Protein 4ISB (pdb70)

Structure (mmCIF, N/CA/C/O backbone):
data_4ISB
#
_entry.id   4ISB
#
_cell.length_a   57.318
_cell.length_b   107.913
_cell.length_c   85.689
_cell.angle_alpha   90.000
_cell.angle_beta   106.920
_cell.angle_gamma   90.000
#
_symmetry.space_group_name_H-M   'P 1 21 1'
#
loop_
_entity.id
_entity.type
_entity.pdbx_description
1 polymer 'Long chain fatty acid CoA ligase FadD10'
2 non-polymer 'SULFATE ION'
3 water water
#
loop_
_atom_site.group_PDB
_atom_site.id
_atom_site.type_symbol
_atom_site.label_atom_id
_atom_site.label_alt_id
_atom_site.label_comp_id
_atom_site.label_asym_id
_atom_site.label_entity_id
_atom_site.label_seq_id
_atom_site.pdbx_PDB_ins_code
_atom_site.Cartn_x
_atom_site.Cartn_y
_atom_site.Cartn_z
_atom_site.occupancy
_atom_site.B_iso_or_equiv
_atom_site.auth_seq_id
_atom_site.auth_comp_id
_atom_site.auth_asym_id
_atom_site.auth_atom_id
_atom_site.pdbx_PDB_model_num
ATOM 9 N N . PRO A 1 11 ? 62.269 -28.354 7.839 1.00 45.82 10 PRO A N 1
ATOM 10 C CA . PRO A 1 11 ? 62.210 -29.823 7.995 1.00 45.37 10 PRO A CA 1
ATOM 11 C C . PRO A 1 11 ? 61.057 -30.344 8.880 1.00 41.80 10 PRO A C 1
ATOM 12 O O . PRO A 1 11 ? 60.561 -31.460 8.694 1.00 41.92 10 PRO A O 1
ATOM 16 N N . GLN A 1 12 ? 60.630 -29.534 9.832 1.00 37.76 11 GLN A N 1
ATOM 17 C CA . GLN A 1 12 ? 59.471 -29.858 10.653 1.00 40.25 11 GLN A CA 1
ATOM 18 C C . GLN A 1 12 ? 58.158 -29.960 9.864 1.00 40.84 11 GLN A C 1
ATOM 19 O O . GLN A 1 12 ? 57.189 -30.564 10.337 1.00 38.85 11 GLN A O 1
ATOM 25 N N . LEU A 1 13 ? 58.119 -29.364 8.673 1.00 40.77 12 LEU A N 1
ATOM 26 C CA . LEU A 1 13 ? 56.864 -29.214 7.936 1.00 34.45 12 LEU A CA 1
ATOM 27 C C . LEU A 1 13 ? 56.827 -30.211 6.786 1.00 31.18 12 LEU A C 1
ATOM 28 O O . LEU A 1 13 ? 57.883 -30.615 6.297 1.00 27.21 12 LEU A O 1
ATOM 33 N N . PRO A 1 14 ? 55.607 -30.619 6.368 1.00 29.68 13 PRO A N 1
ATOM 34 C CA . PRO A 1 14 ? 55.421 -31.523 5.228 1.00 25.68 13 PRO A CA 1
ATOM 35 C C . PRO A 1 14 ? 56.107 -30.968 3.981 1.00 26.15 13 PRO A C 1
ATOM 36 O O . PRO A 1 14 ? 56.353 -29.755 3.896 1.00 23.87 13 PRO A O 1
ATOM 40 N N . SER A 1 15 ? 56.400 -31.838 3.020 1.00 20.93 14 SER A N 1
ATOM 41 C CA . SER A 1 15 ? 57.180 -31.426 1.872 1.00 21.12 14 SER A CA 1
ATOM 42 C C . SER A 1 15 ? 56.389 -31.479 0.582 1.00 22.58 14 SER A C 1
ATOM 43 O O . SER A 1 15 ? 56.974 -31.534 -0.505 1.00 21.98 14 SER A O 1
ATOM 46 N N . THR A 1 16 ? 55.063 -31.478 0.693 1.00 21.70 15 THR A N 1
ATOM 47 C CA . THR A 1 16 ? 54.240 -31.275 -0.490 1.00 20.44 15 THR A CA 1
ATOM 48 C C . THR A 1 16 ? 53.229 -30.195 -0.176 1.00 19.88 15 THR A C 1
ATOM 49 O O . THR A 1 16 ? 52.900 -29.964 0.994 1.00 21.82 15 THR A O 1
ATOM 53 N N . VAL A 1 17 ? 52.757 -29.535 -1.225 1.00 15.23 16 VAL A N 1
ATOM 54 C CA . VAL A 1 17 ? 51.731 -28.521 -1.103 1.00 20.37 16 VAL A CA 1
ATOM 55 C C . VAL A 1 17 ? 50.464 -29.110 -0.481 1.00 19.90 16 VAL A C 1
ATOM 56 O O . VAL A 1 17 ? 49.959 -28.582 0.545 1.00 17.22 16 VAL A O 1
ATOM 60 N N . LEU A 1 18 ? 49.975 -30.209 -1.073 1.00 22.55 17 LEU A N 1
ATOM 61 C CA . LEU A 1 18 ? 48.764 -30.900 -0.599 1.00 19.31 17 LEU A CA 1
ATOM 62 C C . LEU A 1 18 ? 48.823 -31.140 0.900 1.00 19.22 17 LEU A C 1
ATOM 63 O O . LEU A 1 18 ? 47.879 -30.824 1.629 1.00 18.32 17 LEU A O 1
ATOM 68 N N . ASP A 1 19 ? 49.953 -31.657 1.369 1.00 19.04 18 ASP A N 1
ATOM 69 C CA . ASP A 1 19 ? 50.063 -32.016 2.779 1.00 20.78 18 ASP A CA 1
ATOM 70 C C . ASP A 1 19 ? 50.057 -30.774 3.684 1.00 19.59 18 ASP A C 1
ATOM 71 O O . ASP A 1 19 ? 49.485 -30.807 4.767 1.00 17.04 18 ASP A O 1
ATOM 76 N N . ARG A 1 20 ? 50.634 -29.664 3.224 1.00 18.77 19 ARG A N 1
ATOM 77 C CA . ARG A 1 20 ? 50.531 -28.424 4.001 1.00 17.90 19 ARG A CA 1
ATOM 78 C C . ARG A 1 20 ? 49.097 -27.909 4.029 1.00 18.08 19 ARG A C 1
ATOM 79 O O . ARG A 1 20 ? 48.642 -27.414 5.059 1.00 17.49 19 ARG A O 1
ATOM 87 N N . VAL A 1 21 ? 48.374 -28.031 2.913 1.00 19.70 20 VAL A N 1
ATOM 88 C CA . VAL A 1 21 ? 46.959 -27.651 2.896 1.00 19.02 20 VAL A CA 1
ATOM 89 C C . VAL A 1 21 ? 46.189 -28.488 3.931 1.00 20.38 20 VAL A C 1
ATOM 90 O O . VAL A 1 21 ? 45.430 -27.954 4.756 1.00 19.51 20 VAL A O 1
ATOM 94 N N . PHE A 1 22 ? 46.414 -29.801 3.905 1.00 20.42 21 PHE A N 1
ATOM 95 C CA . PHE A 1 22 ? 45.717 -30.709 4.823 1.00 22.20 21 PHE A CA 1
ATOM 96 C C . PHE A 1 22 ? 46.048 -30.412 6.278 1.00 21.02 21 PHE A C 1
ATOM 97 O O . PHE A 1 22 ? 45.200 -30.604 7.156 1.00 23.07 21 PHE A O 1
ATOM 105 N N . GLU A 1 23 ? 47.269 -29.962 6.545 1.00 16.27 22 GLU A N 1
ATOM 106 C CA . GLU A 1 23 ? 47.627 -29.597 7.916 1.00 24.84 22 GLU A CA 1
ATOM 107 C C . GLU A 1 23 ? 46.764 -28.447 8.425 1.00 24.10 22 GLU A C 1
ATOM 108 O O . GLU A 1 23 ? 46.255 -28.499 9.558 1.00 21.84 22 GLU A O 1
ATOM 114 N N . GLN A 1 24 ? 46.577 -27.439 7.570 1.00 21.10 23 GLN A N 1
ATOM 115 C CA . GLN A 1 24 ? 45.795 -26.266 7.916 1.00 21.11 23 GLN A CA 1
ATOM 116 C C . GLN A 1 24 ? 44.385 -26.672 8.181 1.00 23.87 23 GLN A C 1
ATOM 117 O O . GLN A 1 24 ? 43.800 -26.273 9.186 1.00 24.27 23 GLN A O 1
ATOM 123 N N . ALA A 1 25 ? 43.853 -27.492 7.282 1.00 20.35 24 ALA A N 1
ATOM 124 C CA . ALA A 1 25 ? 42.499 -27.997 7.425 1.00 21.25 24 ALA A CA 1
ATOM 125 C C . ALA A 1 25 ? 42.268 -28.698 8.767 1.00 25.09 24 ALA A C 1
ATOM 126 O O . ALA A 1 25 ? 41.186 -28.606 9.343 1.00 25.62 24 ALA A O 1
ATOM 128 N N . ARG A 1 26 ? 43.275 -29.410 9.259 1.00 25.61 25 ARG A N 1
ATOM 129 C CA . ARG A 1 26 ? 43.131 -30.074 10.545 1.00 28.57 25 ARG A CA 1
ATOM 130 C C . ARG A 1 26 ? 43.116 -29.028 11.655 1.00 30.07 25 ARG A C 1
ATOM 131 O O . ARG A 1 26 ? 42.385 -29.177 12.647 1.00 28.82 25 ARG A O 1
ATOM 139 N N . GLN A 1 27 ? 43.886 -27.955 11.482 1.00 24.44 26 GLN A N 1
ATOM 140 C CA . GLN A 1 27 ? 43.936 -26.926 12.516 1.00 25.48 26 GLN A CA 1
ATOM 141 C C . GLN A 1 27 ? 42.684 -26.054 12.540 1.00 28.20 26 GLN A C 1
ATOM 142 O O . GLN A 1 27 ? 42.238 -25.641 13.603 1.00 29.35 26 GLN A O 1
ATOM 148 N N . GLN A 1 28 ? 42.102 -25.807 11.371 1.00 26.93 27 GLN A N 1
ATOM 149 C CA . GLN A 1 28 ? 40.908 -24.975 11.277 1.00 26.54 27 GLN A CA 1
ATOM 150 C C . GLN A 1 28 ? 39.957 -25.485 10.199 1.00 25.73 27 GLN A C 1
ATOM 151 O O . GLN A 1 28 ? 39.873 -24.902 9.119 1.00 24.82 27 GLN A O 1
ATOM 157 N N . PRO A 1 29 ? 39.223 -26.569 10.508 1.00 26.75 28 PRO A N 1
ATOM 158 C CA . PRO A 1 29 ? 38.349 -27.222 9.530 1.00 25.29 28 PRO A CA 1
ATOM 159 C C . PRO A 1 29 ? 37.107 -26.415 9.234 1.00 25.22 28 PRO A C 1
ATOM 160 O O . PRO A 1 29 ? 36.458 -26.668 8.212 1.00 26.04 28 PRO A O 1
ATOM 164 N N . GLU A 1 30 ? 36.774 -25.467 10.106 1.00 25.10 29 GLU A N 1
ATOM 165 C CA . GLU A 1 30 ? 35.534 -24.685 9.948 1.00 27.91 29 GLU A CA 1
ATOM 166 C C . GLU A 1 30 ? 35.709 -23.371 9.165 1.00 24.32 29 GLU A C 1
ATOM 167 O O . GLU A 1 30 ? 34.736 -22.758 8.720 1.00 25.87 29 GLU A O 1
ATOM 173 N N . ALA A 1 31 ? 36.955 -22.945 9.002 1.00 24.00 30 ALA A N 1
ATOM 174 C CA . ALA A 1 31 ? 37.248 -21.716 8.282 1.00 21.12 30 ALA A CA 1
ATOM 175 C C . ALA A 1 31 ? 37.073 -21.940 6.782 1.00 20.40 30 ALA A C 1
ATOM 176 O O . ALA A 1 31 ? 37.350 -23.042 6.264 1.00 18.83 30 ALA A O 1
ATOM 178 N N . ILE A 1 32 ? 36.596 -20.916 6.078 1.00 18.20 31 ILE A N 1
ATOM 179 C CA . ILE A 1 32 ? 36.450 -21.025 4.633 1.00 19.66 31 ILE A CA 1
ATOM 180 C C . ILE A 1 32 ? 37.829 -20.995 3.962 1.00 20.16 31 ILE A C 1
ATOM 181 O O . ILE A 1 32 ? 38.651 -20.117 4.247 1.00 19.51 31 ILE A O 1
ATOM 186 N N . ALA A 1 33 ? 38.070 -21.964 3.084 1.00 16.78 32 ALA A N 1
ATOM 187 C CA . ALA A 1 33 ? 39.318 -22.071 2.345 1.00 17.31 32 ALA A CA 1
ATOM 188 C C . ALA A 1 33 ? 39.227 -21.289 1.057 1.00 18.89 32 ALA A C 1
ATOM 189 O O . ALA A 1 33 ? 40.170 -20.589 0.678 1.00 17.35 32 ALA A O 1
ATOM 191 N N . LEU A 1 34 ? 38.087 -21.418 0.380 1.00 16.69 33 LEU A N 1
ATOM 192 C CA . LEU A 1 34 ? 37.926 -20.860 -0.961 1.00 19.23 33 LEU A CA 1
ATOM 193 C C . LEU A 1 34 ? 36.487 -20.460 -1.175 1.00 19.33 33 LEU A C 1
ATOM 194 O O . LEU A 1 34 ? 35.565 -21.111 -0.666 1.00 20.31 33 LEU A O 1
ATOM 199 N N . ARG A 1 35 ? 36.306 -19.402 -1.953 1.00 16.14 34 ARG A N 1
ATOM 200 C CA . ARG A 1 35 ? 34.994 -19.001 -2.449 1.00 21.63 34 ARG A CA 1
ATOM 201 C C . ARG A 1 35 ? 35.191 -17.983 -3.568 1.00 22.36 34 ARG A C 1
ATOM 202 O O . ARG A 1 35 ? 36.263 -17.382 -3.678 1.00 23.48 34 ARG A O 1
ATOM 210 N N . ARG A 1 36 ? 34.173 -17.791 -4.402 1.00 26.94 35 ARG A N 1
ATOM 211 C CA . ARG A 1 36 ? 34.224 -16.745 -5.432 1.00 28.22 35 ARG A CA 1
ATOM 212 C C . ARG A 1 36 ? 33.930 -15.373 -4.817 1.00 26.85 35 ARG A C 1
ATOM 213 O O . ARG A 1 36 ? 33.477 -15.285 -3.661 1.00 27.27 35 ARG A O 1
ATOM 221 N N . CYS A 1 37 ? 34.173 -14.315 -5.586 1.00 27.27 36 CYS A N 1
ATOM 222 C CA . CYS A 1 37 ? 33.964 -12.940 -5.108 1.00 29.69 36 CYS A CA 1
ATOM 223 C C . CYS A 1 37 ? 32.554 -12.694 -4.582 1.00 31.55 36 CYS A C 1
ATOM 224 O O . CYS A 1 37 ? 32.367 -12.161 -3.486 1.00 33.77 36 CYS A O 1
ATOM 227 N N . ASP A 1 38 ? 31.562 -13.120 -5.351 1.00 34.05 37 ASP A N 1
ATOM 228 C CA . ASP A 1 38 ? 30.171 -12.965 -4.950 1.00 34.53 37 ASP A CA 1
ATOM 229 C C . ASP A 1 38 ? 29.756 -13.974 -3.879 1.00 34.22 37 ASP A C 1
ATOM 230 O O . ASP A 1 38 ? 28.592 -14.020 -3.489 1.00 33.67 37 ASP A O 1
ATOM 235 N N . GLY A 1 39 ? 30.701 -14.780 -3.401 1.00 34.69 38 GLY A N 1
ATOM 236 C CA . GLY A 1 39 ? 30.422 -15.680 -2.291 1.00 30.36 38 GLY A CA 1
ATOM 237 C C . GLY A 1 39 ? 29.940 -17.080 -2.644 1.00 31.69 38 GLY A C 1
ATOM 238 O O . GLY A 1 39 ? 29.651 -17.870 -1.736 1.00 31.95 38 GLY A O 1
ATOM 239 N N . THR A 1 40 ? 29.854 -17.400 -3.938 1.00 30.08 39 THR A N 1
ATOM 240 C CA . THR A 1 40 ? 29.466 -18.751 -4.347 1.00 26.71 39 THR A CA 1
ATOM 241 C C . THR A 1 40 ? 30.645 -19.732 -4.394 1.00 29.92 39 THR A C 1
ATOM 242 O O . THR A 1 40 ? 31.814 -19.349 -4.206 1.00 23.90 39 THR A O 1
ATOM 246 N N . SER A 1 41 ? 30.304 -20.999 -4.644 1.00 27.61 40 SER A N 1
ATOM 247 C CA . SER A 1 41 ? 31.255 -22.104 -4.677 1.00 28.54 40 SER A CA 1
ATOM 248 C C . SER A 1 41 ? 32.124 -22.202 -3.436 1.00 25.28 40 SER A C 1
ATOM 249 O O . SER A 1 41 ? 33.279 -22.590 -3.544 1.00 27.45 40 SER A O 1
ATOM 252 N N . ALA A 1 42 ? 31.570 -21.874 -2.270 1.00 21.23 41 ALA A N 1
ATOM 253 C CA . ALA A 1 42 ? 32.355 -21.764 -1.038 1.00 25.03 41 ALA A CA 1
ATOM 254 C C . ALA A 1 42 ? 32.735 -23.115 -0.424 1.00 24.39 41 ALA A C 1
ATOM 255 O O . ALA A 1 42 ? 31.874 -23.968 -0.191 1.00 27.53 41 ALA A O 1
ATOM 257 N N . LEU A 1 43 ? 34.017 -23.298 -0.123 1.00 22.40 42 LEU A N 1
ATOM 258 C CA . LEU A 1 43 ? 34.456 -24.518 0.568 1.00 24.27 42 LEU A CA 1
ATOM 259 C C . LEU A 1 43 ? 35.128 -24.189 1.893 1.00 19.81 42 LEU A C 1
ATOM 260 O O . LEU A 1 43 ? 36.005 -23.321 1.935 1.00 17.53 42 LEU A O 1
ATOM 265 N N . ARG A 1 44 ? 34.717 -24.853 2.976 1.00 19.91 43 ARG A N 1
ATOM 266 C CA . ARG A 1 44 ? 35.488 -24.797 4.220 1.00 21.42 43 ARG A CA 1
ATOM 267 C C . ARG A 1 44 ? 36.695 -25.725 4.114 1.00 22.53 43 ARG A C 1
ATOM 268 O O . ARG A 1 44 ? 36.712 -26.605 3.262 1.00 21.63 43 ARG A O 1
ATOM 276 N N . TYR A 1 45 ? 37.687 -25.561 4.989 1.00 22.05 44 TYR A N 1
ATOM 277 C CA . TYR A 1 45 ? 38.871 -26.416 4.932 1.00 20.35 44 TYR A CA 1
ATOM 278 C C . TYR A 1 45 ? 38.497 -27.899 5.002 1.00 25.48 44 TYR A C 1
ATOM 279 O O . TYR A 1 45 ? 38.979 -28.694 4.189 1.00 22.00 44 TYR A O 1
ATOM 288 N N . ARG A 1 46 ? 37.597 -28.252 5.925 1.00 24.14 45 ARG A N 1
ATOM 289 C CA . ARG A 1 46 ? 37.058 -29.619 6.010 1.00 27.62 45 ARG A CA 1
ATOM 290 C C . ARG A 1 46 ? 36.343 -30.079 4.731 1.00 25.90 45 ARG A C 1
ATOM 291 O O . ARG A 1 46 ? 36.477 -31.243 4.317 1.00 23.65 45 ARG A O 1
ATOM 299 N N . GLU A 1 47 ? 35.573 -29.182 4.118 1.00 25.02 46 GLU A N 1
ATOM 300 C CA . GLU A 1 47 ? 34.848 -29.517 2.889 1.00 25.00 46 GLU A CA 1
ATOM 301 C C . GLU A 1 47 ? 35.818 -29.664 1.722 1.00 24.03 46 GLU A C 1
ATOM 302 O O . GLU A 1 47 ? 35.626 -30.513 0.857 1.00 22.98 46 GLU A O 1
ATOM 308 N N . LEU A 1 48 ? 36.867 -28.843 1.713 1.00 23.83 47 LEU A N 1
ATOM 309 C CA . LEU A 1 48 ? 37.906 -28.919 0.686 1.00 22.74 47 LEU A CA 1
ATOM 310 C C . LEU A 1 48 ? 38.580 -30.288 0.728 1.00 24.77 47 LEU A C 1
ATOM 311 O O . LEU A 1 48 ? 38.765 -30.949 -0.303 1.00 21.66 47 LEU A O 1
ATOM 316 N N . VAL A 1 49 ? 38.944 -30.697 1.936 1.00 22.54 48 VAL A N 1
ATOM 317 C CA . VAL A 1 49 ? 39.611 -31.970 2.151 1.00 25.69 48 VAL A CA 1
ATOM 318 C C . VAL A 1 49 ? 38.783 -33.123 1.594 1.00 26.78 48 VAL A C 1
ATOM 319 O O . VAL A 1 49 ? 39.273 -33.943 0.818 1.00 27.16 48 VAL A O 1
ATOM 323 N N . ALA A 1 50 ? 37.517 -33.174 1.977 1.00 25.79 49 ALA A N 1
ATOM 324 C CA . ALA A 1 50 ? 36.646 -34.216 1.483 1.00 23.25 49 ALA A CA 1
ATOM 325 C C . ALA A 1 50 ? 36.412 -34.069 -0.033 1.00 25.10 49 ALA A C 1
ATOM 326 O O . ALA A 1 50 ? 36.306 -35.069 -0.748 1.00 22.95 49 ALA A O 1
ATOM 328 N N . GLU A 1 51 ? 36.347 -32.839 -0.543 1.00 24.48 50 GLU A N 1
ATOM 329 C CA . GLU A 1 51 ? 36.097 -32.700 -1.972 1.00 23.53 50 GLU A CA 1
ATOM 330 C C . GLU A 1 51 ? 37.322 -33.213 -2.707 1.00 25.30 50 GLU A C 1
ATOM 331 O O . GLU A 1 51 ? 37.184 -33.992 -3.660 1.00 23.78 50 GLU A O 1
ATOM 337 N N . VAL A 1 52 ? 38.513 -32.809 -2.254 1.00 20.22 51 VAL A N 1
ATOM 338 C CA . VAL A 1 52 ? 39.745 -33.307 -2.859 1.00 22.70 51 VAL A CA 1
ATOM 339 C C . VAL A 1 52 ? 39.791 -34.847 -2.863 1.00 23.61 51 VAL A C 1
ATOM 340 O O . VAL A 1 52 ? 40.163 -35.467 -3.868 1.00 22.08 51 VAL A O 1
ATOM 344 N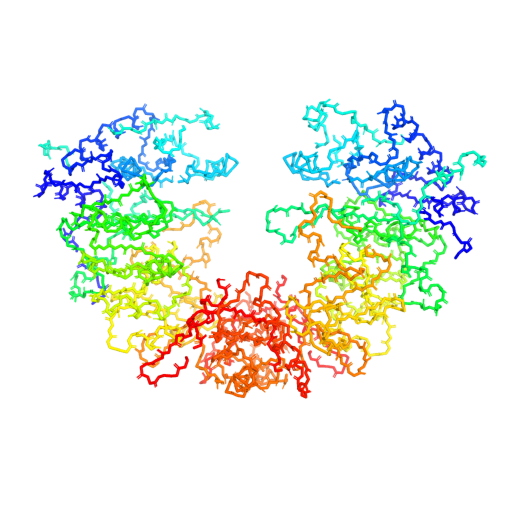 N . GLY A 1 53 ? 39.400 -35.454 -1.743 1.00 25.03 52 GLY A N 1
ATOM 345 C CA . GLY A 1 53 ? 39.267 -36.898 -1.664 1.00 23.30 52 GLY A CA 1
ATOM 346 C C . GLY A 1 53 ? 38.328 -37.413 -2.750 1.00 24.38 52 GLY A C 1
ATOM 347 O O . GLY A 1 53 ? 38.629 -38.394 -3.432 1.00 25.49 52 GLY A O 1
ATOM 348 N N . GLY A 1 54 ? 37.195 -36.749 -2.932 1.00 24.85 53 GLY A N 1
ATOM 349 C CA . GLY A 1 54 ? 36.214 -37.210 -3.898 1.00 25.18 53 GLY A CA 1
ATOM 350 C C . GLY A 1 54 ? 36.726 -37.178 -5.322 1.00 25.76 53 GLY A C 1
ATOM 351 O O . GLY A 1 54 ? 36.613 -38.159 -6.066 1.00 26.31 53 GLY A O 1
ATOM 352 N N . LEU A 1 55 ? 37.299 -36.042 -5.699 1.00 23.99 54 LEU A N 1
ATOM 353 C CA . LEU A 1 55 ? 37.720 -35.806 -7.075 1.00 22.98 54 LEU A CA 1
ATOM 354 C C . LEU A 1 55 ? 38.915 -36.680 -7.494 1.00 24.29 54 LEU A C 1
ATOM 355 O O . LEU A 1 55 ? 39.002 -37.110 -8.644 1.00 23.95 54 LEU A O 1
ATOM 360 N N . ALA A 1 56 ? 39.826 -36.953 -6.562 1.00 21.42 55 ALA A N 1
ATOM 361 C CA . ALA A 1 56 ? 40.978 -37.804 -6.865 1.00 22.49 55 ALA A CA 1
ATOM 362 C C . ALA A 1 56 ? 40.563 -39.253 -7.024 1.00 24.57 55 ALA A C 1
ATOM 363 O O . ALA A 1 56 ? 41.197 -39.986 -7.779 1.00 27.12 55 ALA A O 1
ATOM 365 N N . ALA A 1 57 ? 39.526 -39.670 -6.290 1.00 25.75 56 ALA A N 1
ATOM 366 C CA . ALA A 1 57 ? 38.989 -41.030 -6.425 1.00 26.28 56 ALA A CA 1
ATOM 367 C C . ALA A 1 57 ? 38.314 -41.208 -7.785 1.00 26.82 56 ALA A C 1
ATOM 368 O O . ALA A 1 57 ? 38.341 -42.300 -8.328 1.00 27.60 56 ALA A O 1
ATOM 370 N N . ASP A 1 58 ? 37.719 -40.137 -8.328 1.00 29.44 57 ASP A N 1
ATOM 371 C CA . ASP A 1 58 ? 37.242 -40.126 -9.721 1.00 28.77 57 ASP A CA 1
ATOM 372 C C . ASP A 1 58 ? 38.413 -40.265 -10.693 1.00 28.59 57 ASP A C 1
ATOM 373 O O . ASP A 1 58 ? 38.318 -40.980 -11.708 1.00 25.16 57 ASP A O 1
ATOM 378 N N . LEU A 1 59 ? 39.499 -39.550 -10.404 1.00 25.37 58 LEU A N 1
ATOM 379 C CA . LEU A 1 59 ? 40.669 -39.574 -11.282 1.00 26.30 58 LEU A CA 1
ATOM 380 C C . LEU A 1 59 ? 41.439 -40.897 -11.227 1.00 27.74 58 LEU A C 1
ATOM 381 O O . LEU A 1 59 ? 41.950 -41.362 -12.255 1.00 26.42 58 LEU A O 1
ATOM 386 N N . ARG A 1 60 ? 41.562 -41.479 -10.032 1.00 24.02 59 ARG A N 1
ATOM 387 C CA . ARG A 1 60 ? 42.209 -42.782 -9.900 1.00 26.78 59 ARG A CA 1
ATOM 388 C C . ARG A 1 60 ? 41.376 -43.789 -10.691 1.00 30.51 59 ARG A C 1
ATOM 389 O O . ARG A 1 60 ? 41.923 -44.552 -11.487 1.00 32.58 59 ARG A O 1
ATOM 397 N N . ALA A 1 61 ? 40.051 -43.742 -10.493 1.00 27.10 60 ALA A N 1
ATOM 398 C CA . ALA A 1 61 ? 39.082 -44.582 -11.203 1.00 29.54 60 ALA A CA 1
ATOM 399 C C . ALA A 1 61 ? 39.251 -44.481 -12.711 1.00 28.12 60 ALA A C 1
ATOM 400 O O . ALA A 1 61 ? 39.218 -45.495 -13.415 1.00 25.70 60 ALA A O 1
ATOM 402 N N . GLN A 1 62 ? 39.454 -43.261 -13.190 1.00 25.75 61 GLN A N 1
ATOM 403 C CA . GLN A 1 62 ? 39.746 -43.015 -14.595 1.00 25.89 61 GLN A CA 1
ATOM 404 C C . GLN A 1 62 ? 41.225 -43.249 -14.975 1.00 29.96 61 GLN A C 1
ATOM 405 O O . GLN A 1 62 ? 41.697 -42.679 -15.962 1.00 31.50 61 GLN A O 1
ATOM 411 N N . SER A 1 63 ? 41.949 -44.052 -14.187 1.00 29.54 62 SER A N 1
ATOM 412 C CA . SER A 1 63 ? 43.343 -44.472 -14.503 1.00 33.39 62 SER A CA 1
ATOM 413 C C . SER A 1 63 ? 44.472 -43.433 -14.335 1.00 31.36 62 SER A C 1
ATOM 414 O O . SER A 1 63 ? 45.599 -43.659 -14.806 1.00 31.40 62 SER A O 1
ATOM 417 N N . VAL A 1 64 ? 44.188 -42.312 -13.676 1.00 27.09 63 VAL A N 1
ATOM 418 C CA . VAL A 1 64 ? 45.217 -41.294 -13.455 1.00 25.75 63 VAL A CA 1
ATOM 419 C C . VAL A 1 64 ? 46.149 -41.746 -12.333 1.00 24.85 63 VAL A C 1
ATOM 420 O O . VAL A 1 64 ? 45.702 -42.072 -11.227 1.00 24.60 63 VAL A O 1
ATOM 424 N N . SER A 1 65 ? 47.444 -41.776 -12.629 1.00 27.78 64 SER A N 1
ATOM 425 C CA . SER A 1 65 ? 48.433 -42.268 -11.678 1.00 26.47 64 SER A CA 1
ATOM 426 C C . SER A 1 65 ? 49.542 -41.250 -11.471 1.00 25.55 64 SER A C 1
ATOM 427 O O . SER A 1 65 ? 49.492 -40.142 -12.009 1.00 28.68 64 SER A O 1
ATOM 430 N N . ARG A 1 66 ? 50.542 -41.619 -10.683 1.00 25.62 65 ARG A N 1
ATOM 431 C CA . ARG A 1 66 ? 51.651 -40.726 -10.416 1.00 25.20 65 ARG A CA 1
ATOM 432 C C . ARG A 1 66 ? 52.381 -40.490 -11.714 1.00 27.40 65 ARG A C 1
ATOM 433 O O . ARG A 1 66 ? 52.697 -41.442 -12.430 1.00 26.64 65 ARG A O 1
ATOM 441 N N . GLY A 1 67 ? 52.639 -39.225 -12.021 1.00 22.72 66 GLY A N 1
ATOM 442 C CA . GLY A 1 67 ? 53.322 -38.879 -13.251 1.00 23.68 66 GLY A CA 1
ATOM 443 C C . GLY A 1 67 ? 52.357 -38.597 -14.382 1.00 22.15 66 GLY A C 1
ATOM 444 O O . GLY A 1 67 ? 52.752 -38.052 -15.404 1.00 23.71 66 GLY A O 1
ATOM 445 N N . SER A 1 68 ? 51.093 -38.976 -14.217 1.00 22.66 67 SER A N 1
ATOM 446 C CA . SER A 1 68 ? 50.095 -38.665 -15.236 1.00 24.29 67 SER A CA 1
ATOM 447 C C . SER A 1 68 ? 49.865 -37.133 -15.345 1.00 23.64 67 SER A C 1
ATOM 448 O O . SER A 1 68 ? 50.004 -36.404 -14.358 1.00 23.65 67 SER A O 1
ATOM 451 N N . ARG A 1 69 ? 49.532 -36.649 -16.541 1.00 22.82 68 ARG A N 1
ATOM 452 C CA . ARG A 1 69 ? 49.192 -35.236 -16.746 1.00 25.58 68 ARG A CA 1
ATOM 453 C C . ARG A 1 69 ? 47.671 -35.092 -16.774 1.00 23.08 68 ARG A C 1
ATOM 454 O O . ARG A 1 69 ? 46.993 -35.890 -17.407 1.00 23.91 68 ARG A O 1
ATOM 462 N N . VAL A 1 70 ? 47.130 -34.106 -16.067 1.00 21.21 69 VAL A N 1
ATOM 463 C CA . VAL A 1 70 ? 45.704 -33.835 -16.140 1.00 20.55 69 VAL A CA 1
ATOM 464 C C . VAL A 1 70 ? 45.544 -32.385 -16.563 1.00 24.83 69 VAL A C 1
ATOM 465 O O . VAL A 1 70 ? 46.095 -31.474 -15.917 1.00 21.97 69 VAL A O 1
ATOM 469 N N . LEU A 1 71 ? 44.821 -32.172 -17.665 1.00 22.93 70 LEU A N 1
ATOM 470 C CA . LEU A 1 71 ? 44.547 -30.817 -18.152 1.00 25.48 70 LEU A CA 1
ATOM 471 C C . LEU A 1 71 ? 43.450 -30.164 -17.313 1.00 25.65 70 LEU A C 1
ATOM 472 O O . LEU A 1 71 ? 42.309 -30.654 -17.264 1.00 23.24 70 LEU A O 1
ATOM 477 N N . VAL A 1 72 ? 43.795 -29.075 -16.635 1.00 21.40 71 VAL A N 1
ATOM 478 C CA . VAL A 1 72 ? 42.824 -28.365 -15.804 1.00 21.33 71 VAL A CA 1
ATOM 479 C C . VAL A 1 72 ? 42.267 -27.132 -16.521 1.00 26.74 71 VAL A C 1
ATOM 480 O O . VAL A 1 72 ? 42.940 -26.085 -16.603 1.00 27.03 71 VAL A O 1
ATOM 484 N N . ILE A 1 73 ? 41.053 -27.224 -17.056 1.00 23.68 72 ILE A N 1
ATOM 485 C CA . ILE A 1 73 ? 40.541 -26.053 -17.751 1.00 24.73 72 ILE A CA 1
ATOM 486 C C . ILE A 1 73 ? 39.953 -25.069 -16.739 1.00 26.24 72 ILE A C 1
ATOM 487 O O . ILE A 1 73 ? 38.862 -25.275 -16.180 1.00 23.56 72 ILE A O 1
ATOM 492 N N . SER A 1 74 ? 40.710 -23.991 -16.534 1.00 24.76 73 SER A N 1
ATOM 493 C CA . SER A 1 74 ? 40.558 -23.080 -15.401 1.00 24.10 73 SER A CA 1
ATOM 494 C C . SER A 1 74 ? 39.553 -21.937 -15.586 1.00 26.72 73 SER A C 1
ATOM 495 O O . SER A 1 74 ? 39.601 -21.217 -16.595 1.00 27.37 73 SER A O 1
ATOM 498 N N . ASP A 1 75 ? 38.666 -21.770 -14.599 1.00 23.59 74 ASP A N 1
ATOM 499 C CA . ASP A 1 75 ? 37.848 -20.562 -14.469 1.00 29.21 74 ASP A CA 1
ATOM 500 C C . ASP A 1 75 ? 38.364 -19.638 -13.357 1.00 27.77 74 ASP A C 1
ATOM 501 O O . ASP A 1 75 ? 37.666 -18.703 -12.965 1.00 27.82 74 ASP A O 1
ATOM 506 N N . ASN A 1 76 ? 39.554 -19.949 -12.825 1.00 28.11 75 ASN A N 1
ATOM 507 C CA . ASN A 1 76 ? 40.163 -19.241 -11.685 1.00 27.99 75 ASN A CA 1
ATOM 508 C C . ASN A 1 76 ? 39.453 -19.414 -10.348 1.00 30.23 75 ASN A C 1
ATOM 509 O O . ASN A 1 76 ? 39.888 -18.860 -9.326 1.00 29.99 75 ASN A O 1
ATOM 514 N N . GLY A 1 77 ? 38.369 -20.187 -10.341 1.00 28.24 76 GLY A N 1
ATOM 515 C CA . GLY A 1 77 ? 37.570 -20.325 -9.136 1.00 26.34 76 GLY A CA 1
ATOM 516 C C . GLY A 1 77 ? 37.956 -21.473 -8.217 1.00 23.39 76 GLY A C 1
ATOM 517 O O . GLY A 1 77 ? 38.917 -22.199 -8.488 1.00 22.75 76 GLY A O 1
ATOM 518 N N . PRO A 1 78 ? 37.205 -21.626 -7.112 1.00 23.98 77 PRO A N 1
ATOM 519 C CA . PRO A 1 78 ? 37.407 -22.683 -6.129 1.00 22.32 77 PRO A CA 1
ATOM 520 C C . PRO A 1 78 ? 37.592 -24.036 -6.795 1.00 22.03 77 PRO A C 1
ATOM 521 O O . PRO A 1 78 ? 38.504 -24.775 -6.402 1.00 23.48 77 PRO A O 1
ATOM 525 N N . GLU A 1 79 ? 36.760 -24.353 -7.786 1.00 20.02 78 GLU A N 1
ATOM 526 C CA . GLU A 1 79 ? 36.854 -25.649 -8.440 1.00 21.44 78 GLU A CA 1
ATOM 527 C C . GLU A 1 79 ? 38.195 -25.815 -9.150 1.00 22.06 78 GLU A C 1
ATOM 528 O O . GLU A 1 79 ? 38.732 -26.926 -9.217 1.00 18.01 78 GLU A O 1
ATOM 534 N N . THR A 1 80 ? 38.739 -24.719 -9.673 1.00 17.51 79 THR A N 1
ATOM 535 C CA . THR A 1 80 ? 40.054 -24.776 -10.291 1.00 19.81 79 THR A CA 1
ATOM 536 C C . THR A 1 80 ? 41.109 -25.242 -9.281 1.00 21.15 79 THR A C 1
ATOM 537 O O . THR A 1 80 ? 41.965 -26.061 -9.612 1.00 22.86 79 THR A O 1
ATOM 541 N N . TYR A 1 81 ? 41.034 -24.750 -8.044 1.00 18.05 80 TYR A N 1
ATOM 542 C CA . TYR A 1 81 ? 42.035 -25.101 -7.035 1.00 20.53 80 TYR A CA 1
ATOM 543 C C . TYR A 1 81 ? 41.804 -26.479 -6.394 1.00 20.20 80 TYR A C 1
ATOM 544 O O . TYR A 1 81 ? 42.759 -27.221 -6.132 1.00 18.31 80 TYR A O 1
ATOM 553 N N . LEU A 1 82 ? 40.545 -26.848 -6.196 1.00 18.07 81 LEU A N 1
ATOM 554 C CA . LEU A 1 82 ? 40.232 -28.222 -5.839 1.00 18.40 81 LEU A CA 1
ATOM 555 C C . LEU A 1 82 ? 40.837 -29.191 -6.869 1.00 18.83 81 LEU A C 1
ATOM 556 O O . LEU A 1 82 ? 41.392 -30.219 -6.499 1.00 19.60 81 LEU A O 1
ATOM 561 N N . SER A 1 83 ? 40.755 -28.842 -8.149 1.00 18.55 82 SER A N 1
ATOM 562 C CA . SER A 1 83 ? 41.294 -29.660 -9.240 1.00 20.45 82 SER A CA 1
ATOM 563 C C . SER A 1 83 ? 42.814 -29.857 -9.170 1.00 20.77 82 SER A C 1
ATOM 564 O O . SER A 1 83 ? 43.328 -30.951 -9.433 1.00 21.54 82 SER A O 1
ATOM 567 N N . VAL A 1 84 ? 43.528 -28.789 -8.857 1.00 15.11 83 VAL A N 1
ATOM 568 C CA . VAL A 1 84 ? 44.956 -28.874 -8.670 1.00 15.97 83 VAL A CA 1
ATOM 569 C C . VAL A 1 84 ? 45.268 -29.802 -7.507 1.00 18.80 83 VAL A C 1
ATOM 570 O O . VAL A 1 84 ? 46.137 -30.677 -7.616 1.00 19.28 83 VAL A O 1
ATOM 574 N N . LEU A 1 85 ? 44.545 -29.622 -6.404 1.00 19.78 84 LEU A N 1
ATOM 575 C CA . LEU A 1 85 ? 44.786 -30.398 -5.188 1.00 20.53 84 LEU A CA 1
ATOM 576 C C . LEU A 1 85 ? 44.391 -31.855 -5.357 1.00 18.38 84 LEU A C 1
ATOM 577 O O . LEU A 1 85 ? 45.004 -32.730 -4.757 1.00 16.62 84 LEU A O 1
ATOM 582 N N . ALA A 1 86 ? 43.386 -32.128 -6.185 1.00 18.38 85 ALA A N 1
ATOM 583 C CA . ALA A 1 86 ? 43.022 -33.524 -6.442 1.00 21.04 85 ALA A CA 1
ATOM 584 C C . ALA A 1 86 ? 44.125 -34.192 -7.274 1.00 20.44 85 ALA A C 1
ATOM 585 O O . ALA A 1 86 ? 44.493 -35.334 -7.020 1.00 20.57 85 ALA A O 1
ATOM 587 N N . CYS A 1 87 ? 44.685 -33.469 -8.241 1.00 20.24 86 CYS A N 1
ATOM 588 C CA . CYS A 1 87 ? 45.860 -33.977 -8.955 1.00 22.20 86 CYS A CA 1
ATOM 589 C C . CYS A 1 87 ? 47.006 -34.293 -7.986 1.00 19.51 86 CYS A C 1
ATOM 590 O O . CYS A 1 87 ? 47.569 -35.375 -8.033 1.00 22.09 86 CYS A O 1
ATOM 593 N N . ALA A 1 88 ? 47.341 -33.338 -7.128 1.00 16.41 87 ALA A N 1
ATOM 594 C CA . ALA A 1 88 ? 48.396 -33.496 -6.128 1.00 17.75 87 ALA A CA 1
ATOM 595 C C . ALA A 1 88 ? 48.216 -34.755 -5.271 1.00 18.28 87 ALA A C 1
ATOM 596 O O . ALA A 1 88 ? 49.198 -35.440 -4.937 1.00 17.50 87 ALA A O 1
ATOM 598 N N . LYS A 1 89 ? 46.964 -35.052 -4.919 1.00 16.43 88 LYS A N 1
ATOM 599 C CA . LYS A 1 89 ? 46.617 -36.263 -4.173 1.00 21.08 88 LYS A CA 1
ATOM 600 C C . LYS A 1 89 ? 47.130 -37.550 -4.843 1.00 24.14 88 LYS A C 1
ATOM 601 O O . LYS A 1 89 ? 47.516 -38.492 -4.153 1.00 20.32 88 LYS A O 1
ATOM 607 N N . LEU A 1 90 ? 47.152 -37.579 -6.180 1.00 18.41 89 LEU A N 1
ATOM 608 C CA . LEU A 1 90 ? 47.555 -38.799 -6.890 1.00 23.47 89 LEU A CA 1
ATOM 609 C C . LEU A 1 90 ? 49.010 -38.786 -7.401 1.00 24.89 89 LEU A C 1
ATOM 610 O O . LEU A 1 90 ? 49.478 -39.765 -8.003 1.00 23.31 89 LEU A O 1
ATOM 615 N N . GLY A 1 91 ? 49.713 -37.674 -7.192 1.00 22.81 90 GLY A N 1
ATOM 616 C CA . GLY A 1 91 ? 51.031 -37.502 -7.785 1.00 21.45 90 GLY A CA 1
ATOM 617 C C . GLY A 1 91 ? 50.920 -37.182 -9.257 1.00 20.67 90 GLY A C 1
ATOM 618 O O . GLY A 1 91 ? 51.889 -37.286 -10.010 1.00 20.54 90 GLY A O 1
ATOM 619 N N . ALA A 1 92 ? 49.719 -36.800 -9.667 1.00 20.65 91 ALA A N 1
ATOM 620 C CA . ALA A 1 92 ? 49.504 -36.346 -11.026 1.00 20.80 91 ALA A CA 1
ATOM 621 C C . ALA A 1 92 ? 49.930 -34.880 -11.193 1.00 20.29 91 ALA A C 1
ATOM 622 O O . ALA A 1 92 ? 49.945 -34.097 -10.228 1.00 18.34 91 ALA A O 1
ATOM 624 N N . ILE A 1 93 ? 50.270 -34.512 -12.425 1.00 20.66 92 ILE A N 1
ATOM 625 C CA . ILE A 1 93 ? 50.691 -33.145 -12.750 1.00 18.11 92 ILE A CA 1
ATOM 626 C C . ILE A 1 93 ? 49.500 -32.347 -13.325 1.00 22.24 92 ILE A C 1
ATOM 627 O O . ILE A 1 93 ? 48.891 -32.754 -14.329 1.00 20.97 92 ILE A O 1
ATOM 632 N N . ALA A 1 94 ? 49.165 -31.222 -12.681 1.00 19.23 93 ALA A N 1
ATOM 633 C CA . ALA A 1 94 ? 48.039 -30.392 -13.102 1.00 19.81 93 ALA A CA 1
ATOM 634 C C . ALA A 1 94 ? 48.461 -29.374 -14.169 1.00 19.88 93 ALA A C 1
ATOM 635 O O . ALA A 1 94 ? 49.143 -28.387 -13.868 1.00 19.75 93 ALA A O 1
ATOM 637 N N . VAL A 1 95 ? 48.095 -29.627 -15.419 1.00 20.08 94 VAL A N 1
ATOM 638 C CA . VAL A 1 95 ? 48.420 -28.685 -16.478 1.00 20.55 94 VAL A CA 1
ATOM 639 C C . VAL A 1 95 ? 47.368 -27.588 -16.462 1.00 20.94 94 VAL A C 1
ATOM 640 O O . VAL A 1 95 ? 46.172 -27.871 -16.480 1.00 22.06 94 VAL A O 1
ATOM 652 N N . ALA A 1 97 ? 45.332 -24.752 -18.075 1.00 22.17 96 ALA A N 1
ATOM 653 C CA . ALA A 1 97 ? 44.897 -24.222 -19.357 1.00 24.79 96 ALA A CA 1
ATOM 654 C C . ALA A 1 97 ? 43.789 -23.199 -19.149 1.00 28.25 96 ALA A C 1
ATOM 655 O O . ALA A 1 97 ? 42.834 -23.443 -18.412 1.00 29.00 96 ALA A O 1
ATOM 657 N N . ASP A 1 98 ? 43.928 -22.053 -19.801 1.00 31.07 97 ASP A N 1
ATOM 658 C CA . ASP A 1 98 ? 42.949 -20.960 -19.681 1.00 32.33 97 ASP A CA 1
ATOM 659 C C . ASP A 1 98 ? 41.650 -21.278 -20.454 1.00 35.65 97 ASP A C 1
ATOM 660 O O . ASP A 1 98 ? 41.688 -21.581 -21.647 1.00 32.69 97 ASP A O 1
ATOM 665 N N . GLY A 1 99 ? 40.516 -21.159 -19.771 1.00 37.32 98 GLY A N 1
ATOM 666 C CA . GLY A 1 99 ? 39.221 -21.506 -20.330 1.00 39.20 98 GLY A CA 1
ATOM 667 C C . GLY A 1 99 ? 38.867 -20.672 -21.544 1.00 43.30 98 GLY A C 1
ATOM 668 O O . GLY A 1 99 ? 38.259 -21.162 -22.494 1.00 48.69 98 GLY A O 1
ATOM 669 N N . ASN A 1 100 ? 39.261 -19.407 -21.517 1.00 42.48 99 ASN A N 1
ATOM 670 C CA . ASN A 1 100 ? 38.931 -18.486 -22.594 1.00 46.00 99 ASN A CA 1
ATOM 671 C C . ASN A 1 100 ? 39.530 -18.910 -23.929 1.00 42.63 99 ASN A C 1
ATOM 672 O O . ASN A 1 100 ? 38.902 -18.763 -24.975 1.00 44.57 99 ASN A O 1
ATOM 677 N N . LEU A 1 101 ? 40.753 -19.423 -23.889 1.00 43.20 100 LEU A N 1
ATOM 678 C CA . LEU A 1 101 ? 41.495 -19.719 -25.110 1.00 41.77 100 LEU A CA 1
ATOM 679 C C . LEU A 1 101 ? 40.759 -20.669 -26.055 1.00 42.20 100 LEU A C 1
ATOM 680 O O . LEU A 1 101 ? 40.094 -21.611 -25.628 1.00 45.40 100 LEU A O 1
ATOM 685 N N . PRO A 1 102 ? 40.891 -20.387 -27.348 1.00 43.80 101 PRO A N 1
ATOM 686 C CA . PRO A 1 102 ? 40.264 -21.160 -28.432 1.00 46.90 101 PRO A CA 1
ATOM 687 C C . PRO A 1 102 ? 40.759 -22.620 -28.484 1.00 46.07 101 PRO A C 1
ATOM 688 O O . PRO A 1 102 ? 41.953 -22.872 -28.267 1.00 43.41 101 PRO A O 1
ATOM 692 N N . ILE A 1 103 ? 39.860 -23.559 -28.781 1.00 43.51 102 ILE A N 1
ATOM 693 C CA . ILE A 1 103 ? 40.169 -24.987 -28.652 1.00 44.79 102 ILE A CA 1
ATOM 694 C C . ILE A 1 103 ? 41.465 -25.399 -29.373 1.00 44.37 102 ILE A C 1
ATOM 695 O O . ILE A 1 103 ? 42.125 -26.354 -28.971 1.00 46.81 102 ILE A O 1
ATOM 700 N N . ALA A 1 104 ? 41.862 -24.648 -30.394 1.00 41.45 103 ALA A N 1
ATOM 701 C CA . ALA A 1 104 ? 43.118 -24.927 -31.077 1.00 40.18 103 ALA A CA 1
ATOM 702 C C . ALA A 1 104 ? 44.322 -24.714 -30.171 1.00 38.30 103 ALA A C 1
ATOM 703 O O . ALA A 1 104 ? 45.349 -25.374 -30.340 1.00 40.33 103 ALA A O 1
ATOM 705 N N . ALA A 1 105 ? 44.213 -23.783 -29.226 1.00 41.01 104 ALA A N 1
ATOM 706 C CA . ALA A 1 105 ? 45.288 -23.565 -28.256 1.00 39.40 104 ALA A CA 1
ATOM 707 C C . ALA A 1 105 ? 45.312 -24.723 -27.257 1.00 38.79 104 ALA A C 1
ATOM 708 O O . ALA A 1 105 ? 46.376 -25.229 -26.892 1.00 36.34 104 ALA A O 1
ATOM 710 N N . ILE A 1 106 ? 44.122 -25.136 -26.833 1.00 38.56 105 ILE A N 1
ATOM 711 C CA . ILE A 1 106 ? 43.951 -26.264 -25.934 1.00 39.46 105 ILE A CA 1
ATOM 712 C C . ILE A 1 106 ? 44.565 -27.535 -26.517 1.00 44.70 105 ILE A C 1
ATOM 713 O O . ILE A 1 106 ? 45.366 -28.211 -25.855 1.00 42.89 105 ILE A O 1
ATOM 718 N N . GLU A 1 107 ? 44.184 -27.857 -27.752 1.00 43.07 106 GLU A N 1
ATOM 719 C CA . GLU A 1 107 ? 44.648 -29.066 -28.422 1.00 42.46 106 GLU A CA 1
ATOM 720 C C . GLU A 1 107 ? 46.169 -29.107 -28.502 1.00 40.83 106 GLU A C 1
ATOM 721 O O . GLU A 1 107 ? 46.773 -30.176 -28.404 1.00 43.37 106 GLU A O 1
ATOM 727 N N . ARG A 1 108 ? 46.774 -27.934 -28.667 1.00 38.95 107 ARG A N 1
ATOM 728 C CA . ARG A 1 108 ? 48.226 -27.793 -28.739 1.00 41.67 107 ARG A CA 1
ATOM 729 C C . ARG A 1 108 ? 48.872 -28.115 -27.382 1.00 43.07 107 ARG A C 1
ATOM 730 O O . ARG A 1 108 ? 49.905 -28.794 -27.318 1.00 39.75 107 ARG A O 1
ATOM 738 N N . PHE A 1 109 ? 48.257 -27.623 -26.303 1.00 38.84 108 PHE A N 1
ATOM 739 C CA . PHE A 1 109 ? 48.694 -27.945 -24.942 1.00 39.81 108 PHE A CA 1
ATOM 740 C C . PHE A 1 109 ? 48.669 -29.464 -24.779 1.00 39.92 108 PHE A C 1
ATOM 741 O O . PHE A 1 109 ? 49.572 -30.059 -24.185 1.00 35.94 108 PHE A O 1
ATOM 749 N N . CYS A 1 110 ? 47.621 -30.076 -25.330 1.00 40.88 109 CYS A N 1
ATOM 750 C CA . CYS A 1 110 ? 47.428 -31.522 -25.294 1.00 38.75 109 CYS A CA 1
ATOM 751 C C . CYS A 1 110 ? 48.449 -32.293 -26.119 1.00 40.47 109 CYS A C 1
ATOM 752 O O . CYS A 1 110 ? 48.733 -33.456 -25.821 1.00 40.61 109 CYS A O 1
ATOM 755 N N . GLN A 1 111 ? 48.995 -31.660 -27.157 1.00 41.24 110 GLN A N 1
ATOM 756 C CA . GLN A 1 111 ? 50.030 -32.304 -27.961 1.00 42.39 110 GLN A CA 1
ATOM 757 C C . GLN A 1 111 ? 51.312 -32.386 -27.153 1.00 43.21 110 GLN A C 1
ATOM 758 O O . GLN A 1 111 ? 51.986 -33.422 -27.134 1.00 43.40 110 GLN A O 1
ATOM 764 N N . ILE A 1 112 ? 51.639 -31.268 -26.501 1.00 42.69 111 ILE A N 1
ATOM 765 C CA . ILE A 1 112 ? 52.854 -31.117 -25.713 1.00 35.30 111 ILE A CA 1
ATOM 766 C C . ILE A 1 112 ? 52.842 -32.006 -24.479 1.00 37.26 111 ILE A C 1
ATOM 767 O O . ILE A 1 112 ? 53.815 -32.717 -24.207 1.00 40.76 111 ILE A O 1
ATOM 772 N N . THR A 1 113 ? 51.728 -31.975 -23.749 1.00 37.05 112 THR A N 1
ATOM 773 C CA . THR A 1 113 ? 51.635 -32.557 -22.403 1.00 35.99 112 THR A CA 1
ATOM 774 C C . THR A 1 113 ? 51.113 -34.008 -22.338 1.00 32.32 112 THR A C 1
ATOM 775 O O . THR A 1 113 ? 51.374 -34.719 -21.364 1.00 33.75 112 THR A O 1
ATOM 779 N N . ASP A 1 114 ? 50.369 -34.420 -23.361 1.00 33.81 113 ASP A N 1
ATOM 780 C CA . ASP A 1 114 ? 49.691 -35.723 -23.408 1.00 32.61 113 ASP A CA 1
ATOM 781 C C . ASP A 1 114 ? 48.882 -36.076 -22.151 1.00 32.69 113 ASP A C 1
ATOM 782 O O . ASP A 1 114 ? 49.214 -37.030 -21.447 1.00 33.32 113 ASP A O 1
ATOM 787 N N . PRO A 1 115 ? 47.809 -35.321 -21.873 1.00 30.91 114 PRO A N 1
ATOM 788 C CA . PRO A 1 115 ? 47.004 -35.608 -20.678 1.00 28.76 114 PRO A CA 1
ATOM 789 C C . PRO A 1 115 ? 46.310 -36.983 -20.674 1.00 30.18 114 PRO A C 1
ATOM 790 O O . PRO A 1 115 ? 46.020 -37.536 -21.729 1.00 28.47 114 PRO A O 1
ATOM 794 N N . ALA A 1 116 ? 46.055 -37.515 -19.477 1.00 28.88 115 ALA A N 1
ATOM 795 C CA . ALA A 1 116 ? 45.299 -38.749 -19.303 1.00 28.21 115 ALA A CA 1
ATOM 796 C C . ALA A 1 116 ? 43.843 -38.413 -18.966 1.00 32.07 115 ALA A C 1
ATOM 797 O O . ALA A 1 116 ? 42.934 -39.236 -19.153 1.00 31.52 115 ALA A O 1
ATOM 799 N N . ALA A 1 117 ? 43.622 -37.200 -18.464 1.00 29.23 116 ALA A N 1
ATOM 800 C CA . ALA A 1 117 ? 42.266 -36.712 -18.238 1.00 26.19 116 ALA A CA 1
ATOM 801 C C . ALA A 1 117 ? 42.215 -35.188 -18.327 1.00 28.96 116 ALA A C 1
ATOM 802 O O . ALA A 1 117 ? 43.260 -34.515 -18.420 1.00 28.78 116 ALA A O 1
ATOM 804 N N . ALA A 1 118 ? 41.002 -34.646 -18.283 1.00 26.65 117 ALA A N 1
ATOM 805 C CA . ALA A 1 118 ? 40.819 -33.200 -18.275 1.00 26.95 117 ALA A CA 1
ATOM 806 C C . ALA A 1 118 ? 39.745 -32.823 -17.266 1.00 24.40 117 ALA A C 1
ATOM 807 O O . ALA A 1 118 ? 38.712 -33.480 -17.165 1.00 26.05 117 ALA A O 1
ATOM 809 N N . LEU A 1 119 ? 39.994 -31.769 -16.507 1.00 22.24 118 LEU A N 1
ATOM 810 C CA . LEU A 1 119 ? 39.054 -31.350 -15.481 1.00 24.70 118 LEU A CA 1
ATOM 811 C C . LEU A 1 119 ? 38.596 -29.945 -15.827 1.00 26.98 118 LEU A C 1
ATOM 812 O O . LEU A 1 119 ? 39.418 -29.061 -16.134 1.00 24.05 118 LEU A O 1
ATOM 817 N N . VAL A 1 120 ? 37.287 -29.739 -15.774 1.00 24.54 119 VAL A N 1
ATOM 818 C CA . VAL A 1 120 ? 36.693 -28.549 -16.347 1.00 25.87 119 VAL A CA 1
ATOM 819 C C . VAL A 1 120 ? 35.953 -27.781 -15.279 1.00 26.06 119 VAL A C 1
ATOM 820 O O . VAL A 1 120 ? 34.945 -28.280 -14.764 1.00 22.88 119 VAL A O 1
ATOM 824 N N . ALA A 1 121 ? 36.445 -26.580 -14.940 1.00 20.89 120 ALA A N 1
ATOM 825 C CA . ALA A 1 121 ? 35.750 -25.708 -13.982 1.00 26.38 120 ALA A CA 1
ATOM 826 C C . ALA A 1 121 ? 34.459 -25.117 -14.598 1.00 28.88 120 ALA A C 1
ATOM 827 O O . ALA A 1 121 ? 34.388 -24.952 -15.819 1.00 26.50 120 ALA A O 1
ATOM 829 N N . PRO A 1 122 ? 33.439 -24.801 -13.760 1.00 30.15 121 PRO A N 1
ATOM 830 C CA . PRO A 1 122 ? 32.129 -24.295 -14.239 1.00 31.64 121 PRO A CA 1
ATOM 831 C C . PRO A 1 122 ? 32.170 -23.068 -15.175 1.00 36.36 121 PRO A C 1
ATOM 832 O O . PRO A 1 122 ? 31.301 -22.940 -16.046 1.00 36.56 121 PRO A O 1
ATOM 836 N N . GLY A 1 123 ? 33.153 -22.185 -14.996 1.00 34.16 122 GLY A N 1
ATOM 837 C CA . GLY A 1 123 ? 33.209 -20.944 -15.747 1.00 31.07 122 GLY A CA 1
ATOM 838 C C . GLY A 1 123 ? 33.906 -21.057 -17.088 1.00 37.30 122 GLY A C 1
ATOM 839 O O . GLY A 1 123 ? 34.048 -20.063 -17.803 1.00 40.06 122 GLY A O 1
ATOM 840 N N . SER A 1 124 ? 34.352 -22.263 -17.431 1.00 37.83 123 SER A N 1
ATOM 841 C CA . SER A 1 124 ? 34.926 -22.522 -18.748 1.00 42.57 123 SER A CA 1
ATOM 842 C C . SER A 1 124 ? 34.131 -23.617 -19.462 1.00 48.54 123 SER A C 1
ATOM 843 O O . SER A 1 124 ? 34.413 -23.939 -20.629 1.00 49.24 123 SER A O 1
ATOM 846 N N . LYS A 1 125 ? 33.055 -24.033 -18.800 1.00 43.23 124 LYS A N 1
ATOM 847 C CA . LYS A 1 125 ? 32.295 -25.231 -19.116 1.00 45.18 124 LYS A CA 1
ATOM 848 C C . LYS A 1 125 ? 31.665 -25.280 -20.503 1.00 51.96 124 LYS A C 1
ATOM 849 O O . LYS A 1 125 ? 31.588 -26.354 -21.072 1.00 50.17 124 LYS A O 1
ATOM 863 N N . ALA A 1 127 ? 32.869 -23.544 -23.135 1.00 55.23 126 ALA A N 1
ATOM 864 C CA . ALA A 1 127 ? 34.056 -23.550 -23.978 1.00 54.42 126 ALA A CA 1
ATOM 865 C C . ALA A 1 127 ? 34.681 -24.914 -23.815 1.00 54.78 126 ALA A C 1
ATOM 866 O O . ALA A 1 127 ? 35.196 -25.505 -24.762 1.00 51.38 126 ALA A O 1
ATOM 868 N N . SER A 1 128 ? 34.607 -25.407 -22.587 1.00 53.63 127 SER A N 1
ATOM 869 C CA . SER A 1 128 ? 35.028 -26.752 -22.257 1.00 54.24 127 SER A CA 1
ATOM 870 C C . SER A 1 128 ? 34.170 -27.711 -23.068 1.00 57.01 127 SER A C 1
ATOM 871 O O . SER A 1 128 ? 34.651 -28.742 -23.518 1.00 53.01 127 SER A O 1
ATOM 874 N N . SER A 1 129 ? 32.906 -27.345 -23.267 1.00 56.51 128 SER A N 1
ATOM 875 C CA . SER A 1 129 ? 31.898 -28.214 -23.876 1.00 58.55 128 SER A CA 1
ATOM 876 C C . SER A 1 129 ? 32.291 -28.656 -25.282 1.00 55.98 128 SER A C 1
ATOM 877 O O . SER A 1 129 ? 31.995 -29.776 -25.694 1.00 56.89 128 SER A O 1
ATOM 880 N N . ALA A 1 130 ? 32.926 -27.764 -26.028 1.00 56.04 129 ALA A N 1
ATOM 881 C CA . ALA A 1 130 ? 33.499 -28.121 -27.317 1.00 58.49 129 ALA A CA 1
ATOM 882 C C . ALA A 1 130 ? 34.581 -29.180 -27.106 1.00 54.34 129 ALA A C 1
ATOM 883 O O . ALA A 1 130 ? 34.749 -30.093 -27.915 1.00 50.20 129 ALA A O 1
ATOM 885 N N . VAL A 1 131 ? 35.304 -29.054 -25.998 1.00 53.63 130 VAL A N 1
ATOM 886 C CA . VAL A 1 131 ? 36.496 -29.855 -25.745 1.00 51.41 130 VAL A CA 1
ATOM 887 C C . VAL A 1 131 ? 36.242 -31.359 -25.659 1.00 51.16 130 VAL A C 1
ATOM 888 O O . VAL A 1 131 ? 37.039 -32.153 -26.157 1.00 52.32 130 VAL A O 1
ATOM 892 N N . PRO A 1 132 ? 35.146 -31.753 -25.022 1.00 47.98 131 PRO A N 1
ATOM 893 C CA . PRO A 1 132 ? 34.873 -33.179 -24.822 1.00 46.10 131 PRO A CA 1
ATOM 894 C C . PRO A 1 132 ? 34.793 -33.891 -26.162 1.00 49.17 131 PRO A C 1
ATOM 895 O O . PRO A 1 132 ? 35.308 -34.998 -26.313 1.00 49.86 131 PRO A O 1
ATOM 899 N N . GLU A 1 133 ? 34.156 -33.243 -27.129 1.00 51.49 132 GLU A N 1
ATOM 900 C CA . GLU A 1 133 ? 34.064 -33.768 -28.480 1.00 50.08 132 GLU A CA 1
ATOM 901 C C . GLU A 1 133 ? 35.423 -33.712 -29.162 1.00 48.11 132 GLU A C 1
ATOM 902 O O . GLU A 1 133 ? 35.846 -34.679 -29.794 1.00 51.34 132 GLU A O 1
ATOM 908 N N . ALA A 1 134 ? 36.117 -32.587 -29.022 1.00 46.41 133 ALA A N 1
ATOM 909 C CA . ALA A 1 134 ? 37.455 -32.473 -29.583 1.00 47.84 133 ALA A CA 1
ATOM 910 C C . ALA A 1 134 ? 38.406 -33.438 -28.892 1.00 50.78 133 ALA A C 1
ATOM 911 O O . ALA A 1 134 ? 39.184 -34.135 -29.541 1.00 51.19 133 ALA A O 1
ATOM 913 N N . LEU A 1 135 ? 38.326 -33.476 -27.566 1.00 49.17 134 LEU A N 1
ATOM 914 C CA . LEU A 1 135 ? 39.100 -34.421 -26.774 1.00 46.64 134 LEU A CA 1
ATOM 915 C C . LEU A 1 135 ? 38.328 -35.714 -26.544 1.00 45.84 134 LEU A C 1
ATOM 916 O O . LEU A 1 135 ? 37.963 -36.032 -25.412 1.00 44.46 134 LEU A O 1
ATOM 921 N N . HIS A 1 136 ? 38.095 -36.466 -27.612 1.00 43.13 135 HIS A N 1
ATOM 922 C CA . HIS A 1 136 ? 37.395 -37.741 -27.503 1.00 43.49 135 HIS A CA 1
ATOM 923 C C . HIS A 1 136 ? 38.189 -38.786 -26.713 1.00 37.91 135 HIS A C 1
ATOM 924 O O . HIS A 1 136 ? 37.622 -39.566 -25.951 1.00 39.52 135 HIS A O 1
ATOM 931 N N . SER A 1 137 ? 39.502 -38.799 -26.916 1.00 43.13 136 SER A N 1
ATOM 932 C CA . SER A 1 137 ? 40.370 -39.851 -26.395 1.00 43.28 136 SER A CA 1
ATOM 933 C C . SER A 1 137 ? 40.347 -40.025 -24.874 1.00 42.47 136 SER A C 1
ATOM 934 O O . SER A 1 137 ? 40.418 -41.148 -24.380 1.00 38.27 136 SER A O 1
ATOM 937 N N . ILE A 1 138 ? 40.243 -38.926 -24.138 1.00 37.26 137 ILE A N 1
ATOM 938 C CA . ILE A 1 138 ? 40.396 -38.978 -22.687 1.00 35.01 137 ILE A CA 1
ATOM 939 C C . ILE A 1 138 ? 39.179 -38.501 -21.903 1.00 33.76 137 ILE A C 1
ATOM 940 O O . ILE A 1 138 ? 38.488 -37.567 -22.309 1.00 32.12 137 ILE A O 1
ATOM 945 N N . PRO A 1 139 ? 38.923 -39.162 -20.778 1.00 32.33 138 PRO A N 1
ATOM 946 C CA . PRO A 1 139 ? 37.895 -38.713 -19.831 1.00 32.29 138 PRO A CA 1
ATOM 947 C C . PRO A 1 139 ? 38.023 -37.224 -19.502 1.00 34.12 138 PRO A C 1
ATOM 948 O O . PRO A 1 139 ? 39.057 -36.806 -18.959 1.00 30.09 138 PRO A O 1
ATOM 952 N N . VAL A 1 140 ? 36.998 -36.433 -19.809 1.00 30.52 139 VAL A N 1
ATOM 953 C CA . VAL A 1 140 ? 37.008 -35.046 -19.359 1.00 28.74 139 VAL A CA 1
ATOM 954 C C . VAL A 1 140 ? 35.820 -34.765 -18.453 1.00 28.33 139 VAL A C 1
ATOM 955 O O . VAL A 1 140 ? 34.668 -35.020 -18.805 1.00 30.80 139 VAL A O 1
ATOM 959 N N . ILE A 1 141 ? 36.133 -34.283 -17.259 1.00 25.65 140 ILE A N 1
ATOM 960 C CA . ILE A 1 141 ? 35.197 -34.287 -16.142 1.00 27.65 140 ILE A CA 1
ATOM 961 C C . ILE A 1 141 ? 34.725 -32.876 -15.801 1.00 25.75 140 ILE A C 1
ATOM 962 O O . ILE A 1 141 ? 35.520 -31.939 -15.786 1.00 28.84 140 ILE A O 1
ATOM 967 N N . ALA A 1 142 ? 33.437 -32.722 -15.522 1.00 21.51 141 ALA A N 1
ATOM 968 C CA . ALA A 1 142 ? 32.945 -31.471 -14.964 1.00 23.64 141 ALA A CA 1
ATOM 969 C C . ALA A 1 142 ? 33.211 -31.476 -13.469 1.00 26.73 141 ALA A C 1
ATOM 970 O O . ALA A 1 142 ? 32.845 -32.424 -12.763 1.00 22.37 141 ALA A O 1
ATOM 972 N N . VAL A 1 143 ? 33.872 -30.429 -12.990 1.00 23.88 142 VAL A N 1
ATOM 973 C CA . VAL A 1 143 ? 34.049 -30.239 -11.553 1.00 28.75 142 VAL A CA 1
ATOM 974 C C . VAL A 1 143 ? 33.031 -29.208 -11.043 1.00 32.85 142 VAL A C 1
ATOM 975 O O . VAL A 1 143 ? 33.060 -28.038 -11.438 1.00 28.93 142 VAL A O 1
ATOM 979 N N . ASP A 1 144 ? 32.115 -29.652 -10.185 1.00 33.99 143 ASP A N 1
ATOM 980 C CA . ASP A 1 144 ? 31.179 -28.748 -9.522 1.00 39.43 143 ASP A CA 1
ATOM 981 C C . ASP A 1 144 ? 31.136 -29.126 -8.042 1.00 43.69 143 ASP A C 1
ATOM 982 O O . ASP A 1 144 ? 31.844 -30.050 -7.605 1.00 42.38 143 ASP A O 1
ATOM 987 N N . ILE A 1 145 ? 30.329 -28.407 -7.265 1.00 45.78 144 ILE A N 1
ATOM 988 C CA . ILE A 1 145 ? 30.103 -28.766 -5.866 1.00 47.67 144 ILE A CA 1
ATOM 989 C C . ILE A 1 145 ? 28.610 -28.908 -5.545 1.00 48.58 144 ILE A C 1
ATOM 990 O O . ILE A 1 145 ? 27.835 -29.433 -6.355 1.00 46.34 144 ILE A O 1
ATOM 995 N N . LEU A 1 156 ? 36.160 -35.345 9.858 1.00 47.26 155 LEU A N 1
ATOM 996 C CA . LEU A 1 156 ? 37.384 -35.457 9.076 1.00 45.95 155 LEU A CA 1
ATOM 997 C C . LEU A 1 156 ? 38.371 -36.416 9.729 1.00 49.26 155 LEU A C 1
ATOM 998 O O . LEU A 1 156 ? 39.193 -36.016 10.553 1.00 51.96 155 LEU A O 1
ATOM 1003 N N . ASP A 1 157 ? 38.278 -37.686 9.350 1.00 50.08 156 ASP A N 1
ATOM 1004 C CA . ASP A 1 157 ? 39.174 -38.724 9.850 1.00 48.64 156 ASP A CA 1
ATOM 1005 C C . ASP A 1 157 ? 40.563 -38.612 9.229 1.00 48.62 156 ASP A C 1
ATOM 1006 O O . ASP A 1 157 ? 40.742 -37.965 8.197 1.00 47.63 156 ASP A O 1
ATOM 1011 N N . ALA A 1 158 ? 41.535 -39.271 9.851 1.00 48.12 157 ALA A N 1
ATOM 1012 C CA . ALA A 1 158 ? 42.927 -39.186 9.425 1.00 49.61 157 ALA A CA 1
ATOM 1013 C C . ALA A 1 158 ? 43.073 -39.705 8.005 1.00 47.04 157 ALA A C 1
ATOM 1014 O O . ALA A 1 158 ? 43.848 -39.171 7.214 1.00 43.24 157 ALA A O 1
ATOM 1016 N N . ALA A 1 159 ? 42.333 -40.762 7.692 1.00 47.43 158 ALA A N 1
ATOM 1017 C CA . ALA A 1 159 ? 42.301 -41.300 6.338 1.00 48.73 158 ALA A CA 1
ATOM 1018 C C . ALA A 1 159 ? 42.023 -40.204 5.307 1.00 46.33 158 ALA A C 1
ATOM 1019 O O . ALA A 1 159 ? 42.601 -40.205 4.221 1.00 46.68 158 ALA A O 1
ATOM 1021 N N . SER A 1 160 ? 41.136 -39.274 5.651 1.00 44.49 159 SER A N 1
ATOM 1022 C CA . SER A 1 160 ? 40.788 -38.172 4.751 1.00 43.84 159 SER A CA 1
ATOM 1023 C C . SER A 1 160 ? 41.928 -37.157 4.625 1.00 40.05 159 SER A C 1
ATOM 1024 O O . SER A 1 160 ? 42.061 -36.477 3.607 1.00 38.62 159 SER A O 1
ATOM 1027 N N . LEU A 1 161 ? 42.754 -37.077 5.665 1.00 39.33 160 LEU A N 1
ATOM 1028 C CA . LEU A 1 161 ? 43.834 -36.100 5.736 1.00 38.88 160 LEU A CA 1
ATOM 1029 C C . LEU A 1 161 ? 45.179 -36.737 5.380 1.00 38.94 160 LEU A C 1
ATOM 1030 O O . LEU A 1 161 ? 46.224 -36.085 5.434 1.00 36.96 160 LEU A O 1
ATOM 1035 N N . ALA A 1 162 ? 45.162 -38.017 5.036 1.00 38.70 161 ALA A N 1
ATOM 1036 C CA . ALA A 1 162 ? 46.372 -38.631 4.520 1.00 40.47 161 ALA A CA 1
ATOM 1037 C C . ALA A 1 162 ? 46.611 -37.957 3.180 1.00 41.12 161 ALA A C 1
ATOM 1038 O O . ALA A 1 162 ? 45.661 -37.522 2.515 1.00 42.08 161 ALA A O 1
ATOM 1040 N N . GLY A 1 163 ? 47.869 -37.843 2.783 1.00 39.42 162 GLY A N 1
ATOM 1041 C CA . GLY A 1 163 ? 48.177 -37.267 1.484 1.00 34.34 162 GLY A CA 1
ATOM 1042 C C . GLY A 1 163 ? 48.595 -38.386 0.568 1.00 31.91 162 GLY A C 1
ATOM 1043 O O . GLY A 1 163 ? 48.013 -39.471 0.603 1.00 39.38 162 GLY A O 1
ATOM 1044 N N . ASN A 1 164 ? 49.601 -38.128 -0.254 1.00 30.98 163 ASN A N 1
ATOM 1045 C CA . ASN A 1 164 ? 50.245 -39.183 -1.021 1.00 26.22 163 ASN A CA 1
ATOM 1046 C C . ASN A 1 164 ? 51.659 -39.298 -0.487 1.00 24.88 163 ASN A C 1
ATOM 1047 O O . ASN A 1 164 ? 52.535 -38.519 -0.876 1.00 24.52 163 ASN A O 1
ATOM 1052 N N . ALA A 1 165 ? 51.878 -40.264 0.404 1.00 23.38 164 ALA A N 1
ATOM 1053 C CA . ALA A 1 165 ? 53.133 -40.365 1.149 1.00 26.46 164 ALA A CA 1
ATOM 1054 C C . ALA A 1 165 ? 54.377 -40.438 0.270 1.00 25.00 164 ALA A C 1
ATOM 1055 O O . ALA A 1 165 ? 55.473 -40.121 0.725 1.00 26.90 164 ALA A O 1
ATOM 1057 N N . ASP A 1 166 ? 54.199 -40.852 -0.982 1.00 25.82 165 ASP A N 1
ATOM 1058 C CA . ASP A 1 166 ? 55.312 -41.086 -1.904 1.00 28.93 165 ASP A CA 1
ATOM 1059 C C . ASP A 1 166 ? 55.709 -39.848 -2.704 1.00 28.90 165 ASP A C 1
ATOM 1060 O O . ASP A 1 166 ? 56.754 -39.824 -3.369 1.00 27.80 165 ASP A O 1
ATOM 1065 N N . GLN A 1 167 ? 54.872 -38.824 -2.665 1.00 24.69 166 GLN A N 1
ATOM 1066 C CA . GLN A 1 167 ? 55.208 -37.600 -3.374 1.00 26.26 166 GLN A CA 1
ATOM 1067 C C . GLN A 1 167 ? 56.207 -36.800 -2.545 1.00 23.55 166 GLN A C 1
ATOM 1068 O O . GLN A 1 167 ? 56.142 -36.819 -1.318 1.00 23.14 166 GLN A O 1
ATOM 1074 N N . GLY A 1 168 ? 57.136 -36.119 -3.207 1.00 23.00 167 GLY A N 1
ATOM 1075 C CA . GLY A 1 168 ? 58.125 -35.313 -2.502 1.00 25.18 167 GLY A CA 1
ATOM 1076 C C . GLY A 1 168 ? 58.239 -33.846 -2.920 1.00 23.26 167 GLY A C 1
ATOM 1077 O O . GLY A 1 168 ? 57.618 -33.408 -3.899 1.00 21.35 167 GLY A O 1
ATOM 1078 N N . SER A 1 169 ? 59.044 -33.092 -2.168 1.00 20.48 168 SER A N 1
ATOM 1079 C CA . SER A 1 169 ? 59.350 -31.690 -2.468 1.00 23.95 168 SER A CA 1
ATOM 1080 C C . SER A 1 169 ? 59.835 -31.466 -3.908 1.00 21.42 168 SER A C 1
ATOM 1081 O O . SER A 1 169 ? 59.580 -30.416 -4.510 1.00 22.25 168 SER A O 1
ATOM 1084 N N . GLU A 1 170 ? 60.525 -32.463 -4.448 1.00 19.96 169 GLU A N 1
ATOM 1085 C CA . GLU A 1 170 ? 61.079 -32.422 -5.799 1.00 23.75 169 GLU A CA 1
ATOM 1086 C C . GLU A 1 170 ? 60.058 -32.842 -6.865 1.00 25.57 169 GLU A C 1
ATOM 1087 O O . GLU A 1 170 ? 60.243 -32.583 -8.063 1.00 24.10 169 GLU A O 1
ATOM 1093 N N . ASP A 1 171 ? 58.981 -33.505 -6.453 1.00 26.60 170 ASP A N 1
ATOM 1094 C CA . ASP A 1 171 ? 58.044 -34.037 -7.449 1.00 23.46 170 ASP A CA 1
ATOM 1095 C C . ASP A 1 171 ? 57.141 -32.979 -8.104 1.00 21.00 170 ASP A C 1
ATOM 1096 O O . ASP A 1 171 ? 56.717 -32.023 -7.442 1.00 20.23 170 ASP A O 1
ATOM 1101 N N . PRO A 1 172 ? 56.905 -33.125 -9.427 1.00 21.32 171 PRO A N 1
ATOM 1102 C CA . PRO A 1 172 ? 56.108 -32.180 -10.213 1.00 21.72 171 PRO A CA 1
ATOM 1103 C C . PRO A 1 172 ? 54.695 -32.071 -9.692 1.00 19.51 171 PRO A C 1
ATOM 1104 O O . PRO A 1 172 ? 54.029 -33.104 -9.476 1.00 19.71 171 PRO A O 1
ATOM 1108 N N . LEU A 1 173 ? 54.246 -30.831 -9.512 1.00 17.05 172 LEU A N 1
ATOM 1109 C CA . LEU A 1 173 ? 52.873 -30.546 -9.119 1.00 16.53 172 LEU A CA 1
ATOM 1110 C C . LEU A 1 173 ? 52.088 -29.925 -10.281 1.00 17.31 172 LEU A C 1
ATOM 1111 O O . LEU A 1 173 ? 50.943 -30.297 -10.542 1.00 17.03 172 LEU A O 1
ATOM 1116 N N . ALA A 1 174 ? 52.698 -28.963 -10.963 1.00 16.89 173 ALA A N 1
ATOM 1117 C CA . ALA A 1 174 ? 51.984 -28.206 -11.988 1.00 19.98 173 ALA A CA 1
ATOM 1118 C C . ALA A 1 174 ? 52.825 -27.835 -13.209 1.00 21.11 173 ALA A C 1
ATOM 1119 O O . ALA A 1 174 ? 54.063 -27.857 -13.175 1.00 21.84 173 ALA A O 1
ATOM 1129 N N . ILE A 1 176 ? 52.867 -24.640 -16.143 1.00 21.36 175 ILE A N 1
ATOM 1130 C CA . ILE A 1 176 ? 52.360 -23.344 -16.606 1.00 23.92 175 ILE A CA 1
ATOM 1131 C C . ILE A 1 176 ? 52.922 -23.013 -17.992 1.00 27.12 175 ILE A C 1
ATOM 1132 O O . ILE A 1 176 ? 54.128 -23.120 -18.204 1.00 27.62 175 ILE A O 1
ATOM 1137 N N . PHE A 1 177 ? 52.051 -22.627 -18.915 1.00 25.10 176 PHE A N 1
ATOM 1138 C CA . PHE A 1 177 ? 52.483 -22.261 -20.256 1.00 31.41 176 PHE A CA 1
ATOM 1139 C C . PHE A 1 177 ? 53.006 -20.831 -20.317 1.00 32.92 176 PHE A C 1
ATOM 1140 O O . PHE A 1 177 ? 52.383 -19.906 -19.798 1.00 32.43 176 PHE A O 1
ATOM 1148 N N . THR A 1 178 ? 54.157 -20.663 -20.958 1.00 37.12 177 THR A N 1
ATOM 1149 C CA . THR A 1 178 ? 54.764 -19.352 -21.147 1.00 40.58 177 THR A CA 1
ATOM 1150 C C . THR A 1 178 ? 55.143 -19.197 -22.610 1.00 44.61 177 THR A C 1
ATOM 1151 O O . THR A 1 178 ? 55.407 -20.186 -23.294 1.00 41.18 177 THR A O 1
ATOM 1155 N N . SER A 1 179 ? 55.188 -17.959 -23.090 1.00 51.64 178 SER A N 1
ATOM 1156 C CA . SER A 1 179 ? 55.492 -17.723 -24.495 1.00 56.24 178 SER A CA 1
ATOM 1157 C C . SER A 1 179 ? 56.594 -16.690 -24.708 1.00 62.16 178 SER A C 1
ATOM 1158 O O . SER A 1 179 ? 56.331 -15.572 -25.150 1.00 60.80 178 SER A O 1
ATOM 1160 N N . GLY A 1 180 ? 57.829 -17.075 -24.402 1.00 63.61 179 GLY A N 1
ATOM 1161 C CA . GLY A 1 180 ? 58.978 -16.257 -24.742 1.00 65.06 179 GLY A CA 1
ATOM 1162 C C . GLY A 1 180 ? 59.059 -16.160 -26.252 1.00 66.57 179 GLY A C 1
ATOM 1163 O O . GLY A 1 180 ? 59.330 -15.099 -26.813 1.00 61.21 179 GLY A O 1
ATOM 1164 N N . THR A 1 181 ? 58.808 -17.289 -26.907 1.00 66.39 180 THR A N 1
ATOM 1165 C CA . THR A 1 181 ? 58.695 -17.342 -28.356 1.00 66.42 180 THR A CA 1
ATOM 1166 C C . THR A 1 181 ? 57.429 -16.602 -28.754 1.00 66.45 180 THR A C 1
ATOM 1167 O O . THR A 1 181 ? 56.447 -16.609 -28.013 1.00 68.63 180 THR A O 1
ATOM 1171 N N . THR A 1 182 ? 57.446 -15.956 -29.914 1.00 65.32 181 THR A N 1
ATOM 1172 C CA . THR A 1 182 ? 56.298 -15.162 -30.326 1.00 67.76 181 THR A CA 1
ATOM 1173 C C . THR A 1 182 ? 55.048 -16.023 -30.490 1.00 69.45 181 THR A C 1
ATOM 1174 O O . THR A 1 182 ? 53.960 -15.634 -30.064 1.00 71.85 181 THR A O 1
ATOM 1176 N N . GLY A 1 183 ? 55.201 -17.176 -31.142 1.00 68.72 182 GLY A N 1
ATOM 1177 C CA . GLY A 1 183 ? 54.103 -18.115 -31.326 1.00 65.35 182 GLY A CA 1
ATOM 1178 C C . GLY A 1 183 ? 54.031 -19.318 -30.394 1.00 60.03 182 GLY A C 1
ATOM 1179 O O . GLY A 1 183 ? 52.946 -19.716 -29.971 1.00 58.47 182 GLY A O 1
ATOM 1180 N N . GLU A 1 184 ? 55.181 -19.930 -30.128 1.00 56.39 183 GLU A N 1
ATOM 1181 C CA . GLU A 1 184 ? 55.251 -21.134 -29.300 1.00 56.45 183 GLU A CA 1
ATOM 1182 C C . GLU A 1 184 ? 55.068 -20.895 -27.799 1.00 53.76 183 GLU A C 1
ATOM 1183 O O . GLU A 1 184 ? 55.612 -19.937 -27.244 1.00 55.16 183 GLU A O 1
ATOM 1185 N N . PRO A 1 185 ? 54.356 -21.788 -27.124 1.00 49.48 184 PRO A N 1
ATOM 1186 C CA . PRO A 1 185 ? 54.245 -21.702 -25.666 1.00 45.94 184 PRO A CA 1
ATOM 1187 C C . PRO A 1 185 ? 55.002 -22.855 -25.017 1.00 47.04 184 PRO A C 1
ATOM 1188 O O . PRO A 1 185 ? 54.763 -24.004 -25.383 1.00 47.98 184 PRO A O 1
ATOM 1192 N N . LYS A 1 186 ? 55.901 -22.568 -24.079 1.00 45.92 185 LYS A N 1
ATOM 1193 C CA . LYS A 1 186 ? 56.663 -23.643 -23.463 1.00 39.00 185 LYS A CA 1
ATOM 1194 C C . LYS A 1 186 ? 55.924 -24.077 -22.204 1.00 34.34 185 LYS A C 1
ATOM 1195 O O . LYS A 1 186 ? 55.362 -23.248 -21.493 1.00 33.33 185 LYS A O 1
ATOM 1197 N N . ALA A 1 187 ? 55.911 -25.374 -21.929 1.00 31.89 186 ALA A N 1
ATOM 1198 C CA . ALA A 1 187 ? 55.289 -25.861 -20.701 1.00 30.09 186 ALA A CA 1
ATOM 1199 C C . ALA A 1 187 ? 56.274 -25.851 -19.527 1.00 28.88 186 ALA A C 1
ATOM 1200 O O . ALA A 1 187 ? 57.176 -26.686 -19.449 1.00 27.02 186 ALA A O 1
ATOM 1202 N N . VAL A 1 188 ? 56.076 -24.902 -18.613 1.00 27.69 187 VAL A N 1
ATOM 1203 C CA . VAL A 1 188 ? 56.955 -24.713 -17.468 1.00 26.14 187 VAL A CA 1
ATOM 1204 C C . VAL A 1 188 ? 56.644 -25.713 -16.329 1.00 26.92 187 VAL A C 1
ATOM 1205 O O . VAL A 1 188 ? 55.575 -25.645 -15.705 1.00 27.97 187 VAL A O 1
ATOM 1209 N N . LEU A 1 189 ? 57.572 -26.646 -16.077 1.00 25.04 188 LEU A N 1
ATOM 1210 C CA . LEU A 1 189 ? 57.369 -27.745 -15.110 1.00 22.25 188 LEU A CA 1
ATOM 1211 C C . LEU A 1 189 ? 57.738 -27.359 -13.669 1.00 21.82 188 LEU A C 1
ATOM 1212 O O . LEU A 1 189 ? 58.877 -26.993 -13.380 1.00 19.76 188 LEU A O 1
ATOM 1217 N N . LEU A 1 190 ? 56.769 -27.442 -12.766 1.00 17.39 189 LEU A N 1
ATOM 1218 C CA . LEU A 1 190 ? 56.957 -26.895 -11.422 1.00 19.28 189 LEU A CA 1
ATOM 1219 C C . LEU A 1 190 ? 56.794 -27.923 -10.297 1.00 16.95 189 LEU A C 1
ATOM 1220 O O . LEU A 1 190 ? 55.727 -28.524 -10.131 1.00 16.95 189 LEU A O 1
ATOM 1225 N N . ALA A 1 191 ? 57.871 -28.099 -9.542 1.00 15.76 190 ALA A N 1
ATOM 1226 C CA . ALA A 1 191 ? 57.919 -28.963 -8.355 1.00 21.58 190 ALA A CA 1
ATOM 1227 C C . ALA A 1 191 ? 57.092 -28.407 -7.183 1.00 19.48 190 ALA A C 1
ATOM 1228 O O . ALA A 1 191 ? 56.790 -27.203 -7.148 1.00 18.35 190 ALA A O 1
ATOM 1230 N N . ASN A 1 192 ? 56.765 -29.277 -6.216 1.00 19.21 191 ASN A N 1
ATOM 1231 C CA . ASN A 1 192 ? 56.115 -28.850 -4.974 1.00 18.72 191 ASN A CA 1
ATOM 1232 C C . ASN A 1 192 ? 56.842 -27.702 -4.272 1.00 18.29 191 ASN A C 1
ATOM 1233 O O . ASN A 1 192 ? 56.194 -26.788 -3.745 1.00 16.66 191 ASN A O 1
ATOM 1238 N N . ARG A 1 193 ? 58.181 -27.773 -4.256 1.00 16.06 192 ARG A N 1
ATOM 1239 C CA . ARG A 1 193 ? 59.021 -26.793 -3.558 1.00 18.88 192 ARG A CA 1
ATOM 1240 C C . ARG A 1 193 ? 58.889 -25.386 -4.115 1.00 17.65 192 ARG A C 1
ATOM 1241 O O . ARG A 1 193 ? 59.092 -24.414 -3.391 1.00 20.15 192 ARG A O 1
ATOM 1249 N N . THR A 1 194 ? 58.540 -25.274 -5.391 1.00 15.82 193 THR A N 1
ATOM 1250 C CA . THR A 1 194 ? 58.304 -23.974 -5.989 1.00 18.54 193 THR A CA 1
ATOM 1251 C C . THR A 1 194 ? 57.385 -23.138 -5.101 1.00 17.73 193 THR A C 1
ATOM 1252 O O . THR A 1 194 ? 57.632 -21.962 -4.887 1.00 18.28 193 THR A O 1
ATOM 1256 N N . PHE A 1 195 ? 56.286 -23.730 -4.668 1.00 17.52 194 PHE A N 1
ATOM 1257 C CA . PHE A 1 195 ? 55.313 -23.022 -3.849 1.00 19.16 194 PHE A CA 1
ATOM 1258 C C . PHE A 1 195 ? 55.750 -22.608 -2.436 1.00 20.44 194 PHE A C 1
ATOM 1259 O O . PHE A 1 195 ? 55.409 -21.519 -1.982 1.00 20.55 194 PHE A O 1
ATOM 1267 N N . PHE A 1 196 ? 56.472 -23.484 -1.739 1.00 18.34 195 PHE A N 1
ATOM 1268 C CA . PHE A 1 196 ? 56.888 -23.200 -0.360 1.00 20.94 195 PHE A CA 1
ATOM 1269 C C . PHE A 1 196 ? 58.359 -22.830 -0.088 1.00 18.66 195 PHE A C 1
ATOM 1270 O O . PHE A 1 196 ? 58.721 -22.588 1.062 1.00 20.24 195 PHE A O 1
ATOM 1278 N N . ALA A 1 197 ? 59.202 -22.779 -1.116 1.00 21.65 196 ALA A N 1
ATOM 1279 C CA . ALA A 1 197 ? 60.631 -22.515 -0.902 1.00 22.12 196 ALA A CA 1
ATOM 1280 C C . ALA A 1 197 ? 60.947 -21.110 -0.374 1.00 22.38 196 ALA A C 1
ATOM 1281 O O . ALA A 1 197 ? 61.758 -20.949 0.535 1.00 21.99 196 ALA A O 1
ATOM 1283 N N . VAL A 1 198 ? 60.288 -20.103 -0.936 1.00 20.21 197 VAL A N 1
ATOM 1284 C CA . VAL A 1 198 ? 60.437 -18.721 -0.488 1.00 20.67 197 VAL A CA 1
ATOM 1285 C C . VAL A 1 198 ? 59.694 -18.421 0.821 1.00 22.05 197 VAL A C 1
ATOM 1286 O O . VAL A 1 198 ? 60.277 -17.831 1.742 1.00 22.90 197 VAL A O 1
ATOM 1290 N N . PRO A 1 199 ? 58.409 -18.822 0.923 1.00 22.26 198 PRO A N 1
ATOM 1291 C CA . PRO A 1 199 ? 57.751 -18.638 2.225 1.00 19.55 198 PRO A CA 1
ATOM 1292 C C . PRO A 1 199 ? 58.515 -19.277 3.408 1.00 22.78 198 PRO A C 1
ATOM 1293 O O . PRO A 1 199 ? 58.465 -18.730 4.519 1.00 21.11 198 PRO A O 1
ATOM 1297 N N . ASP A 1 200 ? 59.184 -20.414 3.187 1.00 21.70 199 ASP A N 1
ATOM 1298 C CA . ASP A 1 200 ? 59.987 -21.025 4.244 1.00 21.97 199 ASP A CA 1
ATOM 1299 C C . ASP A 1 200 ? 61.188 -20.159 4.577 1.00 23.35 199 ASP A C 1
ATOM 1300 O O . ASP A 1 200 ? 61.550 -20.000 5.744 1.00 21.88 199 ASP A O 1
ATOM 1305 N N . ILE A 1 201 ? 61.792 -19.583 3.545 1.00 21.10 200 ILE A N 1
ATOM 1306 C CA . ILE A 1 201 ? 62.950 -18.723 3.732 1.00 22.19 200 ILE A CA 1
ATOM 1307 C C . ILE A 1 201 ? 62.573 -17.521 4.602 1.00 25.99 200 ILE A C 1
ATOM 1308 O O . ILE A 1 201 ? 63.238 -17.234 5.607 1.00 25.31 200 ILE A O 1
ATOM 1313 N N . LEU A 1 202 ? 61.470 -16.862 4.245 1.00 22.59 201 LEU A N 1
ATOM 1314 C CA . LEU A 1 202 ? 60.970 -15.710 4.990 1.00 24.75 201 LEU A CA 1
ATOM 1315 C C . LEU A 1 202 ? 60.749 -16.011 6.480 1.00 27.53 201 LEU A C 1
ATOM 1316 O O . LEU A 1 202 ? 61.272 -15.309 7.357 1.00 25.79 201 LEU A O 1
ATOM 1321 N N . GLN A 1 203 ? 59.962 -17.047 6.749 1.00 22.68 202 GLN A N 1
ATOM 1322 C CA . GLN A 1 203 ? 59.628 -17.444 8.107 1.00 26.19 202 GLN A CA 1
ATOM 1323 C C . GLN A 1 203 ? 60.888 -17.757 8.914 1.00 29.05 202 GLN A C 1
ATOM 1324 O O . GLN A 1 203 ? 61.024 -17.312 10.068 1.00 28.75 202 GLN A O 1
ATOM 1330 N N . LYS A 1 204 ? 61.814 -18.489 8.288 1.00 25.24 203 LYS A N 1
ATOM 1331 C CA . LYS A 1 204 ? 63.053 -18.927 8.948 1.00 31.77 203 LYS A CA 1
ATOM 1332 C C . LYS A 1 204 ? 64.028 -17.778 9.230 1.00 34.13 203 LYS A C 1
ATOM 1333 O O . LYS A 1 204 ? 64.634 -17.726 10.293 1.00 33.47 203 LYS A O 1
ATOM 1339 N N . GLU A 1 205 ? 64.181 -16.857 8.281 1.00 33.08 204 GLU A N 1
ATOM 1340 C CA . GLU A 1 205 ? 65.015 -15.686 8.523 1.00 31.37 204 GLU A CA 1
ATOM 1341 C C . GLU A 1 205 ? 64.228 -14.565 9.196 1.00 33.53 204 GLU A C 1
ATOM 1342 O O . GLU A 1 205 ? 64.771 -13.489 9.484 1.00 31.39 204 GLU A O 1
ATOM 1348 N N . GLY A 1 206 ? 62.952 -14.828 9.465 1.00 30.36 205 GLY A N 1
ATOM 1349 C CA . GLY A 1 206 ? 62.124 -13.889 10.200 1.00 29.46 205 GLY A CA 1
ATOM 1350 C C . GLY A 1 206 ? 61.883 -12.559 9.502 1.00 33.11 205 GLY A C 1
ATOM 1351 O O . GLY A 1 206 ? 61.766 -11.519 10.157 1.00 34.95 205 GLY A O 1
ATOM 1352 N N . LEU A 1 207 ? 61.799 -12.570 8.175 1.00 32.10 206 LEU A N 1
ATOM 1353 C CA . LEU A 1 207 ? 61.589 -11.323 7.440 1.00 28.40 206 LEU A CA 1
ATOM 1354 C C . LEU A 1 207 ? 60.093 -11.091 7.240 1.00 29.17 206 LEU A C 1
ATOM 1355 O O . LEU A 1 207 ? 59.344 -12.039 6.958 1.00 27.89 206 LEU A O 1
ATOM 1360 N N . ASN A 1 208 ? 59.644 -9.846 7.405 1.00 29.78 207 ASN A N 1
ATOM 1361 C CA . ASN A 1 208 ? 58.229 -9.524 7.177 1.00 27.00 207 ASN A CA 1
ATOM 1362 C C . ASN A 1 208 ? 57.952 -8.938 5.784 1.00 24.76 207 ASN A C 1
ATOM 1363 O O . ASN A 1 208 ? 56.924 -8.301 5.566 1.00 26.60 207 ASN A O 1
ATOM 1368 N N . TRP A 1 209 ? 58.855 -9.178 4.834 1.00 24.96 208 TRP A N 1
ATOM 1369 C CA . TRP A 1 209 ? 58.703 -8.619 3.482 1.00 24.75 208 TRP A CA 1
ATOM 1370 C C . TRP A 1 209 ? 57.379 -9.076 2.887 1.00 25.63 208 TRP A C 1
ATOM 1371 O O . TRP A 1 209 ? 56.624 -8.278 2.319 1.00 26.04 208 TRP A O 1
ATOM 1382 N N . VAL A 1 210 ? 57.113 -10.372 2.997 1.00 21.08 209 VAL A N 1
ATOM 1383 C CA . VAL A 1 210 ? 55.800 -10.891 2.656 1.00 24.18 209 VAL A CA 1
ATOM 1384 C C . VAL A 1 210 ? 55.337 -11.761 3.809 1.00 24.81 209 VAL A C 1
ATOM 1385 O O . VAL A 1 210 ? 56.067 -12.648 4.258 1.00 23.94 209 VAL A O 1
ATOM 1389 N N . THR A 1 211 ? 54.132 -11.487 4.296 1.00 20.45 210 THR A N 1
ATOM 1390 C CA . THR A 1 211 ? 53.617 -12.186 5.455 1.00 25.69 210 THR A CA 1
ATOM 1391 C C . THR A 1 211 ? 52.243 -12.807 5.199 1.00 25.26 210 THR A C 1
ATOM 1392 O O . THR A 1 211 ? 51.434 -12.243 4.453 1.00 23.30 210 THR A O 1
ATOM 1396 N N . TRP A 1 212 ? 51.992 -13.975 5.800 1.00 20.75 211 TRP A N 1
ATOM 1397 C CA . TRP A 1 212 ? 50.663 -14.596 5.754 1.00 24.07 211 TRP A CA 1
ATOM 1398 C C . TRP A 1 212 ? 50.067 -14.706 7.159 1.00 23.88 211 TRP A C 1
ATOM 1399 O O . TRP A 1 212 ? 50.661 -15.318 8.064 1.00 25.35 211 TRP A O 1
ATOM 1410 N N . VAL A 1 213 ? 48.894 -14.117 7.348 1.00 21.41 212 VAL A N 1
ATOM 1411 C CA . VAL A 1 213 ? 48.236 -14.191 8.645 1.00 21.20 212 VAL A CA 1
ATOM 1412 C C . VAL A 1 213 ? 47.172 -15.308 8.585 1.00 21.09 212 VAL A C 1
ATOM 1413 O O . VAL A 1 213 ? 46.383 -15.356 7.637 1.00 19.52 212 VAL A O 1
ATOM 1417 N N . VAL A 1 214 ? 47.191 -16.227 9.556 1.00 20.43 213 VAL A N 1
ATOM 1418 C CA . VAL A 1 214 ? 46.175 -17.281 9.666 1.00 21.18 213 VAL A CA 1
ATOM 1419 C C . VAL A 1 214 ? 44.742 -16.727 9.493 1.00 17.42 213 VAL A C 1
ATOM 1420 O O . VAL A 1 214 ? 44.328 -15.804 10.186 1.00 18.62 213 VAL A O 1
ATOM 1424 N N . GLY A 1 215 ? 43.989 -17.261 8.547 1.00 18.85 214 GLY A N 1
ATOM 1425 C CA . GLY A 1 215 ? 42.607 -16.833 8.416 1.00 18.68 214 GLY A CA 1
ATOM 1426 C C . GLY A 1 215 ? 42.312 -15.542 7.670 1.00 18.90 214 GLY A C 1
ATOM 1427 O O . GLY A 1 215 ? 41.159 -15.315 7.295 1.00 21.22 214 GLY A O 1
ATOM 1428 N N . GLU A 1 216 ? 43.308 -14.686 7.448 1.00 17.80 215 GLU A N 1
ATOM 1429 C CA . GLU A 1 216 ? 43.042 -13.411 6.757 1.00 19.38 215 GLU A CA 1
ATOM 1430 C C . GLU A 1 216 ? 42.500 -13.644 5.355 1.00 17.57 215 GLU A C 1
ATOM 1431 O O . GLU A 1 216 ? 42.878 -14.610 4.685 1.00 19.88 215 GLU A O 1
ATOM 1437 N N . THR A 1 217 ? 41.594 -12.772 4.917 1.00 17.09 216 THR A N 1
ATOM 1438 C CA . THR A 1 217 ? 40.991 -12.885 3.585 1.00 16.52 216 THR A CA 1
ATOM 1439 C C . THR A 1 217 ? 41.908 -12.362 2.505 1.00 17.19 216 THR A C 1
ATOM 1440 O O . THR A 1 217 ? 42.454 -11.257 2.624 1.00 18.85 216 THR A O 1
ATOM 1444 N N . THR A 1 218 ? 42.095 -13.152 1.452 1.00 16.62 217 THR A N 1
ATOM 1445 C CA . THR A 1 218 ? 42.886 -12.684 0.326 1.00 17.26 217 THR A CA 1
ATOM 1446 C C . THR A 1 218 ? 42.140 -12.788 -0.996 1.00 19.62 217 THR A C 1
ATOM 1447 O O . THR A 1 218 ? 41.159 -13.538 -1.122 1.00 16.89 217 THR A O 1
ATOM 1451 N N . TYR A 1 219 ? 42.632 -12.045 -1.984 1.00 19.50 218 TYR A N 1
ATOM 1452 C CA . TYR A 1 219 ? 42.010 -12.022 -3.295 1.00 19.85 218 TYR A CA 1
ATOM 1453 C C . TYR A 1 219 ? 43.060 -12.051 -4.408 1.00 19.84 218 TYR A C 1
ATOM 1454 O O . TYR A 1 219 ? 43.994 -11.249 -4.408 1.00 22.33 218 TYR A O 1
ATOM 1463 N N . SER A 1 220 ? 42.932 -12.982 -5.348 1.00 18.20 219 SER A N 1
ATOM 1464 C CA . SER A 1 220 ? 43.761 -12.915 -6.546 1.00 23.30 219 SER A CA 1
ATOM 1465 C C . SER A 1 220 ? 42.932 -12.543 -7.798 1.00 22.11 219 SER A C 1
ATOM 1466 O O . SER A 1 220 ? 42.071 -13.317 -8.248 1.00 22.31 219 SER A O 1
ATOM 1469 N N . PRO A 1 221 ? 43.178 -11.348 -8.353 1.00 20.37 220 PRO A N 1
ATOM 1470 C CA . PRO A 1 221 ? 42.579 -11.035 -9.654 1.00 20.94 220 PRO A CA 1
ATOM 1471 C C . PRO A 1 221 ? 43.451 -11.582 -10.783 1.00 23.27 220 PRO A C 1
ATOM 1472 O O . PRO A 1 221 ? 43.219 -11.233 -11.937 1.00 27.49 220 PRO A O 1
ATOM 1476 N N . LEU A 1 222 ? 44.459 -12.384 -10.441 1.00 24.21 221 LEU A N 1
ATOM 1477 C CA . LEU A 1 222 ? 45.366 -13.008 -11.415 1.00 22.62 221 LEU A CA 1
ATOM 1478 C C . LEU A 1 222 ? 44.924 -14.440 -11.667 1.00 20.06 221 LEU A C 1
ATOM 1479 O O . LEU A 1 222 ? 44.600 -15.165 -10.727 1.00 21.80 221 LEU A O 1
ATOM 1484 N N . PRO A 1 223 ? 44.881 -14.850 -12.940 1.00 25.46 222 PRO A N 1
ATOM 1485 C CA . PRO A 1 223 ? 44.424 -16.209 -13.253 1.00 23.56 222 PRO A CA 1
ATOM 1486 C C . PRO A 1 223 ? 45.282 -17.313 -12.642 1.00 21.97 222 PRO A C 1
ATOM 1487 O O . PRO A 1 223 ? 46.513 -17.176 -12.499 1.00 21.77 222 PRO A O 1
ATOM 1491 N N . ALA A 1 224 ? 44.622 -18.415 -12.297 1.00 21.95 223 ALA A N 1
ATOM 1492 C CA . ALA A 1 224 ? 45.294 -19.611 -11.814 1.00 21.73 223 ALA A CA 1
ATOM 1493 C C . ALA A 1 224 ? 46.270 -20.172 -12.865 1.00 21.16 223 ALA A C 1
ATOM 1494 O O . ALA A 1 224 ? 47.169 -20.934 -12.541 1.00 20.85 223 ALA A O 1
ATOM 1496 N N . THR A 1 225 ? 46.102 -19.768 -14.119 1.00 23.18 224 THR A N 1
ATOM 1497 C CA . THR A 1 225 ? 46.984 -20.214 -15.191 1.00 22.03 224 THR A CA 1
ATOM 1498 C C . THR A 1 225 ? 48.207 -19.313 -15.359 1.00 20.99 224 THR A C 1
ATOM 1499 O O . THR A 1 225 ? 49.056 -19.570 -16.201 1.00 23.15 224 THR A O 1
ATOM 1503 N N . HIS A 1 226 ? 48.286 -18.258 -14.556 1.00 21.53 225 HIS A N 1
ATOM 1504 C CA . HIS A 1 226 ? 49.466 -17.397 -14.518 1.00 24.23 225 HIS A CA 1
ATOM 1505 C C . HIS A 1 226 ? 50.234 -17.701 -13.234 1.00 24.13 225 HIS A C 1
ATOM 1506 O O . HIS A 1 226 ? 49.611 -17.857 -12.181 1.00 22.68 225 HIS A O 1
ATOM 1513 N N . ILE A 1 227 ? 51.566 -17.799 -13.300 1.00 21.83 226 ILE A N 1
ATOM 1514 C CA . ILE A 1 227 ? 52.327 -18.196 -12.108 1.00 22.14 226 ILE A CA 1
ATOM 1515 C C . ILE A 1 227 ? 51.991 -17.347 -10.868 1.00 22.26 226 ILE A C 1
ATOM 1516 O O . ILE A 1 227 ? 51.834 -17.883 -9.763 1.00 19.20 226 ILE A O 1
ATOM 1521 N N . GLY A 1 228 ? 51.825 -16.042 -11.054 1.00 20.42 227 GLY A N 1
ATOM 1522 C CA . GLY A 1 228 ? 51.540 -15.173 -9.928 1.00 22.87 227 GLY A CA 1
ATOM 1523 C C . GLY A 1 228 ? 50.235 -15.558 -9.252 1.00 21.33 227 GLY A C 1
ATOM 1524 O O . GLY A 1 228 ? 50.147 -15.555 -8.025 1.00 17.48 227 GLY A O 1
ATOM 1525 N N . GLY A 1 229 ? 49.232 -15.920 -10.056 1.00 21.02 228 GLY A N 1
ATOM 1526 C CA . GLY A 1 229 ? 47.920 -16.259 -9.530 1.00 20.90 228 GLY A CA 1
ATOM 1527 C C . GLY A 1 229 ? 47.980 -17.574 -8.791 1.00 19.31 228 GLY A C 1
ATOM 1528 O O . GLY A 1 229 ? 47.572 -17.672 -7.622 1.00 20.13 228 GLY A O 1
ATOM 1529 N N . LEU A 1 230 ? 48.504 -18.590 -9.466 1.00 16.97 229 LEU A N 1
ATOM 1530 C CA . LEU A 1 230 ? 48.615 -19.917 -8.861 1.00 20.49 229 LEU A CA 1
ATOM 1531 C C . LEU A 1 230 ? 49.417 -19.888 -7.539 1.00 19.53 229 LEU A C 1
ATOM 1532 O O . LEU A 1 230 ? 48.988 -20.432 -6.503 1.00 18.72 229 LEU A O 1
ATOM 1537 N N . TRP A 1 231 ? 50.580 -19.244 -7.592 1.00 18.58 230 TRP A N 1
ATOM 1538 C CA . TRP A 1 231 ? 51.513 -19.201 -6.475 1.00 17.23 230 TRP A CA 1
ATOM 1539 C C . TRP A 1 231 ? 50.868 -18.560 -5.254 1.00 18.61 230 TRP A C 1
ATOM 1540 O O . TRP A 1 231 ? 50.899 -19.123 -4.155 1.00 16.49 230 TRP A O 1
ATOM 1551 N N . TRP A 1 232 ? 50.278 -17.386 -5.437 1.00 17.44 231 TRP A N 1
ATOM 1552 C CA . TRP A 1 232 ? 49.672 -16.690 -4.310 1.00 19.50 231 TRP A CA 1
ATOM 1553 C C . TRP A 1 232 ? 48.536 -17.464 -3.671 1.00 16.97 231 TRP A C 1
ATOM 1554 O O . TRP A 1 232 ? 48.463 -17.539 -2.460 1.00 18.05 231 TRP A O 1
ATOM 1565 N N . ILE A 1 233 ? 47.625 -18.010 -4.464 1.00 18.59 232 ILE A N 1
ATOM 1566 C CA . ILE A 1 233 ? 46.503 -18.720 -3.856 1.00 18.47 232 ILE A CA 1
ATOM 1567 C C . ILE A 1 233 ? 46.994 -20.006 -3.189 1.00 17.47 232 ILE A C 1
ATOM 1568 O O . ILE A 1 233 ? 46.526 -20.378 -2.116 1.00 16.00 232 ILE A O 1
ATOM 1573 N N . LEU A 1 234 ? 47.967 -20.674 -3.796 1.00 17.50 233 LEU A N 1
ATOM 1574 C CA . LEU A 1 234 ? 48.548 -21.845 -3.132 1.00 18.29 233 LEU A CA 1
ATOM 1575 C C . LEU A 1 234 ? 49.215 -21.515 -1.793 1.00 17.28 233 LEU A C 1
ATOM 1576 O O . LEU A 1 234 ? 48.943 -22.185 -0.793 1.00 16.88 233 LEU A O 1
ATOM 1581 N N . THR A 1 235 ? 50.085 -20.506 -1.748 1.00 17.41 234 THR A N 1
ATOM 1582 C CA . THR A 1 235 ? 50.737 -20.181 -0.473 1.00 17.99 234 THR A CA 1
ATOM 1583 C C . THR A 1 235 ? 49.698 -19.721 0.546 1.00 17.50 234 THR A C 1
ATOM 1584 O O . THR A 1 235 ? 49.847 -19.968 1.748 1.00 17.15 234 THR A O 1
ATOM 1588 N N . CYS A 1 236 ? 48.637 -19.059 0.086 1.00 16.81 235 CYS A N 1
ATOM 1589 C CA . CYS A 1 236 ? 47.585 -18.698 1.036 1.00 19.16 235 CYS A CA 1
ATOM 1590 C C . CYS A 1 236 ? 46.858 -19.895 1.604 1.00 19.62 235 CYS A C 1
ATOM 1591 O O . CYS A 1 236 ? 46.592 -19.922 2.794 1.00 19.79 235 CYS A O 1
ATOM 1594 N N . LEU A 1 237 ? 46.564 -20.890 0.770 1.00 18.07 236 LEU A N 1
ATOM 1595 C CA . LEU A 1 237 ? 45.917 -22.121 1.242 1.00 19.61 236 LEU A CA 1
ATOM 1596 C C . LEU A 1 237 ? 46.780 -22.814 2.306 1.00 17.58 236 LEU A C 1
ATOM 1597 O O . LEU A 1 237 ? 46.270 -23.293 3.319 1.00 16.82 236 LEU A O 1
ATOM 1610 N N . HIS A 1 239 ? 48.727 -21.524 4.253 1.00 18.20 238 HIS A N 1
ATOM 1611 C CA . HIS A 1 239 ? 48.770 -20.664 5.441 1.00 19.63 238 HIS A CA 1
ATOM 1612 C C . HIS A 1 239 ? 47.413 -20.433 6.102 1.00 19.86 238 HIS A C 1
ATOM 1613 O O . HIS A 1 239 ? 47.295 -19.615 7.005 1.00 20.64 238 HIS A O 1
ATOM 1620 N N . GLY A 1 240 ? 46.394 -21.155 5.660 1.00 20.29 239 GLY A N 1
ATOM 1621 C CA . GLY A 1 240 ? 45.099 -21.078 6.315 1.00 19.40 239 GLY A CA 1
ATOM 1622 C C . GLY A 1 240 ? 44.311 -19.814 6.020 1.00 20.40 239 GLY A C 1
ATOM 1623 O O . GLY A 1 240 ? 43.418 -19.436 6.791 1.00 19.81 239 GLY A O 1
ATOM 1624 N N . GLY A 1 241 ? 44.623 -19.159 4.906 1.00 20.10 240 GLY A N 1
ATOM 1625 C CA . GLY A 1 241 ? 43.871 -17.978 4.514 1.00 19.17 240 GLY A CA 1
ATOM 1626 C C . GLY A 1 241 ? 42.489 -18.295 3.950 1.00 23.32 240 GLY A C 1
ATOM 1627 O O . GLY A 1 241 ? 42.157 -19.465 3.665 1.00 19.34 240 GLY A O 1
ATOM 1628 N N . LEU A 1 242 ? 41.673 -17.254 3.792 1.00 17.98 241 LEU A N 1
ATOM 1629 C CA . LEU A 1 242 ? 40.398 -17.394 3.125 1.00 15.68 241 LEU A CA 1
ATOM 1630 C C . LEU A 1 242 ? 40.579 -16.784 1.737 1.00 18.98 241 LEU A C 1
ATOM 1631 O O . LEU A 1 242 ? 40.620 -15.552 1.577 1.00 19.33 241 LEU A O 1
ATOM 1636 N N . CYS A 1 243 ? 40.691 -17.644 0.730 1.00 19.28 242 CYS A N 1
ATOM 1637 C CA . CYS A 1 243 ? 41.058 -17.202 -0.616 1.00 18.55 242 CYS A CA 1
ATOM 1638 C C . CYS A 1 243 ? 39.849 -16.957 -1.482 1.00 19.59 242 CYS A C 1
ATOM 1639 O O . CYS A 1 243 ? 39.104 -17.889 -1.812 1.00 17.78 242 CYS A O 1
ATOM 1642 N N . VAL A 1 244 ? 39.669 -15.695 -1.854 1.00 19.48 243 VAL A N 1
ATOM 1643 C CA . VAL A 1 244 ? 38.619 -15.302 -2.770 1.00 19.90 243 VAL A CA 1
ATOM 1644 C C . VAL A 1 244 ? 39.148 -15.144 -4.198 1.00 21.95 243 VAL A C 1
ATOM 1645 O O . VAL A 1 244 ? 40.080 -14.375 -4.455 1.00 23.41 243 VAL A O 1
ATOM 1649 N N . THR A 1 245 ? 38.534 -15.856 -5.138 1.00 25.77 244 THR A N 1
ATOM 1650 C CA . THR A 1 245 ? 39.009 -15.860 -6.523 1.00 27.76 244 THR A CA 1
ATOM 1651 C C . THR A 1 245 ? 37.929 -16.467 -7.425 1.00 28.05 244 THR A C 1
ATOM 1652 O O . THR A 1 245 ? 37.261 -17.429 -7.023 1.00 28.63 244 THR A O 1
ATOM 1656 N N . GLY A 1 246 ? 37.713 -15.891 -8.613 1.00 33.35 245 GLY A N 1
ATOM 1657 C CA . GLY A 1 246 ? 36.877 -16.560 -9.607 1.00 34.27 245 GLY A CA 1
ATOM 1658 C C . GLY A 1 246 ? 35.651 -15.906 -10.246 1.00 34.79 245 GLY A C 1
ATOM 1659 O O . GLY A 1 246 ? 35.593 -15.734 -11.473 1.00 36.59 245 GLY A O 1
ATOM 1660 N N . GLY A 1 247 ? 34.645 -15.584 -9.442 1.00 38.88 246 GLY A N 1
ATOM 1661 C CA . GLY A 1 247 ? 33.378 -15.142 -10.002 1.00 35.34 246 GLY A CA 1
ATOM 1662 C C . GLY A 1 247 ? 33.215 -13.639 -9.956 1.00 34.54 246 GLY A C 1
ATOM 1663 O O . GLY A 1 247 ? 32.252 -13.134 -9.387 1.00 36.58 246 GLY A O 1
ATOM 1664 N N . GLU A 1 248 ? 34.158 -12.915 -10.547 1.00 36.25 247 GLU A N 1
ATOM 1665 C CA . GLU A 1 248 ? 34.056 -11.457 -10.582 1.00 37.29 247 GLU A CA 1
ATOM 1666 C C . GLU A 1 248 ? 32.858 -11.005 -11.437 1.00 35.86 247 GLU A C 1
ATOM 1667 O O . GLU A 1 248 ? 32.689 -11.433 -12.585 1.00 36.84 247 GLU A O 1
ATOM 1673 N N . ASN A 1 249 ? 32.019 -10.153 -10.860 1.00 35.08 248 ASN A N 1
ATOM 1674 C CA . ASN A 1 249 ? 30.890 -9.565 -11.584 1.00 38.32 248 ASN A CA 1
ATOM 1675 C C . ASN A 1 249 ? 31.022 -8.045 -11.754 1.00 35.45 248 ASN A C 1
ATOM 1676 O O . ASN A 1 249 ? 30.026 -7.355 -11.993 1.00 37.19 248 ASN A O 1
ATOM 1681 N N . THR A 1 250 ? 32.249 -7.538 -11.611 1.00 30.19 249 THR A N 1
ATOM 1682 C CA . THR A 1 250 ? 32.553 -6.126 -11.821 1.00 26.58 249 THR A CA 1
ATOM 1683 C C . THR A 1 250 ? 34.018 -5.965 -12.210 1.00 28.07 249 THR A C 1
ATOM 1684 O O . THR A 1 250 ? 34.808 -6.907 -12.085 1.00 31.55 249 THR A O 1
ATOM 1688 N N . THR A 1 251 ? 34.376 -4.775 -12.684 1.00 25.21 250 THR A N 1
ATOM 1689 C CA . THR A 1 251 ? 35.759 -4.469 -13.033 1.00 26.83 250 THR A CA 1
ATOM 1690 C C . THR A 1 251 ? 36.392 -3.620 -11.939 1.00 27.27 250 THR A C 1
ATOM 1691 O O . THR A 1 251 ? 37.605 -3.362 -11.954 1.00 26.83 250 THR A O 1
ATOM 1695 N N . SER A 1 252 ? 35.566 -3.164 -11.003 1.00 22.81 251 SER A N 1
ATOM 1696 C CA . SER A 1 252 ? 36.045 -2.314 -9.924 1.00 25.41 251 SER A CA 1
ATOM 1697 C C . SER A 1 252 ? 36.706 -3.139 -8.829 1.00 25.93 251 SER A C 1
ATOM 1698 O O . SER A 1 252 ? 36.030 -3.926 -8.130 1.00 23.03 251 SER A O 1
ATOM 1701 N N . LEU A 1 253 ? 38.018 -2.949 -8.686 1.00 23.77 252 LEU A N 1
ATOM 1702 C CA . LEU A 1 253 ? 38.798 -3.601 -7.642 1.00 24.32 252 LEU A CA 1
ATOM 1703 C C . LEU A 1 253 ? 38.349 -3.151 -6.276 1.00 22.96 252 LEU A C 1
ATOM 1704 O O . LEU A 1 253 ? 38.227 -3.970 -5.363 1.00 24.46 252 LEU A O 1
ATOM 1709 N N . LEU A 1 254 ? 38.119 -1.842 -6.146 1.00 25.80 253 LEU A N 1
ATOM 1710 C CA . LEU A 1 254 ? 37.707 -1.206 -4.888 1.00 24.82 253 LEU A CA 1
ATOM 1711 C C . LEU A 1 254 ? 36.378 -1.745 -4.406 1.00 25.05 253 LEU A C 1
ATOM 1712 O O . LEU A 1 254 ? 36.157 -1.888 -3.204 1.00 26.99 253 LEU A O 1
ATOM 1717 N N . GLU A 1 255 ? 35.484 -2.044 -5.340 1.00 23.55 254 GLU A N 1
ATOM 1718 C CA . GLU A 1 255 ? 34.240 -2.683 -4.962 1.00 24.14 254 GLU A CA 1
ATOM 1719 C C . GLU A 1 255 ? 34.561 -4.103 -4.533 1.00 23.51 254 GLU A C 1
ATOM 1720 O O . GLU A 1 255 ? 34.079 -4.561 -3.510 1.00 23.78 254 GLU A O 1
ATOM 1726 N N . ILE A 1 256 ? 35.400 -4.797 -5.298 1.00 21.95 255 ILE A N 1
ATOM 1727 C CA . ILE A 1 256 ? 35.714 -6.173 -4.951 1.00 21.78 255 ILE A CA 1
ATOM 1728 C C . ILE A 1 256 ? 36.396 -6.232 -3.586 1.00 21.12 255 ILE A C 1
ATOM 1729 O O . ILE A 1 256 ? 35.997 -6.994 -2.708 1.00 17.99 255 ILE A O 1
ATOM 1734 N N . LEU A 1 257 ? 37.410 -5.403 -3.403 1.00 21.13 256 LEU A N 1
ATOM 1735 C CA . LEU A 1 257 ? 38.165 -5.408 -2.162 1.00 20.29 256 LEU A CA 1
ATOM 1736 C C . LEU A 1 257 ? 37.304 -5.054 -0.966 1.00 21.66 256 LEU A C 1
ATOM 1737 O O . LEU A 1 257 ? 37.362 -5.725 0.068 1.00 20.06 256 LEU A O 1
ATOM 1742 N N . THR A 1 258 ? 36.487 -4.021 -1.108 1.00 22.41 257 THR A N 1
ATOM 1743 C CA . THR A 1 258 ? 35.734 -3.488 0.028 1.00 22.18 257 THR A CA 1
ATOM 1744 C C . THR A 1 258 ? 34.665 -4.461 0.498 1.00 23.20 257 THR A C 1
ATOM 1745 O O . THR A 1 258 ? 34.630 -4.820 1.677 1.00 24.66 257 THR A O 1
ATOM 1749 N N . THR A 1 259 ? 33.822 -4.878 -0.445 1.00 20.60 258 THR A N 1
ATOM 1750 C CA . THR A 1 259 ? 32.717 -5.830 -0.270 1.00 24.06 258 THR A CA 1
ATOM 1751 C C . THR A 1 259 ? 33.110 -7.146 0.403 1.00 24.51 258 THR A C 1
ATOM 1752 O O . THR A 1 259 ? 32.301 -7.776 1.118 1.00 23.88 258 THR A O 1
ATOM 1756 N N . ASN A 1 260 ? 34.352 -7.562 0.171 1.00 22.16 259 ASN A N 1
ATOM 1757 C CA . ASN A 1 260 ? 34.825 -8.842 0.691 1.00 23.52 259 ASN A CA 1
ATOM 1758 C C . ASN A 1 260 ? 35.767 -8.667 1.871 1.00 22.65 259 ASN A C 1
ATOM 1759 O O . ASN A 1 260 ? 36.268 -9.651 2.406 1.00 21.82 259 ASN A O 1
ATOM 1764 N N . ALA A 1 261 ? 35.965 -7.416 2.286 1.00 22.11 260 ALA A N 1
ATOM 1765 C CA . ALA A 1 261 ? 36.899 -7.079 3.368 1.00 21.41 260 ALA A CA 1
ATOM 1766 C C . ALA A 1 261 ? 38.271 -7.765 3.171 1.00 21.46 260 ALA A C 1
ATOM 1767 O O . ALA A 1 261 ? 38.877 -8.298 4.113 1.00 19.35 260 ALA A O 1
ATOM 1769 N N . VAL A 1 262 ? 38.740 -7.745 1.928 1.00 18.18 261 VAL A N 1
ATOM 1770 C CA . VAL A 1 262 ? 40.034 -8.296 1.572 1.00 21.19 261 VAL A CA 1
ATOM 1771 C C . VAL A 1 262 ? 41.171 -7.690 2.408 1.00 18.22 261 VAL A C 1
ATOM 1772 O O . VAL A 1 262 ? 41.266 -6.462 2.540 1.00 18.14 261 VAL A O 1
ATOM 1776 N N . ALA A 1 263 ? 42.021 -8.547 2.976 1.00 16.50 262 ALA A N 1
ATOM 1777 C CA . ALA A 1 263 ? 43.200 -8.061 3.702 1.00 17.97 262 ALA A CA 1
ATOM 1778 C C . ALA A 1 263 ? 44.508 -8.035 2.867 1.00 19.48 262 ALA A C 1
ATOM 1779 O O . ALA A 1 263 ? 45.328 -7.136 3.053 1.00 19.01 262 ALA A O 1
ATOM 1781 N N . THR A 1 264 ? 44.697 -9.005 1.965 1.00 16.29 263 THR A N 1
ATOM 1782 C CA . THR A 1 264 ? 45.896 -9.080 1.135 1.00 16.49 263 THR A CA 1
ATOM 1783 C C . THR A 1 264 ? 45.513 -9.453 -0.299 1.00 20.40 263 THR A C 1
ATOM 1784 O O . THR A 1 264 ? 44.593 -10.253 -0.511 1.00 19.30 263 THR A O 1
ATOM 1788 N N . THR A 1 265 ? 46.192 -8.873 -1.288 1.00 19.38 264 THR A N 1
ATOM 1789 C CA . THR A 1 265 ? 45.906 -9.223 -2.681 1.00 19.27 264 THR A CA 1
ATOM 1790 C C . THR A 1 265 ? 47.169 -9.160 -3.513 1.00 22.11 264 THR A C 1
ATOM 1791 O O . THR A 1 265 ? 48.127 -8.489 -3.134 1.00 20.72 264 THR A O 1
ATOM 1795 N N . CYS A 1 266 ? 47.188 -9.886 -4.624 1.00 23.05 265 CYS A N 1
ATOM 1796 C CA . CYS A 1 266 ? 48.340 -9.880 -5.515 1.00 25.09 265 CYS A CA 1
ATOM 1797 C C . CYS A 1 266 ? 47.983 -9.133 -6.813 1.00 26.28 265 CYS A C 1
ATOM 1798 O O . CYS A 1 266 ? 46.974 -9.446 -7.464 1.00 24.07 265 CYS A O 1
ATOM 1801 N N . LEU A 1 267 ? 48.801 -8.143 -7.169 1.00 20.24 266 LEU A N 1
ATOM 1802 C CA . LEU A 1 267 ? 48.513 -7.286 -8.309 1.00 24.73 266 LEU A CA 1
ATOM 1803 C C . LEU A 1 267 ? 49.596 -7.354 -9.390 1.00 22.49 266 LEU A C 1
ATOM 1804 O O . LEU A 1 267 ? 50.702 -7.852 -9.142 1.00 22.16 266 LEU A O 1
ATOM 1809 N N . VAL A 1 268 ? 49.257 -6.903 -10.599 1.00 22.56 267 VAL A N 1
ATOM 1810 C CA . VAL A 1 268 ? 50.262 -6.434 -11.567 1.00 24.80 267 VAL A CA 1
ATOM 1811 C C . VAL A 1 268 ? 50.108 -4.906 -11.621 1.00 23.20 267 VAL A C 1
ATOM 1812 O O . VAL A 1 268 ? 49.020 -4.401 -11.342 1.00 20.61 267 VAL A O 1
ATOM 1816 N N . PRO A 1 269 ? 51.187 -4.165 -11.955 1.00 25.91 268 PRO A N 1
ATOM 1817 C CA . PRO A 1 269 ? 51.141 -2.691 -11.935 1.00 23.13 268 PRO A CA 1
ATOM 1818 C C . PRO A 1 269 ? 49.875 -2.039 -12.515 1.00 23.52 268 PRO A C 1
ATOM 1819 O O . PRO A 1 269 ? 49.285 -1.163 -11.850 1.00 23.06 268 PRO A O 1
ATOM 1823 N N . THR A 1 270 ? 49.449 -2.469 -13.700 1.00 21.23 269 THR A N 1
ATOM 1824 C CA . THR A 1 270 ? 48.286 -1.862 -14.348 1.00 24.24 269 THR A CA 1
ATOM 1825 C C . THR A 1 270 ? 47.013 -2.041 -13.523 1.00 26.44 269 THR A C 1
ATOM 1826 O O . THR A 1 270 ? 46.106 -1.198 -13.578 1.00 26.68 269 THR A O 1
ATOM 1830 N N . LEU A 1 271 ? 46.945 -3.138 -12.765 1.00 25.22 270 LEU A N 1
ATOM 1831 C CA . LEU A 1 271 ? 45.881 -3.328 -11.781 1.00 23.13 270 LEU A CA 1
ATOM 1832 C C . LEU A 1 271 ? 46.078 -2.421 -10.566 1.00 24.23 270 LEU A C 1
ATOM 1833 O O . LEU A 1 271 ? 45.103 -1.917 -9.995 1.00 22.82 270 LEU A O 1
ATOM 1838 N N . LEU A 1 272 ? 47.325 -2.207 -10.156 1.00 19.42 271 LEU A N 1
ATOM 1839 C CA . LEU A 1 272 ? 47.552 -1.353 -8.999 1.00 22.10 271 LEU A CA 1
ATOM 1840 C C . LEU A 1 272 ? 47.162 0.082 -9.350 1.00 25.05 271 LEU A C 1
ATOM 1841 O O . LEU A 1 272 ? 46.496 0.774 -8.564 1.00 23.05 271 LEU A O 1
ATOM 1846 N N . SER A 1 273 ? 47.569 0.509 -10.548 1.00 23.89 272 SER A N 1
ATOM 1847 C CA . SER A 1 273 ? 47.200 1.816 -11.080 1.00 25.24 272 SER A CA 1
ATOM 1848 C C . SER A 1 273 ? 45.689 2.031 -11.199 1.00 26.74 272 SER A C 1
ATOM 1849 O O . SER A 1 273 ? 45.186 3.107 -10.860 1.00 27.60 272 SER A O 1
ATOM 1852 N N . LYS A 1 274 ? 44.963 1.030 -11.694 1.00 25.38 273 LYS A N 1
ATOM 1853 C CA . LYS A 1 274 ? 43.516 1.151 -11.799 1.00 26.42 273 LYS A CA 1
ATOM 1854 C C . LYS A 1 274 ? 42.890 1.284 -10.408 1.00 28.75 273 LYS A C 1
ATOM 1855 O O . LYS A 1 274 ? 41.929 2.044 -10.220 1.00 31.15 273 LYS A O 1
ATOM 1861 N N . LEU A 1 275 ? 43.444 0.561 -9.433 1.00 29.51 274 LEU A N 1
ATOM 1862 C CA . LEU A 1 275 ? 42.987 0.678 -8.048 1.00 26.26 274 LEU A CA 1
ATOM 1863 C C . LEU A 1 275 ? 43.193 2.096 -7.515 1.00 25.91 274 LEU A C 1
ATOM 1864 O O . LEU A 1 275 ? 42.273 2.693 -6.960 1.00 23.85 274 LEU A O 1
ATOM 1869 N N . VAL A 1 276 ? 44.401 2.627 -7.684 1.00 25.78 275 VAL A N 1
ATOM 1870 C CA . VAL A 1 276 ? 44.713 3.957 -7.180 1.00 25.62 275 VAL A CA 1
ATOM 1871 C C . VAL A 1 276 ? 43.784 5.008 -7.787 1.00 27.61 275 VAL A C 1
ATOM 1872 O O . VAL A 1 276 ? 43.282 5.888 -7.080 1.00 24.50 275 VAL A O 1
ATOM 1876 N N . SER A 1 277 ? 43.521 4.887 -9.089 1.00 26.88 276 SER A N 1
ATOM 1877 C CA . SER A 1 277 ? 42.588 5.788 -9.754 1.00 28.56 276 SER A CA 1
ATOM 1878 C C . SER A 1 277 ? 41.155 5.635 -9.247 1.00 30.56 276 SER A C 1
ATOM 1879 O O . SER A 1 277 ? 40.414 6.613 -9.184 1.00 32.36 276 SER A O 1
ATOM 1882 N N . GLU A 1 278 ? 40.765 4.416 -8.879 1.00 30.34 277 GLU A N 1
ATOM 1883 C CA . GLU A 1 278 ? 39.420 4.182 -8.346 1.00 30.93 277 GLU A CA 1
ATOM 1884 C C . GLU A 1 278 ? 39.256 4.784 -6.961 1.00 31.02 277 GLU A C 1
ATOM 1885 O O . GLU A 1 278 ? 38.169 5.232 -6.597 1.00 35.40 277 GLU A O 1
ATOM 1891 N N . LEU A 1 279 ? 40.341 4.778 -6.192 1.00 29.21 278 LEU A N 1
ATOM 1892 C CA . LEU A 1 279 ? 40.382 5.388 -4.867 1.00 29.92 278 LEU A CA 1
ATOM 1893 C C . LEU A 1 279 ? 40.482 6.929 -4.922 1.00 31.03 278 LEU A C 1
ATOM 1894 O O . LEU A 1 279 ? 39.924 7.625 -4.065 1.00 31.63 278 LEU A O 1
ATOM 1899 N N . LYS A 1 280 ? 41.212 7.463 -5.903 1.00 29.38 279 LYS A N 1
ATOM 1900 C CA . LYS A 1 280 ? 41.245 8.913 -6.122 1.00 29.02 279 LYS A CA 1
ATOM 1901 C C . LYS A 1 280 ? 39.852 9.400 -6.450 1.00 33.19 279 LYS A C 1
ATOM 1902 O O . LYS A 1 280 ? 39.339 10.331 -5.826 1.00 33.65 279 LYS A O 1
ATOM 1908 N N . SER A 1 281 ? 39.245 8.745 -7.436 1.00 33.00 280 SER A N 1
ATOM 1909 C CA . SER A 1 281 ? 37.933 9.123 -7.961 1.00 35.78 280 SER A CA 1
ATOM 1910 C C . SER A 1 281 ? 36.804 9.051 -6.929 1.00 37.82 280 SER A C 1
ATOM 1911 O O . SER A 1 281 ? 35.730 9.612 -7.147 1.00 38.96 280 SER A O 1
ATOM 1914 N N . ALA A 1 282 ? 37.045 8.378 -5.803 1.00 36.65 281 ALA A N 1
ATOM 1915 C CA . ALA A 1 282 ? 36.019 8.254 -4.768 1.00 37.85 281 ALA A CA 1
ATOM 1916 C C . ALA A 1 282 ? 36.449 8.823 -3.413 1.00 38.13 281 ALA A C 1
ATOM 1917 O O . ALA A 1 282 ? 35.670 8.807 -2.451 1.00 39.14 281 ALA A O 1
ATOM 1919 N N . ASN A 1 283 ? 37.678 9.331 -3.340 1.00 36.91 282 ASN A N 1
ATOM 1920 C CA . ASN A 1 283 ? 38.259 9.746 -2.061 1.00 38.83 282 ASN A CA 1
ATOM 1921 C C . ASN A 1 283 ? 38.038 8.703 -0.948 1.00 41.39 282 ASN A C 1
ATOM 1922 O O . ASN A 1 283 ? 37.690 9.038 0.186 1.00 35.62 282 ASN A O 1
ATOM 1927 N N . ALA A 1 284 ? 38.255 7.435 -1.309 1.00 40.20 283 ALA A N 1
ATOM 1928 C CA . ALA A 1 284 ? 38.051 6.297 -0.419 1.00 35.78 283 ALA A CA 1
ATOM 1929 C C . ALA A 1 284 ? 39.379 5.607 -0.145 1.00 32.78 283 ALA A C 1
ATOM 1930 O O . ALA A 1 284 ? 40.405 5.959 -0.711 1.00 31.31 283 ALA A O 1
ATOM 1932 N N . THR A 1 285 ? 39.353 4.635 0.754 1.00 33.94 284 THR A N 1
ATOM 1933 C CA . THR A 1 285 ? 40.485 3.755 0.968 1.00 31.39 284 THR A CA 1
ATOM 1934 C C . THR A 1 285 ? 39.880 2.370 1.099 1.00 29.33 284 THR A C 1
ATOM 1935 O O . THR A 1 285 ? 38.653 2.235 1.153 1.00 27.31 284 THR A O 1
ATOM 1939 N N . VAL A 1 286 ? 40.729 1.347 1.132 1.00 24.58 285 VAL A N 1
ATOM 1940 C CA . VAL A 1 286 ? 40.296 -0.002 1.484 1.00 23.23 285 VAL A CA 1
ATOM 1941 C C . VAL A 1 286 ? 40.826 -0.300 2.897 1.00 22.00 285 VAL A C 1
ATOM 1942 O O . VAL A 1 286 ? 41.973 -0.711 3.049 1.00 22.92 285 VAL A O 1
ATOM 1946 N N . PRO A 1 287 ? 40.005 -0.053 3.942 1.00 24.49 286 PRO A N 1
ATOM 1947 C CA . PRO A 1 287 ? 40.534 -0.019 5.318 1.00 22.43 286 PRO A CA 1
ATOM 1948 C C . PRO A 1 287 ? 40.882 -1.390 5.839 1.00 19.22 286 PRO A C 1
ATOM 1949 O O . PRO A 1 287 ? 41.704 -1.507 6.738 1.00 21.91 286 PRO A O 1
ATOM 1953 N N . SER A 1 288 ? 40.233 -2.412 5.302 1.00 20.22 287 SER A N 1
ATOM 1954 C CA . SER A 1 288 ? 40.525 -3.788 5.695 1.00 20.98 287 SER A CA 1
ATOM 1955 C C . SER A 1 288 ? 41.908 -4.204 5.175 1.00 18.68 287 SER A C 1
ATOM 1956 O O . SER A 1 288 ? 42.515 -5.162 5.663 1.00 19.97 287 SER A O 1
ATOM 1959 N N . LEU A 1 289 ? 42.413 -3.466 4.191 1.00 18.81 288 LEU A N 1
ATOM 1960 C CA . LEU A 1 289 ? 43.576 -3.916 3.423 1.00 18.76 288 LEU A CA 1
ATOM 1961 C C . LEU A 1 289 ? 44.866 -3.696 4.220 1.00 20.55 288 LEU A C 1
ATOM 1962 O O . LEU A 1 289 ? 45.068 -2.639 4.837 1.00 20.48 288 LEU A O 1
ATOM 1967 N N . ARG A 1 290 ? 45.716 -4.720 4.223 1.00 20.03 289 ARG A N 1
ATOM 1968 C CA . ARG A 1 290 ? 46.931 -4.735 5.025 1.00 19.09 289 ARG A CA 1
ATOM 1969 C C . ARG A 1 290 ? 48.146 -4.725 4.119 1.00 22.97 289 ARG A C 1
ATOM 1970 O O . ARG A 1 290 ? 49.033 -3.868 4.277 1.00 20.45 289 ARG A O 1
ATOM 1978 N N . LEU A 1 291 ? 48.161 -5.671 3.162 1.00 18.32 290 LEU A N 1
ATOM 1979 C CA . LEU A 1 291 ? 49.343 -5.988 2.352 1.00 17.51 290 LEU A CA 1
ATOM 1980 C C . LEU A 1 291 ? 48.999 -6.172 0.871 1.00 20.91 290 LEU A C 1
ATOM 1981 O O . LEU A 1 291 ? 48.036 -6.850 0.533 1.00 17.92 290 LEU A O 1
ATOM 1986 N N . VAL A 1 292 ? 49.806 -5.571 0.001 1.00 20.31 291 VAL A N 1
ATOM 1987 C CA . VAL A 1 292 ? 49.650 -5.687 -1.443 1.00 16.36 291 VAL A CA 1
ATOM 1988 C C . VAL A 1 292 ? 50.966 -6.067 -2.129 1.00 19.62 291 VAL A C 1
ATOM 1989 O O . VAL A 1 292 ? 51.934 -5.293 -2.122 1.00 21.93 291 VAL A O 1
ATOM 1993 N N . GLY A 1 293 ? 51.003 -7.239 -2.748 1.00 19.51 292 GLY A N 1
ATOM 1994 C CA . GLY A 1 293 ? 52.144 -7.605 -3.559 1.00 18.75 292 GLY A CA 1
ATOM 1995 C C . GLY A 1 293 ? 51.858 -7.198 -4.992 1.00 21.13 292 GLY A C 1
ATOM 1996 O O . GLY A 1 293 ? 50.712 -7.181 -5.437 1.00 21.07 292 GLY A O 1
ATOM 1997 N N . TYR A 1 294 ? 52.899 -6.877 -5.737 1.00 17.73 293 TYR A N 1
ATOM 1998 C CA . TYR A 1 294 ? 52.687 -6.510 -7.118 1.00 20.27 293 TYR A CA 1
ATOM 1999 C C . TYR A 1 294 ? 53.929 -6.887 -7.892 1.00 20.35 293 TYR A C 1
ATOM 2000 O O . TYR A 1 294 ? 55.040 -6.908 -7.346 1.00 19.21 293 TYR A O 1
ATOM 2009 N N . GLY A 1 295 ? 53.751 -7.199 -9.163 1.00 21.01 294 GLY A N 1
ATOM 2010 C CA . GLY A 1 295 ? 54.903 -7.502 -9.981 1.00 21.61 294 GLY A CA 1
ATOM 2011 C C . GLY A 1 295 ? 54.523 -7.829 -11.398 1.00 23.81 294 GLY A C 1
ATOM 2012 O O . GLY A 1 295 ? 53.365 -7.659 -11.793 1.00 21.35 294 GLY A O 1
ATOM 2013 N N . GLY A 1 296 ? 55.514 -8.291 -12.158 1.00 25.91 295 GLY A N 1
ATOM 2014 C CA . GLY A 1 296 ? 55.313 -8.741 -13.516 1.00 27.65 295 GLY A CA 1
ATOM 2015 C C . GLY A 1 296 ? 55.901 -7.750 -14.487 1.00 35.01 295 GLY A C 1
ATOM 2016 O O . GLY A 1 296 ? 56.783 -8.085 -15.288 1.00 43.39 295 GLY A O 1
ATOM 2017 N N . SER A 1 297 ? 55.412 -6.520 -14.399 1.00 31.33 296 SER A N 1
ATOM 2018 C CA . SER A 1 297 ? 55.816 -5.441 -15.287 1.00 30.36 296 SER A CA 1
ATOM 2019 C C . SER A 1 297 ? 56.475 -4.321 -14.474 1.00 31.75 296 SER A C 1
ATOM 2020 O O . SER A 1 297 ? 56.742 -4.494 -13.272 1.00 24.63 296 SER A O 1
ATOM 2023 N N . ARG A 1 298 ? 56.725 -3.185 -15.133 1.00 28.92 297 ARG A N 1
ATOM 2024 C CA . ARG A 1 298 ? 57.422 -2.046 -14.521 1.00 31.86 297 ARG A CA 1
ATOM 2025 C C . ARG A 1 298 ? 56.615 -1.457 -13.392 1.00 24.98 297 ARG A C 1
ATOM 2026 O O . ARG A 1 298 ? 55.470 -1.066 -13.597 1.00 26.59 297 ARG A O 1
ATOM 2034 N N . ALA A 1 299 ? 57.215 -1.388 -12.204 1.00 29.30 298 ALA A N 1
ATOM 2035 C CA . ALA A 1 299 ? 56.599 -0.688 -11.068 1.00 25.55 298 ALA A CA 1
ATOM 2036 C C . ALA A 1 299 ? 56.514 0.834 -11.274 1.00 28.04 298 ALA A C 1
ATOM 2037 O O . ALA A 1 299 ? 57.393 1.466 -11.891 1.00 23.10 298 ALA A O 1
ATOM 2039 N N . ILE A 1 300 ? 55.444 1.405 -10.731 1.00 25.90 299 ILE A N 1
ATOM 2040 C CA . ILE A 1 300 ? 55.156 2.827 -10.816 1.00 25.32 299 ILE A CA 1
ATOM 2041 C C . ILE A 1 300 ? 55.101 3.398 -9.389 1.00 22.96 299 ILE A C 1
ATOM 2042 O O . ILE A 1 300 ? 54.051 3.365 -8.727 1.00 21.88 299 ILE A O 1
ATOM 2047 N N . ALA A 1 301 ? 56.241 3.902 -8.924 1.00 21.62 300 ALA A N 1
ATOM 2048 C CA . ALA A 1 301 ? 56.413 4.378 -7.556 1.00 21.95 300 ALA A CA 1
ATOM 2049 C C . ALA A 1 301 ? 55.214 5.191 -7.047 1.00 24.18 300 ALA A C 1
ATOM 2050 O O . ALA A 1 301 ? 54.814 5.057 -5.887 1.00 22.11 300 ALA A O 1
ATOM 2052 N N . ALA A 1 302 ? 54.624 5.979 -7.946 1.00 21.52 301 ALA A N 1
ATOM 2053 C CA . ALA A 1 302 ? 53.501 6.845 -7.638 1.00 23.27 301 ALA A CA 1
ATOM 2054 C C . ALA A 1 302 ? 52.312 6.074 -7.084 1.00 25.74 301 ALA A C 1
ATOM 2055 O O . ALA A 1 302 ? 51.709 6.503 -6.095 1.00 21.59 301 ALA A O 1
ATOM 2057 N N . ASP A 1 303 ? 51.959 4.957 -7.731 1.00 23.90 302 ASP A N 1
ATOM 2058 C CA . ASP A 1 303 ? 50.806 4.160 -7.291 1.00 24.07 302 ASP A CA 1
ATOM 2059 C C . ASP A 1 303 ? 51.144 3.470 -5.957 1.00 23.52 302 ASP A C 1
ATOM 2060 O O . ASP A 1 303 ? 50.324 3.441 -5.033 1.00 24.48 302 ASP A O 1
ATOM 2065 N N . VAL A 1 304 ? 52.358 2.920 -5.878 1.00 20.41 303 VAL A N 1
ATOM 2066 C CA . VAL A 1 304 ? 52.859 2.293 -4.672 1.00 19.89 303 VAL A CA 1
ATOM 2067 C C . VAL A 1 304 ? 52.819 3.269 -3.518 1.00 23.91 303 VAL A C 1
ATOM 2068 O O . VAL A 1 304 ? 52.378 2.921 -2.421 1.00 21.78 303 VAL A O 1
ATOM 2072 N N . ARG A 1 305 ? 53.267 4.500 -3.762 1.00 23.78 304 ARG A N 1
ATOM 2073 C CA . ARG A 1 305 ? 53.298 5.491 -2.696 1.00 25.67 304 ARG A CA 1
ATOM 2074 C C . ARG A 1 305 ? 51.884 5.889 -2.265 1.00 22.82 304 ARG A C 1
ATOM 2075 O O . ARG A 1 305 ? 51.600 5.996 -1.073 1.00 19.74 304 ARG A O 1
ATOM 2083 N N . PHE A 1 306 ? 51.001 6.098 -3.230 1.00 20.24 305 PHE A N 1
ATOM 2084 C CA . PHE A 1 306 ? 49.625 6.448 -2.891 1.00 22.32 305 PHE A CA 1
ATOM 2085 C C . PHE A 1 306 ? 49.028 5.344 -2.017 1.00 24.36 305 PHE A C 1
ATOM 2086 O O . PHE A 1 306 ? 48.300 5.607 -1.054 1.00 23.43 305 PHE A O 1
ATOM 2094 N N . ILE A 1 307 ? 49.355 4.103 -2.355 1.00 22.06 306 ILE A N 1
ATOM 2095 C CA . ILE A 1 307 ? 48.879 2.949 -1.600 1.00 25.02 306 ILE A CA 1
ATOM 2096 C C . ILE A 1 307 ? 49.472 2.872 -0.175 1.00 24.48 306 ILE A C 1
ATOM 2097 O O . ILE A 1 307 ? 48.774 2.571 0.801 1.00 21.14 306 ILE A O 1
ATOM 2102 N N . GLU A 1 308 ? 50.757 3.143 -0.034 1.00 21.95 307 GLU A N 1
ATOM 2103 C CA . GLU A 1 308 ? 51.332 3.071 1.302 1.00 26.05 307 GLU A CA 1
ATOM 2104 C C . GLU A 1 308 ? 50.811 4.201 2.215 1.00 27.54 307 GLU A C 1
ATOM 2105 O O . GLU A 1 308 ? 50.658 3.995 3.422 1.00 23.15 307 GLU A O 1
ATOM 2111 N N . ALA A 1 309 ? 50.519 5.367 1.625 1.00 27.63 308 ALA A N 1
ATOM 2112 C CA . ALA A 1 309 ? 50.043 6.537 2.370 1.00 24.05 308 ALA A CA 1
ATOM 2113 C C . ALA A 1 309 ? 48.730 6.213 3.055 1.00 26.53 308 ALA A C 1
ATOM 2114 O O . ALA A 1 309 ? 48.477 6.655 4.172 1.00 23.91 308 ALA A O 1
ATOM 2116 N N . THR A 1 310 ? 47.934 5.383 2.379 1.00 26.69 309 THR A N 1
ATOM 2117 C CA . THR A 1 310 ? 46.546 5.065 2.734 1.00 25.36 309 THR A CA 1
ATOM 2118 C C . THR A 1 310 ? 46.453 3.992 3.841 1.00 25.29 309 THR A C 1
ATOM 2119 O O . THR A 1 310 ? 45.342 3.530 4.225 1.00 12.21 309 THR A O 1
ATOM 2123 N N . GLY A 1 311 ? 47.647 3.612 4.323 1.00 24.89 310 GLY A N 1
ATOM 2124 C CA . GLY A 1 311 ? 47.853 2.689 5.435 1.00 25.74 310 GLY A CA 1
ATOM 2125 C C . GLY A 1 311 ? 48.492 1.334 5.119 1.00 28.18 310 GLY A C 1
ATOM 2126 O O . GLY A 1 311 ? 48.759 0.542 6.035 1.00 25.82 310 GLY A O 1
ATOM 2127 N N . VAL A 1 312 ? 48.757 1.061 3.841 1.00 23.79 311 VAL A N 1
ATOM 2128 C CA . VAL A 1 312 ? 49.042 -0.313 3.398 1.00 23.37 311 VAL A CA 1
ATOM 2129 C C . VAL A 1 312 ? 50.536 -0.667 3.191 1.00 23.66 311 VAL A C 1
ATOM 2130 O O . VAL A 1 312 ? 51.313 0.119 2.636 1.00 25.76 311 VAL A O 1
ATOM 2134 N N . ARG A 1 313 ? 50.947 -1.843 3.657 1.00 21.16 312 ARG A N 1
ATOM 2135 C CA . ARG A 1 313 ? 52.312 -2.312 3.419 1.00 22.63 312 ARG A CA 1
ATOM 2136 C C . ARG A 1 313 ? 52.359 -2.946 2.023 1.00 23.35 312 ARG A C 1
ATOM 2137 O O . ARG A 1 313 ? 51.367 -3.557 1.597 1.00 19.21 312 ARG A O 1
ATOM 2145 N N . THR A 1 314 ? 53.483 -2.771 1.313 1.00 22.49 313 THR A N 1
ATOM 2146 C CA . THR A 1 314 ? 53.679 -3.350 -0.027 1.00 21.49 313 THR A CA 1
ATOM 2147 C C . THR A 1 314 ? 54.963 -4.169 -0.210 1.00 19.53 313 THR A C 1
ATOM 2148 O O . THR A 1 314 ? 55.920 -4.101 0.575 1.00 19.18 313 THR A O 1
ATOM 2152 N N . ALA A 1 315 ? 54.969 -4.922 -1.299 1.00 18.18 314 ALA A N 1
ATOM 2153 C CA . ALA A 1 315 ? 56.098 -5.748 -1.665 1.00 19.75 314 ALA A CA 1
ATOM 2154 C C . ALA A 1 315 ? 56.066 -5.846 -3.176 1.00 19.76 314 ALA A C 1
ATOM 2155 O O . ALA A 1 315 ? 55.073 -6.314 -3.751 1.00 15.71 314 ALA A O 1
ATOM 2157 N N . GLN A 1 316 ? 57.124 -5.369 -3.828 1.00 18.22 315 GLN A N 1
ATOM 2158 C CA . GLN A 1 316 ? 57.263 -5.634 -5.245 1.00 19.57 315 GLN A CA 1
ATOM 2159 C C . GLN A 1 316 ? 57.883 -7.009 -5.283 1.00 20.47 315 GLN A C 1
ATOM 2160 O O . GLN A 1 316 ? 58.870 -7.272 -4.575 1.00 18.51 315 GLN A O 1
ATOM 2166 N N . VAL A 1 317 ? 57.288 -7.905 -6.065 1.00 17.85 316 VAL A N 1
ATOM 2167 C CA . VAL A 1 317 ? 57.820 -9.261 -6.145 1.00 20.45 316 VAL A CA 1
ATOM 2168 C C . VAL A 1 317 ? 58.316 -9.467 -7.558 1.00 25.57 316 VAL A C 1
ATOM 2169 O O . VAL A 1 317 ? 57.540 -9.458 -8.512 1.00 29.46 316 VAL A O 1
ATOM 2173 N N . TYR A 1 318 ? 59.626 -9.582 -7.705 1.00 22.48 317 TYR A N 1
ATOM 2174 C CA . TYR A 1 318 ? 60.193 -9.775 -9.016 1.00 20.66 317 TYR A CA 1
ATOM 2175 C C . TYR A 1 318 ? 60.343 -11.268 -9.204 1.00 24.12 317 TYR A C 1
ATOM 2176 O O . TYR A 1 318 ? 60.794 -11.963 -8.295 1.00 26.60 317 TYR A O 1
ATOM 2185 N N . GLY A 1 319 ? 59.982 -11.773 -10.373 1.00 21.54 318 GLY A N 1
ATOM 2186 C CA . GLY A 1 319 ? 60.144 -13.190 -10.627 1.00 24.69 318 GLY A CA 1
ATOM 2187 C C . GLY A 1 319 ? 59.549 -13.641 -11.941 1.00 24.65 318 GLY A C 1
ATOM 2188 O O . GLY A 1 319 ? 58.840 -12.893 -12.605 1.00 28.00 318 GLY A O 1
ATOM 2189 N N . LEU A 1 320 ? 59.843 -14.880 -12.310 1.00 25.41 319 LEU A N 1
ATOM 2190 C CA . LEU A 1 320 ? 59.419 -15.444 -13.578 1.00 25.75 319 LEU A CA 1
ATOM 2191 C C . LEU A 1 320 ? 58.790 -16.795 -13.321 1.00 22.15 319 LEU A C 1
ATOM 2192 O O . LEU A 1 320 ? 59.006 -17.376 -12.259 1.00 21.84 319 LEU A O 1
ATOM 2197 N N . SER A 1 321 ? 58.047 -17.311 -14.298 1.00 21.00 320 SER A N 1
ATOM 2198 C CA . SER A 1 321 ? 57.488 -18.658 -14.196 1.00 24.77 320 SER A CA 1
ATOM 2199 C C . SER A 1 321 ? 58.615 -19.671 -14.002 1.00 23.33 320 SER A C 1
ATOM 2200 O O . SER A 1 321 ? 58.493 -20.633 -13.216 1.00 20.29 320 SER A O 1
ATOM 2203 N N . GLU A 1 322 ? 59.712 -19.441 -14.724 1.00 23.83 321 GLU A N 1
ATOM 2204 C CA . GLU A 1 322 ? 60.869 -20.330 -14.682 1.00 23.63 321 GLU A CA 1
ATOM 2205 C C . GLU A 1 322 ? 61.591 -20.258 -13.342 1.00 19.70 321 GLU A C 1
ATOM 2206 O O . GLU A 1 322 ? 62.390 -21.135 -13.039 1.00 19.25 321 GLU A O 1
ATOM 2212 N N . THR A 1 323 ? 61.321 -19.219 -12.541 1.00 18.19 322 THR A N 1
ATOM 2213 C CA . THR A 1 323 ? 61.972 -19.114 -11.232 1.00 18.14 322 THR A CA 1
ATOM 2214 C C . THR A 1 323 ? 61.024 -19.505 -10.108 1.00 19.75 322 THR A C 1
ATOM 2215 O O . THR A 1 323 ? 61.349 -19.345 -8.935 1.00 19.45 322 THR A O 1
ATOM 2219 N N . GLY A 1 324 ? 59.862 -20.039 -10.476 1.00 21.34 323 GLY A N 1
ATOM 2220 C CA . GLY A 1 324 ? 58.838 -20.402 -9.510 1.00 19.01 323 GLY A CA 1
ATOM 2221 C C . GLY A 1 324 ? 58.319 -19.170 -8.799 1.00 20.73 323 GLY A C 1
ATOM 2222 O O . GLY A 1 324 ? 58.185 -19.170 -7.564 1.00 19.48 323 GLY A O 1
ATOM 2223 N N . CYS A 1 325 ? 58.042 -18.128 -9.582 1.00 19.48 324 CYS A N 1
ATOM 2224 C CA . CYS A 1 325 ? 57.536 -16.840 -9.091 1.00 22.84 324 CYS A CA 1
ATOM 2225 C C . CYS A 1 325 ? 58.663 -16.017 -8.431 1.00 22.21 324 CYS A C 1
ATOM 2226 O O . CYS A 1 325 ? 59.771 -15.995 -8.947 1.00 25.14 324 CYS A O 1
ATOM 2229 N N . THR A 1 326 ? 58.385 -15.332 -7.325 1.00 21.49 325 THR A N 1
ATOM 2230 C CA . THR A 1 326 ? 59.321 -14.333 -6.805 1.00 19.47 325 THR A CA 1
ATOM 2231 C C . THR A 1 326 ? 60.729 -14.876 -6.538 1.00 24.13 325 THR A C 1
ATOM 2232 O O . THR A 1 326 ? 60.903 -15.967 -5.969 1.00 22.66 325 THR A O 1
ATOM 2236 N N . ALA A 1 327 ? 61.731 -14.132 -7.007 1.00 23.51 326 ALA A N 1
ATOM 2237 C CA . ALA A 1 327 ? 63.133 -14.437 -6.723 1.00 22.44 326 ALA A CA 1
ATOM 2238 C C . ALA A 1 327 ? 63.822 -13.246 -6.031 1.00 22.07 326 ALA A C 1
ATOM 2239 O O . ALA A 1 327 ? 64.786 -13.425 -5.285 1.00 24.62 326 ALA A O 1
ATOM 2241 N N . LEU A 1 328 ? 63.323 -12.039 -6.270 1.00 18.84 327 LEU A N 1
ATOM 2242 C CA . LEU A 1 328 ? 63.776 -10.871 -5.514 1.00 19.97 327 LEU A CA 1
ATOM 2243 C C . LEU A 1 328 ? 62.544 -10.136 -5.002 1.00 20.67 327 LEU A C 1
ATOM 2244 O O . LEU A 1 328 ? 61.434 -10.373 -5.478 1.00 20.00 327 LEU A O 1
ATOM 2249 N N . CYS A 1 329 ? 62.748 -9.253 -4.030 1.00 21.22 328 CYS A N 1
ATOM 2250 C CA . CYS A 1 329 ? 61.652 -8.569 -3.345 1.00 22.22 328 CYS A CA 1
ATOM 2251 C C . CYS A 1 329 ? 62.082 -7.143 -3.016 1.00 18.66 328 CYS A C 1
ATOM 2252 O O . CYS A 1 329 ? 63.253 -6.901 -2.710 1.00 20.43 328 CYS A O 1
ATOM 2255 N N . LEU A 1 330 ? 61.146 -6.202 -3.083 1.00 18.01 329 LEU A N 1
ATOM 2256 C CA . LEU A 1 330 ? 61.398 -4.858 -2.593 1.00 18.50 329 LEU A CA 1
ATOM 2257 C C . LEU A 1 330 ? 60.286 -4.537 -1.615 1.00 19.62 329 LEU A C 1
ATOM 2258 O O . LEU A 1 330 ? 59.194 -4.111 -2.019 1.00 21.23 329 LEU A O 1
ATOM 2263 N N . PRO A 1 331 ? 60.542 -4.766 -0.316 1.00 23.25 330 PRO A N 1
ATOM 2264 C CA . PRO A 1 331 ? 59.515 -4.532 0.716 1.00 24.34 330 PRO A CA 1
ATOM 2265 C C . PRO A 1 331 ? 59.375 -3.049 1.094 1.00 23.20 330 PRO A C 1
ATOM 2266 O O . PRO A 1 331 ? 60.344 -2.297 0.957 1.00 19.14 330 PRO A O 1
ATOM 2270 N N . THR A 1 332 ? 58.191 -2.632 1.545 1.00 24.40 331 THR A N 1
ATOM 2271 C CA . THR A 1 332 ? 58.026 -1.292 2.136 1.00 28.08 331 THR A CA 1
ATOM 2272 C C . THR A 1 332 ? 59.088 -1.016 3.225 1.00 30.93 331 THR A C 1
ATOM 2273 O O . THR A 1 332 ? 59.173 -1.759 4.218 1.00 25.55 331 THR A O 1
ATOM 2277 N N . ASP A 1 333 ? 59.905 0.022 3.018 1.00 29.26 332 ASP A N 1
ATOM 2278 C CA . ASP A 1 333 ? 60.817 0.543 4.049 1.00 33.82 332 ASP A CA 1
ATOM 2279 C C . ASP A 1 333 ? 61.239 1.946 3.660 1.00 35.51 332 ASP A C 1
ATOM 2280 O O . ASP A 1 333 ? 60.913 2.408 2.561 1.00 28.58 332 ASP A O 1
ATOM 2285 N N . ASP A 1 334 ? 61.933 2.624 4.572 1.00 34.56 333 ASP A N 1
ATOM 2286 C CA . ASP A 1 334 ? 62.428 3.974 4.310 1.00 39.27 333 ASP A CA 1
ATOM 2287 C C . ASP A 1 334 ? 63.216 4.002 3.001 1.00 34.29 333 ASP A C 1
ATOM 2288 O O . ASP A 1 334 ? 64.130 3.193 2.807 1.00 36.02 333 ASP A O 1
ATOM 2293 N N . GLY A 1 335 ? 62.831 4.905 2.099 1.00 26.63 334 GLY A N 1
ATOM 2294 C CA . GLY A 1 335 ? 63.528 5.088 0.838 1.00 31.04 334 GLY A CA 1
ATOM 2295 C C . GLY A 1 335 ? 63.101 4.135 -0.272 1.00 29.46 334 GLY A C 1
ATOM 2296 O O . GLY A 1 335 ? 63.612 4.208 -1.394 1.00 28.22 334 GLY A O 1
ATOM 2297 N N . SER A 1 336 ? 62.164 3.240 0.023 1.00 26.44 335 SER A N 1
ATOM 2298 C CA . SER A 1 336 ? 61.788 2.224 -0.959 1.00 25.33 335 SER A CA 1
ATOM 2299 C C . SER A 1 336 ? 61.111 2.864 -2.176 1.00 23.80 335 SER A C 1
ATOM 2300 O O . SER A 1 336 ? 61.276 2.397 -3.302 1.00 23.80 335 SER A O 1
ATOM 2303 N N . ILE A 1 337 ? 60.377 3.953 -1.941 1.00 23.24 336 ILE A N 1
ATOM 2304 C CA . ILE A 1 337 ? 59.650 4.657 -2.996 1.00 23.85 336 ILE A CA 1
ATOM 2305 C C . ILE A 1 337 ? 60.611 5.364 -3.971 1.00 24.13 336 ILE A C 1
ATOM 2306 O O . ILE A 1 337 ? 60.414 5.332 -5.195 1.00 19.53 336 ILE A O 1
ATOM 2311 N N . VAL A 1 338 ? 61.632 6.011 -3.409 1.00 23.05 337 VAL A N 1
ATOM 2312 C CA . VAL A 1 338 ? 62.720 6.605 -4.186 1.00 23.13 337 VAL A CA 1
ATOM 2313 C C . VAL A 1 338 ? 63.438 5.524 -4.998 1.00 22.84 337 VAL A C 1
ATOM 2314 O O . VAL A 1 338 ? 63.774 5.723 -6.175 1.00 19.84 337 VAL A O 1
ATOM 2318 N N . LYS A 1 339 ? 63.656 4.368 -4.377 1.00 25.60 338 LYS A N 1
ATOM 2319 C CA . LYS A 1 339 ? 64.264 3.257 -5.095 1.00 23.38 338 LYS A CA 1
ATOM 2320 C C . LYS A 1 339 ? 63.401 2.730 -6.251 1.00 22.49 338 LYS A C 1
ATOM 2321 O O . LYS A 1 339 ? 63.909 2.580 -7.369 1.00 21.28 338 LYS A O 1
ATOM 2327 N N . ILE A 1 340 ? 62.113 2.474 -5.999 1.00 21.21 339 ILE A N 1
ATOM 2328 C CA . ILE A 1 340 ? 61.219 1.977 -7.050 1.00 17.76 339 ILE A CA 1
ATOM 2329 C C . ILE A 1 340 ? 61.197 2.946 -8.232 1.00 20.60 339 ILE A C 1
ATOM 2330 O O . ILE A 1 340 ? 61.337 2.547 -9.389 1.00 21.61 339 ILE A O 1
ATOM 2335 N N . GLU A 1 341 ? 61.048 4.230 -7.932 1.00 20.10 340 GLU A N 1
ATOM 2336 C CA . GLU A 1 341 ? 61.088 5.279 -8.950 1.00 20.14 340 GLU A CA 1
ATOM 2337 C C . GLU A 1 341 ? 62.377 5.290 -9.767 1.00 21.01 340 GLU A C 1
ATOM 2338 O O . GLU A 1 341 ? 62.340 5.524 -10.971 1.00 22.85 340 GLU A O 1
ATOM 2344 N N . ALA A 1 342 ? 63.511 5.024 -9.124 1.00 20.96 341 ALA A N 1
ATOM 2345 C CA . ALA A 1 342 ? 64.798 4.936 -9.839 1.00 22.16 341 ALA A CA 1
ATOM 2346 C C . ALA A 1 342 ? 64.969 3.626 -10.616 1.00 21.42 341 ALA A C 1
ATOM 2347 O O . ALA A 1 342 ? 65.937 3.461 -11.350 1.00 22.78 341 ALA A O 1
ATOM 2349 N N . GLY A 1 343 ? 64.031 2.695 -10.453 1.00 21.40 342 GLY A N 1
ATOM 2350 C CA . GLY A 1 343 ? 64.020 1.503 -11.283 1.00 22.99 342 GLY A CA 1
ATOM 2351 C C . GLY A 1 343 ? 64.430 0.233 -10.572 1.00 18.48 342 GLY A C 1
ATOM 2352 O O . GLY A 1 343 ? 64.727 -0.784 -11.219 1.00 18.66 342 GLY A O 1
ATOM 2353 N N . ALA A 1 344 ? 64.433 0.275 -9.242 1.00 19.89 343 ALA A N 1
ATOM 2354 C CA . ALA A 1 344 ? 64.787 -0.909 -8.457 1.00 20.20 343 ALA A CA 1
ATOM 2355 C C . ALA A 1 344 ? 63.718 -2.002 -8.551 1.00 17.88 343 ALA A C 1
ATOM 2356 O O . ALA A 1 344 ? 62.518 -1.719 -8.459 1.00 17.87 343 ALA A O 1
ATOM 2358 N N . VAL A 1 345 ? 64.166 -3.249 -8.722 1.00 18.02 344 VAL A N 1
ATOM 2359 C CA . VAL A 1 345 ? 63.275 -4.414 -8.771 1.00 18.43 344 VAL A CA 1
ATOM 2360 C C . VAL A 1 345 ? 63.223 -5.125 -7.422 1.00 22.11 344 VAL A C 1
ATOM 2361 O O . VAL A 1 345 ? 62.223 -5.766 -7.085 1.00 23.01 344 VAL A O 1
ATOM 2365 N N . GLY A 1 346 ? 64.300 -5.012 -6.654 1.00 19.89 345 GLY A N 1
ATOM 2366 C CA . GLY A 1 346 ? 64.287 -5.439 -5.270 1.00 16.69 345 GLY A CA 1
ATOM 2367 C C . GLY A 1 346 ? 65.600 -6.081 -4.914 1.00 22.59 345 GLY A C 1
ATOM 2368 O O . GLY A 1 346 ? 66.544 -6.035 -5.715 1.00 20.19 345 GLY A O 1
ATOM 2369 N N . ARG A 1 347 ? 65.650 -6.678 -3.719 1.00 23.11 346 ARG A N 1
ATOM 2370 C CA . ARG A 1 347 ? 66.820 -7.405 -3.213 1.00 23.47 346 ARG A CA 1
ATOM 2371 C C . ARG A 1 347 ? 66.526 -8.903 -3.074 1.00 25.07 346 ARG A C 1
ATOM 2372 O O . ARG A 1 347 ? 65.358 -9.318 -2.928 1.00 19.07 346 ARG A O 1
ATOM 2380 N N . PRO A 1 348 ? 67.590 -9.722 -3.100 1.00 23.38 347 PRO A N 1
ATOM 2381 C CA . PRO A 1 348 ? 67.443 -11.184 -3.049 1.00 25.89 347 PRO A CA 1
ATOM 2382 C C . PRO A 1 348 ? 67.062 -11.727 -1.683 1.00 25.96 347 PRO A C 1
ATOM 2383 O O . PRO A 1 348 ? 67.624 -11.295 -0.668 1.00 27.97 347 PRO A O 1
ATOM 2387 N N . TYR A 1 349 ? 66.103 -12.653 -1.662 1.00 24.42 348 TYR A N 1
ATOM 2388 C CA . TYR A 1 349 ? 65.818 -13.419 -0.467 1.00 25.16 348 TYR A CA 1
ATOM 2389 C C . TYR A 1 349 ? 67.088 -14.234 -0.122 1.00 26.63 348 TYR A C 1
ATOM 2390 O O . TYR A 1 349 ? 67.848 -14.631 -1.025 1.00 21.67 348 TYR A O 1
ATOM 2399 N N . PRO A 1 350 ? 67.338 -14.460 1.187 1.00 27.33 349 PRO A N 1
ATOM 2400 C CA . PRO A 1 350 ? 68.392 -15.376 1.643 1.00 30.06 349 PRO A CA 1
ATOM 2401 C C . PRO A 1 350 ? 68.266 -16.735 0.948 1.00 30.56 349 PRO A C 1
ATOM 2402 O O . PRO A 1 350 ? 67.141 -17.189 0.716 1.00 33.37 349 PRO A O 1
ATOM 2406 N N . GLY A 1 351 ? 69.378 -17.368 0.592 1.00 24.58 350 GLY A N 1
ATOM 2407 C CA . GLY A 1 351 ? 69.306 -18.674 -0.040 1.00 25.64 350 GLY A CA 1
ATOM 2408 C C . GLY A 1 351 ? 68.921 -18.608 -1.502 1.00 28.31 350 GLY A C 1
ATOM 2409 O O . GLY A 1 351 ? 68.855 -19.642 -2.174 1.00 30.21 350 GLY A O 1
ATOM 2410 N N . VAL A 1 352 ? 68.649 -17.401 -1.999 1.00 28.87 351 VAL A N 1
ATOM 2411 C CA . VAL A 1 352 ? 68.419 -17.201 -3.425 1.00 25.56 351 VAL A CA 1
ATOM 2412 C C . VAL A 1 352 ? 69.620 -16.460 -3.972 1.00 27.79 351 VAL A C 1
ATOM 2413 O O . VAL A 1 352 ? 69.798 -15.261 -3.726 1.00 29.02 351 VAL A O 1
ATOM 2417 N N . ASP A 1 353 ? 70.457 -17.186 -4.695 1.00 24.43 352 ASP A N 1
ATOM 2418 C CA . ASP A 1 353 ? 71.681 -16.619 -5.227 1.00 26.34 352 ASP A CA 1
ATOM 2419 C C . ASP A 1 353 ? 71.392 -15.894 -6.529 1.00 26.58 352 ASP A C 1
ATOM 2420 O O . ASP A 1 353 ? 70.615 -16.381 -7.369 1.00 21.37 352 ASP A O 1
ATOM 2425 N N . VAL A 1 354 ? 72.046 -14.743 -6.678 1.00 23.80 353 VAL A N 1
ATOM 2426 C CA . VAL A 1 354 ? 71.898 -13.866 -7.822 1.00 24.72 353 VAL A CA 1
ATOM 2427 C C . VAL A 1 354 ? 73.253 -13.700 -8.531 1.00 26.14 353 VAL A C 1
ATOM 2428 O O . VAL A 1 354 ? 74.297 -13.498 -7.893 1.00 26.02 353 VAL A O 1
ATOM 2432 N N . TYR A 1 355 ? 73.237 -13.812 -9.852 1.00 21.84 354 TYR A N 1
ATOM 2433 C CA . TYR A 1 355 ? 74.451 -13.666 -10.635 1.00 23.61 354 TYR A CA 1
ATOM 2434 C C . TYR A 1 355 ? 74.150 -12.808 -11.859 1.00 22.25 354 TYR A C 1
ATOM 2435 O O . TYR A 1 355 ? 73.233 -13.109 -12.637 1.00 20.60 354 TYR A O 1
ATOM 2444 N N . LEU A 1 356 ? 74.915 -11.731 -12.016 1.00 21.33 355 LEU A N 1
ATOM 2445 C CA . LEU A 1 356 ? 74.842 -10.923 -13.219 1.00 20.07 355 LEU A CA 1
ATOM 2446 C C . LEU A 1 356 ? 75.956 -11.345 -14.188 1.00 24.10 355 LEU A C 1
ATOM 2447 O O . LEU A 1 356 ? 77.149 -11.185 -13.904 1.00 24.71 355 LEU A O 1
ATOM 2452 N N . ALA A 1 357 ? 75.571 -11.882 -15.342 1.00 22.38 356 ALA A N 1
ATOM 2453 C CA . ALA A 1 357 ? 76.554 -12.271 -16.339 1.00 22.53 356 ALA A CA 1
ATOM 2454 C C . ALA A 1 357 ? 76.775 -11.122 -17.354 1.00 26.74 356 ALA A C 1
ATOM 2455 O O . ALA A 1 357 ? 75.845 -10.714 -18.052 1.00 26.06 356 ALA A O 1
ATOM 2457 N N . ALA A 1 358 ? 78.006 -10.611 -17.431 1.00 22.01 357 ALA A N 1
ATOM 2458 C CA . ALA A 1 358 ? 78.311 -9.449 -18.260 1.00 27.57 357 ALA A CA 1
ATOM 2459 C C . ALA A 1 358 ? 78.188 -9.750 -19.744 1.00 27.91 357 ALA A C 1
ATOM 2460 O O . ALA A 1 358 ? 77.771 -8.892 -20.520 1.00 27.25 357 ALA A O 1
ATOM 2462 N N . THR A 1 359 ? 78.565 -10.965 -20.132 1.00 25.70 358 THR A N 1
ATOM 2463 C CA . THR A 1 359 ? 78.523 -11.361 -21.535 1.00 29.66 358 THR A CA 1
ATOM 2464 C C . THR A 1 359 ? 77.546 -12.531 -21.744 1.00 30.66 358 THR A C 1
ATOM 2465 O O . THR A 1 359 ? 77.556 -13.495 -20.973 1.00 30.07 358 THR A O 1
ATOM 2469 N N . ASP A 1 360 ? 76.695 -12.443 -22.772 1.00 32.26 359 ASP A N 1
ATOM 2470 C CA . ASP A 1 360 ? 75.736 -13.516 -23.065 1.00 33.10 359 ASP A CA 1
ATOM 2471 C C . ASP A 1 360 ? 76.485 -14.773 -23.514 1.00 39.24 359 ASP A C 1
ATOM 2472 O O . ASP A 1 360 ? 77.558 -14.679 -24.127 1.00 32.94 359 ASP A O 1
ATOM 2477 N N . GLY A 1 361 ? 75.920 -15.945 -23.222 1.00 41.87 360 GLY A N 1
ATOM 2478 C CA . GLY A 1 361 ? 76.536 -17.203 -23.619 1.00 41.10 360 GLY A CA 1
ATOM 2479 C C . GLY A 1 361 ? 77.549 -17.753 -22.625 1.00 41.14 360 GLY A C 1
ATOM 2480 O O . GLY A 1 361 ? 78.068 -18.862 -22.809 1.00 41.67 360 GLY A O 1
ATOM 2481 N N . ILE A 1 362 ? 77.827 -16.973 -21.578 1.00 42.02 361 ILE A N 1
ATOM 2482 C CA . ILE A 1 362 ? 78.754 -17.355 -20.508 1.00 38.91 361 ILE A CA 1
ATOM 2483 C C . ILE A 1 362 ? 78.023 -17.421 -19.162 1.00 36.46 361 ILE A C 1
ATOM 2484 O O . ILE A 1 362 ? 77.912 -16.407 -18.457 1.00 37.98 361 ILE A O 1
ATOM 2489 N N . GLY A 1 363 ? 77.532 -18.602 -18.796 1.00 33.52 362 GLY A N 1
ATOM 2490 C CA . GLY A 1 363 ? 76.730 -18.750 -17.586 1.00 29.53 362 GLY A CA 1
ATOM 2491 C C . GLY A 1 363 ? 77.454 -18.523 -16.273 1.00 31.11 362 GLY A C 1
ATOM 2492 O O . GLY A 1 363 ? 78.659 -18.272 -16.276 1.00 32.14 362 GLY A O 1
ATOM 2493 N N . PRO A 1 364 ? 76.720 -18.615 -15.137 1.00 31.96 363 PRO A N 1
ATOM 2494 C CA . PRO A 1 364 ? 77.296 -18.435 -13.793 1.00 28.89 363 PRO A CA 1
ATOM 2495 C C . PRO A 1 364 ? 78.293 -19.521 -13.422 1.00 30.19 363 PRO A C 1
ATOM 2496 O O . PRO A 1 364 ? 79.151 -19.277 -12.572 1.00 35.96 363 PRO A O 1
ATOM 2500 N N . THR A 1 365 ? 78.164 -20.708 -14.014 1.00 27.24 364 THR A N 1
ATOM 2501 C CA . THR A 1 365 ? 79.055 -21.820 -13.679 1.00 35.13 364 THR A CA 1
ATOM 2502 C C . THR A 1 365 ? 80.085 -22.115 -14.762 1.00 38.56 364 THR A C 1
ATOM 2503 O O . THR A 1 365 ? 80.655 -23.209 -14.785 1.00 41.11 364 THR A O 1
ATOM 2507 N N . ALA A 1 366 ? 80.301 -21.162 -15.669 1.00 39.79 365 ALA A N 1
ATOM 2508 C CA . ALA A 1 366 ? 81.340 -21.308 -16.691 1.00 42.28 365 ALA A CA 1
ATOM 2509 C C . ALA A 1 366 ? 82.722 -21.276 -16.030 1.00 40.91 365 ALA A C 1
ATOM 2510 O O . ALA A 1 366 ? 83.014 -20.371 -15.245 1.00 40.54 365 ALA A O 1
ATOM 2512 N N . PRO A 1 367 ? 83.573 -22.275 -16.334 1.00 41.89 366 PRO A N 1
ATOM 2513 C CA . PRO A 1 367 ? 84.935 -22.290 -15.793 1.00 40.08 366 PRO A CA 1
ATOM 2514 C C . PRO A 1 367 ? 85.705 -21.031 -16.196 1.00 38.68 366 PRO A C 1
ATOM 2515 O O . PRO A 1 367 ? 85.861 -20.768 -17.397 1.00 39.79 366 PRO A O 1
ATOM 2519 N N . GLY A 1 368 ? 86.164 -20.267 -15.204 1.00 42.49 367 GLY A N 1
ATOM 2520 C CA . GLY A 1 368 ? 86.907 -19.041 -15.452 1.00 40.95 367 GLY A CA 1
ATOM 2521 C C . GLY A 1 368 ? 86.038 -17.807 -15.641 1.00 44.03 367 GLY A C 1
ATOM 2522 O O . GLY A 1 368 ? 86.541 -16.712 -15.930 1.00 41.85 367 GLY A O 1
ATOM 2523 N N . ALA A 1 369 ? 84.727 -17.980 -15.484 1.00 43.95 368 ALA A N 1
ATOM 2524 C CA . ALA A 1 369 ? 83.791 -16.869 -15.634 1.00 43.49 368 ALA A CA 1
ATOM 2525 C C . ALA A 1 369 ? 84.035 -15.793 -14.582 1.00 43.13 368 ALA A C 1
ATOM 2526 O O . ALA A 1 369 ? 84.047 -14.595 -14.890 1.00 44.60 368 ALA A O 1
ATOM 2528 N N . GLY A 1 370 ? 84.237 -16.228 -13.342 1.00 43.65 369 GLY A N 1
ATOM 2529 C CA . GLY A 1 370 ? 84.484 -15.317 -12.239 1.00 38.16 369 GLY A CA 1
ATOM 2530 C C . GLY A 1 370 ? 83.206 -15.054 -11.471 1.00 40.00 369 GLY A C 1
ATOM 2531 O O . GLY A 1 370 ? 82.166 -15.647 -11.781 1.00 38.22 369 GLY A O 1
ATOM 2532 N N . PRO A 1 371 ? 83.267 -14.150 -10.474 1.00 36.91 370 PRO A N 1
ATOM 2533 C CA . PRO A 1 371 ? 82.114 -13.833 -9.617 1.00 34.09 370 PRO A CA 1
ATOM 2534 C C . PRO A 1 371 ? 81.115 -12.907 -10.316 1.00 30.89 370 PRO A C 1
ATOM 2535 O O . PRO A 1 371 ? 81.485 -12.268 -11.304 1.00 27.57 370 PRO A O 1
ATOM 2539 N N . SER A 1 372 ? 79.881 -12.834 -9.811 1.00 31.71 371 SER A N 1
ATOM 2540 C CA . SER A 1 372 ? 78.849 -11.986 -10.416 1.00 26.94 371 SER A CA 1
ATOM 2541 C C . SER A 1 372 ? 79.376 -10.590 -10.707 1.00 25.20 371 SER A C 1
ATOM 2542 O O . SER A 1 372 ? 80.054 -9.992 -9.876 1.00 21.39 371 SER A O 1
ATOM 2545 N N . ALA A 1 373 ? 79.086 -10.079 -11.900 1.00 22.69 372 ALA A N 1
ATOM 2546 C CA . ALA A 1 373 ? 79.406 -8.702 -12.186 1.00 21.13 372 ALA A CA 1
ATOM 2547 C C . ALA A 1 373 ? 78.370 -7.837 -11.474 1.00 22.44 372 ALA A C 1
ATOM 2548 O O . ALA A 1 373 ? 77.405 -8.343 -10.895 1.00 20.16 372 ALA A O 1
ATOM 2550 N N . SER A 1 374 ? 78.574 -6.529 -11.488 1.00 21.88 373 SER A N 1
ATOM 2551 C CA . SER A 1 374 ? 77.585 -5.629 -10.940 1.00 22.18 373 SER A CA 1
ATOM 2552 C C . SER A 1 374 ? 76.678 -5.106 -12.071 1.00 21.40 373 SER A C 1
ATOM 2553 O O . SER A 1 374 ? 75.804 -4.266 -11.833 1.00 22.86 373 SER A O 1
ATOM 2556 N N . PHE A 1 375 ? 76.897 -5.599 -13.293 1.00 20.25 374 PHE A N 1
ATOM 2557 C CA . PHE A 1 375 ? 76.064 -5.248 -14.454 1.00 22.94 374 PHE A CA 1
ATOM 2558 C C . PHE A 1 375 ? 76.008 -6.401 -15.446 1.00 21.91 374 PHE A C 1
ATOM 2559 O O . PHE A 1 375 ? 77.054 -6.857 -15.923 1.00 22.47 374 PHE A O 1
ATOM 2567 N N . GLY A 1 376 ? 74.806 -6.874 -15.769 1.00 18.39 375 GLY A N 1
ATOM 2568 C CA . GLY A 1 376 ? 74.668 -7.932 -16.762 1.00 18.50 375 GLY A CA 1
ATOM 2569 C C . GLY A 1 376 ? 73.331 -8.653 -16.686 1.00 24.23 375 GLY A C 1
ATOM 2570 O O . GLY A 1 376 ? 72.423 -8.214 -15.956 1.00 20.64 375 GLY A O 1
ATOM 2571 N N . THR A 1 377 ? 73.201 -9.741 -17.452 1.00 20.35 376 THR A N 1
ATOM 2572 C CA . THR A 1 377 ? 72.005 -10.586 -17.428 1.00 20.02 376 THR A CA 1
ATOM 2573 C C . THR A 1 377 ? 71.850 -11.303 -16.088 1.00 21.56 376 THR A C 1
ATOM 2574 O O . THR A 1 377 ? 72.773 -12.005 -15.621 1.00 18.41 376 THR A O 1
ATOM 2578 N N . LEU A 1 378 ? 70.682 -11.146 -15.473 1.00 19.08 377 LEU A N 1
ATOM 2579 C CA . LEU A 1 378 ? 70.432 -11.801 -14.204 1.00 20.24 377 LEU A CA 1
ATOM 2580 C C . LEU A 1 378 ? 70.204 -13.309 -14.363 1.00 22.36 377 LEU A C 1
ATOM 2581 O O . LEU A 1 378 ? 69.382 -13.749 -15.166 1.00 21.07 377 LEU A O 1
ATOM 2586 N N . TRP A 1 379 ? 70.965 -14.088 -13.601 1.00 21.81 378 TRP A N 1
ATOM 2587 C CA . TRP A 1 379 ? 70.759 -15.526 -13.485 1.00 19.90 378 TRP A CA 1
ATOM 2588 C C . TRP A 1 379 ? 70.415 -15.786 -12.040 1.00 21.43 378 TRP A C 1
ATOM 2589 O O . TRP A 1 379 ? 70.964 -15.143 -11.146 1.00 21.59 378 TRP A O 1
ATOM 2600 N N . ILE A 1 380 ? 69.510 -16.726 -11.802 1.00 20.53 379 ILE A N 1
ATOM 2601 C CA . ILE A 1 380 ? 68.972 -16.898 -10.471 1.00 22.55 379 ILE A CA 1
ATOM 2602 C C . ILE A 1 380 ? 69.071 -18.346 -10.034 1.00 23.14 379 ILE A C 1
ATOM 2603 O O . ILE A 1 380 ? 68.620 -19.258 -10.741 1.00 22.88 379 ILE A O 1
ATOM 2608 N N . LYS A 1 381 ? 69.662 -18.576 -8.871 1.00 22.44 380 LYS A N 1
ATOM 2609 C CA . LYS A 1 381 ? 69.649 -19.930 -8.344 1.00 24.68 380 LYS A CA 1
ATOM 2610 C C . LYS A 1 381 ? 68.758 -19.942 -7.124 1.00 21.16 380 LYS A C 1
ATOM 2611 O O . LYS A 1 381 ? 69.179 -19.557 -6.035 1.00 23.06 380 LYS A O 1
ATOM 2617 N N . SER A 1 382 ? 67.515 -20.358 -7.321 1.00 20.57 381 SER A N 1
ATOM 2618 C CA . SER A 1 382 ? 66.553 -20.431 -6.223 1.00 21.54 381 SER A CA 1
ATOM 2619 C C . SER A 1 382 ? 65.971 -21.840 -6.083 1.00 19.07 381 SER A C 1
ATOM 2620 O O . SER A 1 382 ? 65.850 -22.560 -7.078 1.00 21.35 381 SER A O 1
ATOM 2623 N N . PRO A 1 383 ? 65.587 -22.237 -4.857 1.00 18.85 382 PRO A N 1
ATOM 2624 C CA . PRO A 1 383 ? 64.931 -23.553 -4.748 1.00 22.13 382 PRO A CA 1
ATOM 2625 C C . PRO A 1 383 ? 63.470 -23.548 -5.206 1.00 20.35 382 PRO A C 1
ATOM 2626 O O . PRO A 1 383 ? 62.800 -24.591 -5.124 1.00 21.00 382 PRO A O 1
ATOM 2630 N N . ALA A 1 384 ? 62.992 -22.407 -5.694 1.00 15.89 383 ALA A N 1
ATOM 2631 C CA . ALA A 1 384 ? 61.675 -22.346 -6.329 1.00 17.73 383 ALA A CA 1
ATOM 2632 C C . ALA A 1 384 ? 61.781 -22.504 -7.856 1.00 19.36 383 ALA A C 1
ATOM 2633 O O . ALA A 1 384 ? 60.757 -22.576 -8.561 1.00 20.05 383 ALA A O 1
ATOM 2635 N N . ASN A 1 385 ? 63.015 -22.553 -8.358 1.00 18.93 384 ASN A N 1
ATOM 2636 C CA . ASN A 1 385 ? 63.291 -22.692 -9.799 1.00 19.64 384 ASN A CA 1
ATOM 2637 C C . ASN A 1 385 ? 62.575 -23.879 -10.446 1.00 17.25 384 ASN A C 1
ATOM 2638 O O . ASN A 1 385 ? 62.523 -24.960 -9.866 1.00 16.46 384 ASN A O 1
ATOM 2651 N N . LEU A 1 387 ? 61.559 -27.092 -12.948 1.00 26.06 386 LEU A N 1
ATOM 2652 C CA . LEU A 1 387 ? 62.307 -28.334 -13.173 1.00 27.16 386 LEU A CA 1
ATOM 2653 C C . LEU A 1 387 ? 62.826 -28.401 -14.609 1.00 29.12 386 LEU A C 1
ATOM 2654 O O . LEU A 1 387 ? 63.786 -29.143 -14.911 1.00 24.57 386 LEU A O 1
ATOM 2659 N N . GLY A 1 388 ? 62.175 -27.628 -15.483 1.00 26.96 387 GLY A N 1
ATOM 2660 C CA . GLY A 1 388 ? 62.516 -27.563 -16.898 1.00 26.66 387 GLY A CA 1
ATOM 2661 C C . GLY A 1 388 ? 61.276 -27.340 -17.750 1.00 29.86 387 GLY A C 1
ATOM 2662 O O . GLY A 1 388 ? 60.152 -27.329 -17.231 1.00 26.35 387 GLY A O 1
ATOM 2663 N N . TYR A 1 389 ? 61.467 -27.138 -19.050 1.00 29.10 388 TYR A N 1
ATOM 2664 C CA . TYR A 1 389 ? 60.342 -27.068 -19.969 1.00 28.55 388 TYR A CA 1
ATOM 2665 C C . TYR A 1 389 ? 59.933 -28.485 -20.357 1.00 33.88 388 TYR A C 1
ATOM 2666 O O . TYR A 1 389 ? 60.788 -29.292 -20.763 1.00 32.55 388 TYR A O 1
ATOM 2675 N N . TRP A 1 390 ? 58.640 -28.793 -20.240 1.00 32.99 389 TRP A N 1
ATOM 2676 C CA . TRP A 1 390 ? 58.152 -30.126 -20.587 1.00 31.70 389 TRP A CA 1
ATOM 2677 C C . TRP A 1 390 ? 58.474 -30.481 -22.025 1.00 37.51 389 TRP A C 1
ATOM 2678 O O . TRP A 1 390 ? 58.120 -29.743 -22.954 1.00 37.79 389 TRP A O 1
ATOM 2689 N N . ASN A 1 391 ? 59.162 -31.609 -22.194 1.00 41.63 390 ASN A N 1
ATOM 2690 C CA . ASN A 1 391 ? 59.438 -32.170 -23.515 1.00 42.79 390 ASN A CA 1
ATOM 2691 C C . ASN A 1 391 ? 60.365 -31.317 -24.391 1.00 43.82 390 ASN A C 1
ATOM 2692 O O . ASN A 1 391 ? 60.346 -31.444 -25.625 1.00 49.25 390 ASN A O 1
ATOM 2697 N N . ASN A 1 392 ? 61.182 -30.470 -23.763 1.00 41.90 391 ASN A N 1
ATOM 2698 C CA . ASN A 1 392 ? 62.055 -29.561 -24.508 1.00 41.99 391 ASN A CA 1
ATOM 2699 C C . ASN A 1 392 ? 63.452 -29.529 -23.908 1.00 39.36 391 ASN A C 1
ATOM 2700 O O . ASN A 1 392 ? 63.816 -28.569 -23.245 1.00 40.94 391 ASN A O 1
ATOM 2705 N N . PRO A 1 393 ? 64.244 -30.583 -24.147 1.00 42.95 392 PRO A N 1
ATOM 2706 C CA . PRO A 1 393 ? 65.580 -30.675 -23.553 1.00 40.23 392 PRO A CA 1
ATOM 2707 C C . PRO A 1 393 ? 66.494 -29.561 -24.051 1.00 41.99 392 PRO A C 1
ATOM 2708 O O . PRO A 1 393 ? 67.291 -29.053 -23.262 1.00 39.73 392 PRO A O 1
ATOM 2712 N N . GLU A 1 394 ? 66.344 -29.184 -25.325 1.00 44.83 393 GLU A N 1
ATOM 2713 C CA . GLU A 1 394 ? 67.197 -28.200 -26.019 1.00 42.03 393 GLU A CA 1
ATOM 2714 C C . GLU A 1 394 ? 67.079 -26.739 -25.535 1.00 41.95 393 GLU A C 1
ATOM 2715 O O . GLU A 1 394 ? 68.088 -26.036 -25.422 1.00 42.57 393 GLU A O 1
ATOM 2721 N N . ARG A 1 395 ? 65.854 -26.288 -25.263 1.00 41.33 394 ARG A N 1
ATOM 2722 C CA . ARG A 1 395 ? 65.612 -24.964 -24.698 1.00 39.73 394 ARG A CA 1
ATOM 2723 C C . ARG A 1 395 ? 65.844 -24.939 -23.176 1.00 37.28 394 ARG A C 1
ATOM 2724 O O . ARG A 1 395 ? 66.223 -23.905 -22.615 1.00 37.65 394 ARG A O 1
ATOM 2732 N N . THR A 1 396 ? 65.624 -26.081 -22.520 1.00 35.87 395 THR A N 1
ATOM 2733 C CA . THR A 1 396 ? 65.892 -26.234 -21.087 1.00 34.43 395 THR A CA 1
ATOM 2734 C C . THR A 1 396 ? 67.383 -26.207 -20.765 1.00 33.36 395 THR A C 1
ATOM 2735 O O . THR A 1 396 ? 67.800 -25.569 -19.803 1.00 31.39 395 THR A O 1
ATOM 2739 N N . ALA A 1 397 ? 68.188 -26.910 -21.557 1.00 33.29 396 ALA A N 1
ATOM 2740 C CA . ALA A 1 397 ? 69.625 -26.986 -21.289 1.00 36.11 396 ALA A CA 1
ATOM 2741 C C . ALA A 1 397 ? 70.295 -25.602 -21.289 1.00 34.95 396 ALA A C 1
ATOM 2742 O O . ALA A 1 397 ? 71.284 -25.394 -20.587 1.00 35.56 396 ALA A O 1
ATOM 2744 N N . GLU A 1 398 ? 69.745 -24.663 -22.058 1.00 35.57 397 GLU A N 1
ATOM 2745 C CA . GLU A 1 398 ? 70.263 -23.288 -22.114 1.00 36.09 397 GLU A CA 1
ATOM 2746 C C . GLU A 1 398 ? 69.759 -22.361 -20.986 1.00 33.31 397 GLU A C 1
ATOM 2747 O O . GLU A 1 398 ? 70.548 -21.668 -20.361 1.00 37.73 397 GLU A O 1
ATOM 2753 N N . VAL A 1 399 ? 68.454 -22.343 -20.730 1.00 31.98 398 VAL A N 1
ATOM 2754 C CA . VAL A 1 399 ? 67.893 -21.503 -19.672 1.00 29.74 398 VAL A CA 1
ATOM 2755 C C . VAL A 1 399 ? 68.217 -22.058 -18.277 1.00 30.91 398 VAL A C 1
ATOM 2756 O O . VAL A 1 399 ? 68.497 -21.306 -17.340 1.00 29.55 398 VAL A O 1
ATOM 2760 N N . LEU A 1 400 ? 68.208 -23.380 -18.152 1.00 31.33 399 LEU A N 1
ATOM 2761 C CA . LEU A 1 400 ? 68.437 -24.038 -16.875 1.00 30.55 399 LEU A CA 1
ATOM 2762 C C . LEU A 1 400 ? 69.746 -24.848 -16.877 1.00 31.32 399 LEU A C 1
ATOM 2763 O O . LEU A 1 400 ? 69.906 -25.790 -17.663 1.00 28.46 399 LEU A O 1
ATOM 2768 N N . ILE A 1 401 ? 70.670 -24.462 -15.993 1.00 29.32 400 ILE A N 1
ATOM 2769 C CA . ILE A 1 401 ? 72.014 -25.041 -15.929 1.00 34.91 400 ILE A CA 1
ATOM 2770 C C . ILE A 1 401 ? 72.569 -25.084 -14.499 1.00 31.38 400 ILE A C 1
ATOM 2771 O O . ILE A 1 401 ? 72.866 -24.029 -13.920 1.00 31.49 400 ILE A O 1
ATOM 2776 N N . ASP A 1 402 ? 72.735 -26.287 -13.946 1.00 32.48 401 ASP A N 1
ATOM 2777 C CA . ASP A 1 402 ? 73.278 -26.469 -12.587 1.00 32.65 401 ASP A CA 1
ATOM 2778 C C . ASP A 1 402 ? 72.544 -25.658 -11.499 1.00 34.95 401 ASP A C 1
ATOM 2779 O O . ASP A 1 402 ? 73.164 -25.180 -10.536 1.00 32.03 401 ASP A O 1
ATOM 2784 N N . GLY A 1 403 ? 71.223 -25.515 -11.653 1.00 33.83 402 GLY A N 1
ATOM 2785 C CA . GLY A 1 403 ? 70.395 -24.838 -10.660 1.00 30.03 402 GLY A CA 1
ATOM 2786 C C . GLY A 1 403 ? 70.085 -23.369 -10.942 1.00 26.46 402 GLY A C 1
ATOM 2787 O O . GLY A 1 403 ? 69.232 -22.776 -10.278 1.00 25.35 402 GLY A O 1
ATOM 2788 N N . TRP A 1 404 ? 70.776 -22.789 -11.919 1.00 25.12 403 TRP A N 1
ATOM 2789 C CA . TRP A 1 404 ? 70.627 -21.384 -12.275 1.00 24.03 403 TRP A CA 1
ATOM 2790 C C . TRP A 1 404 ? 69.688 -21.221 -13.456 1.00 25.70 403 TRP A C 1
ATOM 2791 O O . TRP A 1 404 ? 69.896 -21.854 -14.506 1.00 24.00 403 TRP A O 1
ATOM 2802 N N . VAL A 1 405 ? 68.689 -20.346 -13.301 1.00 20.98 404 VAL A N 1
ATOM 2803 C CA . VAL A 1 405 ? 67.786 -19.987 -14.406 1.00 21.95 404 VAL A CA 1
ATOM 2804 C C . VAL A 1 405 ? 68.231 -18.636 -15.020 1.00 19.85 404 VAL A C 1
ATOM 2805 O O . VAL A 1 405 ? 68.509 -17.682 -14.295 1.00 20.35 404 VAL A O 1
ATOM 2809 N N . ASN A 1 406 ? 68.341 -18.567 -16.343 1.00 20.84 405 ASN A N 1
ATOM 2810 C CA . ASN A 1 406 ? 68.663 -17.313 -17.026 1.00 21.84 405 ASN A CA 1
ATOM 2811 C C . ASN A 1 406 ? 67.364 -16.551 -17.098 1.00 20.86 405 ASN A C 1
ATOM 2812 O O . ASN A 1 406 ? 66.424 -17.026 -17.721 1.00 19.25 405 ASN A O 1
ATOM 2817 N N . THR A 1 407 ? 67.280 -15.386 -16.458 1.00 21.32 406 THR A N 1
ATOM 2818 C CA . THR A 1 407 ? 65.994 -14.677 -16.465 1.00 23.14 406 THR A CA 1
ATOM 2819 C C . THR A 1 407 ? 65.797 -13.853 -17.728 1.00 25.54 406 THR A C 1
ATOM 2820 O O . THR A 1 407 ? 64.670 -13.492 -18.061 1.00 25.24 406 THR A O 1
ATOM 2824 N N . GLY A 1 408 ? 66.893 -13.582 -18.438 1.00 24.74 407 GLY A N 1
ATOM 2825 C CA . GLY A 1 408 ? 66.848 -12.804 -19.663 1.00 22.39 407 GLY A CA 1
ATOM 2826 C C . GLY A 1 408 ? 66.963 -11.309 -19.408 1.00 26.06 407 GLY A C 1
ATOM 2827 O O . GLY A 1 408 ? 67.251 -10.524 -20.313 1.00 26.89 407 GLY A O 1
ATOM 2828 N N . ASP A 1 409 ? 66.738 -10.896 -18.172 1.00 25.25 408 ASP A N 1
ATOM 2829 C CA . ASP A 1 409 ? 66.712 -9.472 -17.887 1.00 26.11 408 ASP A CA 1
ATOM 2830 C C . ASP A 1 409 ? 68.081 -8.848 -17.559 1.00 26.32 408 ASP A C 1
ATOM 2831 O O . ASP A 1 409 ? 68.927 -9.445 -16.867 1.00 25.30 408 ASP A O 1
ATOM 2836 N N . LEU A 1 410 ? 68.281 -7.630 -18.053 1.00 23.46 409 LEU A N 1
ATOM 2837 C CA . LEU A 1 410 ? 69.504 -6.890 -17.802 1.00 21.50 409 LEU A CA 1
ATOM 2838 C C . LEU A 1 410 ? 69.288 -6.043 -16.560 1.00 20.96 409 LEU A C 1
ATOM 2839 O O . LEU A 1 410 ? 68.326 -5.285 -16.492 1.00 23.18 409 LEU A O 1
ATOM 2844 N N . LEU A 1 411 ? 70.153 -6.209 -15.561 1.00 21.42 410 LEU A N 1
ATOM 2845 C CA . LEU A 1 411 ? 70.063 -5.470 -14.298 1.00 20.09 410 LEU A CA 1
ATOM 2846 C C . LEU A 1 411 ? 71.437 -5.013 -13.843 1.00 21.37 410 LEU A C 1
ATOM 2847 O O . LEU A 1 411 ? 72.455 -5.620 -14.192 1.00 19.83 410 LEU A O 1
ATOM 2852 N N . GLU A 1 412 ? 71.456 -3.936 -13.068 1.00 20.77 411 GLU A N 1
ATOM 2853 C CA . GLU A 1 412 ? 72.671 -3.495 -12.388 1.00 24.53 411 GLU A CA 1
ATOM 2854 C C . GLU A 1 412 ? 72.474 -3.657 -10.876 1.00 23.25 411 GLU A C 1
ATOM 2855 O O . GLU A 1 412 ? 71.356 -3.507 -10.368 1.00 23.26 411 GLU A O 1
ATOM 2861 N N . ARG A 1 413 ? 73.544 -3.987 -10.164 1.00 25.54 412 ARG A N 1
ATOM 2862 C CA . ARG A 1 413 ? 73.518 -3.982 -8.698 1.00 23.39 412 ARG A CA 1
ATOM 2863 C C . ARG A 1 413 ? 74.215 -2.719 -8.252 1.00 25.65 412 ARG A C 1
ATOM 2864 O O . ARG A 1 413 ? 75.358 -2.481 -8.646 1.00 21.97 412 ARG A O 1
ATOM 2872 N N . ARG A 1 414 ? 73.535 -1.892 -7.469 1.00 21.37 413 ARG A N 1
ATOM 2873 C CA . ARG A 1 414 ? 74.189 -0.738 -6.893 1.00 26.63 413 ARG A CA 1
ATOM 2874 C C . ARG A 1 414 ? 74.819 -1.079 -5.552 1.00 27.60 413 ARG A C 1
ATOM 2875 O O . ARG A 1 414 ? 74.712 -2.201 -5.064 1.00 26.05 413 ARG A O 1
ATOM 2883 N N . GLU A 1 415 ? 75.452 -0.085 -4.955 1.00 27.20 414 GLU A N 1
ATOM 2884 C CA . GLU A 1 415 ? 76.190 -0.272 -3.721 1.00 31.54 414 GLU A CA 1
ATOM 2885 C C . GLU A 1 415 ? 75.224 -0.560 -2.585 1.00 32.96 414 GLU A C 1
ATOM 2886 O O . GLU A 1 415 ? 75.610 -1.186 -1.594 1.00 31.58 414 GLU A O 1
ATOM 2892 N N . ASP A 1 416 ? 73.963 -0.137 -2.768 1.00 31.69 415 ASP A N 1
ATOM 2893 C CA . ASP A 1 416 ? 72.868 -0.368 -1.809 1.00 26.89 415 ASP A CA 1
ATOM 2894 C C . ASP A 1 416 ? 72.345 -1.808 -1.758 1.00 24.76 415 ASP A C 1
ATOM 2895 O O . ASP A 1 416 ? 71.450 -2.111 -0.970 1.00 24.29 415 ASP A O 1
ATOM 2900 N N . GLY A 1 417 ? 72.896 -2.679 -2.600 1.00 25.54 416 GLY A N 1
ATOM 2901 C CA . GLY A 1 417 ? 72.512 -4.081 -2.623 1.00 25.21 416 GLY A CA 1
ATOM 2902 C C . GLY A 1 417 ? 71.236 -4.391 -3.390 1.00 24.55 416 GLY A C 1
ATOM 2903 O O . GLY A 1 417 ? 70.802 -5.564 -3.479 1.00 22.53 416 GLY A O 1
ATOM 2904 N N . PHE A 1 418 ? 70.617 -3.350 -3.943 1.00 24.11 417 PHE A N 1
ATOM 2905 C CA . PHE A 1 418 ? 69.399 -3.530 -4.746 1.00 25.14 417 PHE A CA 1
ATOM 2906 C C . PHE A 1 418 ? 69.731 -3.606 -6.238 1.00 23.32 417 PHE A C 1
ATOM 2907 O O . PHE A 1 418 ? 70.743 -3.036 -6.677 1.00 21.23 417 PHE A O 1
ATOM 2915 N N . PHE A 1 419 ? 68.866 -4.291 -7.002 1.00 20.62 418 PHE A N 1
ATOM 2916 C CA . PHE A 1 419 ? 69.016 -4.425 -8.456 1.00 21.28 418 PHE A CA 1
ATOM 2917 C C . PHE A 1 419 ? 68.110 -3.471 -9.222 1.00 20.47 418 PHE A C 1
ATOM 2918 O O . PHE A 1 419 ? 66.961 -3.239 -8.849 1.00 20.54 418 PHE A O 1
ATOM 2926 N N . TYR A 1 420 ? 68.636 -2.906 -10.294 1.00 18.35 419 TYR A N 1
ATOM 2927 C CA . TYR A 1 420 ? 67.948 -1.819 -10.967 1.00 20.16 419 TYR A CA 1
ATOM 2928 C C . TYR A 1 420 ? 67.845 -2.226 -12.417 1.00 23.07 419 TYR A C 1
ATOM 2929 O O . TYR A 1 420 ? 68.779 -2.825 -12.959 1.00 20.43 419 TYR A O 1
ATOM 2938 N N . ILE A 1 421 ? 66.703 -1.932 -13.029 1.00 24.41 420 ILE A N 1
ATOM 2939 C CA . ILE A 1 421 ? 66.416 -2.369 -14.388 1.00 24.45 420 ILE A CA 1
ATOM 2940 C C . ILE A 1 421 ? 66.859 -1.296 -15.378 1.00 27.43 420 ILE A C 1
ATOM 2941 O O . ILE A 1 421 ? 66.671 -1.426 -16.590 1.00 31.01 420 ILE A O 1
ATOM 2946 N N . LYS A 1 422 ? 67.493 -0.253 -14.844 1.00 27.67 421 LYS A N 1
ATOM 2947 C CA . LYS A 1 422 ? 68.038 0.848 -15.649 1.00 31.01 421 LYS A CA 1
ATOM 2948 C C . LYS A 1 422 ? 69.271 1.494 -14.992 1.00 29.53 421 LYS A C 1
ATOM 2949 O O . LYS A 1 422 ? 69.592 1.226 -13.822 1.00 30.55 421 LYS A O 1
ATOM 2955 N N . GLY A 1 423 ? 69.980 2.326 -15.751 1.00 32.15 422 GLY A N 1
ATOM 2956 C CA . GLY A 1 423 ? 71.155 2.988 -15.214 1.00 32.47 422 GLY A CA 1
ATOM 2957 C C . GLY A 1 423 ? 70.755 4.331 -14.646 1.00 35.95 422 GLY A C 1
ATOM 2958 O O . GLY A 1 423 ? 69.622 4.777 -14.864 1.00 36.37 422 GLY A O 1
ATOM 2959 N N . ARG A 1 424 ? 71.660 4.969 -13.909 1.00 38.99 423 ARG A N 1
ATOM 2960 C CA . ARG A 1 424 ? 71.457 6.361 -13.525 1.00 43.81 423 ARG A CA 1
ATOM 2961 C C . ARG A 1 424 ? 72.009 7.296 -14.606 1.00 42.57 423 ARG A C 1
ATOM 2962 O O . ARG A 1 424 ? 71.373 8.290 -14.966 1.00 44.28 423 ARG A O 1
ATOM 2970 N N . SER A 1 426 ? 71.077 10.844 -16.054 1.00 48.38 425 SER A N 1
ATOM 2971 C CA . SER A 1 426 ? 72.028 11.943 -15.868 1.00 54.56 425 SER A CA 1
ATOM 2972 C C . SER A 1 426 ? 71.368 13.306 -15.635 1.00 57.79 425 SER A C 1
ATOM 2973 O O . SER A 1 426 ? 72.042 14.342 -15.714 1.00 56.28 425 SER A O 1
ATOM 2976 N N . GLU A 1 427 ? 70.060 13.295 -15.361 1.00 55.40 426 GLU A N 1
ATOM 2977 C CA . GLU A 1 427 ? 69.276 14.513 -15.096 1.00 56.38 426 GLU A CA 1
ATOM 2978 C C . GLU A 1 427 ? 69.098 15.386 -16.352 1.00 55.70 426 GLU A C 1
ATOM 2979 O O . GLU A 1 427 ? 68.463 16.438 -16.290 1.00 55.36 426 GLU A O 1
ATOM 2993 N N . ILE A 1 429 ? 68.226 14.649 -20.655 1.00 49.98 428 ILE A N 1
ATOM 2994 C CA . ILE A 1 429 ? 67.864 13.672 -21.693 1.00 45.27 428 ILE A CA 1
ATOM 2995 C C . ILE A 1 429 ? 68.744 13.780 -22.949 1.00 46.24 428 ILE A C 1
ATOM 2996 O O . ILE A 1 429 ? 69.131 14.881 -23.344 1.00 45.81 428 ILE A O 1
ATOM 3001 N N . ILE A 1 430 ? 69.059 12.647 -23.577 1.00 41.91 429 ILE A N 1
ATOM 3002 C CA . ILE A 1 430 ? 69.914 12.654 -24.769 1.00 41.60 429 ILE A CA 1
ATOM 3003 C C . ILE A 1 430 ? 69.214 12.169 -26.041 1.00 40.52 429 ILE A C 1
ATOM 3004 O O . ILE A 1 430 ? 68.983 10.967 -26.202 1.00 43.71 429 ILE A O 1
ATOM 3009 N N . CYS A 1 431 ? 68.912 13.102 -26.944 1.00 38.06 430 CYS A N 1
ATOM 3010 C CA . CYS A 1 431 ? 68.221 12.805 -28.205 1.00 42.96 430 CYS A CA 1
ATOM 3011 C C . CYS A 1 431 ? 69.039 13.168 -29.457 1.00 42.35 430 CYS A C 1
ATOM 3012 O O . CYS A 1 431 ? 69.076 14.332 -29.858 1.00 42.40 430 CYS A O 1
ATOM 3015 N N . GLY A 1 432 ? 69.661 12.169 -30.085 1.00 42.13 431 GLY A N 1
ATOM 3016 C CA . GLY A 1 432 ? 70.480 12.390 -31.269 1.00 40.36 431 GLY A CA 1
ATOM 3017 C C . GLY A 1 432 ? 71.721 13.241 -31.024 1.00 44.36 431 GLY A C 1
ATOM 3018 O O . GLY A 1 432 ? 71.986 14.195 -31.767 1.00 46.73 431 GLY A O 1
ATOM 3019 N N . GLY A 1 433 ? 72.479 12.901 -29.980 1.00 43.56 432 GLY A N 1
ATOM 3020 C CA . GLY A 1 433 ? 73.678 13.640 -29.609 1.00 42.00 432 GLY A CA 1
ATOM 3021 C C . GLY A 1 433 ? 73.396 14.902 -28.806 1.00 44.68 432 GLY A C 1
ATOM 3022 O O . GLY A 1 433 ? 74.325 15.582 -28.355 1.00 45.68 432 GLY A O 1
ATOM 3023 N N . VAL A 1 434 ? 72.109 15.196 -28.612 1.00 40.97 433 VAL A N 1
ATOM 3024 C CA . VAL A 1 434 ? 71.660 16.486 -28.092 1.00 41.52 433 VAL A CA 1
ATOM 3025 C C . VAL A 1 434 ? 71.096 16.395 -26.653 1.00 44.93 433 VAL A C 1
ATOM 3026 O O . VAL A 1 434 ? 70.084 15.728 -26.402 1.00 40.63 433 VAL A O 1
ATOM 3030 N N . ASN A 1 435 ? 71.758 17.075 -25.715 1.00 46.66 434 ASN A N 1
ATOM 3031 C CA . ASN A 1 435 ? 71.352 17.060 -24.304 1.00 45.50 434 ASN A CA 1
ATOM 3032 C C . ASN A 1 435 ? 70.159 17.964 -23.994 1.00 46.02 434 ASN A C 1
ATOM 3033 O O . ASN A 1 435 ? 70.240 19.191 -24.112 1.00 44.92 434 ASN A O 1
ATOM 3038 N N . ILE A 1 436 ? 69.054 17.355 -23.579 1.00 45.62 435 ILE A N 1
ATOM 3039 C CA . ILE A 1 436 ? 67.880 18.121 -23.188 1.00 44.30 435 ILE A CA 1
ATOM 3040 C C . ILE A 1 436 ? 67.800 18.184 -21.664 1.00 43.24 435 ILE A C 1
ATOM 3041 O O . ILE A 1 436 ? 67.908 17.157 -20.997 1.00 42.67 435 ILE A O 1
ATOM 3046 N N . ALA A 1 437 ? 67.623 19.388 -21.118 1.00 43.90 436 ALA A N 1
ATOM 3047 C CA . ALA A 1 437 ? 67.409 19.566 -19.676 1.00 42.37 436 ALA A CA 1
ATOM 3048 C C . ALA A 1 437 ? 65.917 19.566 -19.367 1.00 36.64 436 ALA A C 1
ATOM 3049 O O . ALA A 1 437 ? 65.208 20.519 -19.690 1.00 36.02 436 ALA A O 1
ATOM 3051 N N . PRO A 1 438 ? 65.438 18.497 -18.723 1.00 36.83 437 PRO A N 1
ATOM 3052 C CA . PRO A 1 438 ? 64.009 18.283 -18.453 1.00 34.01 437 PRO A CA 1
ATOM 3053 C C . PRO A 1 438 ? 63.334 19.492 -17.812 1.00 31.35 437 PRO A C 1
ATOM 3054 O O . PRO A 1 438 ? 62.247 19.903 -18.244 1.00 28.40 437 PRO A O 1
ATOM 3058 N N . ASP A 1 439 ? 63.967 20.041 -16.780 1.00 31.82 438 ASP A N 1
ATOM 3059 C CA . ASP A 1 439 ? 63.424 21.202 -16.076 1.00 32.57 438 ASP A CA 1
ATOM 3060 C C . ASP A 1 439 ? 63.182 22.377 -17.016 1.00 31.67 438 ASP A C 1
ATOM 3061 O O . ASP A 1 439 ? 62.135 23.031 -16.949 1.00 34.40 438 ASP A O 1
ATOM 3066 N N . GLU A 1 440 ? 64.139 22.618 -17.910 1.00 34.70 439 GLU A N 1
ATOM 3067 C CA . GLU A 1 440 ? 64.055 23.694 -18.911 1.00 34.65 439 GLU A CA 1
ATOM 3068 C C . GLU A 1 440 ? 62.848 23.537 -19.866 1.00 32.85 439 GLU A C 1
ATOM 3069 O O . GLU A 1 440 ? 62.116 24.509 -20.163 1.00 31.95 439 GLU A O 1
ATOM 3075 N N . VAL A 1 441 ? 62.639 22.309 -20.332 1.00 31.13 440 VAL A N 1
ATOM 3076 C CA . VAL A 1 441 ? 61.469 21.975 -21.134 1.00 28.36 440 VAL A CA 1
ATOM 3077 C C . VAL A 1 441 ? 60.188 22.253 -20.352 1.00 28.98 440 VAL A C 1
ATOM 3078 O O . VAL A 1 441 ? 59.234 22.814 -20.895 1.00 28.08 440 VAL A O 1
ATOM 3082 N N . ASP A 1 442 ? 60.166 21.876 -19.076 1.00 29.75 441 ASP A N 1
ATOM 3083 C CA . ASP A 1 442 ? 58.977 22.099 -18.254 1.00 30.41 441 ASP A CA 1
ATOM 3084 C C . ASP A 1 442 ? 58.705 23.596 -18.123 1.00 32.13 441 ASP A C 1
ATOM 3085 O O . ASP A 1 442 ? 57.552 24.037 -18.232 1.00 31.02 441 ASP A O 1
ATOM 3090 N N . ARG A 1 443 ? 59.776 24.356 -17.884 1.00 28.46 442 ARG A N 1
ATOM 3091 C CA . ARG A 1 443 ? 59.709 25.814 -17.776 1.00 32.47 442 ARG A CA 1
ATOM 3092 C C . ARG A 1 443 ? 59.091 26.422 -19.017 1.00 31.43 442 ARG A C 1
ATOM 3093 O O . ARG A 1 443 ? 58.175 27.235 -18.925 1.00 30.50 442 ARG A O 1
ATOM 3101 N N . ILE A 1 444 ? 59.593 26.008 -20.178 1.00 31.29 443 ILE A N 1
ATOM 3102 C CA . ILE A 1 444 ? 59.036 26.431 -21.458 1.00 31.42 443 ILE A CA 1
ATOM 3103 C C . ILE A 1 444 ? 57.537 26.107 -21.557 1.00 32.37 443 ILE A C 1
ATOM 3104 O O . ILE A 1 444 ? 56.740 26.962 -21.940 1.00 32.20 443 ILE A O 1
ATOM 3109 N N . ALA A 1 445 ? 57.145 24.893 -21.172 1.00 31.31 444 ALA A N 1
ATOM 3110 C CA . ALA A 1 445 ? 55.749 24.477 -21.292 1.00 30.22 444 ALA A CA 1
ATOM 3111 C C . ALA A 1 445 ? 54.846 25.194 -20.289 1.00 31.89 444 ALA A C 1
ATOM 3112 O O . ALA A 1 445 ? 53.638 25.305 -20.511 1.00 34.86 444 ALA A O 1
ATOM 3114 N N . GLU A 1 446 ? 55.435 25.691 -19.199 1.00 32.18 445 GLU A N 1
ATOM 3115 C CA . GLU A 1 446 ? 54.678 26.373 -18.139 1.00 33.21 445 GLU A CA 1
ATOM 3116 C C . GLU A 1 446 ? 54.538 27.892 -18.329 1.00 33.27 445 GLU A C 1
ATOM 3117 O O . GLU A 1 446 ? 53.777 28.551 -17.613 1.00 34.37 445 GLU A O 1
ATOM 3123 N N . GLY A 1 447 ? 55.245 28.445 -19.308 1.00 35.38 446 GLY A N 1
ATOM 3124 C CA . GLY A 1 447 ? 55.039 29.836 -19.681 1.00 35.57 446 GLY A CA 1
ATOM 3125 C C . GLY A 1 447 ? 53.814 30.053 -20.569 1.00 36.25 446 GLY A C 1
ATOM 3126 O O . GLY A 1 447 ? 53.464 31.190 -20.891 1.00 42.82 446 GLY A O 1
ATOM 3127 N N . VAL A 1 448 ? 53.158 28.962 -20.952 1.00 35.50 447 VAL A N 1
ATOM 3128 C CA . VAL A 1 448 ? 52.030 29.003 -21.877 1.00 33.81 447 VAL A CA 1
ATOM 3129 C C . VAL A 1 448 ? 50.732 29.150 -21.126 1.00 35.97 447 VAL A C 1
ATOM 3130 O O . VAL A 1 448 ? 50.437 28.339 -20.246 1.00 37.03 447 VAL A O 1
ATOM 3134 N N . SER A 1 449 ? 49.947 30.169 -21.477 1.00 39.21 448 SER A N 1
ATOM 3135 C CA . SER A 1 449 ? 48.658 30.395 -20.818 1.00 40.38 448 SER A CA 1
ATOM 3136 C C . SER A 1 449 ? 47.727 29.213 -21.049 1.00 36.04 448 SER A C 1
ATOM 3137 O O . SER A 1 449 ? 47.666 28.682 -22.159 1.00 38.05 448 SER A O 1
ATOM 3140 N N . GLY A 1 450 ? 47.009 28.813 -20.001 1.00 37.85 449 GLY A N 1
ATOM 3141 C CA . GLY A 1 450 ? 46.244 27.570 -19.999 1.00 40.90 449 GLY A CA 1
ATOM 3142 C C . GLY A 1 450 ? 46.927 26.434 -19.222 1.00 38.51 449 GLY A C 1
ATOM 3143 O O . GLY A 1 450 ? 46.276 25.516 -18.708 1.00 35.79 449 GLY A O 1
ATOM 3144 N N . VAL A 1 451 ? 48.252 26.495 -19.132 1.00 38.10 450 VAL A N 1
ATOM 3145 C CA . VAL A 1 451 ? 49.005 25.463 -18.438 1.00 36.34 450 VAL A CA 1
ATOM 3146 C C . VAL A 1 451 ? 49.062 25.718 -16.932 1.00 32.62 450 VAL A C 1
ATOM 3147 O O . VAL A 1 451 ? 49.620 26.725 -16.499 1.00 35.69 450 VAL A O 1
ATOM 3151 N N . ARG A 1 452 ? 48.500 24.802 -16.141 1.00 34.57 451 ARG A N 1
ATOM 3152 C CA . ARG A 1 452 ? 48.585 24.873 -14.675 1.00 30.99 451 ARG A CA 1
ATOM 3153 C C . ARG A 1 452 ? 49.895 24.280 -14.139 1.00 34.00 4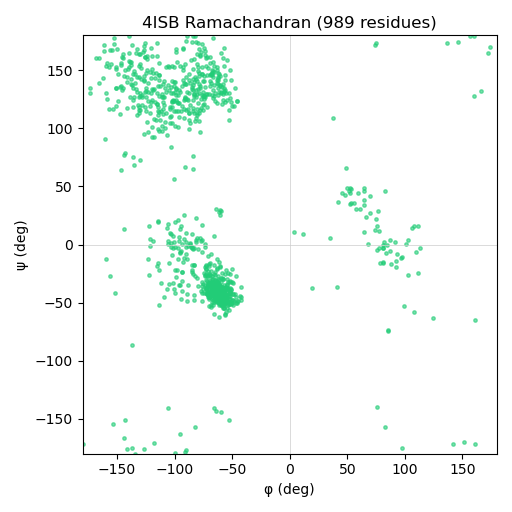51 ARG A C 1
ATOM 3154 O O . ARG A 1 452 ? 50.518 24.827 -13.224 1.00 32.39 451 ARG A O 1
ATOM 3162 N N . GLU A 1 453 ? 50.292 23.135 -14.684 1.00 31.74 452 GLU A N 1
ATOM 3163 C CA . GLU A 1 453 ? 51.643 22.619 -14.462 1.00 32.32 452 GLU A CA 1
ATOM 3164 C C . GLU A 1 453 ? 51.986 21.637 -15.568 1.00 29.58 452 GLU A C 1
ATOM 3165 O O . GLU A 1 453 ? 51.111 21.087 -16.219 1.00 27.79 452 GLU A O 1
ATOM 3171 N N . ALA A 1 454 ? 53.270 21.448 -15.803 1.00 30.05 453 ALA A N 1
ATOM 3172 C CA . ALA A 1 454 ? 53.685 20.588 -16.885 1.00 29.27 453 ALA A CA 1
ATOM 3173 C C . ALA A 1 454 ? 54.939 19.866 -16.467 1.00 26.95 453 ALA A C 1
ATOM 3174 O O . ALA A 1 454 ? 55.643 20.289 -15.536 1.00 27.84 453 ALA A O 1
ATOM 3176 N N . ALA A 1 455 ? 55.219 18.767 -17.152 1.00 22.86 454 ALA A N 1
ATOM 3177 C CA . ALA A 1 455 ? 56.351 17.941 -16.785 1.00 27.18 454 ALA A CA 1
ATOM 3178 C C . ALA A 1 455 ? 56.775 17.056 -17.936 1.00 23.55 454 ALA A C 1
ATOM 3179 O O . ALA A 1 455 ? 55.958 16.381 -18.557 1.00 22.63 454 ALA A O 1
ATOM 3181 N N . CYS A 1 456 ? 58.062 17.056 -18.231 1.00 22.44 455 CYS A N 1
ATOM 3182 C CA . CYS A 1 456 ? 58.506 16.242 -19.330 1.00 24.96 455 CYS A CA 1
ATOM 3183 C C . CYS A 1 456 ? 59.065 14.904 -18.820 1.00 23.06 455 CYS A C 1
ATOM 3184 O O . CYS A 1 456 ? 59.446 14.768 -17.649 1.00 23.79 455 CYS A O 1
ATOM 3187 N N . TYR A 1 457 ? 59.067 13.906 -19.694 1.00 22.21 456 TYR A N 1
ATOM 3188 C CA . TYR A 1 457 ? 59.555 12.568 -19.349 1.00 24.17 456 TYR A CA 1
ATOM 3189 C C . TYR A 1 457 ? 60.233 12.011 -20.582 1.00 23.34 456 TYR A C 1
ATOM 3190 O O . TYR A 1 457 ? 60.025 12.519 -21.664 1.00 22.11 456 TYR A O 1
ATOM 3199 N N . GLU A 1 458 ? 61.029 10.966 -20.427 1.00 22.12 457 GLU A N 1
ATOM 3200 C CA . GLU A 1 458 ? 61.755 10.403 -21.559 1.00 26.86 457 GLU A CA 1
ATOM 3201 C C . GLU A 1 458 ? 60.943 9.299 -22.225 1.00 27.91 457 GLU A C 1
ATOM 3202 O O . GLU A 1 458 ? 60.288 8.508 -21.554 1.00 28.12 457 GLU A O 1
ATOM 3208 N N . ILE A 1 459 ? 60.948 9.280 -23.551 1.00 27.94 458 ILE A N 1
ATOM 3209 C CA . ILE A 1 459 ? 60.374 8.175 -24.308 1.00 30.99 458 ILE A CA 1
ATOM 3210 C C . ILE A 1 459 ? 61.514 7.401 -24.981 1.00 36.61 458 ILE A C 1
ATOM 3211 O O . ILE A 1 459 ? 62.290 7.984 -25.756 1.00 36.87 458 ILE A O 1
ATOM 3216 N N . PRO A 1 460 ? 61.618 6.088 -24.697 1.00 36.22 459 PRO A N 1
ATOM 3217 C CA . PRO A 1 460 ? 62.667 5.248 -25.298 1.00 38.32 459 PRO A CA 1
ATOM 3218 C C . PRO A 1 460 ? 62.635 5.264 -26.834 1.00 35.77 459 PRO A C 1
ATOM 3219 O O . PRO A 1 460 ? 61.548 5.096 -27.397 1.00 34.34 459 PRO A O 1
ATOM 3223 N N . ASP A 1 461 ? 63.785 5.485 -27.486 1.00 34.06 460 ASP A N 1
ATOM 3224 C CA . ASP A 1 461 ? 63.890 5.313 -28.947 1.00 34.31 460 ASP A CA 1
ATOM 3225 C C . ASP A 1 461 ? 65.126 4.568 -29.437 1.00 32.89 460 ASP A C 1
ATOM 3226 O O . ASP A 1 461 ? 66.254 4.956 -29.137 1.00 30.30 460 ASP A O 1
ATOM 3231 N N . GLU A 1 462 ? 64.891 3.527 -30.238 1.00 35.55 461 GLU A N 1
ATOM 3232 C CA . GLU A 1 462 ? 65.950 2.645 -30.752 1.00 41.30 461 GLU A CA 1
ATOM 3233 C C . GLU A 1 462 ? 67.094 3.406 -31.426 1.00 39.35 461 GLU A C 1
ATOM 3234 O O . GLU A 1 462 ? 68.273 3.187 -31.105 1.00 38.67 461 GLU A O 1
ATOM 3240 N N . GLU A 1 463 ? 66.728 4.310 -32.338 1.00 35.00 462 GLU A N 1
ATOM 3241 C CA . GLU A 1 463 ? 67.682 5.035 -33.177 1.00 33.36 462 GLU A CA 1
ATOM 3242 C C . GLU A 1 463 ? 68.088 6.409 -32.637 1.00 35.70 462 GLU A C 1
ATOM 3243 O O . GLU A 1 463 ? 69.239 6.856 -32.802 1.00 30.64 462 GLU A O 1
ATOM 3249 N N . PHE A 1 464 ? 67.150 7.102 -32.000 1.00 35.52 463 PHE A N 1
ATOM 3250 C CA . PHE A 1 464 ? 67.482 8.424 -31.503 1.00 33.23 463 PHE A CA 1
ATOM 3251 C C . PHE A 1 464 ? 67.873 8.392 -30.019 1.00 34.00 463 PHE A C 1
ATOM 3252 O O . PHE A 1 464 ? 68.262 9.415 -29.450 1.00 35.80 463 PHE A O 1
ATOM 3260 N N . GLY A 1 465 ? 67.789 7.214 -29.405 1.00 34.75 464 GLY A N 1
ATOM 3261 C CA . GLY A 1 465 ? 68.117 7.070 -27.992 1.00 34.65 464 GLY A CA 1
ATOM 3262 C C . GLY A 1 465 ? 66.921 7.403 -27.118 1.00 32.63 464 GLY A C 1
ATOM 3263 O O . GLY A 1 465 ? 66.285 6.518 -26.545 1.00 31.66 464 GLY A O 1
ATOM 3264 N N . ALA A 1 466 ? 66.606 8.687 -27.023 1.00 32.14 465 ALA A N 1
ATOM 3265 C CA . ALA A 1 466 ? 65.469 9.134 -26.229 1.00 34.37 465 ALA A CA 1
ATOM 3266 C C . ALA A 1 466 ? 64.727 10.238 -26.949 1.00 33.47 465 ALA A C 1
ATOM 3267 O O . ALA A 1 466 ? 65.308 10.975 -27.736 1.00 36.97 465 ALA A O 1
ATOM 3269 N N . LEU A 1 467 ? 63.439 10.358 -26.674 1.00 33.33 466 LEU A N 1
ATOM 3270 C CA . LEU A 1 467 ? 62.683 11.515 -27.127 1.00 32.20 466 LEU A CA 1
ATOM 3271 C C . LEU A 1 467 ? 62.026 12.191 -25.923 1.00 29.93 466 LEU A C 1
ATOM 3272 O O . LEU A 1 467 ? 61.889 11.593 -24.857 1.00 28.47 466 LEU A O 1
ATOM 3277 N N . VAL A 1 468 ? 61.620 13.441 -26.107 1.00 28.76 467 VAL A N 1
ATOM 3278 C CA . VAL A 1 468 ? 60.929 14.178 -25.077 1.00 26.31 467 VAL A CA 1
ATOM 3279 C C . VAL A 1 468 ? 59.420 13.949 -25.169 1.00 28.38 467 VAL A C 1
ATOM 3280 O O . VAL A 1 468 ? 58.792 14.178 -26.212 1.00 30.26 467 VAL A O 1
ATOM 3284 N N . GLY A 1 469 ? 58.836 13.492 -24.073 1.00 24.51 468 GLY A N 1
ATOM 3285 C CA . GLY A 1 469 ? 57.396 13.525 -23.927 1.00 25.80 468 GLY A CA 1
ATOM 3286 C C . GLY A 1 469 ? 57.040 14.624 -22.947 1.00 24.26 468 GLY A C 1
ATOM 3287 O O . GLY A 1 469 ? 57.835 14.968 -22.069 1.00 22.65 468 GLY A O 1
ATOM 3288 N N . LEU A 1 470 ? 55.840 15.171 -23.081 1.00 24.67 469 LEU A N 1
ATOM 3289 C CA . LEU A 1 470 ? 55.392 16.259 -22.219 1.00 24.79 469 LEU A CA 1
ATOM 3290 C C . LEU A 1 470 ? 53.995 15.979 -21.669 1.00 23.51 469 LEU A C 1
ATOM 3291 O O . LEU A 1 470 ? 53.049 15.810 -22.431 1.00 23.51 469 LEU A O 1
ATOM 3296 N N . ALA A 1 471 ? 53.851 15.909 -20.352 1.00 21.94 470 ALA A N 1
ATOM 3297 C CA . ALA A 1 471 ? 52.504 15.800 -19.787 1.00 23.31 470 ALA A CA 1
ATOM 3298 C C . ALA A 1 471 ? 52.016 17.159 -19.283 1.00 25.44 470 ALA A C 1
ATOM 3299 O O . ALA A 1 471 ? 52.781 17.923 -18.686 1.00 23.06 470 ALA A O 1
ATOM 3301 N N . VAL A 1 472 ? 50.742 17.456 -19.525 1.00 26.28 471 VAL A N 1
ATOM 3302 C CA . VAL A 1 472 ? 50.215 18.793 -19.262 1.00 28.28 471 VAL A CA 1
ATOM 3303 C C . VAL A 1 472 ? 48.920 18.753 -18.455 1.00 29.02 471 VAL A C 1
ATOM 3304 O O . VAL A 1 472 ? 47.969 18.059 -18.826 1.00 31.58 471 VAL A O 1
ATOM 3308 N N . VAL A 1 473 ? 48.887 19.495 -17.350 1.00 32.51 472 VAL A N 1
ATOM 3309 C CA . VAL A 1 473 ? 47.636 19.723 -16.621 1.00 34.99 472 VAL A CA 1
ATOM 3310 C C . VAL A 1 473 ? 47.097 21.111 -16.981 1.00 34.30 472 VAL A C 1
ATOM 3311 O O . VAL A 1 473 ? 47.802 22.118 -16.829 1.00 33.31 472 VAL A O 1
ATOM 3315 N N . ALA A 1 474 ? 45.867 21.175 -17.486 1.00 37.02 473 ALA A N 1
ATOM 3316 C CA . ALA A 1 474 ? 45.276 22.478 -17.826 1.00 39.57 473 ALA A CA 1
ATOM 3317 C C . ALA A 1 474 ? 44.644 23.150 -16.601 1.00 37.37 473 ALA A C 1
ATOM 3318 O O . ALA A 1 474 ? 44.211 22.468 -15.676 1.00 36.92 473 ALA A O 1
ATOM 3320 N N . SER A 1 475 ? 44.612 24.482 -16.585 1.00 39.67 474 SER A N 1
ATOM 3321 C CA . SER A 1 475 ? 43.818 25.209 -15.591 1.00 41.71 474 SER A CA 1
ATOM 3322 C C . SER A 1 475 ? 42.353 25.060 -15.992 1.00 41.87 474 SER A C 1
ATOM 3323 O O . SER A 1 475 ? 42.072 24.642 -17.114 1.00 40.04 474 SER A O 1
ATOM 3326 N N . ALA A 1 476 ? 41.419 25.394 -15.101 1.00 47.51 475 ALA A N 1
ATOM 3327 C CA . ALA A 1 476 ? 39.985 25.268 -15.435 1.00 47.53 475 ALA A CA 1
ATOM 3328 C C . ALA A 1 476 ? 39.465 26.372 -16.373 1.00 50.03 475 ALA A C 1
ATOM 3329 O O . ALA A 1 476 ? 39.445 27.560 -16.020 1.00 49.93 475 ALA A O 1
ATOM 3331 N N . GLU A 1 477 ? 39.054 25.968 -17.575 1.00 53.49 476 GLU A N 1
ATOM 3332 C CA . GLU A 1 477 ? 38.429 26.876 -18.538 1.00 48.31 476 GLU A CA 1
ATOM 3333 C C . GLU A 1 477 ? 37.226 26.210 -19.210 1.00 51.06 476 GLU A C 1
ATOM 3334 O O . GLU A 1 477 ? 36.478 25.455 -18.576 1.00 49.54 476 GLU A O 1
ATOM 3340 N N . ALA A 1 482 ? 38.843 21.005 -26.749 1.00 48.44 481 ALA A N 1
ATOM 3341 C CA . ALA A 1 482 ? 38.702 21.880 -25.583 1.00 53.46 481 ALA A CA 1
ATOM 3342 C C . ALA A 1 482 ? 40.057 22.439 -25.138 1.00 57.92 481 ALA A C 1
ATOM 3343 O O . ALA A 1 482 ? 40.295 23.656 -25.177 1.00 58.10 481 ALA A O 1
ATOM 3345 N N . ALA A 1 483 ? 40.933 21.541 -24.694 1.00 53.51 482 ALA A N 1
ATOM 3346 C CA . ALA A 1 483 ? 42.314 21.882 -24.389 1.00 48.86 482 ALA A CA 1
ATOM 3347 C C . ALA A 1 483 ? 43.184 21.058 -25.322 1.00 49.39 482 ALA A C 1
ATOM 3348 O O . ALA A 1 483 ? 44.416 21.094 -25.235 1.00 51.18 482 ALA A O 1
ATOM 3350 N N . ARG A 1 484 ? 42.529 20.298 -26.202 1.00 48.21 483 ARG A N 1
ATOM 3351 C CA . ARG A 1 484 ? 43.203 19.676 -27.339 1.00 52.39 483 ARG A CA 1
ATOM 3352 C C . ARG A 1 484 ? 43.903 20.800 -28.109 1.00 48.27 483 ARG A C 1
ATOM 3353 O O . ARG A 1 484 ? 45.029 20.651 -28.593 1.00 45.05 483 ARG A O 1
ATOM 3361 N N . ALA A 1 485 ? 43.225 21.940 -28.186 1.00 46.95 484 ALA A N 1
ATOM 3362 C CA . ALA A 1 485 ? 43.797 23.145 -28.768 1.00 46.91 484 ALA A CA 1
ATOM 3363 C C . ALA A 1 485 ? 45.057 23.603 -28.025 1.00 43.84 484 ALA A C 1
ATOM 3364 O O . ALA A 1 485 ? 45.964 24.175 -28.633 1.00 44.25 484 ALA A O 1
ATOM 3366 N N . LEU A 1 486 ? 45.122 23.363 -26.717 1.00 42.54 485 LEU A N 1
ATOM 3367 C CA . LEU A 1 486 ? 46.302 23.775 -25.962 1.00 39.05 485 LEU A CA 1
ATOM 3368 C C . LEU A 1 486 ? 47.514 23.009 -26.459 1.00 36.60 485 LEU A C 1
ATOM 3369 O O . LEU A 1 486 ? 48.592 23.584 -26.612 1.00 38.06 485 LEU A O 1
ATOM 3374 N N . LYS A 1 487 ? 47.325 21.719 -26.732 1.00 36.34 486 LYS A N 1
ATOM 3375 C CA . LYS A 1 487 ? 48.404 20.886 -27.239 1.00 39.45 486 LYS A CA 1
ATOM 3376 C C . LYS A 1 487 ? 49.024 21.570 -28.438 1.00 36.53 486 LYS A C 1
ATOM 3377 O O . LYS A 1 487 ? 50.243 21.664 -28.536 1.00 36.91 486 LYS A O 1
ATOM 3383 N N . HIS A 1 488 ? 48.162 22.045 -29.339 1.00 41.16 487 HIS A N 1
ATOM 3384 C CA . HIS A 1 488 ? 48.568 22.795 -30.531 1.00 38.34 487 HIS A CA 1
ATOM 3385 C C . HIS A 1 488 ? 49.292 24.080 -30.169 1.00 37.87 487 HIS A C 1
ATOM 3386 O O . HIS A 1 488 ? 50.296 24.437 -30.786 1.00 38.68 487 HIS A O 1
ATOM 3393 N N . THR A 1 489 ? 48.755 24.788 -29.180 1.00 41.62 488 THR A N 1
ATOM 3394 C CA . THR A 1 489 ? 49.383 26.002 -28.668 1.00 40.55 488 THR A CA 1
ATOM 3395 C C . THR A 1 489 ? 50.793 25.693 -28.138 1.00 39.59 488 THR A C 1
ATOM 3396 O O . THR A 1 489 ? 51.778 26.345 -28.524 1.00 36.65 488 THR A O 1
ATOM 3400 N N . ILE A 1 490 ? 50.882 24.685 -27.267 1.00 36.22 489 ILE A N 1
ATOM 3401 C CA . ILE A 1 490 ? 52.166 24.293 -26.682 1.00 38.88 489 ILE A CA 1
ATOM 3402 C C . ILE A 1 490 ? 53.130 23.829 -27.778 1.00 34.37 489 ILE A C 1
ATOM 3403 O O . ILE A 1 490 ? 54.294 24.251 -27.805 1.00 31.86 489 ILE A O 1
ATOM 3408 N N . ALA A 1 491 ? 52.646 22.972 -28.679 1.00 33.43 490 ALA A N 1
ATOM 3409 C CA . ALA A 1 491 ? 53.463 22.503 -29.801 1.00 36.45 490 ALA A CA 1
ATOM 3410 C C . ALA A 1 491 ? 54.096 23.670 -30.572 1.00 37.53 490 ALA A C 1
ATOM 3411 O O . ALA A 1 491 ? 55.276 23.617 -30.945 1.00 36.28 490 ALA A O 1
ATOM 3413 N N . ALA A 1 492 ? 53.312 24.729 -30.783 1.00 37.28 491 ALA A N 1
ATOM 3414 C CA . ALA A 1 492 ? 53.771 25.896 -31.540 1.00 37.03 491 ALA A CA 1
ATO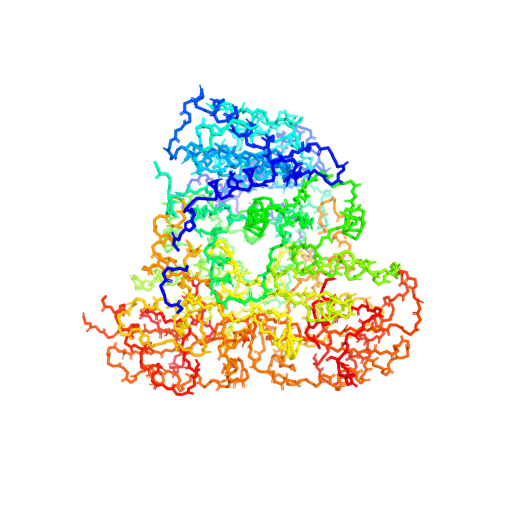M 3415 C C . ALA A 1 492 ? 54.774 26.744 -30.754 1.00 38.23 491 ALA A C 1
ATOM 3416 O O . ALA A 1 492 ? 55.650 27.389 -31.335 1.00 35.42 491 ALA A O 1
ATOM 3418 N N . ARG A 1 493 ? 54.637 26.752 -29.430 1.00 36.75 492 ARG A N 1
ATOM 3419 C CA . ARG A 1 493 ? 55.606 27.437 -28.586 1.00 36.97 492 ARG A CA 1
ATOM 3420 C C . ARG A 1 493 ? 56.984 26.771 -28.691 1.00 37.25 492 ARG A C 1
ATOM 3421 O O . ARG A 1 493 ? 58.002 27.443 -28.869 1.00 38.26 492 ARG A O 1
ATOM 3429 N N . PHE A 1 494 ? 57.002 25.451 -28.569 1.00 36.52 493 PHE A N 1
ATOM 3430 C CA . PHE A 1 494 ? 58.233 24.684 -28.689 1.00 38.76 493 PHE A CA 1
ATOM 3431 C C . PHE A 1 494 ? 58.795 24.837 -30.095 1.00 37.06 493 PHE A C 1
ATOM 3432 O O . PHE A 1 494 ? 60.007 24.806 -30.301 1.00 37.78 493 PHE A O 1
ATOM 3440 N N . ARG A 1 495 ? 57.894 25.005 -31.056 1.00 40.75 494 ARG A N 1
ATOM 3441 C CA . ARG A 1 495 ? 58.269 25.173 -32.452 1.00 44.90 494 ARG A CA 1
ATOM 3442 C C . ARG A 1 495 ? 59.149 26.411 -32.615 1.00 43.16 494 ARG A C 1
ATOM 3443 O O . ARG A 1 495 ? 60.112 26.391 -33.380 1.00 42.37 494 ARG A O 1
ATOM 3451 N N . ARG A 1 496 ? 58.824 27.467 -31.873 1.00 46.07 495 ARG A N 1
ATOM 3452 C CA . ARG A 1 496 ? 59.639 28.669 -31.881 1.00 43.03 495 ARG A CA 1
ATOM 3453 C C . ARG A 1 496 ? 60.792 28.510 -30.902 1.00 48.10 495 ARG A C 1
ATOM 3454 O O . ARG A 1 496 ? 60.894 29.233 -29.913 1.00 49.21 495 ARG A O 1
ATOM 3462 N N . GLU A 1 497 ? 61.669 27.562 -31.205 1.00 48.99 496 GLU A N 1
ATOM 3463 C CA . GLU A 1 497 ? 62.934 27.409 -30.501 1.00 47.65 496 GLU A CA 1
ATOM 3464 C C . GLU A 1 497 ? 63.911 26.812 -31.502 1.00 51.21 496 GLU A C 1
ATOM 3465 O O . GLU A 1 497 ? 63.493 26.124 -32.432 1.00 47.80 496 GLU A O 1
ATOM 3471 N N . SER A 1 498 ? 65.204 27.066 -31.335 1.00 52.83 497 SER A N 1
ATOM 3472 C CA . SER A 1 498 ? 66.152 26.614 -32.358 1.00 53.16 497 SER A CA 1
ATOM 3473 C C . SER A 1 498 ? 66.810 25.242 -32.093 1.00 54.59 497 SER A C 1
ATOM 3474 O O . SER A 1 498 ? 67.820 24.901 -32.733 1.00 50.84 497 SER A O 1
ATOM 3477 N N . GLU A 1 499 ? 66.238 24.455 -31.175 1.00 51.58 498 GLU A N 1
ATOM 3478 C CA . GLU A 1 499 ? 66.665 23.058 -31.024 1.00 50.02 498 GLU A CA 1
ATOM 3479 C C . GLU A 1 499 ? 65.539 22.046 -31.303 1.00 47.57 498 GLU A C 1
ATOM 3480 O O . GLU A 1 499 ? 64.607 21.889 -30.509 1.00 44.22 498 GLU A O 1
ATOM 3486 N N . PRO A 1 500 ? 65.642 21.353 -32.432 1.00 49.14 499 PRO A N 1
ATOM 3487 C CA . PRO A 1 500 ? 64.581 20.443 -32.888 1.00 44.28 499 PRO A CA 1
ATOM 3488 C C . PRO A 1 500 ? 64.317 19.292 -31.919 1.00 41.11 499 PRO A C 1
ATOM 3489 O O . PRO A 1 500 ? 63.164 18.917 -31.710 1.00 38.24 499 PRO A O 1
ATOM 3501 N N . ALA A 1 502 ? 64.797 19.441 -28.783 1.00 44.45 501 ALA A N 1
ATOM 3502 C CA . ALA A 1 502 ? 64.332 20.041 -27.528 1.00 47.10 501 ALA A CA 1
ATOM 3503 C C . ALA A 1 502 ? 62.819 20.211 -27.532 1.00 40.77 501 ALA A C 1
ATOM 3504 O O . ALA A 1 502 ? 62.237 20.788 -26.607 1.00 44.15 501 ALA A O 1
ATOM 3506 N N . ARG A 1 503 ? 62.189 19.692 -28.575 1.00 37.55 502 ARG A N 1
ATOM 3507 C CA . ARG A 1 503 ? 60.744 19.805 -28.740 1.00 40.07 502 ARG A CA 1
ATOM 3508 C C . ARG A 1 503 ? 60.055 18.492 -28.356 1.00 35.69 502 ARG A C 1
ATOM 3509 O O . ARG A 1 503 ? 60.571 17.409 -28.671 1.00 31.91 502 ARG A O 1
ATOM 3517 N N . PRO A 1 504 ? 58.884 18.586 -27.686 1.00 35.47 503 PRO A N 1
ATOM 3518 C CA . PRO A 1 504 ? 58.222 17.357 -27.233 1.00 31.05 503 PRO A CA 1
ATOM 3519 C C . PRO A 1 504 ? 57.771 16.554 -28.445 1.00 33.42 503 PRO A C 1
ATOM 3520 O O . PRO A 1 504 ? 57.274 17.147 -29.411 1.00 34.24 503 PRO A O 1
ATOM 3524 N N . SER A 1 505 ? 57.977 15.238 -28.411 1.00 30.87 504 SER A N 1
ATOM 3525 C CA . SER A 1 505 ? 57.515 14.359 -29.483 1.00 34.63 504 SER A CA 1
ATOM 3526 C C . SER A 1 505 ? 56.070 13.990 -29.241 1.00 34.63 504 SER A C 1
ATOM 3527 O O . SER A 1 505 ? 55.331 13.680 -30.172 1.00 35.56 504 SER A O 1
ATOM 3530 N N . THR A 1 506 ? 55.675 14.036 -27.974 1.00 31.17 505 THR A N 1
ATOM 3531 C CA . THR A 1 506 ? 54.305 13.758 -27.589 1.00 31.22 505 THR A CA 1
ATOM 3532 C C . THR A 1 506 ? 53.894 14.704 -26.488 1.00 29.20 505 THR A C 1
ATOM 3533 O O . THR A 1 506 ? 54.696 15.052 -25.620 1.00 28.12 505 THR A O 1
ATOM 3537 N N . ILE A 1 507 ? 52.637 15.118 -26.519 1.00 30.87 506 ILE A N 1
ATOM 3538 C CA . ILE A 1 507 ? 52.116 16.039 -25.527 1.00 26.46 506 ILE A CA 1
ATOM 3539 C C . ILE A 1 507 ? 50.791 15.491 -25.050 1.00 30.27 506 ILE A C 1
ATOM 3540 O O . ILE A 1 507 ? 49.824 15.444 -25.829 1.00 31.77 506 ILE A O 1
ATOM 3545 N N . VAL A 1 508 ? 50.751 15.048 -23.785 1.00 30.37 507 VAL A N 1
ATOM 3546 C CA . VAL A 1 508 ? 49.535 14.479 -23.197 1.00 26.89 507 VAL A CA 1
ATOM 3547 C C . VAL A 1 508 ? 48.929 15.419 -22.182 1.00 28.08 507 VAL A C 1
ATOM 3548 O O . VAL A 1 508 ? 49.631 16.004 -21.347 1.00 28.19 507 VAL A O 1
ATOM 3552 N N . ILE A 1 509 ? 47.613 15.578 -22.283 1.00 32.42 508 ILE A N 1
ATOM 3553 C CA . ILE A 1 509 ? 46.847 16.392 -21.361 1.00 30.55 508 ILE A CA 1
ATOM 3554 C C . ILE A 1 509 ? 46.456 15.449 -20.267 1.00 30.96 508 ILE A C 1
ATOM 3555 O O . ILE A 1 509 ? 45.880 14.389 -20.536 1.00 35.36 508 ILE A O 1
ATOM 3560 N N . VAL A 1 510 ? 46.791 15.808 -19.034 1.00 31.30 509 VAL A N 1
ATOM 3561 C CA . VAL A 1 510 ? 46.547 14.923 -17.902 1.00 31.72 509 VAL A CA 1
ATOM 3562 C C . VAL A 1 510 ? 45.764 15.621 -16.794 1.00 31.72 509 VAL A C 1
ATOM 3563 O O . VAL A 1 510 ? 45.588 16.845 -16.814 1.00 32.83 509 VAL A O 1
ATOM 3567 N N . THR A 1 511 ? 45.278 14.830 -15.840 1.00 35.02 510 THR A N 1
ATOM 3568 C CA . THR A 1 511 ? 44.605 15.376 -14.662 1.00 39.69 510 THR A CA 1
ATOM 3569 C C . THR A 1 511 ? 45.620 15.684 -13.556 1.00 39.31 510 THR A C 1
ATOM 3570 O O . THR A 1 511 ? 45.466 16.663 -12.821 1.00 43.94 510 THR A O 1
ATOM 3574 N N . ASP A 1 512 ? 46.662 14.862 -13.450 1.00 34.93 511 ASP A N 1
ATOM 3575 C CA . ASP A 1 512 ? 47.685 15.058 -12.421 1.00 35.64 511 ASP A CA 1
ATOM 3576 C C . ASP A 1 512 ? 49.086 14.631 -12.886 1.00 34.58 511 ASP A C 1
ATOM 3577 O O . ASP A 1 512 ? 49.250 13.778 -13.771 1.00 33.98 511 ASP A O 1
ATOM 3582 N N . ILE A 1 513 ? 50.100 15.232 -12.280 1.00 30.77 512 ILE A N 1
ATOM 3583 C CA . ILE A 1 513 ? 51.473 14.830 -12.516 1.00 29.49 512 ILE A CA 1
ATOM 3584 C C . ILE A 1 513 ? 52.024 14.288 -11.197 1.00 29.46 512 ILE A C 1
ATOM 3585 O O . ILE A 1 513 ? 52.028 15.003 -10.199 1.00 24.95 512 ILE A O 1
ATOM 3590 N N . PRO A 1 514 ? 52.474 13.016 -11.186 1.00 27.76 513 PRO A N 1
ATOM 3591 C CA . PRO A 1 514 ? 53.042 12.460 -9.952 1.00 26.91 513 PRO A CA 1
ATOM 3592 C C . PRO A 1 514 ? 54.236 13.279 -9.450 1.00 24.22 513 PRO A C 1
ATOM 3593 O O . PRO A 1 514 ? 55.155 13.588 -10.220 1.00 22.80 513 PRO A O 1
ATOM 3597 N N . ARG A 1 515 ? 54.210 13.638 -8.171 1.00 24.49 514 ARG A N 1
ATOM 3598 C CA . ARG A 1 515 ? 55.306 14.387 -7.550 1.00 24.73 514 ARG A CA 1
ATOM 3599 C C . ARG A 1 515 ? 55.691 13.789 -6.191 1.00 25.07 514 ARG A C 1
ATOM 3600 O O . ARG A 1 515 ? 54.824 13.285 -5.470 1.00 25.68 514 ARG A O 1
ATOM 3608 N N . THR A 1 516 ? 56.973 13.853 -5.826 1.00 21.23 515 THR A N 1
ATOM 3609 C CA . THR A 1 516 ? 57.369 13.559 -4.448 1.00 22.46 515 THR A CA 1
ATOM 3610 C C . THR A 1 516 ? 56.615 14.526 -3.526 1.00 21.05 515 THR A C 1
ATOM 3611 O O . THR A 1 516 ? 56.141 15.568 -3.969 1.00 19.86 515 THR A O 1
ATOM 3615 N N . GLN A 1 517 ? 56.503 14.211 -2.246 1.00 22.78 516 GLN A N 1
ATOM 3616 C CA . GLN A 1 517 ? 55.921 15.177 -1.314 1.00 23.44 516 GLN A CA 1
ATOM 3617 C C . GLN A 1 517 ? 56.725 16.493 -1.337 1.00 25.52 516 GLN A C 1
ATOM 3618 O O . GLN A 1 517 ? 56.167 17.576 -1.125 1.00 22.26 516 GLN A O 1
ATOM 3624 N N . SER A 1 518 ? 58.024 16.396 -1.629 1.00 19.61 517 SER A N 1
ATOM 3625 C CA . SER A 1 518 ? 58.888 17.566 -1.687 1.00 21.34 517 SER A CA 1
ATOM 3626 C C . SER A 1 518 ? 58.566 18.397 -2.908 1.00 25.33 517 SER A C 1
ATOM 3627 O O . SER A 1 518 ? 59.065 19.515 -3.050 1.00 23.03 517 SER A O 1
ATOM 3630 N N . GLY A 1 519 ? 57.741 17.846 -3.794 1.00 21.10 518 GLY A N 1
ATOM 3631 C CA . GLY A 1 519 ? 57.253 18.592 -4.940 1.00 22.95 518 GLY A CA 1
ATOM 3632 C C . GLY A 1 519 ? 57.905 18.280 -6.275 1.00 23.17 518 GLY A C 1
ATOM 3633 O O . GLY A 1 519 ? 57.589 18.927 -7.278 1.00 29.97 518 GLY A O 1
ATOM 3634 N N . LYS A 1 520 ? 58.802 17.297 -6.309 1.00 20.89 519 LYS A N 1
ATOM 3635 C CA . LYS A 1 520 ? 59.550 17.021 -7.536 1.00 26.44 519 LYS A CA 1
ATOM 3636 C C . LYS A 1 520 ? 58.843 16.016 -8.429 1.00 27.24 519 LYS A C 1
ATOM 3637 O O . LYS A 1 520 ? 58.302 15.032 -7.927 1.00 25.68 519 LYS A O 1
ATOM 3643 N N . VAL A 1 521 ? 58.826 16.256 -9.734 1.00 22.83 520 VAL A N 1
ATOM 3644 C CA . VAL A 1 521 ? 58.134 15.342 -10.627 1.00 22.98 520 VAL A CA 1
ATOM 3645 C C . VAL A 1 521 ? 58.808 13.977 -10.589 1.00 25.84 520 VAL A C 1
ATOM 3646 O O . VAL A 1 521 ? 60.032 13.881 -10.660 1.00 25.47 520 VAL A O 1
ATOM 3658 N N . ARG A 1 523 ? 59.536 11.455 -12.754 1.00 18.86 522 ARG A N 1
ATOM 3659 C CA . ARG A 1 523 ? 59.549 11.308 -14.208 1.00 19.97 522 ARG A CA 1
ATOM 3660 C C . ARG A 1 523 ? 59.295 9.884 -14.692 1.00 21.61 522 ARG A C 1
ATOM 3661 O O . ARG A 1 523 ? 58.569 9.673 -15.661 1.00 20.10 522 ARG A O 1
ATOM 3669 N N . ALA A 1 524 ? 59.890 8.908 -14.015 1.00 20.19 523 ALA A N 1
ATOM 3670 C CA . ALA A 1 524 ? 59.627 7.506 -14.343 1.00 23.12 523 ALA A CA 1
ATOM 3671 C C . ALA A 1 524 ? 58.160 7.098 -14.062 1.00 23.67 523 ALA A C 1
ATOM 3672 O O . ALA A 1 524 ? 57.509 6.452 -14.896 1.00 20.69 523 ALA A O 1
ATOM 3674 N N . SER A 1 525 ? 57.620 7.482 -12.905 1.00 22.78 524 SER A N 1
ATOM 3675 C CA . SER A 1 525 ? 56.191 7.271 -12.689 1.00 23.13 524 SER A CA 1
ATOM 3676 C C . SER A 1 525 ? 55.359 7.978 -13.775 1.00 22.54 524 SER A C 1
ATOM 3677 O O . SER A 1 525 ? 54.337 7.455 -14.220 1.00 24.71 524 SER A O 1
ATOM 3680 N N . LEU A 1 526 ? 55.800 9.152 -14.221 1.00 23.04 525 LEU A N 1
ATOM 3681 C CA . LEU A 1 526 ? 55.018 9.925 -15.200 1.00 23.35 525 LEU A CA 1
ATOM 3682 C C . LEU A 1 526 ? 54.985 9.296 -16.599 1.00 25.21 525 LEU A C 1
ATOM 3683 O O . LEU A 1 526 ? 53.925 9.247 -17.237 1.00 27.63 525 LEU A O 1
ATOM 3688 N N . ALA A 1 527 ? 56.144 8.826 -17.063 1.00 23.04 526 ALA A N 1
ATOM 3689 C CA . ALA A 1 527 ? 56.274 8.139 -18.350 1.00 26.18 526 ALA A CA 1
ATOM 3690 C C . ALA A 1 527 ? 55.379 6.906 -18.413 1.00 29.42 526 ALA A C 1
ATOM 3691 O O . ALA A 1 527 ? 54.704 6.659 -19.423 1.00 32.27 526 ALA A O 1
ATOM 3693 N N . ALA A 1 528 ? 55.381 6.134 -17.332 1.00 24.79 527 ALA A N 1
ATOM 3694 C CA . ALA A 1 528 ? 54.475 4.994 -17.197 1.00 28.21 527 ALA A CA 1
ATOM 3695 C C . ALA A 1 528 ? 52.998 5.395 -17.367 1.00 29.56 527 ALA A C 1
ATOM 3696 O O . ALA A 1 528 ? 52.246 4.725 -18.063 1.00 30.70 527 ALA A O 1
ATOM 3698 N N . ALA A 1 529 ? 52.588 6.490 -16.736 1.00 28.47 528 ALA A N 1
ATOM 3699 C CA . ALA A 1 529 ? 51.185 6.915 -16.787 1.00 31.24 528 ALA A CA 1
ATOM 3700 C C . ALA A 1 529 ? 50.750 7.461 -18.138 1.00 33.94 528 ALA A C 1
ATOM 3701 O O . ALA A 1 529 ? 49.565 7.398 -18.481 1.00 34.90 528 ALA A O 1
ATOM 3703 N N . ALA A 1 530 ? 51.701 8.011 -18.892 1.00 33.61 529 ALA A N 1
ATOM 3704 C CA . ALA A 1 530 ? 51.400 8.650 -20.182 1.00 36.17 529 ALA A CA 1
ATOM 3705 C C . ALA A 1 530 ? 51.334 7.673 -21.363 1.00 38.91 529 ALA A C 1
ATOM 3706 O O . ALA A 1 530 ? 50.698 7.967 -22.386 1.00 42.75 529 ALA A O 1
ATOM 3708 N N . THR A 1 531 ? 51.996 6.523 -21.225 1.00 37.68 530 THR A N 1
ATOM 3709 C CA . THR A 1 531 ? 52.027 5.525 -22.296 1.00 40.87 530 THR A CA 1
ATOM 3710 C C . THR A 1 531 ? 50.975 4.419 -22.126 1.00 44.14 530 THR A C 1
ATOM 3711 O O . THR A 1 531 ? 50.940 3.452 -22.895 1.00 50.63 530 THR A O 1
ATOM 3715 N N . ALA A 1 532 ? 50.108 4.576 -21.129 1.00 45.47 531 ALA A N 1
ATOM 3716 C CA . ALA A 1 532 ? 48.953 3.691 -20.950 1.00 47.45 531 ALA A CA 1
ATOM 3717 C C . ALA A 1 532 ? 47.731 4.225 -21.703 1.00 44.47 531 ALA A C 1
ATOM 3718 O O . ALA A 1 532 ? 47.307 5.366 -21.487 1.00 42.42 531 ALA A O 1
ATOM 3720 N N . LYS B 1 5 ? 57.472 20.829 -61.267 1.00 49.36 4 LYS B N 1
ATOM 3721 C CA . LYS B 1 5 ? 57.425 19.524 -60.618 1.00 42.90 4 LYS B CA 1
ATOM 3722 C C . LYS B 1 5 ? 56.125 19.351 -59.824 1.00 42.96 4 LYS B C 1
ATOM 3723 O O . LYS B 1 5 ? 55.827 18.271 -59.314 1.00 44.54 4 LYS B O 1
ATOM 3729 N N . LYS B 1 6 ? 55.334 20.412 -59.753 1.00 44.54 5 LYS B N 1
ATOM 3730 C CA . LYS B 1 6 ? 54.086 20.390 -58.984 1.00 45.16 5 LYS B CA 1
ATOM 3731 C C . LYS B 1 6 ? 52.893 19.632 -59.642 1.00 45.72 5 LYS B C 1
ATOM 3732 O O . LYS B 1 6 ? 52.163 18.904 -58.960 1.00 47.62 5 LYS B O 1
ATOM 3738 N N . PHE B 1 7 ? 52.700 19.798 -60.953 1.00 40.06 6 PHE B N 1
ATOM 3739 C CA . PHE B 1 7 ? 51.500 19.304 -61.645 1.00 38.67 6 PHE B CA 1
ATOM 3740 C C . PHE B 1 7 ? 51.512 17.840 -62.083 1.00 36.95 6 PHE B C 1
ATOM 3741 O O . PHE B 1 7 ? 52.494 17.129 -61.897 1.00 35.36 6 PHE B O 1
ATOM 3749 N N . GLN B 1 8 ? 50.407 17.420 -62.700 1.00 36.51 7 GLN B N 1
ATOM 3750 C CA . GLN B 1 8 ? 50.284 16.097 -63.314 1.00 32.50 7 GLN B CA 1
ATOM 3751 C C . GLN B 1 8 ? 51.454 15.789 -64.258 1.00 31.56 7 GLN B C 1
ATOM 3752 O O . GLN B 1 8 ? 51.703 16.519 -65.219 1.00 30.56 7 GLN B O 1
ATOM 3758 N N . ALA B 1 9 ? 52.156 14.694 -63.973 1.00 30.63 8 ALA B N 1
ATOM 3759 C CA . ALA B 1 9 ? 53.409 14.362 -64.649 1.00 33.30 8 ALA B CA 1
ATOM 3760 C C . ALA B 1 9 ? 53.231 13.993 -66.114 1.00 29.21 8 ALA B C 1
ATOM 3761 O O . ALA B 1 9 ? 53.709 14.702 -67.000 1.00 32.31 8 ALA B O 1
ATOM 3771 N N . PRO B 1 11 ? 50.144 13.375 -68.249 1.00 31.24 10 PRO B N 1
ATOM 3772 C CA . PRO B 1 11 ? 48.706 13.148 -68.399 1.00 29.10 10 PRO B CA 1
ATOM 3773 C C . PRO B 1 11 ? 48.337 12.497 -69.737 1.00 27.92 10 PRO B C 1
ATOM 3774 O O . PRO B 1 11 ? 47.198 12.045 -69.878 1.00 31.14 10 PRO B O 1
ATOM 3778 N N . GLN B 1 12 ? 49.262 12.445 -70.694 1.00 26.94 11 GLN B N 1
ATOM 3779 C CA . GLN B 1 12 ? 48.986 11.798 -71.986 1.00 29.18 11 GLN B CA 1
ATOM 3780 C C . GLN B 1 12 ? 48.866 10.281 -71.840 1.00 26.98 11 GLN B C 1
ATOM 3781 O O . GLN B 1 12 ? 48.173 9.619 -72.625 1.00 19.86 11 GLN B O 1
ATOM 3787 N N . LEU B 1 13 ? 49.513 9.742 -70.806 1.00 27.69 12 LEU B N 1
ATOM 3788 C CA . LEU B 1 13 ? 49.531 8.290 -70.575 1.00 25.51 12 LEU B CA 1
ATOM 3789 C C . LEU B 1 13 ? 48.245 7.795 -69.903 1.00 23.35 12 LEU B C 1
ATOM 3790 O O . LEU B 1 13 ? 47.635 8.530 -69.130 1.00 21.74 12 LEU B O 1
ATOM 3795 N N . PRO B 1 14 ? 47.832 6.540 -70.193 1.00 25.30 13 PRO B N 1
ATOM 3796 C CA . PRO B 1 14 ? 46.612 5.954 -69.616 1.00 23.92 13 PRO B CA 1
ATOM 3797 C C . PRO B 1 14 ? 46.605 5.965 -68.081 1.00 23.50 13 PRO B C 1
ATOM 3798 O O . PRO B 1 14 ? 47.661 5.807 -67.458 1.00 25.46 13 PRO B O 1
ATOM 3802 N N . SER B 1 15 ? 45.429 6.137 -67.484 1.00 19.98 14 SER B N 1
ATOM 3803 C CA . SER B 1 15 ? 45.326 6.233 -66.036 1.00 22.57 14 SER B CA 1
ATOM 3804 C C . SER B 1 15 ? 44.988 4.892 -65.374 1.00 25.02 14 SER B C 1
ATOM 3805 O O . SER B 1 15 ? 44.612 4.879 -64.199 1.00 23.45 14 SER B O 1
ATOM 3808 N N . THR B 1 16 ? 45.100 3.776 -66.115 1.00 23.14 15 THR B N 1
ATOM 3809 C CA . THR B 1 16 ? 45.028 2.440 -65.497 1.00 20.62 15 THR B CA 1
ATOM 3810 C C . THR B 1 16 ? 46.221 1.552 -65.849 1.00 22.79 15 THR B C 1
ATOM 3811 O O . THR B 1 16 ? 46.727 1.587 -66.980 1.00 21.43 15 THR B O 1
ATOM 3815 N N . VAL B 1 17 ? 46.669 0.777 -64.856 1.00 20.40 16 VAL B N 1
ATOM 3816 C CA . VAL B 1 17 ? 47.759 -0.182 -65.021 1.00 19.53 16 VAL B CA 1
ATOM 3817 C C . VAL B 1 17 ? 47.456 -1.054 -66.218 1.00 19.64 16 VAL B C 1
ATOM 3818 O O . VAL B 1 17 ? 48.290 -1.185 -67.113 1.00 16.23 16 VAL B O 1
ATOM 3822 N N . LEU B 1 18 ? 46.241 -1.605 -66.240 1.00 20.12 17 LEU B N 1
ATOM 3823 C CA . LEU B 1 18 ? 45.798 -2.522 -67.285 1.00 21.73 17 LEU B CA 1
ATOM 3824 C C . LEU B 1 18 ? 46.001 -1.946 -68.696 1.00 22.61 17 LEU B C 1
ATOM 3825 O O . LEU B 1 18 ? 46.600 -2.600 -69.560 1.00 22.33 17 LEU B O 1
ATOM 3830 N N . ASP B 1 19 ? 45.517 -0.725 -68.923 1.00 23.88 18 ASP B N 1
ATOM 3831 C CA . ASP B 1 19 ? 45.665 -0.077 -70.230 1.00 24.18 18 ASP B CA 1
ATOM 3832 C C . ASP B 1 19 ? 47.113 0.034 -70.657 1.00 24.32 18 ASP B C 1
ATOM 3833 O O . ASP B 1 19 ? 47.419 -0.181 -71.827 1.00 23.85 18 ASP B O 1
ATOM 3838 N N . ARG B 1 20 ? 48.001 0.377 -69.718 1.00 19.58 19 ARG B N 1
ATOM 3839 C CA . ARG B 1 20 ? 49.431 0.495 -70.038 1.00 20.33 19 ARG B CA 1
ATOM 3840 C C . ARG B 1 20 ? 50.039 -0.845 -70.448 1.00 19.29 19 ARG B C 1
ATOM 3841 O O . ARG B 1 20 ? 50.914 -0.906 -71.326 1.00 19.98 19 ARG B O 1
ATOM 3849 N N . VAL B 1 21 ? 49.581 -1.916 -69.808 1.00 19.97 20 VAL B N 1
ATOM 3850 C CA . VAL B 1 21 ? 50.042 -3.251 -70.165 1.00 20.81 20 VAL B CA 1
ATOM 3851 C C . VAL B 1 21 ? 49.517 -3.659 -71.540 1.00 19.41 20 VAL B C 1
ATOM 3852 O O . VAL B 1 21 ? 50.273 -4.184 -72.350 1.00 19.52 20 VAL B O 1
ATOM 3856 N N . PHE B 1 22 ? 48.230 -3.409 -71.791 1.00 19.88 21 PHE B N 1
ATOM 3857 C CA . PHE B 1 22 ? 47.625 -3.634 -73.103 1.00 21.35 21 PHE B CA 1
ATOM 3858 C C . PHE B 1 22 ? 48.383 -2.859 -74.173 1.00 21.81 21 PHE B C 1
ATOM 3859 O O . PHE B 1 22 ? 48.679 -3.396 -75.253 1.00 19.86 21 PHE B O 1
ATOM 3867 N N . GLU B 1 23 ? 48.704 -1.604 -73.866 1.00 20.66 22 GLU B N 1
ATOM 3868 C CA . GLU B 1 23 ? 49.596 -0.794 -74.706 1.00 27.88 22 GLU B CA 1
ATOM 3869 C C . GLU B 1 23 ? 50.917 -1.513 -75.004 1.00 28.31 22 GLU B C 1
ATOM 3870 O O . GLU B 1 23 ? 51.463 -1.390 -76.115 1.00 28.57 22 GLU B O 1
ATOM 3876 N N . GLN B 1 24 ? 51.446 -2.247 -74.024 1.00 22.57 23 GLN B N 1
ATOM 3877 C CA . GLN B 1 24 ? 52.695 -2.988 -74.270 1.00 23.51 23 GLN B CA 1
ATOM 3878 C C . GLN B 1 24 ? 52.487 -4.119 -75.266 1.00 24.61 23 GLN B C 1
ATOM 3879 O O . GLN B 1 24 ? 53.351 -4.364 -76.120 1.00 21.20 23 GLN B O 1
ATOM 3885 N N . ALA B 1 25 ? 51.349 -4.809 -75.126 1.00 24.61 24 ALA B N 1
ATOM 3886 C CA . ALA B 1 25 ? 50.971 -5.926 -75.988 1.00 22.86 24 ALA B CA 1
ATOM 3887 C C . ALA B 1 25 ? 50.864 -5.492 -77.445 1.00 24.21 24 ALA B C 1
ATOM 3888 O O . ALA B 1 25 ? 51.355 -6.166 -78.348 1.00 24.24 24 ALA B O 1
ATOM 3890 N N . ARG B 1 26 ? 50.193 -4.370 -77.657 1.00 24.21 25 ARG B N 1
ATOM 3891 C CA . ARG B 1 26 ? 50.120 -3.729 -78.962 1.00 30.08 25 ARG B CA 1
ATOM 3892 C C . ARG B 1 26 ? 51.504 -3.508 -79.599 1.00 26.66 25 ARG B C 1
ATOM 3893 O O . ARG B 1 26 ? 51.695 -3.772 -80.780 1.00 25.47 25 ARG B O 1
ATOM 3901 N N . GLN B 1 27 ? 52.470 -3.033 -78.824 1.00 23.99 26 GLN B N 1
ATOM 3902 C CA . GLN B 1 27 ? 53.778 -2.729 -79.393 1.00 23.89 26 GLN B CA 1
ATOM 3903 C C . GLN B 1 27 ? 54.708 -3.944 -79.529 1.00 23.40 26 GLN B C 1
ATOM 3904 O O . GLN B 1 27 ? 55.612 -3.949 -80.367 1.00 22.47 26 GLN B O 1
ATOM 3910 N N . GLN B 1 28 ? 54.521 -4.955 -78.683 1.00 24.04 27 GLN B N 1
ATOM 3911 C CA . GLN B 1 28 ? 55.413 -6.133 -78.708 1.00 25.42 27 GLN B CA 1
ATOM 3912 C C . GLN B 1 28 ? 54.676 -7.433 -78.355 1.00 22.65 27 GLN B C 1
ATOM 3913 O O . GLN B 1 28 ? 54.996 -8.073 -77.359 1.00 22.08 27 GLN B O 1
ATOM 3919 N N . PRO B 1 29 ? 53.701 -7.839 -79.192 1.00 22.97 28 PRO B N 1
ATOM 3920 C CA . PRO B 1 29 ? 52.832 -8.960 -78.800 1.00 24.25 28 PRO B CA 1
ATOM 3921 C C . PRO B 1 29 ? 53.565 -10.291 -78.662 1.00 26.25 28 PRO B C 1
ATOM 3922 O O . PRO B 1 29 ? 53.078 -11.169 -77.933 1.00 24.82 28 PRO B O 1
ATOM 3926 N N . GLU B 1 30 ? 54.706 -10.443 -79.332 1.00 23.78 29 GLU B N 1
ATOM 3927 C CA . GLU B 1 30 ? 55.421 -11.719 -79.274 1.00 23.40 29 GLU B CA 1
ATOM 3928 C C . GLU B 1 30 ? 56.468 -11.788 -78.151 1.00 23.54 29 GLU B C 1
ATOM 3929 O O . GLU B 1 30 ? 56.967 -12.875 -77.827 1.00 22.08 29 GLU B O 1
ATOM 3935 N N . ALA B 1 31 ? 56.780 -10.650 -77.531 1.00 20.72 30 ALA B N 1
ATOM 3936 C CA . ALA B 1 31 ? 57.734 -10.653 -76.416 1.00 19.89 30 ALA B CA 1
ATOM 3937 C C . ALA B 1 31 ? 57.147 -11.360 -75.209 1.00 21.76 30 ALA B C 1
ATOM 3938 O O . ALA B 1 31 ? 55.934 -11.289 -74.955 1.00 18.52 30 ALA B O 1
ATOM 3940 N N . ILE B 1 32 ? 58.017 -12.022 -74.454 1.00 21.22 31 ILE B N 1
ATOM 3941 C CA . ILE B 1 32 ? 57.618 -12.730 -73.245 1.00 20.86 31 ILE B CA 1
ATOM 3942 C C . ILE B 1 32 ? 57.332 -11.744 -72.117 1.00 20.37 31 ILE B C 1
ATOM 3943 O O . ILE B 1 32 ? 58.185 -10.905 -71.781 1.00 19.60 31 ILE B O 1
ATOM 3948 N N . ALA B 1 33 ? 56.126 -11.845 -71.547 1.00 19.07 32 ALA B N 1
ATOM 3949 C CA . ALA B 1 33 ? 55.685 -10.975 -70.462 1.00 17.47 32 ALA B CA 1
ATOM 3950 C C . ALA B 1 33 ? 55.929 -11.590 -69.066 1.00 16.94 32 ALA B C 1
ATOM 3951 O O . ALA B 1 33 ? 56.436 -10.932 -68.149 1.00 14.46 32 ALA B O 1
ATOM 3953 N N . LEU B 1 34 ? 55.554 -12.852 -68.897 1.00 18.94 33 LEU B N 1
ATOM 3954 C CA . LEU B 1 34 ? 55.671 -13.481 -67.577 1.00 21.21 33 LEU B CA 1
ATOM 3955 C C . LEU B 1 34 ? 56.151 -14.926 -67.678 1.00 20.12 33 LEU B C 1
ATOM 3956 O O . LEU B 1 34 ? 55.872 -15.609 -68.671 1.00 20.08 33 LEU B O 1
ATOM 3961 N N . ARG B 1 35 ? 56.849 -15.395 -66.642 1.00 17.56 34 ARG B N 1
ATOM 3962 C CA . ARG B 1 35 ? 57.205 -16.812 -66.546 1.00 19.63 34 ARG B CA 1
ATOM 3963 C C . ARG B 1 35 ? 57.732 -17.129 -65.155 1.00 20.15 34 ARG B C 1
ATOM 3964 O O . ARG B 1 35 ? 58.118 -16.224 -64.419 1.00 21.29 34 ARG B O 1
ATOM 3972 N N . ARG B 1 36 ? 57.705 -18.410 -64.801 1.00 17.60 35 ARG B N 1
ATOM 3973 C CA . ARG B 1 36 ? 58.288 -18.910 -63.558 1.00 23.12 35 ARG B CA 1
ATOM 3974 C C . ARG B 1 36 ? 59.751 -19.118 -63.787 1.00 23.33 35 ARG B C 1
ATOM 3975 O O . ARG B 1 36 ? 60.179 -19.278 -64.935 1.00 22.02 35 ARG B O 1
ATOM 3983 N N . CYS B 1 37 ? 60.511 -19.157 -62.701 1.00 22.81 36 CYS B N 1
ATOM 3984 C CA . CYS B 1 37 ? 61.951 -19.383 -62.779 1.00 26.56 36 CYS B CA 1
ATOM 3985 C C . CYS B 1 37 ? 62.359 -20.587 -63.621 1.00 28.42 36 CYS B C 1
ATOM 3986 O O . CYS B 1 37 ? 63.421 -20.563 -64.270 1.00 26.46 36 CYS B O 1
ATOM 3989 N N . ASP B 1 38 ? 61.524 -21.624 -63.626 1.00 27.41 37 ASP B N 1
ATOM 3990 C CA . ASP B 1 38 ? 61.809 -22.816 -64.424 1.00 26.63 37 ASP B CA 1
ATOM 3991 C C . ASP B 1 38 ? 61.354 -22.737 -65.894 1.00 29.86 37 ASP B C 1
ATOM 3992 O O . ASP B 1 38 ? 61.586 -23.678 -66.670 1.00 28.80 37 ASP B O 1
ATOM 3997 N N . GLY B 1 39 ? 60.723 -21.629 -66.290 1.00 28.11 38 GLY B N 1
ATOM 3998 C CA . GLY B 1 39 ? 60.355 -21.443 -67.693 1.00 25.78 38 GLY B CA 1
ATOM 3999 C C . GLY B 1 39 ? 58.948 -21.890 -68.063 1.00 24.36 38 GLY B C 1
ATOM 4000 O O . GLY B 1 39 ? 58.462 -21.650 -69.180 1.00 20.73 38 GLY B O 1
ATOM 4001 N N . THR B 1 40 ? 58.290 -22.545 -67.116 1.00 22.55 39 THR B N 1
ATOM 4002 C CA . THR B 1 40 ? 56.899 -22.954 -67.288 1.00 24.54 39 THR B CA 1
ATOM 4003 C C . THR B 1 40 ? 55.943 -21.783 -66.997 1.00 23.58 39 THR B C 1
ATOM 4004 O O . THR B 1 40 ? 56.390 -20.724 -66.554 1.00 20.98 39 THR B O 1
ATOM 4008 N N . SER B 1 41 ? 54.642 -21.974 -67.235 1.00 22.52 40 SER B N 1
ATOM 4009 C CA . SER B 1 41 ? 53.640 -20.918 -67.035 1.00 23.35 40 SER B CA 1
ATOM 4010 C C . SER B 1 41 ? 53.926 -19.651 -67.851 1.00 24.62 40 SER B C 1
ATOM 4011 O O . SER B 1 41 ? 53.582 -18.538 -67.423 1.00 21.80 40 SER B O 1
ATOM 4014 N N . ALA B 1 42 ? 54.549 -19.820 -69.017 1.00 19.70 41 ALA B N 1
ATOM 4015 C CA . ALA B 1 42 ? 55.000 -18.688 -69.820 1.00 20.32 41 ALA B CA 1
ATOM 4016 C C . ALA B 1 42 ? 53.876 -18.039 -70.636 1.00 23.10 41 ALA B C 1
ATOM 4017 O O . ALA B 1 42 ? 53.070 -18.730 -71.256 1.00 26.12 41 ALA B O 1
ATOM 4019 N N . LEU B 1 43 ? 53.827 -16.705 -70.600 1.00 22.23 42 LEU B N 1
ATOM 4020 C CA . LEU B 1 43 ? 52.909 -15.888 -71.406 1.00 24.00 42 LEU B CA 1
ATOM 4021 C C . LEU B 1 43 ? 53.632 -14.767 -72.192 1.00 20.93 42 LEU B C 1
ATOM 4022 O O . LEU B 1 43 ? 54.388 -13.969 -71.613 1.00 18.19 42 LEU B O 1
ATOM 4027 N N . ARG B 1 44 ? 53.371 -14.686 -73.494 1.00 23.69 43 ARG B N 1
ATOM 4028 C CA . ARG B 1 44 ? 53.748 -13.512 -74.286 1.00 22.62 43 ARG B CA 1
ATOM 4029 C C . ARG B 1 44 ? 52.756 -12.401 -73.998 1.00 21.35 43 ARG B C 1
ATOM 4030 O O . ARG B 1 44 ? 51.684 -12.664 -73.441 1.00 20.85 43 ARG B O 1
ATOM 4038 N N . TYR B 1 45 ? 53.092 -11.169 -74.384 1.00 19.82 44 TYR B N 1
ATOM 4039 C CA . TYR B 1 45 ? 52.188 -10.049 -74.159 1.00 20.24 44 TYR B CA 1
ATOM 4040 C C . TYR B 1 45 ? 50.836 -10.327 -74.820 1.00 22.80 44 TYR B C 1
ATOM 4041 O O . TYR B 1 45 ? 49.785 -10.195 -74.181 1.00 19.58 44 TYR B O 1
ATOM 4050 N N . ARG B 1 46 ? 50.882 -10.773 -76.076 1.00 23.95 45 ARG B N 1
ATOM 4051 C CA . ARG B 1 46 ? 49.693 -11.240 -76.800 1.00 26.57 45 ARG B CA 1
ATOM 4052 C C . ARG B 1 46 ? 48.863 -12.266 -76.018 1.00 22.72 45 ARG B C 1
ATOM 4053 O O . ARG B 1 46 ? 47.637 -12.121 -75.872 1.00 19.89 45 ARG B O 1
ATOM 4061 N N . GLU B 1 47 ? 49.517 -13.301 -75.505 1.00 22.36 46 GLU B N 1
ATOM 4062 C CA . GLU B 1 47 ? 48.770 -14.316 -74.764 1.00 22.98 46 GLU B CA 1
ATOM 4063 C C . GLU B 1 47 ? 48.272 -13.800 -73.414 1.00 24.43 46 GLU B C 1
ATOM 4064 O O . GLU B 1 47 ? 47.183 -14.172 -72.967 1.00 23.56 46 GLU B O 1
ATOM 4070 N N . LEU B 1 48 ? 49.055 -12.924 -72.780 1.00 21.79 47 LEU B N 1
ATOM 4071 C CA . LEU B 1 48 ? 48.621 -12.306 -71.536 1.00 21.92 47 LEU B CA 1
ATOM 4072 C C . LEU B 1 48 ? 47.288 -11.594 -71.754 1.00 22.02 47 LEU B C 1
ATOM 4073 O O . LEU B 1 48 ? 46.342 -11.795 -71.002 1.00 22.40 47 LEU B O 1
ATOM 4078 N N . VAL B 1 49 ? 47.219 -10.787 -72.801 1.00 24.38 48 VAL B N 1
ATOM 4079 C CA . VAL B 1 49 ? 45.984 -10.111 -73.180 1.00 25.01 48 VAL B CA 1
ATOM 4080 C C . VAL B 1 49 ? 44.826 -11.073 -73.331 1.00 25.88 48 VAL B C 1
ATOM 4081 O O . VAL B 1 49 ? 43.714 -10.800 -72.846 1.00 24.42 48 VAL B O 1
ATOM 4085 N N . ALA B 1 50 ? 45.093 -12.196 -73.994 1.00 23.69 49 ALA B N 1
ATOM 4086 C CA . ALA B 1 50 ? 44.046 -13.147 -74.308 1.00 25.95 49 ALA B CA 1
ATOM 4087 C C . ALA B 1 50 ? 43.540 -13.844 -73.040 1.00 24.37 49 ALA B C 1
ATOM 4088 O O . ALA B 1 50 ? 42.343 -13.973 -72.833 1.00 25.80 49 ALA B O 1
ATOM 4090 N N . GLU B 1 51 ? 44.444 -14.272 -72.173 1.00 26.82 50 GLU B N 1
ATOM 4091 C CA . GLU B 1 51 ? 44.027 -14.926 -70.933 1.00 24.27 50 GLU B CA 1
ATOM 4092 C C . GLU B 1 51 ? 43.308 -13.970 -69.957 1.00 24.78 50 GLU B C 1
ATOM 4093 O O . GLU B 1 51 ? 42.385 -14.386 -69.256 1.00 27.60 50 GLU B O 1
ATOM 4099 N N . VAL B 1 52 ? 43.725 -12.706 -69.892 1.00 21.48 51 VAL B N 1
ATOM 4100 C CA . VAL B 1 52 ? 43.026 -11.746 -69.030 1.00 22.11 51 VAL B CA 1
ATOM 4101 C C . VAL B 1 52 ? 41.557 -11.641 -69.461 1.00 24.96 51 VAL B C 1
ATOM 4102 O O . VAL B 1 52 ? 40.651 -11.589 -68.620 1.00 25.50 51 VAL B O 1
ATOM 4106 N N . GLY B 1 53 ? 41.332 -11.659 -70.776 1.00 25.47 52 GLY B N 1
ATOM 4107 C CA . GLY B 1 53 ? 39.992 -11.611 -71.349 1.00 25.85 52 GLY B CA 1
ATOM 4108 C C . GLY B 1 53 ? 39.104 -12.774 -70.945 1.00 23.60 52 GLY B C 1
ATOM 4109 O O . GLY B 1 53 ? 37.980 -12.571 -70.481 1.00 26.52 52 GLY B O 1
ATOM 4110 N N . GLY B 1 54 ? 39.600 -13.994 -71.113 1.00 23.05 53 GLY B N 1
ATOM 4111 C CA . GLY B 1 54 ? 38.818 -15.173 -70.770 1.00 24.31 53 GLY B CA 1
ATOM 4112 C C . GLY B 1 54 ? 38.652 -15.354 -69.271 1.00 26.67 53 GLY B C 1
ATOM 4113 O O . GLY B 1 54 ? 37.606 -15.816 -68.809 1.00 25.08 53 GLY B O 1
ATOM 4114 N N . LEU B 1 55 ? 39.689 -14.999 -68.512 1.00 21.45 54 LEU B N 1
ATOM 4115 C CA . LEU B 1 55 ? 39.618 -15.029 -67.063 1.00 25.83 54 LEU B CA 1
ATOM 4116 C C . LEU B 1 55 ? 38.559 -14.025 -66.560 1.00 25.52 54 LEU B C 1
ATOM 4117 O O . LEU B 1 55 ? 37.819 -14.303 -65.615 1.00 24.87 54 LEU B O 1
ATOM 4122 N N . ALA B 1 56 ? 38.480 -12.867 -67.209 1.00 25.65 55 ALA B N 1
ATOM 4123 C CA . ALA B 1 56 ? 37.505 -11.849 -66.829 1.00 26.61 55 ALA B CA 1
ATOM 4124 C C . ALA B 1 56 ? 36.054 -12.331 -67.076 1.00 29.53 55 ALA B C 1
ATOM 4125 O O . ALA B 1 56 ? 35.151 -12.098 -66.248 1.00 23.78 55 ALA B O 1
ATOM 4127 N N . ALA B 1 57 ? 35.848 -13.000 -68.212 1.00 26.50 56 ALA B N 1
ATOM 4128 C CA . ALA B 1 57 ? 34.576 -13.660 -68.499 1.00 31.33 56 ALA B CA 1
ATOM 4129 C C . ALA B 1 57 ? 34.177 -14.590 -67.343 1.00 29.67 56 ALA B C 1
ATOM 4130 O O . ALA B 1 57 ? 33.094 -14.436 -66.766 1.00 27.88 56 ALA B O 1
ATOM 4132 N N . ASP B 1 58 ? 35.064 -15.536 -67.014 1.00 28.92 57 ASP B N 1
ATOM 4133 C CA . ASP B 1 58 ? 34.891 -16.451 -65.873 1.00 29.73 57 ASP B CA 1
ATOM 4134 C C . ASP B 1 58 ? 34.420 -15.716 -64.622 1.00 30.64 57 ASP B C 1
ATOM 4135 O O . ASP B 1 58 ? 33.457 -16.130 -63.970 1.00 29.20 57 ASP B O 1
ATOM 4140 N N . LEU B 1 59 ? 35.101 -14.614 -64.307 1.00 27.34 58 LEU B N 1
ATOM 4141 C CA . LEU B 1 59 ? 34.774 -13.810 -63.134 1.00 26.57 58 LEU B CA 1
ATOM 4142 C C . LEU B 1 59 ? 33.362 -13.226 -63.194 1.00 26.39 58 LEU B C 1
ATOM 4143 O O . LEU B 1 59 ? 32.607 -13.328 -62.224 1.00 25.34 58 LEU B O 1
ATOM 4148 N N . ARG B 1 60 ? 32.998 -12.630 -64.324 1.00 25.78 59 ARG B N 1
ATOM 4149 C CA . ARG B 1 60 ? 31.671 -12.037 -64.465 1.00 28.93 59 ARG B CA 1
ATOM 4150 C C . ARG B 1 60 ? 30.605 -13.116 -64.326 1.00 26.72 59 ARG B C 1
ATOM 4151 O O . ARG B 1 60 ? 29.557 -12.900 -63.720 1.00 27.92 59 ARG B O 1
ATOM 4159 N N . ALA B 1 61 ? 30.889 -14.279 -64.899 1.00 26.11 60 ALA B N 1
ATOM 4160 C CA . ALA B 1 61 ? 30.035 -15.448 -64.768 1.00 28.34 60 ALA B CA 1
ATOM 4161 C C . ALA B 1 61 ? 29.741 -15.800 -63.319 1.00 29.90 60 ALA B C 1
ATOM 4162 O O . ALA B 1 61 ? 28.746 -16.456 -63.041 1.00 30.47 60 ALA B O 1
ATOM 4164 N N . GLN B 1 62 ? 30.612 -15.396 -62.396 1.00 30.82 61 GLN B N 1
ATOM 4165 C CA . GLN B 1 62 ? 30.357 -15.630 -60.971 1.00 28.04 61 GLN B CA 1
ATOM 4166 C C . GLN B 1 62 ? 29.812 -14.369 -60.316 1.00 32.00 61 GLN B C 1
ATOM 4167 O O . GLN B 1 62 ? 29.859 -14.221 -59.087 1.00 33.00 61 GLN B O 1
ATOM 4173 N N . SER B 1 63 ? 29.291 -13.471 -61.154 1.00 30.46 62 SER B N 1
ATOM 4174 C CA . SER B 1 63 ? 28.659 -12.220 -60.710 1.00 33.27 62 SER B CA 1
ATOM 4175 C C . SER B 1 63 ? 29.666 -11.205 -60.136 1.00 35.38 62 SER B C 1
ATOM 4176 O O . SER B 1 63 ? 29.300 -10.358 -59.308 1.00 34.51 62 SER B O 1
ATOM 4179 N N . VAL B 1 64 ? 30.924 -11.277 -60.580 1.00 33.19 63 VAL B N 1
ATOM 4180 C CA . VAL B 1 64 ? 31.927 -10.295 -60.157 1.00 28.11 63 VAL B CA 1
ATOM 4181 C C . VAL B 1 64 ? 31.703 -8.997 -60.948 1.00 29.77 63 VAL B C 1
ATOM 4182 O O . VAL B 1 64 ? 31.440 -9.022 -62.160 1.00 29.66 63 VAL B O 1
ATOM 4186 N N . SER B 1 65 ? 31.762 -7.864 -60.260 1.00 27.28 64 SER B N 1
ATOM 4187 C CA . SER B 1 65 ? 31.434 -6.596 -60.900 1.00 27.40 64 SER B CA 1
ATOM 4188 C C . SER B 1 65 ? 32.384 -5.506 -60.473 1.00 24.15 64 SER B C 1
ATOM 4189 O O . SER B 1 65 ? 33.276 -5.721 -59.664 1.00 29.86 64 SER B O 1
ATOM 4192 N N . ARG B 1 66 ? 32.184 -4.318 -61.006 1.00 28.24 65 ARG B N 1
ATOM 4193 C CA . ARG B 1 66 ? 32.943 -3.170 -60.549 1.00 29.12 65 ARG B CA 1
ATOM 4194 C C . ARG B 1 66 ? 32.811 -2.989 -59.024 1.00 25.83 65 ARG B C 1
ATOM 4195 O O . ARG B 1 66 ? 31.706 -2.908 -58.497 1.00 25.66 65 ARG B O 1
ATOM 4203 N N . GLY B 1 67 ? 33.946 -2.952 -58.325 1.00 30.24 66 GLY B N 1
ATOM 4204 C CA . GLY B 1 67 ? 33.963 -2.765 -56.880 1.00 24.99 66 GLY B CA 1
ATOM 4205 C C . GLY B 1 67 ? 33.954 -4.072 -56.106 1.00 26.89 66 GLY B C 1
ATOM 4206 O O . GLY B 1 67 ? 34.299 -4.102 -54.918 1.00 25.30 66 GLY B O 1
ATOM 4207 N N . SER B 1 68 ? 33.541 -5.152 -56.768 1.00 21.97 67 SER B N 1
ATOM 4208 C CA . SER B 1 68 ? 33.572 -6.468 -56.144 1.00 27.54 67 SER B CA 1
ATOM 4209 C C . SER B 1 68 ? 35.005 -6.809 -55.737 1.00 27.31 67 SER B C 1
ATOM 4210 O O . SER B 1 68 ? 35.944 -6.590 -56.509 1.00 26.77 67 SER B O 1
ATOM 4213 N N . ARG B 1 69 ? 35.176 -7.334 -54.530 1.00 22.52 68 ARG B N 1
ATOM 4214 C CA . ARG B 1 69 ? 36.481 -7.812 -54.111 1.00 25.88 68 ARG B CA 1
ATOM 4215 C C . ARG B 1 69 ? 36.731 -9.206 -54.662 1.00 26.76 68 ARG B C 1
ATOM 4216 O O . ARG B 1 69 ? 35.814 -10.036 -54.712 1.00 27.14 68 ARG B O 1
ATOM 4224 N N . VAL B 1 70 ? 37.972 -9.470 -55.052 1.00 20.29 69 VAL B N 1
ATOM 4225 C CA . VAL B 1 70 ? 38.338 -10.786 -55.520 1.00 22.52 69 VAL B CA 1
ATOM 4226 C C . VAL B 1 70 ? 39.554 -11.260 -54.770 1.00 22.14 69 VAL B C 1
ATOM 4227 O O . VAL B 1 70 ? 40.606 -10.620 -54.805 1.00 22.06 69 VAL B O 1
ATOM 4231 N N . LEU B 1 71 ? 39.406 -12.381 -54.078 1.00 20.03 70 LEU B N 1
ATOM 4232 C CA . LEU B 1 71 ? 40.502 -12.903 -53.284 1.00 24.06 70 LEU B CA 1
ATOM 4233 C C . LEU B 1 71 ? 41.481 -13.627 -54.193 1.00 24.92 70 LEU B C 1
ATOM 4234 O O . LEU B 1 71 ? 41.103 -14.565 -54.898 1.00 22.67 70 LEU B O 1
ATOM 4239 N N . VAL B 1 72 ? 42.731 -13.178 -54.197 1.00 19.27 71 VAL B N 1
ATOM 4240 C CA . VAL B 1 72 ? 43.713 -13.803 -55.044 1.00 21.91 71 VAL B CA 1
ATOM 4241 C C . VAL B 1 72 ? 44.681 -14.587 -54.196 1.00 24.53 71 VAL B C 1
ATOM 4242 O O . VAL B 1 72 ? 45.598 -14.021 -53.606 1.00 25.95 71 VAL B O 1
ATOM 4246 N N . ILE B 1 73 ? 44.480 -15.895 -54.146 1.00 26.36 72 ILE B N 1
ATOM 4247 C CA . ILE B 1 73 ? 45.390 -16.777 -53.439 1.00 25.92 72 ILE B CA 1
ATOM 4248 C C . ILE B 1 73 ? 46.661 -17.027 -54.292 1.00 26.94 72 ILE B C 1
ATOM 4249 O O . ILE B 1 73 ? 46.701 -17.867 -55.205 1.00 27.32 72 ILE B O 1
ATOM 4254 N N . SER B 1 74 ? 47.685 -16.238 -53.982 1.00 29.36 73 SER B N 1
ATOM 4255 C CA . SER B 1 74 ? 48.916 -16.132 -54.763 1.00 26.36 73 SER B CA 1
ATOM 4256 C C . SER B 1 74 ? 49.925 -17.268 -54.548 1.00 26.95 73 SER B C 1
ATOM 4257 O O . SER B 1 74 ? 50.035 -17.837 -53.465 1.00 27.05 73 SER B O 1
ATOM 4260 N N . ASP B 1 75 ? 50.657 -17.591 -55.604 1.00 26.53 74 ASP B N 1
ATOM 4261 C CA . ASP B 1 75 ? 51.856 -18.400 -55.489 1.00 26.57 74 ASP B CA 1
ATOM 4262 C C . ASP B 1 75 ? 53.012 -17.570 -56.082 1.00 28.68 74 ASP B C 1
ATOM 4263 O O . ASP B 1 75 ? 54.071 -18.112 -56.414 1.00 26.81 74 ASP B O 1
ATOM 4268 N N . ASN B 1 76 ? 52.782 -16.264 -56.238 1.00 21.76 75 ASN B N 1
ATOM 4269 C CA . ASN B 1 76 ? 53.789 -15.347 -56.784 1.00 25.53 75 ASN B CA 1
ATOM 4270 C C . ASN B 1 76 ? 54.180 -15.622 -58.237 1.00 24.50 75 ASN B C 1
ATOM 4271 O O . ASN B 1 76 ? 55.162 -15.068 -58.722 1.00 23.94 75 ASN B O 1
ATOM 4276 N N . GLY B 1 77 ? 53.433 -16.485 -58.923 1.00 22.57 76 GLY B N 1
ATOM 4277 C CA . GLY B 1 77 ? 53.772 -16.876 -60.282 1.00 21.52 76 GLY B CA 1
ATOM 4278 C C . GLY B 1 77 ? 52.959 -16.134 -61.328 1.00 23.81 76 GLY B C 1
ATOM 4279 O O . GLY B 1 77 ? 52.138 -15.271 -60.979 1.00 20.74 76 GLY B O 1
ATOM 4280 N N . PRO B 1 78 ? 53.198 -16.447 -62.618 1.00 20.69 77 PRO B N 1
ATOM 4281 C CA . PRO B 1 78 ? 52.477 -15.790 -63.707 1.00 21.10 77 PRO B CA 1
ATOM 4282 C C . PRO B 1 78 ? 50.963 -15.825 -63.503 1.00 22.80 77 PRO B C 1
ATOM 4283 O O . PRO B 1 78 ? 50.325 -14.821 -63.813 1.00 19.42 77 PRO B O 1
ATOM 4287 N N . GLU B 1 79 ? 50.409 -16.925 -62.984 1.00 20.34 78 GLU B N 1
ATOM 4288 C CA . GLU B 1 79 ? 48.960 -17.013 -62.733 1.00 23.45 78 GLU B CA 1
ATOM 4289 C C . GLU B 1 79 ? 48.450 -15.921 -61.796 1.00 22.66 78 GLU B C 1
ATOM 4290 O O . GLU B 1 79 ? 47.295 -15.493 -61.893 1.00 21.94 78 GLU B O 1
ATOM 4296 N N . THR B 1 80 ? 49.313 -15.467 -60.888 1.00 19.79 79 THR B N 1
ATOM 4297 C CA . THR B 1 80 ? 48.939 -14.412 -59.941 1.00 23.69 79 THR B CA 1
ATOM 4298 C C . THR B 1 80 ? 48.753 -13.002 -60.553 1.00 22.52 79 THR B C 1
ATOM 4299 O O . THR B 1 80 ? 47.748 -12.319 -60.280 1.00 18.00 79 THR B O 1
ATOM 4303 N N . TYR B 1 81 ? 49.698 -12.572 -61.388 1.00 21.52 80 TYR B N 1
ATOM 4304 C CA . TYR B 1 81 ? 49.611 -11.244 -62.024 1.00 19.82 80 TYR B CA 1
ATOM 4305 C C . TYR B 1 81 ? 48.548 -11.239 -63.111 1.00 20.34 80 TYR B C 1
ATOM 4306 O O . TYR B 1 81 ? 47.858 -10.234 -63.330 1.00 19.09 80 TYR B O 1
ATOM 4315 N N . LEU B 1 82 ? 48.418 -12.373 -63.788 1.00 18.38 81 LEU B N 1
ATOM 4316 C CA . LEU B 1 82 ? 47.291 -12.596 -64.667 1.00 22.44 81 LEU B CA 1
ATOM 4317 C C . LEU B 1 82 ? 45.960 -12.382 -63.888 1.00 21.84 81 LEU B C 1
ATOM 4318 O O . LEU B 1 82 ? 45.003 -11.824 -64.427 1.00 16.83 81 LEU B O 1
ATOM 4323 N N . SER B 1 83 ? 45.925 -12.799 -62.617 1.00 20.54 82 SER B N 1
ATOM 4324 C CA . SER B 1 83 ? 44.693 -12.737 -61.833 1.00 20.78 82 SER B CA 1
ATOM 4325 C C . SER B 1 83 ? 44.398 -11.292 -61.530 1.00 19.29 82 SER B C 1
ATOM 4326 O O . SER B 1 83 ? 43.249 -10.840 -61.644 1.00 17.42 82 SER B O 1
ATOM 4329 N N . VAL B 1 84 ? 45.449 -10.572 -61.160 1.00 15.58 83 VAL B N 1
ATOM 4330 C CA . VAL B 1 84 ? 45.313 -9.181 -60.772 1.00 19.41 83 VAL B CA 1
ATOM 4331 C C . VAL B 1 84 ? 44.760 -8.398 -61.942 1.00 16.99 83 VAL B C 1
ATOM 4332 O O . VAL B 1 84 ? 43.817 -7.618 -61.791 1.00 17.34 83 VAL B O 1
ATOM 4336 N N . LEU B 1 85 ? 45.326 -8.651 -63.115 1.00 16.31 84 LEU B N 1
ATOM 4337 C CA . LEU B 1 85 ? 44.916 -7.965 -64.351 1.00 19.66 84 LEU B CA 1
ATOM 4338 C C . LEU B 1 85 ? 43.480 -8.303 -64.773 1.00 19.87 84 LEU B C 1
ATOM 4339 O O . LEU B 1 85 ? 42.774 -7.459 -65.354 1.00 16.08 84 LEU B O 1
ATOM 4344 N N . ALA B 1 86 ? 43.052 -9.535 -64.478 1.00 20.76 85 ALA B N 1
ATOM 4345 C CA . ALA B 1 86 ? 41.683 -9.962 -64.781 1.00 20.99 85 ALA B CA 1
ATOM 4346 C C . ALA B 1 86 ? 40.674 -9.239 -63.887 1.00 20.63 85 ALA B C 1
ATOM 4347 O O . ALA B 1 86 ? 39.585 -8.854 -64.346 1.00 20.32 85 ALA B O 1
ATOM 4349 N N . CYS B 1 87 ? 41.037 -9.038 -62.620 1.00 17.12 86 CYS B N 1
ATOM 4350 C CA . CYS B 1 87 ? 40.255 -8.148 -61.753 1.00 20.03 86 CYS B CA 1
ATOM 4351 C C . CYS B 1 87 ? 40.191 -6.728 -62.302 1.00 21.21 86 CYS B C 1
ATOM 4352 O O . CYS B 1 87 ? 39.112 -6.114 -62.360 1.00 22.01 86 CYS B O 1
ATOM 4355 N N . ALA B 1 88 ? 41.355 -6.219 -62.696 1.00 17.87 87 ALA B N 1
ATOM 4356 C CA . ALA B 1 88 ? 41.481 -4.867 -63.218 1.00 19.19 87 ALA B CA 1
ATOM 4357 C C . ALA B 1 88 ? 40.555 -4.651 -64.393 1.00 22.66 87 ALA B C 1
ATOM 4358 O O . ALA B 1 88 ? 39.989 -3.569 -64.545 1.00 22.80 87 ALA B O 1
ATOM 4360 N N . LYS B 1 89 ? 40.398 -5.673 -65.233 1.00 21.02 88 LYS B N 1
ATOM 4361 C CA . LYS B 1 89 ? 39.555 -5.508 -66.421 1.00 26.03 88 LYS B CA 1
ATOM 4362 C C . LYS B 1 89 ? 38.075 -5.276 -66.077 1.00 25.04 88 LYS B C 1
ATOM 4363 O O . LYS B 1 89 ? 37.367 -4.568 -66.813 1.00 25.95 88 LYS B O 1
ATOM 4369 N N . LEU B 1 90 ? 37.619 -5.837 -64.954 1.00 20.41 89 LEU B N 1
ATOM 4370 C CA . LEU B 1 90 ? 36.233 -5.645 -64.525 1.00 18.46 89 LEU B CA 1
ATOM 4371 C C . LEU B 1 90 ? 36.143 -4.504 -63.529 1.00 20.69 89 LEU B C 1
ATOM 4372 O O . LEU B 1 90 ? 35.059 -4.080 -63.141 1.00 18.35 89 LEU B O 1
ATOM 4377 N N . GLY B 1 91 ? 37.296 -3.987 -63.124 1.00 23.71 90 GLY B N 1
ATOM 4378 C CA . GLY B 1 91 ? 37.313 -2.925 -62.135 1.00 22.44 90 GLY B CA 1
ATOM 4379 C C . GLY B 1 91 ? 37.090 -3.487 -60.751 1.00 22.64 90 GLY B C 1
ATOM 4380 O O . GLY B 1 91 ? 36.849 -2.738 -59.811 1.00 27.88 90 GLY B O 1
ATOM 4381 N N . ALA B 1 92 ? 37.168 -4.812 -60.630 1.00 21.31 91 ALA B N 1
ATOM 4382 C CA . ALA B 1 92 ? 37.172 -5.466 -59.329 1.00 22.51 91 ALA B CA 1
ATOM 4383 C C . ALA B 1 92 ? 38.507 -5.247 -58.582 1.00 27.16 91 ALA B C 1
ATOM 4384 O O . ALA B 1 92 ? 39.549 -4.906 -59.184 1.00 23.96 91 ALA B O 1
ATOM 4386 N N . ILE B 1 93 ? 38.480 -5.461 -57.268 1.00 24.19 92 ILE B N 1
ATOM 4387 C CA . ILE B 1 93 ? 39.646 -5.203 -56.434 1.00 22.42 92 ILE B CA 1
ATOM 4388 C C . ILE B 1 93 ? 40.336 -6.528 -56.123 1.00 25.88 92 ILE B C 1
ATOM 4389 O O . ILE B 1 93 ? 39.703 -7.468 -55.608 1.00 24.20 92 ILE B O 1
ATOM 4394 N N . ALA B 1 94 ? 41.626 -6.619 -56.441 1.00 21.68 93 ALA B N 1
ATOM 4395 C CA . ALA B 1 94 ? 42.377 -7.837 -56.153 1.00 21.94 93 ALA B CA 1
ATOM 4396 C C . ALA B 1 94 ? 42.857 -7.791 -54.706 1.00 24.68 93 ALA B C 1
ATOM 4397 O O . ALA B 1 94 ? 43.657 -6.921 -54.341 1.00 24.84 93 ALA B O 1
ATOM 4399 N N . VAL B 1 95 ? 42.361 -8.704 -53.874 1.00 23.14 94 VAL B N 1
ATOM 4400 C CA . VAL B 1 95 ? 42.806 -8.767 -52.492 1.00 21.56 94 VAL B CA 1
ATOM 4401 C C . VAL B 1 95 ? 43.905 -9.807 -52.468 1.00 24.75 94 VAL B C 1
ATOM 4402 O O . VAL B 1 95 ? 43.655 -10.997 -52.732 1.00 23.58 94 VAL B O 1
ATOM 4414 N N . ALA B 1 97 ? 46.420 -12.382 -51.151 1.00 25.84 96 ALA B N 1
ATOM 4415 C CA . ALA B 1 97 ? 46.496 -13.279 -50.004 1.00 26.26 96 ALA B CA 1
ATOM 4416 C C . ALA B 1 97 ? 47.493 -14.377 -50.302 1.00 29.34 96 ALA B C 1
ATOM 4417 O O . ALA B 1 97 ? 47.410 -15.031 -51.349 1.00 26.43 96 ALA B O 1
ATOM 4419 N N . ASP B 1 98 ? 48.442 -14.577 -49.392 1.00 30.90 97 ASP B N 1
ATOM 4420 C CA . ASP B 1 98 ? 49.467 -15.600 -49.593 1.00 36.35 97 ASP B CA 1
ATOM 4421 C C . ASP B 1 98 ? 48.871 -16.992 -49.410 1.00 36.46 97 ASP B C 1
ATOM 4422 O O . ASP B 1 98 ? 48.223 -17.278 -48.401 1.00 34.46 97 ASP B O 1
ATOM 4427 N N . GLY B 1 99 ? 49.126 -17.853 -50.391 1.00 32.91 98 GLY B N 1
ATOM 4428 C CA . GLY B 1 99 ? 48.540 -19.179 -50.427 1.00 34.60 98 GLY B CA 1
ATOM 4429 C C . GLY B 1 99 ? 49.252 -20.240 -49.604 1.00 41.42 98 GLY B C 1
ATOM 4430 O O . GLY B 1 99 ? 48.796 -21.388 -49.554 1.00 44.43 98 GLY B O 1
ATOM 4431 N N . ASN B 1 100 ? 50.374 -19.884 -48.982 1.00 41.99 99 ASN B N 1
ATOM 4432 C CA . ASN B 1 100 ? 50.960 -20.755 -47.962 1.00 45.15 99 ASN B CA 1
ATOM 4433 C C . ASN B 1 100 ? 50.519 -20.350 -46.556 1.00 45.29 99 ASN B C 1
ATOM 4434 O O . ASN B 1 100 ? 50.825 -21.048 -45.584 1.00 48.88 99 ASN B O 1
ATOM 4439 N N . LEU B 1 101 ? 49.826 -19.216 -46.447 1.00 44.50 100 LEU B N 1
ATOM 4440 C CA . LEU B 1 101 ? 49.256 -18.802 -45.169 1.00 45.11 100 LEU B CA 1
ATOM 4441 C C . LEU B 1 101 ? 48.331 -19.893 -44.662 1.00 45.63 100 LEU B C 1
ATOM 4442 O O . LEU B 1 101 ? 47.540 -20.449 -45.432 1.00 46.40 100 LEU B O 1
ATOM 4447 N N . PRO B 1 102 ? 48.444 -20.220 -43.368 1.00 43.46 101 PRO B N 1
ATOM 4448 C CA . PRO B 1 102 ? 47.558 -21.216 -42.752 1.00 45.23 101 PRO B CA 1
ATOM 4449 C C . PRO B 1 102 ? 46.076 -20.829 -42.914 1.00 49.14 101 PRO B C 1
ATOM 4450 O O . PRO B 1 102 ? 45.769 -19.630 -43.051 1.00 44.51 101 PRO B O 1
ATOM 4454 N N . ILE B 1 103 ? 45.196 -21.837 -42.911 1.00 48.60 102 ILE B N 1
ATOM 4455 C CA . ILE B 1 103 ? 43.746 -21.688 -43.122 1.00 46.16 102 ILE B CA 1
ATOM 4456 C C . ILE B 1 103 ? 43.073 -20.553 -42.335 1.00 46.53 102 ILE B C 1
ATOM 4457 O O . ILE B 1 103 ? 42.337 -19.746 -42.913 1.00 45.77 102 ILE B O 1
ATOM 4462 N N . ALA B 1 104 ? 43.318 -20.502 -41.027 1.00 43.80 103 ALA B N 1
ATOM 4463 C CA . ALA B 1 104 ? 42.728 -19.480 -40.168 1.00 45.58 103 ALA B CA 1
ATOM 4464 C C . ALA B 1 104 ? 43.026 -18.074 -40.679 1.00 44.86 103 ALA B C 1
ATOM 4465 O O . ALA B 1 104 ? 42.179 -17.186 -40.594 1.00 48.89 103 ALA B O 1
ATOM 4467 N N . ALA B 1 105 ? 44.232 -17.882 -41.211 1.00 43.95 104 ALA B N 1
ATOM 4468 C CA . ALA B 1 105 ? 44.671 -16.586 -41.713 1.00 40.39 104 ALA B CA 1
ATOM 4469 C C . ALA B 1 105 ? 43.948 -16.184 -42.998 1.00 41.63 104 ALA B C 1
ATOM 4470 O O . ALA B 1 105 ? 43.576 -15.022 -43.172 1.00 41.32 104 ALA B O 1
ATOM 4472 N N . ILE B 1 106 ? 43.770 -17.141 -43.903 1.00 42.18 105 ILE B N 1
ATOM 4473 C CA . ILE B 1 106 ? 43.036 -16.897 -45.137 1.00 42.32 105 ILE B CA 1
ATOM 4474 C C . ILE B 1 106 ? 41.616 -16.501 -44.760 1.00 45.23 105 ILE B C 1
ATOM 4475 O O . ILE B 1 106 ? 41.030 -15.578 -45.336 1.00 43.32 105 ILE B O 1
ATOM 4480 N N . GLU B 1 107 ? 41.089 -17.209 -43.763 1.00 43.32 106 GLU B N 1
ATOM 4481 C CA . GLU B 1 107 ? 39.724 -17.039 -43.293 1.00 43.61 106 GLU B CA 1
ATOM 4482 C C . GLU B 1 107 ? 39.471 -15.601 -42.863 1.00 41.52 106 GLU B C 1
ATOM 4483 O O . GLU B 1 107 ? 38.414 -15.039 -43.151 1.00 41.22 106 GLU B O 1
ATOM 4489 N N . ARG B 1 108 ? 40.438 -14.997 -42.179 1.00 41.81 107 ARG B N 1
ATOM 4490 C CA . ARG B 1 108 ? 40.246 -13.630 -41.708 1.00 40.05 107 ARG B CA 1
ATOM 4491 C C . ARG B 1 108 ? 40.278 -12.632 -42.858 1.00 39.50 107 ARG B C 1
ATOM 4492 O O . ARG B 1 108 ? 39.565 -11.635 -42.809 1.00 38.63 107 ARG B O 1
ATOM 4500 N N . PHE B 1 109 ? 41.081 -12.911 -43.891 1.00 40.35 108 PHE B N 1
ATOM 4501 C CA . PHE B 1 109 ? 41.124 -12.070 -45.092 1.00 35.66 108 PHE B CA 1
ATOM 4502 C C . PHE B 1 109 ? 39.742 -12.073 -45.713 1.00 36.42 108 PHE B C 1
ATOM 4503 O O . PHE B 1 109 ? 39.195 -11.021 -46.054 1.00 35.88 108 PHE B O 1
ATOM 4511 N N . CYS B 1 110 ? 39.181 -13.269 -45.847 1.00 34.96 109 CYS B N 1
ATOM 4512 C CA . CYS B 1 110 ? 37.823 -13.427 -46.340 1.00 38.83 109 CYS B CA 1
ATOM 4513 C C . CYS B 1 110 ? 36.783 -12.676 -45.494 1.00 39.84 109 CYS B C 1
ATOM 4514 O O . CYS B 1 110 ? 35.939 -11.971 -46.046 1.00 39.42 109 CYS B O 1
ATOM 4517 N N . GLN B 1 111 ? 36.835 -12.814 -44.171 1.00 38.83 110 GLN B N 1
ATOM 4518 C CA . GLN B 1 111 ? 35.919 -12.062 -43.305 1.00 36.83 110 GLN B CA 1
ATOM 4519 C C . GLN B 1 111 ? 36.151 -10.552 -43.409 1.00 37.37 110 GLN B C 1
ATOM 4520 O O . GLN B 1 111 ? 35.210 -9.767 -43.346 1.00 38.54 110 GLN B O 1
ATOM 4526 N N . ILE B 1 112 ? 37.400 -10.139 -43.581 1.00 35.41 111 ILE B N 1
ATOM 4527 C CA . ILE B 1 112 ? 37.699 -8.710 -43.665 1.00 38.47 111 ILE B CA 1
ATOM 4528 C C . ILE B 1 112 ? 37.229 -8.082 -44.987 1.00 38.85 111 ILE B C 1
ATOM 4529 O O . ILE B 1 112 ? 36.727 -6.950 -45.016 1.00 38.05 111 ILE B O 1
ATOM 4534 N N . THR B 1 113 ? 37.458 -8.804 -46.085 1.00 38.05 112 THR B N 1
ATOM 4535 C CA . THR B 1 113 ? 37.202 -8.283 -47.431 1.00 35.20 112 THR B CA 1
ATOM 4536 C C . THR B 1 113 ? 35.897 -8.699 -48.132 1.00 34.02 112 THR B C 1
ATOM 4537 O O . THR B 1 113 ? 35.487 -8.051 -49.093 1.00 35.85 112 THR B O 1
ATOM 4541 N N . ASP B 1 114 ? 35.335 -9.820 -47.682 1.00 30.69 113 ASP B N 1
ATOM 4542 C CA . ASP B 1 114 ? 34.059 -10.334 -48.169 1.00 34.25 113 ASP B CA 1
ATOM 4543 C C . ASP B 1 114 ? 33.971 -10.501 -49.686 1.00 33.59 113 ASP B C 1
ATOM 4544 O O . ASP B 1 114 ? 32.999 -10.054 -50.294 1.00 32.47 113 ASP B O 1
ATOM 4549 N N . PRO B 1 115 ? 34.977 -11.110 -50.312 1.00 30.45 114 PRO B N 1
ATOM 4550 C CA . PRO B 1 115 ? 34.970 -11.139 -51.793 1.00 27.97 114 PRO B CA 1
ATOM 4551 C C . PRO B 1 115 ? 33.846 -11.940 -52.474 1.00 28.37 114 PRO B C 1
ATOM 4552 O O . PRO B 1 115 ? 33.312 -12.887 -51.898 1.00 28.74 114 PRO B O 1
ATOM 4556 N N . ALA B 1 116 ? 33.509 -11.544 -53.703 1.00 25.48 115 ALA B N 1
ATOM 4557 C CA . ALA B 1 116 ? 32.534 -12.247 -54.544 1.00 25.10 115 ALA B CA 1
ATOM 4558 C C . ALA B 1 116 ? 33.070 -13.564 -55.124 1.00 27.08 115 ALA B C 1
ATOM 4559 O O . ALA B 1 116 ? 32.295 -14.477 -55.424 1.00 26.99 115 ALA B O 1
ATOM 4561 N N . ALA B 1 117 ? 34.389 -13.653 -55.286 1.00 25.96 116 ALA B N 1
ATOM 4562 C CA . ALA B 1 117 ? 35.030 -14.889 -55.757 1.00 27.09 116 ALA B CA 1
ATOM 4563 C C . ALA B 1 117 ? 36.467 -15.029 -55.257 1.00 26.19 116 ALA B C 1
ATOM 4564 O O . ALA B 1 117 ? 37.002 -14.151 -54.568 1.00 24.10 116 ALA B O 1
ATOM 4566 N N . ALA B 1 118 ? 37.085 -16.151 -55.600 1.00 24.63 117 ALA B N 1
ATOM 4567 C CA . ALA B 1 118 ? 38.456 -16.402 -55.210 1.00 23.86 117 ALA B CA 1
ATOM 4568 C C . ALA B 1 118 ? 39.128 -16.994 -56.415 1.00 25.91 117 ALA B C 1
ATOM 4569 O O . ALA B 1 118 ? 38.534 -17.808 -57.118 1.00 27.21 117 ALA B O 1
ATOM 4571 N N . LEU B 1 119 ? 40.352 -16.568 -56.682 1.00 26.06 118 LEU B N 1
ATOM 4572 C CA . LEU B 1 119 ? 41.111 -17.112 -57.806 1.00 27.87 118 LEU B CA 1
ATOM 4573 C C . LEU B 1 119 ? 42.309 -17.821 -57.216 1.00 24.63 118 LEU B C 1
ATOM 4574 O O . LEU B 1 119 ? 43.105 -17.193 -56.516 1.00 29.58 118 LEU B O 1
ATOM 4579 N N . VAL B 1 120 ? 42.444 -19.116 -57.476 1.00 25.49 119 VAL B N 1
ATOM 4580 C CA . VAL B 1 120 ? 43.544 -19.882 -56.884 1.00 27.73 119 VAL B CA 1
ATOM 4581 C C . VAL B 1 120 ? 44.667 -20.167 -57.881 1.00 27.63 119 VAL B C 1
ATOM 4582 O O . VAL B 1 120 ? 44.466 -20.822 -58.908 1.00 29.23 119 VAL B O 1
ATOM 4586 N N . ALA B 1 121 ? 45.852 -19.652 -57.584 1.00 29.30 120 ALA B N 1
ATOM 4587 C CA . ALA B 1 121 ? 47.023 -19.955 -58.395 1.00 29.01 120 ALA B CA 1
ATOM 4588 C C . ALA B 1 121 ? 47.454 -21.377 -58.026 1.00 31.17 120 ALA B C 1
ATOM 4589 O O . ALA B 1 121 ? 47.290 -21.785 -56.880 1.00 35.74 120 ALA B O 1
ATOM 4591 N N . PRO B 1 122 ? 47.998 -22.138 -58.994 1.00 34.03 121 PRO B N 1
ATOM 4592 C CA . PRO B 1 122 ? 48.288 -23.570 -58.799 1.00 33.77 121 PRO B CA 1
ATOM 4593 C C . PRO B 1 122 ? 49.407 -23.889 -57.783 1.00 36.84 121 PRO B C 1
ATOM 4594 O O . PRO B 1 122 ? 49.362 -24.957 -57.161 1.00 41.76 121 PRO B O 1
ATOM 4598 N N . GLY B 1 123 ? 50.386 -22.999 -57.617 1.00 33.30 122 GLY B N 1
ATOM 4599 C CA . GLY B 1 123 ? 51.467 -23.220 -56.664 1.00 39.57 122 GLY B CA 1
ATOM 4600 C C . GLY B 1 123 ? 51.072 -23.246 -55.183 1.00 44.06 122 GLY B C 1
ATOM 4601 O O . GLY B 1 123 ? 51.942 -23.268 -54.303 1.00 42.85 122 GLY B O 1
ATOM 4602 N N . SER B 1 124 ? 49.767 -23.218 -54.899 1.00 46.30 123 SER B N 1
ATOM 4603 C CA . SER B 1 124 ? 49.240 -23.491 -53.554 1.00 51.47 123 SER B CA 1
ATOM 4604 C C . SER B 1 124 ? 47.923 -24.271 -53.704 1.00 54.69 123 SER B C 1
ATOM 4605 O O . SER B 1 124 ? 46.831 -23.698 -53.583 1.00 56.57 123 SER B O 1
ATOM 4608 N N . LYS B 1 125 ? 48.047 -25.578 -53.966 1.00 54.57 124 LYS B N 1
ATOM 4609 C CA . LYS B 1 125 ? 46.943 -26.402 -54.479 1.00 58.63 124 LYS B CA 1
ATOM 4610 C C . LYS B 1 125 ? 45.665 -26.310 -53.651 1.00 60.91 124 LYS B C 1
ATOM 4611 O O . LYS B 1 125 ? 44.560 -26.246 -54.205 1.00 58.47 124 LYS B O 1
ATOM 4625 N N . GLU B 1 133 ? 35.941 -24.523 -49.441 1.00 56.58 132 GLU B N 1
ATOM 4626 C CA . GLU B 1 133 ? 36.810 -25.101 -48.424 1.00 60.20 132 GLU B CA 1
ATOM 4627 C C . GLU B 1 133 ? 38.229 -24.555 -48.548 1.00 58.18 132 GLU B C 1
ATOM 4628 O O . GLU B 1 133 ? 38.944 -24.901 -49.489 1.00 55.78 132 GLU B O 1
ATOM 4634 N N . ALA B 1 134 ? 38.648 -23.711 -47.605 1.00 58.66 133 ALA B N 1
ATOM 4635 C CA . ALA B 1 134 ? 37.817 -23.266 -46.486 1.00 59.60 133 ALA B CA 1
ATOM 4636 C C . ALA B 1 134 ? 36.596 -22.461 -46.929 1.00 61.72 133 ALA B C 1
ATOM 4637 O O . ALA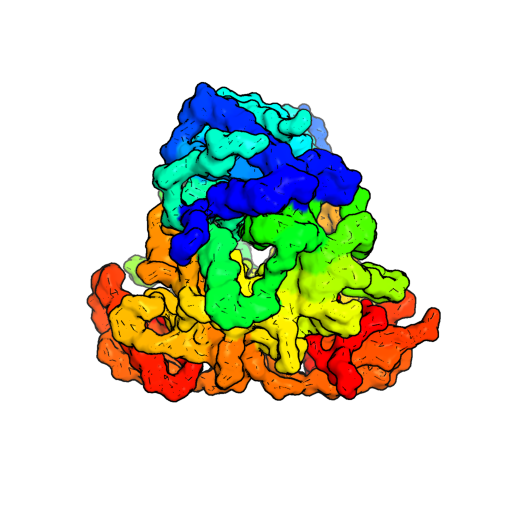 B 1 134 ? 35.514 -22.600 -46.360 1.00 62.95 133 ALA B O 1
ATOM 4639 N N . LEU B 1 135 ? 36.784 -21.628 -47.949 1.00 59.58 134 LEU B N 1
ATOM 4640 C CA . LEU B 1 135 ? 35.742 -20.717 -48.408 1.00 52.22 134 LEU B CA 1
ATOM 4641 C C . LEU B 1 135 ? 34.774 -21.389 -49.373 1.00 55.88 134 LEU B C 1
ATOM 4642 O O . LEU B 1 135 ? 34.823 -21.167 -50.582 1.00 51.10 134 LEU B O 1
ATOM 4647 N N . HIS B 1 136 ? 33.889 -22.208 -48.818 1.00 59.24 135 HIS B N 1
ATOM 4648 C CA . HIS B 1 136 ? 32.838 -22.863 -49.590 1.00 56.94 135 HIS B CA 1
ATOM 4649 C C . HIS B 1 136 ? 31.816 -21.869 -50.139 1.00 54.01 135 HIS B C 1
ATOM 4650 O O . HIS B 1 136 ? 31.349 -22.003 -51.269 1.00 52.71 135 HIS B O 1
ATOM 4657 N N . SER B 1 137 ? 31.468 -20.882 -49.319 1.00 53.94 136 SER B N 1
ATOM 4658 C CA . SER B 1 137 ? 30.399 -19.934 -49.630 1.00 47.91 136 SER B CA 1
ATOM 4659 C C . SER B 1 137 ? 30.617 -19.118 -50.904 1.00 47.34 136 SER B C 1
ATOM 4660 O O . SER B 1 137 ? 29.654 -18.704 -51.549 1.00 48.93 136 SER B O 1
ATOM 4663 N N . ILE B 1 138 ? 31.874 -18.879 -51.260 1.00 45.28 137 ILE B N 1
ATOM 4664 C CA . ILE B 1 138 ? 32.190 -18.067 -52.440 1.00 42.17 137 ILE B CA 1
ATOM 4665 C C . ILE B 1 138 ? 32.857 -18.886 -53.555 1.00 39.71 137 ILE B C 1
ATOM 4666 O O . ILE B 1 138 ? 33.623 -19.812 -53.283 1.00 36.87 137 ILE B O 1
ATOM 4671 N N . PRO B 1 139 ? 32.572 -18.543 -54.823 1.00 37.75 138 PRO B N 1
ATOM 4672 C CA . PRO B 1 139 ? 33.096 -19.353 -55.927 1.00 32.07 138 PRO B CA 1
ATOM 4673 C C . PRO B 1 139 ? 34.609 -19.195 -56.086 1.00 31.84 138 PRO B C 1
ATOM 4674 O O . PRO B 1 139 ? 35.122 -18.072 -56.130 1.00 30.29 138 PRO B O 1
ATOM 4678 N N . VAL B 1 140 ? 35.313 -20.321 -56.146 1.00 29.53 139 VAL B N 1
ATOM 4679 C CA . VAL B 1 140 ? 36.747 -20.299 -56.387 1.00 29.86 139 VAL B CA 1
ATOM 4680 C C . VAL B 1 140 ? 37.101 -20.785 -57.792 1.00 29.25 139 VAL B C 1
ATOM 4681 O O . VAL B 1 140 ? 36.601 -21.804 -58.286 1.00 30.78 139 VAL B O 1
ATOM 4685 N N . ILE B 1 141 ? 37.936 -20.004 -58.452 1.00 27.54 140 ILE B N 1
ATOM 4686 C CA . ILE B 1 141 ? 38.331 -20.296 -59.813 1.00 28.12 140 ILE B CA 1
ATOM 4687 C C . ILE B 1 141 ? 39.783 -20.697 -59.813 1.00 26.41 140 ILE B C 1
ATOM 4688 O O . ILE B 1 141 ? 40.627 -20.010 -59.231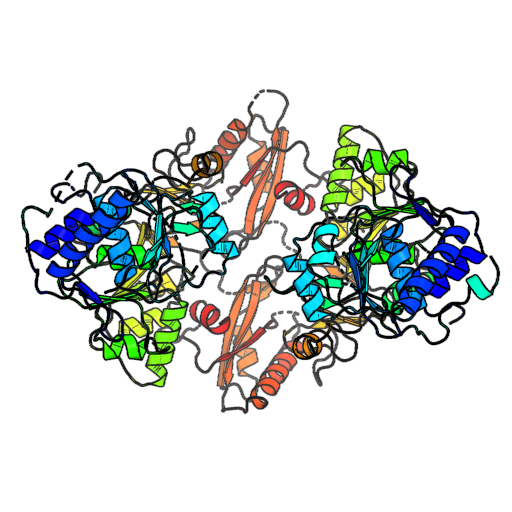 1.00 26.57 140 ILE B O 1
ATOM 4693 N N . ALA B 1 142 ? 40.078 -21.826 -60.439 1.00 24.73 141 ALA B N 1
ATOM 4694 C CA . ALA B 1 142 ? 41.460 -22.250 -60.555 1.00 29.72 141 ALA B CA 1
ATOM 4695 C C . ALA B 1 142 ? 42.043 -21.531 -61.759 1.00 26.63 141 ALA B C 1
ATOM 4696 O O . ALA B 1 142 ? 41.391 -21.407 -62.788 1.00 24.20 141 ALA B O 1
ATOM 4698 N N . VAL B 1 143 ? 43.263 -21.032 -61.613 1.00 27.88 142 VAL B N 1
ATOM 4699 C CA . VAL B 1 143 ? 43.940 -20.343 -62.694 1.00 27.97 142 VAL B CA 1
ATOM 4700 C C . VAL B 1 143 ? 45.108 -21.227 -63.055 1.00 27.75 142 VAL B C 1
ATOM 4701 O O . VAL B 1 143 ? 45.854 -21.632 -62.173 1.00 30.47 142 VAL B O 1
ATOM 4705 N N . ASP B 1 144 ? 45.250 -21.557 -64.336 1.00 29.48 143 ASP B N 1
ATOM 4706 C CA . ASP B 1 144 ? 46.271 -22.509 -64.763 1.00 34.62 143 ASP B CA 1
ATOM 4707 C C . ASP B 1 144 ? 46.729 -22.315 -66.214 1.00 36.43 143 ASP B C 1
ATOM 4708 O O . ASP B 1 144 ? 45.944 -22.467 -67.156 1.00 33.72 143 ASP B O 1
ATOM 4713 N N . ILE B 1 145 ? 48.010 -21.974 -66.373 1.00 37.20 144 ILE B N 1
ATOM 4714 C CA . ILE B 1 145 ? 48.604 -21.710 -67.687 1.00 35.77 144 ILE B CA 1
ATOM 4715 C C . ILE B 1 145 ? 49.387 -22.915 -68.227 1.00 34.30 144 ILE B C 1
ATOM 4716 O O . ILE B 1 145 ? 49.173 -23.336 -69.370 1.00 35.99 144 ILE B O 1
ATOM 4721 N N . LEU B 1 156 ? 46.664 -10.855 -82.316 1.00 42.00 155 LEU B N 1
ATOM 4722 C CA . LEU B 1 156 ? 46.069 -9.997 -81.291 1.00 42.30 155 LEU B CA 1
ATOM 4723 C C . LEU B 1 156 ? 44.730 -9.411 -81.750 1.00 42.30 155 LEU B C 1
ATOM 4724 O O . LEU B 1 156 ? 44.623 -8.880 -82.862 1.00 42.71 155 LEU B O 1
ATOM 4729 N N . ASP B 1 157 ? 43.720 -9.524 -80.888 1.00 40.89 156 ASP B N 1
ATOM 4730 C CA . ASP B 1 157 ? 42.381 -8.990 -81.144 1.00 39.90 156 ASP B CA 1
ATOM 4731 C C . ASP B 1 157 ? 42.356 -7.542 -80.670 1.00 41.39 156 ASP B C 1
ATOM 4732 O O . ASP B 1 157 ? 42.212 -7.285 -79.471 1.00 38.85 156 ASP B O 1
ATOM 4737 N N . ALA B 1 158 ? 42.498 -6.601 -81.605 1.00 38.06 157 ALA B N 1
ATOM 4738 C CA . ALA B 1 158 ? 42.737 -5.194 -81.259 1.00 35.98 157 ALA B CA 1
ATOM 4739 C C . ALA B 1 158 ? 41.517 -4.541 -80.627 1.00 35.98 157 ALA B C 1
ATOM 4740 O O . ALA B 1 158 ? 41.629 -3.578 -79.858 1.00 36.19 157 ALA B O 1
ATOM 4742 N N . ALA B 1 159 ? 40.350 -5.068 -80.959 1.00 31.63 158 ALA B N 1
ATOM 4743 C CA . ALA B 1 159 ? 39.113 -4.521 -80.444 1.00 36.21 158 ALA B CA 1
ATOM 4744 C C . ALA B 1 159 ? 38.917 -4.873 -78.974 1.00 38.57 158 ALA B C 1
ATOM 4745 O O . ALA B 1 159 ? 38.235 -4.151 -78.238 1.00 42.23 158 ALA B O 1
ATOM 4747 N N . SER B 1 160 ? 39.498 -5.986 -78.544 1.00 37.87 159 SER B N 1
ATOM 4748 C CA . SER B 1 160 ? 39.312 -6.412 -77.162 1.00 41.94 159 SER B CA 1
ATOM 4749 C C . SER B 1 160 ? 40.419 -5.863 -76.258 1.00 40.56 159 SER B C 1
ATOM 4750 O O . SER B 1 160 ? 40.722 -6.441 -75.217 1.00 43.53 159 SER B O 1
ATOM 4753 N N . LEU B 1 161 ? 41.009 -4.741 -76.677 1.00 40.94 160 LEU B N 1
ATOM 4754 C CA . LEU B 1 161 ? 41.961 -3.986 -75.859 1.00 40.73 160 LEU B CA 1
ATOM 4755 C C . LEU B 1 161 ? 41.293 -2.743 -75.274 1.00 43.69 160 LEU B C 1
ATOM 4756 O O . LEU B 1 161 ? 41.188 -1.711 -75.945 1.00 45.58 160 LEU B O 1
ATOM 4761 N N . ASP B 1 166 ? 34.440 3.007 -66.737 1.00 45.46 165 ASP B N 1
ATOM 4762 C CA . ASP B 1 166 ? 35.710 3.613 -67.112 1.00 41.46 165 ASP B CA 1
ATOM 4763 C C . ASP B 1 166 ? 36.606 3.789 -65.879 1.00 41.74 165 ASP B C 1
ATOM 4764 O O . ASP B 1 166 ? 36.487 4.770 -65.127 1.00 44.95 165 ASP B O 1
ATOM 4769 N N . GLN B 1 167 ? 37.502 2.823 -65.687 1.00 37.49 166 GLN B N 1
ATOM 4770 C CA . GLN B 1 167 ? 38.472 2.864 -64.611 1.00 34.03 166 GLN B CA 1
ATOM 4771 C C . GLN B 1 167 ? 39.435 4.005 -64.869 1.00 30.62 166 GLN B C 1
ATOM 4772 O O . GLN B 1 167 ? 39.790 4.297 -66.014 1.00 32.01 166 GLN B O 1
ATOM 4778 N N . GLY B 1 168 ? 39.849 4.653 -63.789 1.00 32.68 167 GLY B N 1
ATOM 4779 C CA . GLY B 1 168 ? 40.816 5.729 -63.872 1.00 32.22 167 GLY B CA 1
ATOM 4780 C C . GLY B 1 168 ? 41.792 5.700 -62.711 1.00 25.40 167 GLY B C 1
ATOM 4781 O O . GLY B 1 168 ? 41.759 4.805 -61.867 1.00 23.62 167 GLY B O 1
ATOM 4782 N N . SER B 1 169 ? 42.652 6.706 -62.676 1.00 25.31 168 SER B N 1
ATOM 4783 C CA . SER B 1 169 ? 43.736 6.788 -61.719 1.00 26.63 168 SER B CA 1
ATOM 4784 C C . SER B 1 169 ? 43.321 6.481 -60.275 1.00 24.98 168 SER B C 1
ATOM 4785 O O . SER B 1 169 ? 44.137 6.015 -59.475 1.00 22.98 168 SER B O 1
ATOM 4788 N N . GLU B 1 170 ? 42.060 6.724 -59.947 1.00 19.92 169 GLU B N 1
ATOM 4789 C CA . GLU B 1 170 ? 41.668 6.783 -58.560 1.00 24.22 169 GLU B CA 1
ATOM 4790 C C . GLU B 1 170 ? 40.906 5.536 -58.160 1.00 25.07 169 GLU B C 1
ATOM 4791 O O . GLU B 1 170 ? 40.763 5.234 -56.973 1.00 25.33 169 GLU B O 1
ATOM 4797 N N . ASP B 1 171 ? 40.435 4.783 -59.137 1.00 21.72 170 ASP B N 1
ATOM 4798 C CA . ASP B 1 171 ? 39.726 3.567 -58.776 1.00 23.45 170 ASP B CA 1
ATOM 4799 C C . ASP B 1 171 ? 40.658 2.540 -58.141 1.00 22.92 170 ASP B C 1
ATOM 4800 O O . ASP B 1 171 ? 41.849 2.499 -58.459 1.00 22.95 170 ASP B O 1
ATOM 4805 N N . PRO B 1 172 ? 40.127 1.737 -57.207 1.00 24.40 171 PRO B N 1
ATOM 4806 C CA . PRO B 1 172 ? 40.987 0.845 -56.427 1.00 24.41 171 PRO B CA 1
ATOM 4807 C C . PRO B 1 172 ? 41.314 -0.360 -57.258 1.00 23.20 171 PRO B C 1
ATOM 4808 O O . PRO B 1 172 ? 40.425 -0.877 -57.946 1.00 21.48 171 PRO B O 1
ATOM 4812 N N . LEU B 1 173 ? 42.567 -0.796 -57.208 1.00 20.30 172 LEU B N 1
ATOM 4813 C CA . LEU B 1 173 ? 43.007 -1.919 -58.006 1.00 19.90 172 LEU B CA 1
ATOM 4814 C C . LEU B 1 173 ? 43.338 -3.130 -57.128 1.00 23.28 172 LEU B C 1
ATOM 4815 O O . LEU B 1 173 ? 43.126 -4.275 -57.537 1.00 18.24 172 LEU B O 1
ATOM 4820 N N . ALA B 1 174 ? 43.848 -2.877 -55.922 1.00 21.43 173 ALA B N 1
ATOM 4821 C CA . ALA B 1 174 ? 44.406 -3.958 -55.106 1.00 23.20 173 ALA B CA 1
ATOM 4822 C C . ALA B 1 174 ? 44.330 -3.644 -53.629 1.00 24.35 173 ALA B C 1
ATOM 4823 O O . ALA B 1 174 ? 44.396 -2.476 -53.240 1.00 24.02 173 ALA B O 1
ATOM 4833 N N . ILE B 1 176 ? 46.468 -4.762 -50.101 1.00 26.23 175 ILE B N 1
ATOM 4834 C CA . ILE B 1 176 ? 47.631 -5.431 -49.520 1.00 26.04 175 ILE B CA 1
ATOM 4835 C C . ILE B 1 176 ? 47.468 -5.467 -48.003 1.00 23.87 175 ILE B C 1
ATOM 4836 O O . ILE B 1 176 ? 47.111 -4.461 -47.409 1.00 25.42 175 ILE B O 1
ATOM 4841 N N . PHE B 1 177 ? 47.729 -6.601 -47.357 1.00 26.77 176 PHE B N 1
ATOM 4842 C CA . PHE B 1 177 ? 47.602 -6.649 -45.893 1.00 26.73 176 PHE B CA 1
ATOM 4843 C C . PHE B 1 177 ? 48.872 -6.210 -45.157 1.00 29.38 176 PHE B C 1
ATOM 4844 O O . PHE B 1 177 ? 49.987 -6.530 -45.579 1.00 28.53 176 PHE B O 1
ATOM 4852 N N . THR B 1 178 ? 48.686 -5.438 -44.083 1.00 32.42 177 THR B N 1
ATOM 4853 C CA . THR B 1 178 ? 49.699 -5.266 -43.049 1.00 34.20 177 THR B CA 1
ATOM 4854 C C . THR B 1 178 ? 49.519 -6.504 -42.211 1.00 39.21 177 THR B C 1
ATOM 4855 O O . THR B 1 178 ? 48.506 -6.629 -41.521 1.00 44.39 177 THR B O 1
ATOM 4859 N N . SER B 1 179 ? 50.465 -7.434 -42.275 1.00 41.00 178 SER B N 1
ATOM 4860 C CA . SER B 1 179 ? 50.269 -8.736 -41.632 1.00 41.70 178 SER B CA 1
ATOM 4861 C C . SER B 1 179 ? 51.461 -9.153 -40.774 1.00 44.74 178 SER B C 1
ATOM 4862 O O . SER B 1 179 ? 51.712 -8.577 -39.709 1.00 48.14 178 SER B O 1
ATOM 4865 N N . PRO B 1 185 ? 45.092 -7.550 -38.394 1.00 43.60 184 PRO B N 1
ATOM 4866 C CA . PRO B 1 185 ? 45.720 -7.285 -39.694 1.00 43.89 184 PRO B CA 1
ATOM 4867 C C . PRO B 1 185 ? 44.966 -6.187 -40.444 1.00 41.62 184 PRO B C 1
ATOM 4868 O O . PRO B 1 185 ? 43.737 -6.113 -40.365 1.00 41.48 184 PRO B O 1
ATOM 4872 N N . LYS B 1 186 ? 45.696 -5.339 -41.159 1.00 38.45 185 LYS B N 1
ATOM 4873 C CA . LYS B 1 186 ? 45.098 -4.145 -41.735 1.00 36.19 185 LYS B CA 1
ATOM 4874 C C . LYS B 1 186 ? 45.099 -4.175 -43.259 1.00 32.38 185 LYS B C 1
ATOM 4875 O O . LYS B 1 186 ? 46.094 -4.572 -43.881 1.00 30.55 185 LYS B O 1
ATOM 4881 N N . ALA B 1 187 ? 43.973 -3.768 -43.851 1.00 29.61 186 ALA B N 1
ATOM 4882 C CA . ALA B 1 187 ? 43.788 -3.855 -45.302 1.00 29.12 186 ALA B CA 1
ATOM 4883 C C . ALA B 1 187 ? 43.933 -2.520 -46.022 1.00 25.88 186 ALA B C 1
ATOM 4884 O O . ALA B 1 187 ? 43.083 -1.637 -45.929 1.00 24.72 186 ALA B O 1
ATOM 4886 N N . VAL B 1 188 ? 45.025 -2.431 -46.770 1.00 26.51 187 VAL B N 1
ATOM 4887 C CA . VAL B 1 188 ? 45.455 -1.228 -47.470 1.00 25.68 187 VAL B CA 1
ATOM 4888 C C . VAL B 1 188 ? 44.832 -1.120 -48.858 1.00 22.74 187 VAL B C 1
ATOM 4889 O O . VAL B 1 188 ? 45.152 -1.912 -49.749 1.00 23.27 187 VAL B O 1
ATOM 4893 N N . LEU B 1 189 ? 43.963 -0.134 -49.051 1.00 23.73 188 LEU B N 1
ATOM 4894 C CA . LEU B 1 189 ? 43.276 0.057 -50.336 1.00 22.74 188 LEU B CA 1
ATOM 4895 C C . LEU B 1 189 ? 44.120 0.839 -51.356 1.00 21.74 188 LEU B C 1
ATOM 4896 O O . LEU B 1 189 ? 44.369 2.035 -51.175 1.00 20.91 188 LEU B O 1
ATOM 4901 N N . LEU B 1 190 ? 44.537 0.188 -52.444 1.00 19.00 189 LEU B N 1
ATOM 4902 C CA . LEU B 1 190 ? 45.434 0.848 -53.418 1.00 21.35 189 LEU B CA 1
ATOM 4903 C C . LEU B 1 190 ? 44.802 1.180 -54.780 1.00 21.11 189 LEU B C 1
ATOM 4904 O O . LEU B 1 190 ? 44.262 0.299 -55.454 1.00 20.33 189 LEU B O 1
ATOM 4909 N N . ALA B 1 191 ? 44.900 2.439 -55.199 1.00 18.57 190 ALA B N 1
ATOM 4910 C CA . ALA B 1 191 ? 44.403 2.825 -56.520 1.00 23.22 190 ALA B CA 1
ATOM 4911 C C . ALA B 1 191 ? 45.395 2.471 -57.653 1.00 22.17 190 ALA B C 1
ATOM 4912 O O . ALA B 1 191 ? 46.574 2.177 -57.396 1.00 17.46 190 ALA B O 1
ATOM 4914 N N . ASN B 1 192 ? 44.907 2.475 -58.896 1.00 18.61 191 ASN B N 1
ATOM 4915 C CA . ASN B 1 192 ? 45.774 2.371 -60.072 1.00 19.50 191 ASN B CA 1
ATOM 4916 C C . ASN B 1 192 ? 46.961 3.334 -60.061 1.00 19.94 191 ASN B C 1
ATOM 4917 O O . ASN B 1 192 ? 48.082 2.961 -60.443 1.00 18.12 191 ASN B O 1
ATOM 4922 N N . ARG B 1 193 ? 46.719 4.580 -59.654 1.00 18.86 192 ARG B N 1
ATOM 4923 C CA . ARG B 1 193 ? 47.769 5.608 -59.726 1.00 19.49 192 ARG B CA 1
ATOM 4924 C C . ARG B 1 193 ? 48.958 5.244 -58.831 1.00 20.77 192 ARG B C 1
ATOM 4925 O O . ARG B 1 193 ? 50.073 5.731 -59.054 1.00 20.88 192 ARG B O 1
ATOM 4933 N N . THR B 1 194 ? 48.726 4.378 -57.838 1.00 17.23 193 THR B N 1
ATOM 4934 C CA . THR B 1 194 ? 49.818 3.885 -56.978 1.00 21.70 193 THR B CA 1
ATOM 4935 C C . THR B 1 194 ? 50.971 3.273 -57.783 1.00 18.87 193 THR B C 1
ATOM 4936 O O . THR B 1 194 ? 52.137 3.347 -57.386 1.00 20.27 193 THR B O 1
ATOM 4940 N N . PHE B 1 195 ? 50.651 2.713 -58.941 1.00 16.74 194 PHE B N 1
ATOM 4941 C CA . PHE B 1 195 ? 51.649 1.960 -59.695 1.00 19.73 194 PHE B CA 1
ATOM 4942 C C . PHE B 1 195 ? 52.364 2.702 -60.800 1.00 19.46 194 PHE B C 1
ATOM 4943 O O . PHE B 1 195 ? 53.368 2.221 -61.297 1.00 20.90 194 PHE B O 1
ATOM 4951 N N . PHE B 1 196 ? 51.881 3.873 -61.187 1.00 20.83 195 PHE B N 1
ATOM 4952 C CA . PHE B 1 196 ? 52.593 4.603 -62.231 1.00 21.51 195 PHE B CA 1
ATOM 4953 C C . PHE B 1 196 ? 53.042 6.018 -61.825 1.00 21.76 195 PHE B C 1
ATOM 4954 O O . PHE B 1 196 ? 53.865 6.626 -62.510 1.00 20.71 195 PHE B O 1
ATOM 4962 N N . ALA B 1 197 ? 52.525 6.514 -60.700 1.00 22.71 196 ALA B N 1
ATOM 4963 C CA . ALA B 1 197 ? 52.720 7.905 -60.317 1.00 19.86 196 ALA B CA 1
ATOM 4964 C C . ALA B 1 197 ? 54.200 8.241 -60.076 1.00 23.35 196 ALA B C 1
ATOM 4965 O O . ALA B 1 197 ? 54.702 9.259 -60.548 1.00 23.04 196 ALA B O 1
ATOM 4967 N N . VAL B 1 198 ? 54.913 7.381 -59.358 1.00 22.96 197 VAL B N 1
ATOM 4968 C CA . VAL B 1 198 ? 56.347 7.590 -59.203 1.00 21.41 197 VAL B CA 1
ATOM 4969 C C . VAL B 1 198 ? 57.130 7.435 -60.523 1.00 23.77 197 VAL B C 1
ATOM 4970 O O . VAL B 1 198 ? 57.888 8.331 -60.879 1.00 24.78 197 VAL B O 1
ATOM 4974 N N . PRO B 1 199 ? 56.946 6.313 -61.254 1.00 22.33 198 PRO B N 1
ATOM 4975 C CA . PRO B 1 199 ? 57.651 6.210 -62.535 1.00 23.08 198 PRO B CA 1
ATOM 4976 C C . PRO B 1 199 ? 57.258 7.303 -63.537 1.00 24.15 198 PRO B C 1
ATOM 4977 O O . PRO B 1 199 ? 58.122 7.729 -64.319 1.00 22.56 198 PRO B O 1
ATOM 4981 N N . ASP B 1 200 ? 56.000 7.750 -63.544 1.00 23.41 199 ASP B N 1
ATOM 4982 C CA . ASP B 1 200 ? 55.655 8.866 -64.435 1.00 25.97 199 ASP B CA 1
ATOM 4983 C C . ASP B 1 200 ? 56.482 10.119 -64.056 1.00 24.41 199 ASP B C 1
ATOM 4984 O O . ASP B 1 200 ? 56.989 10.826 -64.921 1.00 25.17 199 ASP B O 1
ATOM 4989 N N . ILE B 1 201 ? 56.646 10.359 -62.760 1.00 24.70 200 ILE B N 1
ATOM 4990 C CA . ILE B 1 201 ? 57.543 11.412 -62.294 1.00 27.20 200 ILE B CA 1
ATOM 4991 C C . ILE B 1 201 ? 58.981 11.212 -62.780 1.00 27.81 200 ILE B C 1
ATOM 4992 O O . ILE B 1 201 ? 59.579 12.153 -63.304 1.00 29.92 200 ILE B O 1
ATOM 4997 N N . LEU B 1 202 ? 59.531 10.000 -62.623 1.00 23.93 201 LEU B N 1
ATOM 4998 C CA . LEU B 1 202 ? 60.938 9.756 -62.973 1.00 24.96 201 LEU B CA 1
ATOM 4999 C C . LEU B 1 202 ? 61.141 10.016 -64.446 1.00 29.86 201 LEU B C 1
ATOM 5000 O O . LEU B 1 202 ? 62.178 10.542 -64.860 1.00 27.87 201 LEU B O 1
ATOM 5005 N N . GLN B 1 203 ? 60.132 9.644 -65.228 1.00 29.09 202 GLN B N 1
ATOM 5006 C CA . GLN B 1 203 ? 60.144 9.861 -66.666 1.00 30.70 202 GLN B CA 1
ATOM 5007 C C . GLN B 1 203 ? 60.114 11.372 -66.931 1.00 30.63 202 GLN B C 1
ATOM 5008 O O . GLN B 1 203 ? 61.056 11.925 -67.507 1.00 30.74 202 GLN B O 1
ATOM 5014 N N . LYS B 1 204 ? 59.055 12.024 -66.451 1.00 29.53 203 LYS B N 1
ATOM 5015 C CA . LYS B 1 204 ? 58.874 13.472 -66.535 1.00 30.70 203 LYS B CA 1
ATOM 5016 C C . LYS B 1 204 ? 60.121 14.304 -66.210 1.00 30.72 203 LYS B C 1
ATOM 5017 O O . LYS B 1 204 ? 60.433 15.268 -66.907 1.00 28.60 203 LYS B O 1
ATOM 5023 N N . GLU B 1 205 ? 60.835 13.933 -65.152 1.00 32.01 204 GLU B N 1
ATOM 5024 C CA . GLU B 1 205 ? 61.990 14.707 -64.713 1.00 30.27 204 GLU B CA 1
ATOM 5025 C C . GLU B 1 205 ? 63.277 14.220 -65.376 1.00 29.55 204 GLU B C 1
ATOM 5026 O O . GLU B 1 205 ? 64.343 14.783 -65.144 1.00 33.85 204 GLU B O 1
ATOM 5032 N N . GLY B 1 206 ? 63.184 13.175 -66.188 1.00 27.95 205 GLY B N 1
ATOM 5033 C CA . GLY B 1 206 ? 64.362 12.588 -66.809 1.00 30.53 205 GLY B CA 1
ATOM 5034 C C . GLY B 1 206 ? 65.389 12.042 -65.827 1.00 29.76 205 GLY B C 1
ATOM 5035 O O . GLY B 1 206 ? 66.595 12.015 -66.112 1.00 32.01 205 GLY B O 1
ATOM 5036 N N . LEU B 1 207 ? 64.925 11.583 -64.670 1.00 29.04 206 LEU B N 1
ATOM 5037 C CA . LEU B 1 207 ? 65.838 11.054 -63.650 1.00 29.66 206 LEU B CA 1
ATOM 5038 C C . LEU B 1 207 ? 66.063 9.552 -63.835 1.00 28.23 206 LEU B C 1
ATOM 5039 O O . LEU B 1 207 ? 65.138 8.823 -64.210 1.00 28.86 206 LEU B O 1
ATOM 5044 N N . ASN B 1 208 ? 67.280 9.089 -63.559 1.00 30.51 207 ASN B N 1
ATOM 5045 C CA . ASN B 1 208 ? 67.631 7.677 -63.757 1.00 28.23 207 ASN B CA 1
ATOM 5046 C C . ASN B 1 208 ? 67.762 6.870 -62.459 1.00 29.31 207 ASN B C 1
ATOM 5047 O O . ASN B 1 208 ? 68.308 5.757 -62.478 1.00 23.02 207 ASN B O 1
ATOM 5052 N N . TRP B 1 209 ? 67.275 7.428 -61.343 1.00 27.19 208 TRP B N 1
ATOM 5053 C CA . TRP B 1 209 ? 67.365 6.751 -60.040 1.00 25.94 208 TRP B CA 1
ATOM 5054 C C . TRP B 1 209 ? 66.866 5.310 -60.150 1.00 26.24 208 TRP B C 1
ATOM 5055 O O . TRP B 1 209 ? 67.563 4.361 -59.757 1.00 23.92 208 TRP B O 1
ATOM 5066 N N . VAL B 1 210 ? 65.659 5.173 -60.700 1.00 21.35 209 VAL B N 1
ATOM 5067 C CA . VAL B 1 210 ? 65.063 3.890 -61.011 1.00 21.90 209 VAL B CA 1
ATOM 5068 C C . VAL B 1 210 ? 64.588 3.992 -62.456 1.00 23.68 209 VAL B C 1
ATOM 5069 O O . VAL B 1 210 ? 63.943 4.972 -62.801 1.00 20.81 209 VAL B O 1
ATOM 5073 N N . THR B 1 211 ? 64.943 3.010 -63.297 1.00 22.07 210 THR B N 1
ATOM 5074 C CA . THR B 1 211 ? 64.502 2.932 -64.703 1.00 20.84 210 THR B CA 1
ATOM 5075 C C . THR B 1 211 ? 64.111 1.496 -65.139 1.00 23.49 210 THR B C 1
ATOM 5076 O O . THR B 1 211 ? 64.560 0.503 -64.544 1.00 23.94 210 THR B O 1
ATOM 5080 N N . TRP B 1 212 ? 63.277 1.418 -66.175 1.00 20.66 211 TRP B N 1
ATOM 5081 C CA . TRP B 1 212 ? 62.826 0.171 -66.802 1.00 22.26 211 TRP B CA 1
ATOM 5082 C C . TRP B 1 212 ? 63.124 0.196 -68.294 1.00 23.07 211 TRP B C 1
ATOM 5083 O O . TRP B 1 212 ? 62.747 1.146 -68.998 1.00 22.21 211 TRP B O 1
ATOM 5094 N N . VAL B 1 213 ? 63.803 -0.837 -68.776 1.00 22.89 212 VAL B N 1
ATOM 5095 C CA . VAL B 1 213 ? 64.155 -0.919 -70.185 1.00 21.70 212 VAL B CA 1
ATOM 5096 C C . VAL B 1 213 ? 63.231 -1.941 -70.805 1.00 21.58 212 VAL B C 1
ATOM 5097 O O . VAL B 1 213 ? 63.036 -3.019 -70.253 1.00 21.17 212 VAL B O 1
ATOM 5101 N N . VAL B 1 214 ? 62.657 -1.598 -71.947 1.00 23.33 213 VAL B N 1
ATOM 5102 C CA . VAL B 1 214 ? 61.784 -2.503 -72.671 1.00 16.37 213 VAL B CA 1
ATOM 5103 C C . VAL B 1 214 ? 62.475 -3.850 -72.901 1.00 20.43 213 VAL B C 1
ATOM 5104 O O . VAL B 1 214 ? 63.631 -3.905 -73.367 1.00 19.00 213 VAL B O 1
ATOM 5108 N N . GLY B 1 215 ? 61.768 -4.932 -72.570 1.00 19.89 214 GLY B N 1
ATOM 5109 C CA . GLY B 1 215 ? 62.261 -6.276 -72.823 1.00 22.36 214 GLY B CA 1
ATOM 5110 C C . GLY B 1 215 ? 63.351 -6.813 -71.895 1.00 22.60 214 GLY B C 1
ATOM 5111 O O . GLY B 1 215 ? 63.738 -7.985 -72.015 1.00 23.03 214 GLY B O 1
ATOM 5112 N N . GLU B 1 216 ? 63.859 -5.991 -70.972 1.00 23.02 215 GLU B N 1
ATOM 5113 C CA . GLU B 1 216 ? 64.859 -6.512 -70.025 1.00 20.90 215 GLU B CA 1
ATOM 5114 C C . GLU B 1 216 ? 64.200 -7.445 -69.022 1.00 18.40 215 GLU B C 1
ATOM 5115 O O . GLU B 1 216 ? 63.027 -7.253 -68.646 1.00 19.34 215 GLU B O 1
ATOM 5121 N N . THR B 1 217 ? 64.956 -8.468 -68.625 1.00 18.25 216 THR B N 1
ATOM 5122 C CA . THR B 1 217 ? 64.492 -9.494 -67.703 1.00 17.82 216 THR B CA 1
ATOM 5123 C C . THR B 1 217 ? 64.573 -9.002 -66.272 1.00 17.26 216 THR B C 1
ATOM 5124 O O . THR B 1 217 ? 65.616 -8.520 -65.824 1.00 15.27 216 THR B O 1
ATOM 5128 N N . THR B 1 218 ? 63.480 -9.144 -65.542 1.00 14.56 217 THR B N 1
ATOM 5129 C CA . THR B 1 218 ? 63.506 -8.751 -64.161 1.00 15.57 217 THR B CA 1
ATOM 5130 C C . THR B 1 218 ? 63.084 -9.931 -63.314 1.00 18.58 217 THR B C 1
ATOM 5131 O O . THR B 1 218 ? 62.463 -10.881 -63.818 1.00 18.38 217 THR B O 1
ATOM 5135 N N . TYR B 1 219 ? 63.447 -9.892 -62.037 1.00 19.75 218 TYR B N 1
ATOM 5136 C CA . TYR B 1 219 ? 63.044 -10.941 -61.112 1.00 22.54 218 TYR B CA 1
ATOM 5137 C C . TYR B 1 219 ? 62.685 -10.399 -59.717 1.00 23.31 218 TYR B C 1
ATOM 5138 O O . TYR B 1 219 ? 63.344 -9.485 -59.199 1.00 19.73 218 TYR B O 1
ATOM 5147 N N . SER B 1 220 ? 61.628 -10.958 -59.124 1.00 25.14 219 SER B N 1
ATOM 5148 C CA . SER B 1 220 ? 61.162 -10.529 -57.806 1.00 22.76 219 SER B CA 1
ATOM 5149 C C . SER B 1 220 ? 61.089 -11.691 -56.812 1.00 22.93 219 SER B C 1
ATOM 5150 O O . SER B 1 220 ? 60.186 -12.528 -56.883 1.00 22.03 219 SER B O 1
ATOM 5153 N N . PRO B 1 221 ? 62.041 -11.741 -55.872 1.00 24.69 220 PRO B N 1
ATOM 5154 C CA . PRO B 1 221 ? 61.933 -12.724 -54.786 1.00 22.65 220 PRO B CA 1
ATOM 5155 C C . PRO B 1 221 ? 60.845 -12.305 -53.809 1.00 25.11 220 PRO B C 1
ATOM 5156 O O . PRO B 1 221 ? 60.381 -13.129 -53.017 1.00 26.32 220 PRO B O 1
ATOM 5160 N N . LEU B 1 222 ? 60.474 -11.027 -53.854 1.00 23.15 221 LEU B N 1
ATOM 5161 C CA . LEU B 1 222 ? 59.433 -10.474 -53.005 1.00 23.11 221 LEU B CA 1
ATOM 5162 C C . LEU B 1 222 ? 58.078 -10.948 -53.561 1.00 25.64 221 LEU B C 1
ATOM 5163 O O . LEU B 1 222 ? 57.845 -10.868 -54.775 1.00 23.53 221 LEU B O 1
ATOM 5168 N N . PRO B 1 223 ? 57.198 -11.473 -52.679 1.00 23.82 222 PRO B N 1
ATOM 5169 C CA . PRO B 1 223 ? 55.893 -12.010 -53.086 1.00 25.57 222 PRO B CA 1
ATOM 5170 C C . PRO B 1 223 ? 54.906 -10.952 -53.567 1.00 25.14 222 PRO B C 1
ATOM 5171 O O . PRO B 1 223 ? 54.992 -9.773 -53.194 1.00 22.45 222 PRO B O 1
ATOM 5175 N N . ALA B 1 224 ? 53.952 -11.393 -54.381 1.00 26.87 223 ALA B N 1
ATOM 5176 C CA . ALA B 1 224 ? 52.868 -10.535 -54.860 1.00 26.68 223 ALA B CA 1
ATOM 5177 C C . ALA B 1 224 ? 52.004 -9.962 -53.727 1.00 24.49 223 ALA B C 1
ATOM 5178 O O . ALA B 1 224 ? 51.304 -8.967 -53.902 1.00 25.13 223 ALA B O 1
ATOM 5180 N N . THR B 1 225 ? 52.064 -10.589 -52.563 1.00 23.84 224 THR B N 1
ATOM 5181 C CA . THR B 1 225 ? 51.260 -10.161 -51.424 1.00 27.80 224 THR B CA 1
ATOM 5182 C C . THR B 1 225 ? 51.925 -9.040 -50.619 1.00 28.04 224 THR B C 1
ATOM 5183 O O . THR B 1 225 ? 51.377 -8.537 -49.636 1.00 24.35 224 THR B O 1
ATOM 5187 N N . HIS B 1 226 ? 53.127 -8.677 -51.035 1.00 24.15 225 HIS B N 1
ATOM 5188 C CA . HIS B 1 226 ? 53.902 -7.674 -50.329 1.00 26.37 225 HIS B CA 1
ATOM 5189 C C . HIS B 1 226 ? 53.981 -6.500 -51.273 1.00 27.10 225 HIS B C 1
ATOM 5190 O O . HIS B 1 226 ? 54.173 -6.692 -52.475 1.00 25.04 225 HIS B O 1
ATOM 5197 N N . ILE B 1 227 ? 53.785 -5.292 -50.756 1.00 27.77 226 ILE B N 1
ATOM 5198 C CA . ILE B 1 227 ? 53.815 -4.100 -51.608 1.00 28.27 226 ILE B CA 1
ATOM 5199 C C . ILE B 1 227 ? 55.031 -4.070 -52.560 1.00 23.99 226 ILE B C 1
ATOM 5200 O O . ILE B 1 227 ? 54.889 -3.754 -53.743 1.00 23.00 226 ILE B O 1
ATOM 5205 N N . GLY B 1 228 ? 56.205 -4.438 -52.062 1.00 22.98 227 GLY B N 1
ATOM 5206 C CA . GLY B 1 228 ? 57.402 -4.387 -52.885 1.00 24.16 227 GLY B CA 1
ATOM 5207 C C . GLY B 1 228 ? 57.261 -5.197 -54.160 1.00 22.79 227 GLY B C 1
ATOM 5208 O O . GLY B 1 228 ? 57.348 -4.642 -55.259 1.00 22.80 227 GLY B O 1
ATOM 5209 N N . GLY B 1 229 ? 57.012 -6.499 -54.012 1.00 22.79 228 GLY B N 1
ATOM 5210 C CA . GLY B 1 229 ? 56.845 -7.398 -55.135 1.00 20.33 228 GLY B CA 1
ATOM 5211 C C . GLY B 1 229 ? 55.742 -7.019 -56.104 1.00 22.31 228 GLY B C 1
ATOM 5212 O O . GLY B 1 229 ? 56.008 -6.897 -57.312 1.00 19.23 228 GLY B O 1
ATOM 5213 N N . LEU B 1 230 ? 54.515 -6.837 -55.596 1.00 19.17 229 LEU B N 1
ATOM 5214 C CA . LEU B 1 230 ? 53.390 -6.463 -56.451 1.00 19.80 229 LEU B CA 1
ATOM 5215 C C . LEU B 1 230 ? 53.712 -5.229 -57.300 1.00 19.23 229 LEU B C 1
ATOM 5216 O O . LEU B 1 230 ? 53.561 -5.249 -58.517 1.00 17.35 229 LEU B O 1
ATOM 5221 N N . TRP B 1 231 ? 54.184 -4.167 -56.643 1.00 20.67 230 TRP B N 1
ATOM 5222 C CA . TRP B 1 231 ? 54.507 -2.901 -57.310 1.00 18.90 230 TRP B CA 1
ATOM 5223 C C . TRP B 1 231 ? 55.637 -3.062 -58.317 1.00 17.12 230 TRP B C 1
ATOM 5224 O O . TRP B 1 231 ? 55.559 -2.548 -59.434 1.00 16.48 230 TRP B O 1
ATOM 5235 N N . TRP B 1 232 ? 56.695 -3.763 -57.926 1.00 18.10 231 TRP B N 1
ATOM 5236 C CA . TRP B 1 232 ? 57.797 -4.013 -58.849 1.00 17.33 231 TRP B CA 1
ATOM 5237 C C . TRP B 1 232 ? 57.360 -4.701 -60.148 1.00 18.68 231 TRP B C 1
ATOM 5238 O O . TRP B 1 232 ? 57.539 -4.149 -61.233 1.00 16.79 231 TRP B O 1
ATOM 5249 N N . ILE B 1 233 ? 56.800 -5.903 -60.051 1.00 15.78 232 ILE B N 1
ATOM 5250 C CA . ILE B 1 233 ? 56.362 -6.612 -61.258 1.00 17.11 232 ILE B CA 1
ATOM 5251 C C . ILE B 1 233 ? 55.373 -5.791 -62.089 1.00 16.56 232 ILE B C 1
ATOM 5252 O O . ILE B 1 233 ? 55.514 -5.682 -63.307 1.00 16.37 232 ILE B O 1
ATOM 5257 N N . LEU B 1 234 ? 54.385 -5.194 -61.424 1.00 17.90 233 LEU B N 1
ATOM 5258 C CA . LEU B 1 234 ? 53.386 -4.403 -62.129 1.00 16.83 233 LEU B CA 1
ATOM 5259 C C . LEU B 1 234 ? 54.024 -3.259 -62.923 1.00 16.79 233 LEU B C 1
ATOM 5260 O O . LEU B 1 234 ? 53.701 -3.085 -64.098 1.00 16.27 233 LEU B O 1
ATOM 5265 N N . THR B 1 235 ? 54.966 -2.525 -62.323 1.00 15.66 234 THR B N 1
ATOM 5266 C CA . THR B 1 235 ? 55.758 -1.552 -63.097 1.00 15.82 234 THR B CA 1
ATOM 5267 C C . THR B 1 235 ? 56.510 -2.137 -64.298 1.00 17.68 234 THR B C 1
ATOM 5268 O O . THR B 1 235 ? 56.521 -1.542 -65.388 1.00 15.73 234 THR B O 1
ATOM 5272 N N . CYS B 1 236 ? 57.132 -3.298 -64.119 1.00 15.27 235 CYS B N 1
ATOM 5273 C CA . CYS B 1 236 ? 57.883 -3.910 -65.222 1.00 16.82 235 CYS B CA 1
ATOM 5274 C C . CYS B 1 236 ? 56.976 -4.308 -66.430 1.00 19.10 235 CYS B C 1
ATOM 5275 O O . CYS B 1 236 ? 57.327 -4.072 -67.587 1.00 18.17 235 CYS B O 1
ATOM 5278 N N . LEU B 1 237 ? 55.805 -4.875 -66.140 1.00 19.52 236 LEU B N 1
ATOM 5279 C CA . LEU B 1 237 ? 54.804 -5.208 -67.155 1.00 19.65 236 LEU B CA 1
ATOM 5280 C C . LEU B 1 237 ? 54.329 -3.987 -67.917 1.00 18.30 236 LEU B C 1
ATOM 5281 O O . LEU B 1 237 ? 54.144 -4.037 -69.136 1.00 19.06 236 LEU B O 1
ATOM 5294 N N . HIS B 1 239 ? 56.071 -1.558 -68.391 1.00 19.07 238 HIS B N 1
ATOM 5295 C CA . HIS B 1 239 ? 57.202 -1.066 -69.162 1.00 18.53 238 HIS B CA 1
ATOM 5296 C C . HIS B 1 239 ? 57.729 -2.087 -70.170 1.00 22.46 238 HIS B C 1
ATOM 5297 O O . HIS B 1 239 ? 58.806 -1.899 -70.765 1.00 18.20 238 HIS B O 1
ATOM 5304 N N . GLY B 1 240 ? 56.969 -3.164 -70.365 1.00 20.59 239 GLY B N 1
ATOM 5305 C CA . GLY B 1 240 ? 57.329 -4.161 -71.354 1.00 18.47 239 GLY B CA 1
ATOM 5306 C C . GLY B 1 240 ? 58.445 -5.081 -70.906 1.00 20.15 239 GLY B C 1
ATOM 5307 O O . GLY B 1 240 ? 59.188 -5.603 -71.738 1.00 20.80 239 GLY B O 1
ATOM 5308 N N . GLY B 1 241 ? 58.558 -5.298 -69.598 1.00 19.60 240 GLY B N 1
ATOM 5309 C CA . GLY B 1 241 ? 59.599 -6.159 -69.073 1.00 18.22 240 GLY B CA 1
ATOM 5310 C C . GLY B 1 241 ? 59.345 -7.636 -69.354 1.00 21.42 240 GLY B C 1
ATOM 5311 O O . GLY B 1 241 ? 58.218 -8.035 -69.657 1.00 19.73 240 GLY B O 1
ATOM 5312 N N . LEU B 1 242 ? 60.401 -8.445 -69.276 1.00 17.28 241 LEU B N 1
ATOM 5313 C CA . LEU B 1 242 ? 60.257 -9.887 -69.213 1.00 16.14 241 LEU B CA 1
ATOM 5314 C C . LEU B 1 242 ? 60.316 -10.185 -67.731 1.00 18.68 241 LEU B C 1
ATOM 5315 O O . LEU B 1 242 ? 61.368 -10.034 -67.101 1.00 20.01 241 LEU B O 1
ATOM 5320 N N . CYS B 1 243 ? 59.192 -10.582 -67.158 1.00 16.93 242 CYS B N 1
ATOM 5321 C CA . CYS B 1 243 ? 59.116 -10.684 -65.720 1.00 17.11 242 CYS B CA 1
ATOM 5322 C C . CYS B 1 243 ? 59.190 -12.144 -65.318 1.00 22.47 242 CYS B C 1
ATOM 5323 O O . CYS B 1 243 ? 58.311 -12.937 -65.683 1.00 21.26 242 CYS B O 1
ATOM 5326 N N . VAL B 1 244 ? 60.245 -12.501 -64.589 1.00 18.64 243 VAL B N 1
ATOM 5327 C CA . VAL B 1 244 ? 60.391 -13.849 -64.068 1.00 18.20 243 VAL B CA 1
ATOM 5328 C C . VAL B 1 244 ? 59.890 -13.868 -62.610 1.00 23.64 243 VAL B C 1
ATOM 5329 O O . VAL B 1 244 ? 60.386 -13.113 -61.752 1.00 20.05 243 VAL B O 1
ATOM 5333 N N . THR B 1 245 ? 58.898 -14.706 -62.327 1.00 22.65 244 THR B N 1
ATOM 5334 C CA . THR B 1 245 ? 58.291 -14.681 -60.999 1.00 24.05 244 THR B CA 1
ATOM 5335 C C . THR B 1 245 ? 57.738 -16.054 -60.599 1.00 24.07 244 THR B C 1
ATOM 5336 O O . THR B 1 245 ? 57.108 -16.755 -61.414 1.00 23.66 244 THR B O 1
ATOM 5340 N N . GLY B 1 246 ? 58.029 -16.447 -59.361 1.00 24.83 245 GLY B N 1
ATOM 5341 C CA . GLY B 1 246 ? 57.532 -17.694 -58.813 1.00 25.51 245 GLY B CA 1
ATOM 5342 C C . GLY B 1 246 ? 58.178 -18.975 -59.326 1.00 27.14 245 GLY B C 1
ATOM 5343 O O . GLY B 1 246 ? 58.974 -18.972 -60.272 1.00 26.95 245 GLY B O 1
ATOM 5344 N N . GLY B 1 247 ? 57.829 -20.087 -58.688 1.00 25.89 246 GLY B N 1
ATOM 5345 C CA . GLY B 1 247 ? 58.300 -21.389 -59.115 1.00 32.80 246 GLY B CA 1
ATOM 5346 C C . GLY B 1 247 ? 59.802 -21.567 -58.995 1.00 34.04 246 GLY B C 1
ATOM 5347 O O . GLY B 1 247 ? 60.416 -22.193 -59.859 1.00 33.62 246 GLY B O 1
ATOM 5348 N N . GLU B 1 248 ? 60.381 -21.020 -57.926 1.00 31.87 247 GLU B N 1
ATOM 5349 C CA . GLU B 1 248 ? 61.820 -21.149 -57.648 1.00 39.17 247 GLU B CA 1
ATOM 5350 C C . GLU B 1 248 ? 62.290 -22.601 -57.655 1.00 40.61 247 GLU B C 1
ATOM 5351 O O . GLU B 1 248 ? 61.878 -23.402 -56.810 1.00 41.87 247 GLU B O 1
ATOM 5357 N N . ASN B 1 249 ? 63.158 -22.924 -58.610 1.00 42.80 248 ASN B N 1
ATOM 5358 C CA . ASN B 1 249 ? 63.757 -24.252 -58.711 1.00 43.87 248 ASN B CA 1
ATOM 5359 C C . ASN B 1 249 ? 64.945 -24.420 -57.756 1.00 43.79 248 ASN B C 1
ATOM 5360 O O . ASN B 1 249 ? 65.595 -25.462 -57.750 1.00 45.40 248 ASN B O 1
ATOM 5365 N N . THR B 1 250 ? 65.223 -23.389 -56.959 1.00 42.39 249 THR B N 1
ATOM 5366 C CA . THR B 1 250 ? 66.395 -23.367 -56.085 1.00 42.13 249 THR B CA 1
ATOM 5367 C C . THR B 1 250 ? 66.198 -22.426 -54.894 1.00 41.27 249 THR B C 1
ATOM 5368 O O . THR B 1 250 ? 65.249 -21.632 -54.863 1.00 43.24 249 THR B O 1
ATOM 5372 N N . THR B 1 251 ? 67.088 -22.530 -53.908 1.00 38.87 250 THR B N 1
ATOM 5373 C CA . THR B 1 251 ? 67.121 -21.558 -52.818 1.00 41.08 250 THR B CA 1
ATOM 5374 C C . THR B 1 251 ? 68.257 -20.537 -53.022 1.00 40.41 250 THR B C 1
ATOM 5375 O O . THR B 1 251 ? 68.407 -19.583 -52.245 1.00 42.36 250 THR B O 1
ATOM 5379 N N . SER B 1 252 ? 69.042 -20.721 -54.081 1.00 33.15 251 SER B N 1
ATOM 5380 C CA . SER B 1 252 ? 70.153 -19.816 -54.339 1.00 33.17 251 SER B CA 1
ATOM 5381 C C . SER B 1 252 ? 69.733 -18.601 -55.156 1.00 31.04 251 SER B C 1
ATOM 5382 O O . SER B 1 252 ? 69.390 -18.739 -56.324 1.00 26.71 251 SER B O 1
ATOM 5385 N N . LEU B 1 253 ? 69.770 -17.413 -54.551 1.00 33.57 252 LEU B N 1
ATOM 5386 C CA . LEU B 1 253 ? 69.379 -16.190 -55.257 1.00 30.47 252 LEU B CA 1
ATOM 5387 C C . LEU B 1 253 ? 70.309 -15.916 -56.439 1.00 30.16 252 LEU B C 1
ATOM 5388 O O . LEU B 1 253 ? 69.882 -15.404 -57.481 1.00 26.82 252 LEU B O 1
ATOM 5393 N N . LEU B 1 254 ? 71.574 -16.294 -56.293 1.00 29.77 253 LEU B N 1
ATOM 5394 C CA . LEU B 1 254 ? 72.536 -16.113 -57.373 1.00 29.53 253 LEU B CA 1
ATOM 5395 C C . LEU B 1 254 ? 72.266 -17.080 -58.527 1.00 26.34 253 LEU B C 1
ATOM 5396 O O . LEU B 1 254 ? 72.340 -16.673 -59.696 1.00 22.71 253 LEU B O 1
ATOM 5401 N N . GLU B 1 255 ? 71.931 -18.337 -58.231 1.00 25.54 254 GLU B N 1
ATOM 5402 C CA . GLU B 1 255 ? 71.636 -19.244 -59.336 1.00 26.18 254 GLU B CA 1
ATOM 5403 C C . GLU B 1 255 ? 70.442 -18.743 -60.138 1.00 24.62 254 GLU B C 1
ATOM 5404 O O . GLU B 1 255 ? 70.458 -18.832 -61.352 1.00 23.39 254 GLU B O 1
ATOM 5410 N N . ILE B 1 256 ? 69.416 -18.220 -59.466 1.00 23.88 255 ILE B N 1
ATOM 5411 C CA . ILE B 1 256 ? 68.261 -17.643 -60.168 1.00 24.35 255 ILE B CA 1
ATOM 5412 C C . ILE B 1 256 ? 68.646 -16.447 -61.060 1.00 22.52 255 ILE B C 1
ATOM 5413 O O . ILE B 1 256 ? 68.267 -16.393 -62.231 1.00 18.81 255 ILE B O 1
ATOM 5418 N N . LEU B 1 257 ? 69.396 -15.493 -60.506 1.00 21.34 256 LEU B N 1
ATOM 5419 C CA . LEU B 1 257 ? 69.805 -14.322 -61.276 1.00 20.97 256 LEU B CA 1
ATOM 5420 C C . LEU B 1 257 ? 70.706 -14.741 -62.436 1.00 23.19 256 LEU B C 1
ATOM 5421 O O . LEU B 1 257 ? 70.575 -14.246 -63.564 1.00 22.51 256 LEU B O 1
ATOM 5426 N N . THR B 1 258 ? 71.609 -15.673 -62.165 1.00 22.06 257 THR B N 1
ATOM 5427 C CA . THR B 1 258 ? 72.568 -16.115 -63.174 1.00 25.14 257 THR B CA 1
ATOM 5428 C C . THR B 1 258 ? 71.913 -16.885 -64.302 1.00 26.30 257 THR B C 1
ATOM 5429 O O . THR B 1 258 ? 72.113 -16.561 -65.479 1.00 25.31 257 THR B O 1
ATOM 5433 N N . THR B 1 259 ? 71.132 -17.896 -63.936 1.00 21.77 258 THR B N 1
ATOM 5434 C CA . THR B 1 259 ? 70.479 -18.777 -64.895 1.00 23.11 258 THR B CA 1
ATOM 5435 C C . THR B 1 259 ? 69.426 -18.085 -65.773 1.00 24.02 258 THR B C 1
ATOM 5436 O O . THR B 1 259 ? 69.183 -18.507 -66.896 1.00 23.63 258 THR B O 1
ATOM 5440 N N . ASN B 1 260 ? 68.821 -17.002 -65.288 1.00 23.61 259 ASN B N 1
ATOM 5441 C CA . ASN B 1 260 ? 67.766 -16.336 -66.065 1.00 22.50 259 ASN B CA 1
ATOM 5442 C C . ASN B 1 260 ? 68.265 -15.063 -66.741 1.00 23.00 259 ASN B C 1
ATOM 5443 O O . ASN B 1 260 ? 67.508 -14.379 -67.430 1.00 24.91 259 ASN B O 1
ATOM 5448 N N . ALA B 1 261 ? 69.553 -14.786 -66.545 1.00 20.35 260 ALA B N 1
ATOM 5449 C CA . ALA B 1 261 ? 70.198 -13.560 -66.986 1.00 20.44 260 ALA B CA 1
ATOM 5450 C C . ALA B 1 261 ? 69.398 -12.334 -66.567 1.00 19.17 260 ALA B C 1
ATOM 5451 O O . ALA B 1 261 ? 69.162 -11.441 -67.376 1.00 24.98 260 ALA B O 1
ATOM 5453 N N . VAL B 1 262 ? 68.998 -12.275 -65.302 1.00 17.30 261 VAL B N 1
ATOM 5454 C CA . VAL B 1 262 ? 68.179 -11.176 -64.809 1.00 15.38 261 VAL B CA 1
ATOM 5455 C C . VAL B 1 262 ? 68.926 -9.836 -64.911 1.00 17.87 261 VAL B C 1
ATOM 5456 O O . VAL B 1 262 ? 70.144 -9.758 -64.632 1.00 15.71 261 VAL B O 1
ATOM 5460 N N . ALA B 1 263 ? 68.218 -8.786 -65.328 1.00 15.98 262 ALA B N 1
ATOM 5461 C CA . ALA B 1 263 ? 68.845 -7.466 -65.502 1.00 15.21 262 ALA B CA 1
ATOM 5462 C C . ALA B 1 263 ? 68.572 -6.515 -64.328 1.00 18.20 262 ALA B C 1
ATOM 5463 O O . ALA B 1 263 ? 69.437 -5.726 -63.934 1.00 17.39 262 ALA B O 1
ATOM 5465 N N . THR B 1 264 ? 67.356 -6.579 -63.790 1.00 18.34 263 THR B N 1
ATOM 5466 C CA . THR B 1 264 ? 66.991 -5.785 -62.632 1.00 19.85 263 THR B CA 1
ATOM 5467 C C . THR B 1 264 ? 66.248 -6.654 -61.644 1.00 18.69 263 THR B C 1
ATOM 5468 O O . THR B 1 264 ? 65.521 -7.578 -62.045 1.00 17.87 263 THR B O 1
ATOM 5472 N N . THR B 1 265 ? 66.394 -6.325 -60.364 1.00 16.76 264 THR B N 1
ATOM 5473 C CA . THR B 1 265 ? 65.685 -7.038 -59.308 1.00 18.25 264 THR B CA 1
ATOM 5474 C C . THR B 1 265 ? 65.309 -6.078 -58.182 1.00 21.84 264 THR B C 1
ATOM 5475 O O . THR B 1 265 ? 65.848 -4.969 -58.096 1.00 18.28 264 THR B O 1
ATOM 5479 N N . CYS B 1 266 ? 64.349 -6.488 -57.349 1.00 24.62 265 CYS B N 1
ATOM 5480 C CA . CYS B 1 266 ? 64.017 -5.728 -56.153 1.00 23.15 265 CYS B CA 1
ATOM 5481 C C . CYS B 1 266 ? 64.167 -6.625 -54.927 1.00 23.18 265 CYS B C 1
ATOM 5482 O O . CYS B 1 266 ? 63.662 -7.754 -54.907 1.00 25.28 265 CYS B O 1
ATOM 5485 N N . LEU B 1 267 ? 64.868 -6.133 -53.908 1.00 24.22 266 LEU B N 1
ATOM 5486 C CA . LEU B 1 267 ? 65.233 -6.970 -52.751 1.00 24.00 266 LEU B CA 1
ATOM 5487 C C . LEU B 1 267 ? 64.960 -6.279 -51.407 1.00 24.23 266 LEU B C 1
ATOM 5488 O O . LEU B 1 267 ? 64.734 -5.074 -51.377 1.00 21.57 266 LEU B O 1
ATOM 5493 N N . VAL B 1 268 ? 64.949 -7.043 -50.310 1.00 25.10 267 VAL B N 1
ATOM 5494 C CA . VAL B 1 268 ? 65.120 -6.467 -48.966 1.00 24.65 267 VAL B CA 1
ATOM 5495 C C . VAL B 1 268 ? 66.567 -6.753 -48.536 1.00 24.73 267 VAL B C 1
ATOM 5496 O O . VAL B 1 268 ? 67.150 -7.716 -49.017 1.00 23.55 267 VAL B O 1
ATOM 5500 N N . PRO B 1 269 ? 67.147 -5.913 -47.641 1.00 25.65 268 PRO B N 1
ATOM 5501 C CA . PRO B 1 269 ? 68.536 -6.029 -47.155 1.00 25.93 268 PRO B CA 1
ATOM 5502 C C . PRO B 1 269 ? 69.016 -7.442 -46.826 1.00 26.53 268 PRO B C 1
ATOM 5503 O O . PRO B 1 269 ? 70.139 -7.791 -47.209 1.00 27.52 268 PRO B O 1
ATOM 5507 N N . THR B 1 270 ? 68.207 -8.235 -46.130 1.00 24.89 269 THR B N 1
ATOM 5508 C CA . THR B 1 270 ? 68.597 -9.617 -45.853 1.00 25.10 269 THR B CA 1
ATOM 5509 C C . 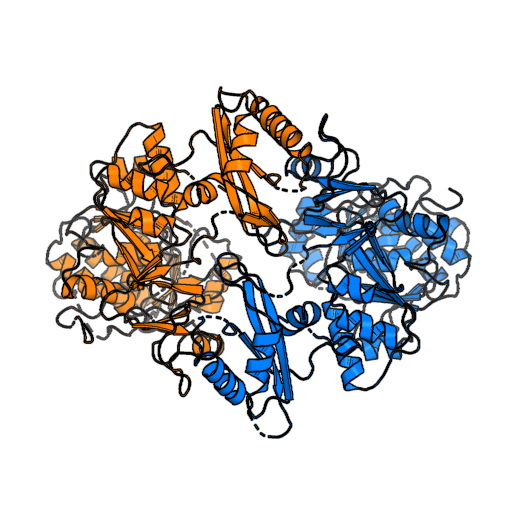THR B 1 270 ? 68.954 -10.356 -47.140 1.00 27.08 269 THR B C 1
ATOM 5510 O O . THR B 1 270 ? 70.038 -10.949 -47.255 1.00 26.68 269 THR B O 1
ATOM 5514 N N . LEU B 1 271 ? 68.045 -10.304 -48.113 1.00 27.09 270 LEU B N 1
ATOM 5515 C CA . LEU B 1 271 ? 68.264 -10.971 -49.396 1.00 25.98 270 LEU B CA 1
ATOM 5516 C C . LEU B 1 271 ? 69.483 -10.405 -50.113 1.00 27.30 270 LEU B C 1
ATOM 5517 O O . LEU B 1 271 ? 70.251 -11.162 -50.718 1.00 27.99 270 LEU B O 1
ATOM 5522 N N . LEU B 1 272 ? 69.679 -9.084 -50.029 1.00 28.82 271 LEU B N 1
ATOM 5523 C CA . LEU B 1 272 ? 70.895 -8.461 -50.567 1.00 25.54 271 LEU B CA 1
ATOM 5524 C C . LEU B 1 272 ? 72.154 -9.005 -49.905 1.00 27.35 271 LEU B C 1
ATOM 5525 O O . LEU B 1 272 ? 73.131 -9.288 -50.597 1.00 29.47 271 LEU B O 1
ATOM 5530 N N . SER B 1 273 ? 72.129 -9.139 -48.576 1.00 28.63 272 SER B N 1
ATOM 5531 C CA . SER B 1 273 ? 73.262 -9.685 -47.816 1.00 29.76 272 SER B CA 1
ATOM 5532 C C . SER B 1 273 ? 73.601 -11.084 -48.280 1.00 31.11 272 SER B C 1
ATOM 5533 O O . SER B 1 273 ? 74.772 -11.458 -48.331 1.00 34.52 272 SER B O 1
ATOM 5536 N N . LYS B 1 274 ? 72.564 -11.863 -48.577 1.00 28.29 273 LYS B N 1
ATOM 5537 C CA . LYS B 1 274 ? 72.733 -13.247 -48.994 1.00 28.39 273 LYS B CA 1
ATOM 5538 C C . LYS B 1 274 ? 73.278 -13.313 -50.396 1.00 29.69 273 LYS B C 1
ATOM 5539 O O . LYS B 1 274 ? 74.115 -14.159 -50.687 1.00 35.25 273 LYS B O 1
ATOM 5545 N N . LEU B 1 275 ? 72.823 -12.416 -51.267 1.00 28.85 274 LEU B N 1
ATOM 5546 C CA . LEU B 1 275 ? 73.394 -12.338 -52.609 1.00 29.49 274 LEU B CA 1
ATOM 5547 C C . LEU B 1 275 ? 74.904 -12.074 -52.538 1.00 30.88 274 LEU B C 1
ATOM 5548 O O . LEU B 1 275 ? 75.692 -12.772 -53.181 1.00 31.04 274 LEU B O 1
ATOM 5553 N N . VAL B 1 276 ? 75.282 -11.069 -51.747 1.00 31.21 275 VAL B N 1
ATOM 5554 C CA . VAL B 1 276 ? 76.681 -10.731 -51.477 1.00 32.14 275 VAL B CA 1
ATOM 5555 C C . VAL B 1 276 ? 77.444 -11.947 -50.939 1.00 33.31 275 VAL B C 1
ATOM 5556 O O . VAL B 1 276 ? 78.440 -12.368 -51.534 1.00 34.08 275 VAL B O 1
ATOM 5560 N N . SER B 1 277 ? 76.965 -12.495 -49.821 1.00 31.06 276 SER B N 1
ATOM 5561 C CA . SER B 1 277 ? 77.476 -13.747 -49.263 1.00 36.24 276 SER B CA 1
ATOM 5562 C C . SER B 1 277 ? 77.623 -14.832 -50.341 1.00 35.97 276 SER B C 1
ATOM 5563 O O . SER B 1 277 ? 78.690 -15.445 -50.464 1.00 36.87 276 SER B O 1
ATOM 5566 N N . GLU B 1 278 ? 76.564 -15.050 -51.127 1.00 36.10 277 GLU B N 1
ATOM 5567 C CA . GLU B 1 278 ? 76.602 -15.996 -52.250 1.00 33.09 277 GLU B CA 1
ATOM 5568 C C . GLU B 1 278 ? 77.641 -15.640 -53.303 1.00 33.76 277 GLU B C 1
ATOM 5569 O O . GLU B 1 278 ? 78.324 -16.529 -53.818 1.00 37.46 277 GLU B O 1
ATOM 5575 N N . LEU B 1 279 ? 77.746 -14.347 -53.622 1.00 31.91 278 LEU B N 1
ATOM 5576 C CA . LEU B 1 279 ? 78.725 -13.828 -54.596 1.00 36.18 278 LEU B CA 1
ATOM 5577 C C . LEU B 1 279 ? 80.198 -13.934 -54.131 1.00 38.90 278 LEU B C 1
ATOM 5578 O O . LEU B 1 279 ? 81.090 -14.210 -54.949 1.00 38.79 278 LEU B O 1
ATOM 5583 N N . LYS B 1 280 ? 80.446 -13.683 -52.841 1.00 33.90 279 LYS B N 1
ATOM 5584 C CA . LYS B 1 280 ? 81.781 -13.826 -52.260 1.00 38.75 279 LYS B CA 1
ATOM 5585 C C . LYS B 1 280 ? 82.257 -15.276 -52.370 1.00 40.20 279 LYS B C 1
ATOM 5586 O O . LYS B 1 280 ? 83.256 -15.579 -53.034 1.00 42.54 279 LYS B O 1
ATOM 5592 N N . SER B 1 281 ? 81.513 -16.158 -51.710 1.00 39.60 280 SER B N 1
ATOM 5593 C CA . SER B 1 281 ? 81.753 -17.599 -51.682 1.00 41.10 280 SER B CA 1
ATOM 5594 C C . SER B 1 281 ? 81.979 -18.275 -53.059 1.00 43.76 280 SER B C 1
ATOM 5595 O O . SER B 1 281 ? 82.750 -19.231 -53.162 1.00 44.30 280 SER B O 1
ATOM 5598 N N . ALA B 1 282 ? 81.330 -17.771 -54.110 1.00 42.53 281 ALA B N 1
ATOM 5599 C CA . ALA B 1 282 ? 81.384 -18.410 -55.430 1.00 39.87 281 ALA B CA 1
ATOM 5600 C C . ALA B 1 282 ? 82.315 -17.725 -56.449 1.00 44.94 281 ALA B C 1
ATOM 5601 O O . ALA B 1 282 ? 82.460 -18.209 -57.576 1.00 42.98 281 ALA B O 1
ATOM 5603 N N . ASN B 1 283 ? 82.938 -16.610 -56.055 1.00 43.78 282 ASN B N 1
ATOM 5604 C CA . ASN B 1 283 ? 83.823 -15.838 -56.941 1.00 40.92 282 ASN B CA 1
ATOM 5605 C C . ASN B 1 283 ? 83.151 -15.497 -58.270 1.00 39.41 282 ASN B C 1
ATOM 5606 O O . ASN B 1 283 ? 83.719 -15.681 -59.351 1.00 35.73 282 ASN B O 1
ATOM 5611 N N . ALA B 1 284 ? 81.931 -14.983 -58.165 1.00 38.47 283 ALA B N 1
ATOM 5612 C CA . ALA B 1 284 ? 81.134 -14.667 -59.331 1.00 38.36 283 ALA B CA 1
ATOM 5613 C C . ALA B 1 284 ? 80.672 -13.232 -59.283 1.00 36.88 283 ALA B C 1
ATOM 5614 O O . ALA B 1 284 ? 80.671 -12.584 -58.231 1.00 35.85 283 ALA B O 1
ATOM 5616 N N . THR B 1 285 ? 80.276 -12.747 -60.447 1.00 36.29 284 THR B N 1
ATOM 5617 C CA . THR B 1 285 ? 79.481 -11.543 -60.533 1.00 38.22 284 THR B CA 1
ATOM 5618 C C . THR B 1 285 ? 78.185 -11.965 -61.239 1.00 37.54 284 THR B C 1
ATOM 5619 O O . THR B 1 285 ? 78.098 -13.092 -61.735 1.00 37.07 284 THR B O 1
ATOM 5623 N N . VAL B 1 286 ? 77.173 -11.100 -61.256 1.00 34.77 285 VAL B N 1
ATOM 5624 C CA . VAL B 1 286 ? 76.028 -11.319 -62.141 1.00 34.29 285 VAL B CA 1
ATOM 5625 C C . VAL B 1 286 ? 76.240 -10.362 -63.316 1.00 32.24 285 VAL B C 1
ATOM 5626 O O . VAL B 1 286 ? 76.077 -9.146 -63.161 1.00 30.66 285 VAL B O 1
ATOM 5630 N N . PRO B 1 287 ? 76.665 -10.903 -64.476 1.00 32.19 286 PRO B N 1
ATOM 5631 C CA . PRO B 1 287 ? 77.041 -10.077 -65.637 1.00 31.52 286 PRO B CA 1
ATOM 5632 C C . PRO B 1 287 ? 75.847 -9.326 -66.243 1.00 30.08 286 PRO B C 1
ATOM 5633 O O . PRO B 1 287 ? 75.983 -8.183 -66.702 1.00 27.53 286 PRO B O 1
ATOM 5637 N N . SER B 1 288 ? 74.687 -9.977 -66.228 1.00 24.47 287 SER B N 1
ATOM 5638 C CA . SER B 1 288 ? 73.479 -9.432 -66.807 1.00 21.90 287 SER B CA 1
ATOM 5639 C C . SER B 1 288 ? 72.915 -8.288 -65.945 1.00 24.85 287 SER B C 1
ATOM 5640 O O . SER B 1 288 ? 72.143 -7.445 -66.421 1.00 21.42 287 SER B O 1
ATOM 5643 N N . LEU B 1 289 ? 73.308 -8.255 -64.672 1.00 22.46 288 LEU B N 1
ATOM 5644 C CA . LEU B 1 289 ? 72.603 -7.443 -63.675 1.00 20.05 288 LEU B CA 1
ATOM 5645 C C . LEU B 1 289 ? 72.895 -5.950 -63.813 1.00 20.38 288 LEU B C 1
ATOM 5646 O O . LEU B 1 289 ? 74.041 -5.516 -63.710 1.00 22.35 288 LEU B O 1
ATOM 5651 N N . ARG B 1 290 ? 71.853 -5.155 -64.022 1.00 16.98 289 ARG B N 1
ATOM 5652 C CA . ARG B 1 290 ? 72.050 -3.732 -64.241 1.00 22.92 289 ARG B CA 1
ATOM 5653 C C . ARG B 1 290 ? 71.633 -2.884 -63.030 1.00 22.11 289 ARG B C 1
ATOM 5654 O O . ARG B 1 290 ? 72.266 -1.876 -62.701 1.00 19.32 289 ARG B O 1
ATOM 5662 N N . LEU B 1 291 ? 70.549 -3.289 -62.378 1.00 18.21 290 LEU B N 1
ATOM 5663 C CA . LEU B 1 291 ? 69.954 -2.462 -61.343 1.00 20.14 290 LEU B CA 1
ATOM 5664 C C . LEU B 1 291 ? 69.321 -3.309 -60.244 1.00 19.93 290 LEU B C 1
ATOM 5665 O O . LEU B 1 291 ? 68.617 -4.282 -60.528 1.00 17.43 290 LEU B O 1
ATOM 5670 N N . VAL B 1 292 ? 69.576 -2.914 -58.998 1.00 17.80 291 VAL B N 1
ATOM 5671 C CA . VAL B 1 292 ? 69.025 -3.560 -57.820 1.00 19.09 291 VAL B CA 1
ATOM 5672 C C . VAL B 1 292 ? 68.323 -2.511 -56.969 1.00 21.39 291 VAL B C 1
ATOM 5673 O O . VAL B 1 292 ? 68.951 -1.541 -56.540 1.00 20.31 291 VAL B O 1
ATOM 5677 N N . GLY B 1 293 ? 67.019 -2.669 -56.762 1.00 21.02 292 GLY B N 1
ATOM 5678 C CA . GLY B 1 293 ? 66.313 -1.825 -55.821 1.00 17.93 292 GLY B CA 1
ATOM 5679 C C . GLY B 1 293 ? 66.332 -2.576 -54.497 1.00 21.90 292 GLY B C 1
ATOM 5680 O O . GLY B 1 293 ? 66.408 -3.810 -54.486 1.00 21.42 292 GLY B O 1
ATOM 5681 N N . TYR B 1 294 ? 66.272 -1.846 -53.386 1.00 20.46 293 TYR B N 1
ATOM 5682 C CA . TYR B 1 294 ? 66.287 -2.465 -52.066 1.00 21.80 293 TYR B CA 1
ATOM 5683 C C . TYR B 1 294 ? 65.720 -1.520 -50.996 1.00 23.95 293 TYR B C 1
ATOM 5684 O O . TYR B 1 294 ? 65.774 -0.297 -51.131 1.00 20.08 293 TYR B O 1
ATOM 5693 N N . GLY B 1 295 ? 65.195 -2.116 -49.929 1.00 25.54 294 GLY B N 1
ATOM 5694 C CA . GLY B 1 295 ? 64.526 -1.396 -48.861 1.00 27.67 294 GLY B CA 1
ATOM 5695 C C . GLY B 1 295 ? 63.641 -2.360 -48.082 1.00 32.68 294 GLY B C 1
ATOM 5696 O O . GLY B 1 295 ? 63.589 -3.557 -48.406 1.00 31.47 294 GLY B O 1
ATOM 5697 N N . GLY B 1 296 ? 62.959 -1.865 -47.051 1.00 32.78 295 GLY B N 1
ATOM 5698 C CA . GLY B 1 296 ? 62.082 -2.719 -46.260 1.00 35.51 295 GLY B CA 1
ATOM 5699 C C . GLY B 1 296 ? 62.593 -2.951 -44.848 1.00 39.33 295 GLY B C 1
ATOM 5700 O O . GLY B 1 296 ? 61.809 -3.264 -43.937 1.00 45.28 295 GLY B O 1
ATOM 5701 N N . SER B 1 297 ? 63.910 -2.811 -44.675 1.00 34.85 296 SER B N 1
ATOM 5702 C CA . SER B 1 297 ? 64.548 -2.840 -43.360 1.00 34.60 296 SER B CA 1
ATOM 5703 C C . SER B 1 297 ? 65.707 -1.844 -43.329 1.00 35.56 296 SER B C 1
ATOM 5704 O O . SER B 1 297 ? 65.821 -0.988 -44.210 1.00 35.64 296 SER B O 1
ATOM 5707 N N . ARG B 1 298 ? 66.560 -1.935 -42.319 1.00 30.45 297 ARG B N 1
ATOM 5708 C CA . ARG B 1 298 ? 67.752 -1.103 -42.316 1.00 33.12 297 ARG B CA 1
ATOM 5709 C C . ARG B 1 298 ? 68.749 -1.594 -43.356 1.00 31.77 297 ARG B C 1
ATOM 5710 O O . ARG B 1 298 ? 69.224 -2.723 -43.273 1.00 29.84 297 ARG B O 1
ATOM 5718 N N . ALA B 1 299 ? 69.058 -0.739 -44.329 1.00 30.14 298 ALA B N 1
ATOM 5719 C CA . ALA B 1 299 ? 70.045 -1.050 -45.363 1.00 31.45 298 ALA B CA 1
ATOM 5720 C C . ALA B 1 299 ? 71.446 -1.255 -44.774 1.00 32.05 298 ALA B C 1
ATOM 5721 O O . ALA B 1 299 ? 71.802 -0.657 -43.758 1.00 31.51 298 ALA B O 1
ATOM 5723 N N . ILE B 1 300 ? 72.243 -2.090 -45.428 1.00 29.94 299 ILE B N 1
ATOM 5724 C CA . ILE B 1 300 ? 73.605 -2.335 -44.977 1.00 28.58 299 ILE B CA 1
ATOM 5725 C C . ILE B 1 300 ? 74.587 -1.767 -45.992 1.00 25.90 299 ILE B C 1
ATOM 5726 O O . ILE B 1 300 ? 74.730 -2.315 -47.092 1.00 26.54 299 ILE B O 1
ATOM 5731 N N . ALA B 1 301 ? 75.242 -0.659 -45.637 1.00 24.64 300 ALA B N 1
ATOM 5732 C CA . ALA B 1 301 ? 76.114 0.057 -46.575 1.00 23.15 300 ALA B CA 1
ATOM 5733 C C . ALA B 1 301 ? 77.224 -0.806 -47.180 1.00 24.73 300 ALA B C 1
ATOM 5734 O O . ALA B 1 301 ? 77.506 -0.661 -48.364 1.00 26.42 300 ALA B O 1
ATOM 5736 N N . ALA B 1 302 ? 77.823 -1.713 -46.398 1.00 24.27 301 ALA B N 1
ATOM 5737 C CA . ALA B 1 302 ? 78.824 -2.653 -46.944 1.00 27.76 301 ALA B CA 1
ATOM 5738 C C . ALA B 1 302 ? 78.323 -3.600 -48.066 1.00 30.09 301 ALA B C 1
ATOM 5739 O O . ALA B 1 302 ? 79.058 -3.853 -49.031 1.00 23.38 301 ALA B O 1
ATOM 5741 N N . ASP B 1 303 ? 77.109 -4.153 -47.938 1.00 28.60 302 ASP B N 1
ATOM 5742 C CA . ASP B 1 303 ? 76.582 -5.014 -49.005 1.00 29.22 302 ASP B CA 1
ATOM 5743 C C . ASP B 1 303 ? 76.364 -4.176 -50.284 1.00 27.23 302 ASP B C 1
ATOM 5744 O O . ASP B 1 303 ? 76.768 -4.575 -51.385 1.00 22.89 302 ASP B O 1
ATOM 5749 N N . VAL B 1 304 ? 75.753 -3.001 -50.117 1.00 22.54 303 VAL B N 1
ATOM 5750 C CA . VAL B 1 304 ? 75.496 -2.114 -51.244 1.00 25.86 303 VAL B CA 1
ATOM 5751 C C . VAL B 1 304 ? 76.773 -1.767 -52.029 1.00 29.06 303 VAL B C 1
ATOM 5752 O O . VAL B 1 304 ? 76.790 -1.831 -53.274 1.00 25.19 303 VAL B O 1
ATOM 5756 N N . ARG B 1 305 ? 77.834 -1.422 -51.295 1.00 26.50 304 ARG B N 1
ATOM 5757 C CA . ARG B 1 305 ? 79.133 -1.091 -51.894 1.00 28.07 304 ARG B CA 1
ATOM 5758 C C . ARG B 1 305 ? 79.740 -2.276 -52.644 1.00 28.73 304 ARG B C 1
ATOM 5759 O O . ARG B 1 305 ? 80.328 -2.110 -53.720 1.00 26.09 304 ARG B O 1
ATOM 5767 N N . PHE B 1 306 ? 79.591 -3.470 -52.075 1.00 25.30 305 PHE B N 1
ATOM 5768 C CA . PHE B 1 306 ? 80.071 -4.679 -52.733 1.00 28.90 305 PHE B CA 1
ATOM 5769 C C . PHE B 1 306 ? 79.394 -4.783 -54.090 1.00 29.67 305 PHE B C 1
ATOM 5770 O O . PHE B 1 306 ? 80.058 -4.875 -55.130 1.00 31.20 305 PHE B O 1
ATOM 5778 N N . ILE B 1 307 ? 78.066 -4.748 -54.075 1.00 25.42 306 ILE B N 1
ATOM 5779 C CA . ILE B 1 307 ? 77.290 -4.842 -55.296 1.00 26.75 306 ILE B CA 1
ATOM 5780 C C . ILE B 1 307 ? 77.678 -3.775 -56.344 1.00 27.67 306 ILE B C 1
ATOM 5781 O O . ILE B 1 307 ? 77.901 -4.101 -57.514 1.00 28.89 306 ILE B O 1
ATOM 5786 N N . GLU B 1 308 ? 77.809 -2.518 -55.931 1.00 25.34 307 GLU B N 1
ATOM 5787 C CA . GLU B 1 308 ? 78.082 -1.455 -56.898 1.00 30.06 307 GLU B CA 1
ATOM 5788 C C . GLU B 1 308 ? 79.498 -1.537 -57.517 1.00 31.86 307 GLU B C 1
ATOM 5789 O O . GLU B 1 308 ? 79.726 -1.078 -58.651 1.00 29.53 307 GLU B O 1
ATOM 5795 N N . ALA B 1 309 ? 80.432 -2.133 -56.775 1.00 28.41 308 ALA B N 1
ATOM 5796 C CA . ALA B 1 309 ? 81.804 -2.318 -57.252 1.00 31.92 308 ALA B CA 1
ATOM 5797 C C . ALA B 1 309 ? 81.834 -3.353 -58.369 1.00 34.27 308 ALA B C 1
ATOM 5798 O O . ALA B 1 309 ? 82.823 -3.467 -59.108 1.00 28.95 308 ALA B O 1
ATOM 5800 N N . THR B 1 310 ? 80.746 -4.114 -58.459 1.00 31.26 309 THR B N 1
ATOM 5801 C CA . THR B 1 310 ? 80.546 -5.103 -59.505 1.00 33.43 309 THR B CA 1
ATOM 5802 C C . THR B 1 310 ? 79.978 -4.404 -60.758 1.00 34.78 309 THR B C 1
ATOM 5803 O O . THR B 1 310 ? 79.821 -5.007 -61.824 1.00 31.68 309 THR B O 1
ATOM 5807 N N . GLY B 1 311 ? 79.709 -3.106 -60.636 1.00 32.48 310 GLY B N 1
ATOM 5808 C CA . GLY B 1 311 ? 79.196 -2.335 -61.757 1.00 27.99 310 GLY B CA 1
ATOM 5809 C C . GLY B 1 311 ? 77.692 -2.104 -61.694 1.00 31.74 310 GLY B C 1
ATOM 5810 O O . GLY B 1 311 ? 77.104 -1.447 -62.575 1.00 31.60 310 GLY B O 1
ATOM 5811 N N . VAL B 1 312 ? 77.065 -2.627 -60.643 1.00 31.04 311 VAL B N 1
ATOM 5812 C CA . VAL B 1 312 ? 75.608 -2.543 -60.481 1.00 28.58 311 VAL B CA 1
ATOM 5813 C C . VAL B 1 312 ? 75.127 -1.219 -59.855 1.00 26.10 311 VAL B C 1
ATOM 5814 O O . VAL B 1 312 ? 75.566 -0.825 -58.768 1.00 26.06 311 VAL B O 1
ATOM 5818 N N . ARG B 1 313 ? 74.233 -0.540 -60.561 1.00 22.01 312 ARG B N 1
ATOM 5819 C CA . ARG B 1 313 ? 73.524 0.615 -60.031 1.00 27.04 312 ARG B CA 1
ATOM 5820 C C . ARG B 1 313 ? 72.549 0.124 -58.954 1.00 23.08 312 ARG B C 1
ATOM 5821 O O . ARG B 1 313 ? 72.024 -0.984 -59.035 1.00 20.07 312 ARG B O 1
ATOM 5829 N N . THR B 1 314 ? 72.332 0.920 -57.918 1.00 22.70 313 THR B N 1
ATOM 5830 C CA . THR B 1 314 ? 71.384 0.519 -56.901 1.00 21.16 313 THR B CA 1
ATOM 5831 C C . THR B 1 314 ? 70.594 1.723 -56.489 1.00 22.09 313 THR B C 1
ATOM 5832 O O . THR B 1 314 ? 71.045 2.854 -56.670 1.00 23.65 313 THR B O 1
ATOM 5836 N N . ALA B 1 315 ? 69.418 1.460 -55.926 1.00 21.38 314 ALA B N 1
ATOM 5837 C CA . ALA B 1 315 ? 68.518 2.494 -55.453 1.00 22.45 314 ALA B CA 1
ATOM 5838 C C . ALA B 1 315 ? 67.857 2.033 -54.150 1.00 24.01 314 ALA B C 1
ATOM 5839 O O . ALA B 1 315 ? 67.156 1.013 -54.130 1.00 20.32 314 ALA B O 1
ATOM 5841 N N . GLN B 1 316 ? 68.101 2.751 -53.055 1.00 22.08 315 GLN B N 1
ATOM 5842 C CA . GLN B 1 316 ? 67.365 2.451 -51.842 1.00 22.41 315 GLN B CA 1
ATOM 5843 C C . GLN B 1 316 ? 65.994 3.000 -52.113 1.00 21.78 315 GLN B C 1
ATOM 5844 O O . GLN B 1 316 ? 65.853 4.165 -52.488 1.00 21.93 315 GLN B O 1
ATOM 5850 N N . VAL B 1 317 ? 64.978 2.177 -51.921 1.00 20.44 316 VAL B N 1
ATOM 5851 C CA . VAL B 1 317 ? 63.614 2.665 -52.087 1.00 25.06 316 VAL B CA 1
ATOM 5852 C C . VAL B 1 317 ? 62.875 2.665 -50.747 1.00 26.96 316 VAL B C 1
ATOM 5853 O O . VAL B 1 317 ? 62.643 1.611 -50.147 1.00 30.79 316 VAL B O 1
ATOM 5857 N N . TYR B 1 318 ? 62.530 3.854 -50.270 1.00 27.06 317 TYR B N 1
ATOM 5858 C CA . TYR B 1 318 ? 61.868 3.986 -48.990 1.00 25.06 317 TYR B CA 1
ATOM 5859 C C . TYR B 1 318 ? 60.371 4.241 -49.204 1.00 26.42 317 TYR B C 1
ATOM 5860 O O . TYR B 1 318 ? 59.973 5.140 -49.955 1.00 24.76 317 TYR B O 1
ATOM 5869 N N . GLY B 1 319 ? 59.552 3.459 -48.506 1.00 27.80 318 GLY B N 1
ATOM 5870 C CA . GLY B 1 319 ? 58.116 3.497 -48.681 1.00 28.58 318 GLY B CA 1
ATOM 5871 C C . GLY B 1 319 ? 57.423 2.394 -47.909 1.00 28.50 318 GLY B C 1
ATOM 5872 O O . GLY B 1 319 ? 58.053 1.440 -47.446 1.00 29.50 318 GLY B O 1
ATOM 5873 N N . LEU B 1 320 ? 56.111 2.544 -47.760 1.00 30.01 319 LEU B N 1
ATOM 5874 C CA . LEU B 1 320 ? 55.295 1.615 -46.996 1.00 25.97 319 LEU B CA 1
ATOM 5875 C C . LEU B 1 320 ? 54.114 1.315 -47.871 1.00 23.01 319 LEU B C 1
ATOM 5876 O O . LEU B 1 320 ? 53.902 2.009 -48.863 1.00 20.11 319 LEU B O 1
ATOM 5881 N N . SER B 1 321 ? 53.346 0.296 -47.495 1.00 21.30 320 SER B N 1
ATOM 5882 C CA . SER B 1 321 ? 52.040 0.042 -48.101 1.00 24.80 320 SER B CA 1
ATOM 5883 C C . SER B 1 321 ? 51.245 1.339 -48.213 1.00 23.65 320 SER B C 1
ATOM 5884 O O . SER B 1 321 ? 50.767 1.696 -49.295 1.00 21.61 320 SER B O 1
ATOM 5887 N N . GLU B 1 322 ? 51.192 2.083 -47.115 1.00 20.14 321 GLU B N 1
ATOM 5888 C CA . GLU B 1 322 ? 50.366 3.279 -47.004 1.00 23.11 321 GLU B CA 1
ATOM 5889 C C . GLU B 1 322 ? 50.749 4.335 -48.038 1.00 20.35 321 GLU B C 1
ATOM 5890 O O . GLU B 1 322 ? 49.891 5.046 -48.553 1.00 24.77 321 GLU B O 1
ATOM 5896 N N . THR B 1 323 ? 52.039 4.435 -48.332 1.00 19.73 322 THR B N 1
ATOM 5897 C CA . THR B 1 323 ? 52.549 5.421 -49.279 1.00 20.54 322 THR B CA 1
ATOM 5898 C C . THR B 1 323 ? 52.589 4.869 -50.703 1.00 20.30 322 THR B C 1
ATOM 5899 O O . THR B 1 323 ? 53.162 5.484 -51.598 1.00 22.93 322 THR B O 1
ATOM 5903 N N . GLY B 1 324 ? 51.983 3.703 -50.905 1.00 21.49 323 GLY B N 1
ATOM 5904 C CA . GLY B 1 324 ? 51.997 3.064 -52.207 1.00 21.49 323 GLY B CA 1
ATOM 5905 C C . GLY B 1 324 ? 53.401 2.769 -52.692 1.00 21.26 323 GLY B C 1
ATOM 5906 O O . GLY B 1 324 ? 53.737 3.010 -53.850 1.00 24.85 323 GLY B O 1
ATOM 5907 N N . CYS B 1 325 ? 54.222 2.253 -51.784 1.00 19.70 324 CYS B N 1
ATOM 5908 C CA . CYS B 1 325 ? 55.621 1.962 -52.069 1.00 21.40 324 CYS B CA 1
ATOM 5909 C C . CYS B 1 325 ? 56.498 3.195 -51.925 1.00 24.28 324 CYS B C 1
ATOM 5910 O O . CYS B 1 325 ? 56.148 4.130 -51.208 1.00 26.89 324 CYS B O 1
ATOM 5913 N N . THR B 1 326 ? 57.650 3.184 -52.584 1.00 22.55 325 THR B N 1
ATOM 5914 C CA . THR B 1 326 ? 58.694 4.150 -52.295 1.00 23.25 325 THR B CA 1
ATOM 5915 C C . THR B 1 326 ? 58.212 5.583 -52.460 1.00 22.99 325 THR B C 1
ATOM 5916 O O . THR B 1 326 ? 57.593 5.940 -53.459 1.00 24.57 325 THR B O 1
ATOM 5920 N N . ALA B 1 327 ? 58.517 6.398 -51.456 1.00 22.67 326 ALA B N 1
ATOM 5921 C CA . ALA B 1 327 ? 58.286 7.830 -51.519 1.00 25.92 326 ALA B CA 1
ATOM 5922 C C . ALA B 1 327 ? 59.618 8.570 -51.475 1.00 25.93 326 ALA B C 1
ATOM 5923 O O . ALA B 1 327 ? 59.704 9.733 -51.864 1.00 27.14 326 ALA B O 1
ATOM 5925 N N . LEU B 1 328 ? 60.657 7.881 -51.009 1.00 24.51 327 LEU B N 1
ATOM 5926 C CA . LEU B 1 328 ? 61.991 8.470 -50.932 1.00 24.92 327 LEU B CA 1
ATOM 5927 C C . LEU B 1 328 ? 62.926 7.487 -51.607 1.00 27.43 327 LEU B C 1
ATOM 5928 O O . LEU B 1 328 ? 62.685 6.278 -51.599 1.00 24.72 327 LEU B O 1
ATOM 5933 N N . CYS B 1 329 ? 64.016 7.989 -52.160 1.00 24.96 328 CYS B N 1
ATOM 5934 C CA . CYS B 1 329 ? 64.888 7.132 -52.924 1.00 24.07 328 CYS B CA 1
ATOM 5935 C C . CYS B 1 329 ? 66.330 7.574 -52.739 1.00 26.06 328 CYS B C 1
ATOM 5936 O O . CYS B 1 329 ? 66.617 8.777 -52.816 1.00 27.57 328 CYS B O 1
ATOM 5939 N N . LEU B 1 330 ? 67.222 6.612 -52.472 1.00 24.19 329 LEU B N 1
ATOM 5940 C CA . LEU B 1 330 ? 68.659 6.883 -52.411 1.00 23.92 329 LEU B CA 1
ATOM 5941 C C . LEU B 1 330 ? 69.382 6.154 -53.542 1.00 25.63 329 LEU B C 1
ATOM 5942 O O . LEU B 1 330 ? 69.672 4.947 -53.430 1.00 24.02 329 LEU B O 1
ATOM 5947 N N . PRO B 1 331 ? 69.683 6.890 -54.632 1.00 22.14 330 PRO B N 1
ATOM 5948 C CA . PRO B 1 331 ? 70.310 6.333 -55.837 1.00 26.06 330 PRO B CA 1
ATOM 5949 C C . PRO B 1 331 ? 71.832 6.257 -55.719 1.00 24.41 330 PRO B C 1
ATOM 5950 O O . PRO B 1 331 ? 72.442 7.140 -55.110 1.00 24.47 330 PRO B O 1
ATOM 5954 N N . THR B 1 332 ? 72.437 5.205 -56.260 1.00 24.14 331 THR B N 1
ATOM 5955 C CA . THR B 1 332 ? 73.896 5.133 -56.331 1.00 26.53 331 THR B CA 1
ATOM 5956 C C . THR B 1 332 ? 74.472 6.459 -56.821 1.00 29.87 331 THR B C 1
ATOM 5957 O O . THR B 1 332 ? 74.041 6.962 -57.867 1.00 27.47 331 THR B O 1
ATOM 5961 N N . ASP B 1 333 ? 75.359 7.061 -56.040 1.00 30.27 332 ASP B N 1
ATOM 5962 C CA . ASP B 1 333 ? 76.017 8.301 -56.436 1.00 34.39 332 ASP B CA 1
ATOM 5963 C C . ASP B 1 333 ? 77.273 8.511 -55.609 1.00 33.80 332 ASP B C 1
ATOM 5964 O O . ASP B 1 333 ? 77.468 7.839 -54.599 1.00 31.99 332 ASP B O 1
ATOM 5969 N N . ASP B 1 334 ? 78.126 9.442 -56.024 1.00 38.75 333 ASP B N 1
ATOM 5970 C CA . ASP B 1 334 ? 79.308 9.718 -55.229 1.00 35.78 333 ASP B CA 1
ATOM 5971 C C . ASP B 1 334 ? 78.811 10.206 -53.879 1.00 31.55 333 ASP B C 1
ATOM 5972 O O . ASP B 1 334 ? 77.962 11.092 -53.802 1.00 31.66 333 ASP B O 1
ATOM 5977 N N . GLY B 1 335 ? 79.353 9.627 -52.817 1.00 30.87 334 GLY B N 1
ATOM 5978 C CA . GLY B 1 335 ? 78.940 9.966 -51.470 1.00 29.98 334 GLY B CA 1
ATOM 5979 C C . GLY B 1 335 ? 77.671 9.263 -51.016 1.00 29.28 334 GLY B C 1
ATOM 5980 O O . GLY B 1 335 ? 77.210 9.488 -49.899 1.00 32.26 334 GLY B O 1
ATOM 5981 N N . SER B 1 336 ? 77.110 8.403 -51.864 1.00 30.89 335 SER B N 1
ATOM 5982 C CA . SER B 1 336 ? 75.916 7.628 -51.476 1.00 29.95 335 SER B CA 1
ATOM 5983 C C . SER B 1 336 ? 76.155 6.451 -50.501 1.00 24.88 335 SER B C 1
ATOM 5984 O O . SER B 1 336 ? 75.248 6.064 -49.777 1.00 26.97 335 SER B O 1
ATOM 5987 N N . ILE B 1 337 ? 77.365 5.903 -50.465 1.00 23.25 336 ILE B N 1
ATOM 5988 C CA . ILE B 1 337 ? 77.685 4.823 -49.513 1.00 24.79 336 ILE B CA 1
ATOM 5989 C C . ILE B 1 337 ? 77.888 5.362 -48.074 1.00 27.10 336 ILE B C 1
ATOM 5990 O O . ILE B 1 337 ? 77.574 4.683 -47.079 1.00 24.12 336 ILE B O 1
ATOM 5995 N N . VAL B 1 338 ? 78.404 6.588 -47.975 1.00 27.92 337 VAL B N 1
ATOM 5996 C CA . VAL B 1 338 ? 78.665 7.235 -46.692 1.00 27.16 337 VAL B CA 1
ATOM 5997 C C . VAL B 1 338 ? 77.352 7.700 -46.102 1.00 29.52 337 VAL B C 1
ATOM 5998 O O . VAL B 1 338 ? 77.123 7.623 -44.886 1.00 27.80 337 VAL B O 1
ATOM 6002 N N . LYS B 1 339 ? 76.479 8.191 -46.972 1.00 27.63 338 LYS B N 1
ATOM 6003 C CA . LYS B 1 339 ? 75.156 8.565 -46.535 1.00 25.56 338 LYS B CA 1
ATOM 6004 C C . LYS B 1 339 ? 74.416 7.337 -45.987 1.00 26.90 338 LYS B C 1
ATOM 6005 O O . LYS B 1 339 ? 73.831 7.408 -44.903 1.00 28.28 338 LYS B O 1
ATOM 6011 N N . ILE B 1 340 ? 74.472 6.207 -46.693 1.00 25.45 339 ILE B N 1
ATOM 6012 C CA . ILE B 1 340 ? 73.761 4.995 -46.239 1.00 26.15 339 ILE B CA 1
ATOM 6013 C C . ILE B 1 340 ? 74.309 4.434 -44.926 1.00 27.34 339 ILE B C 1
ATOM 6014 O O . ILE B 1 340 ? 73.548 4.023 -44.037 1.00 25.27 339 ILE B O 1
ATOM 6019 N N . GLU B 1 341 ? 75.633 4.402 -44.815 1.00 25.34 340 GLU B N 1
ATOM 6020 C CA . GLU B 1 341 ? 76.287 4.000 -43.573 1.00 25.94 340 GLU B CA 1
ATOM 6021 C C . GLU B 1 341 ? 75.910 4.966 -42.441 1.00 26.73 340 GLU B C 1
ATOM 6022 O O . GLU B 1 341 ? 75.825 4.560 -41.288 1.00 25.72 340 GLU B O 1
ATOM 6028 N N . ALA B 1 342 ? 75.660 6.230 -42.792 1.00 26.53 341 ALA B N 1
ATOM 6029 C CA . ALA B 1 342 ? 75.246 7.243 -41.837 1.00 26.50 341 ALA B CA 1
ATOM 6030 C C . ALA B 1 342 ? 73.794 7.063 -41.378 1.00 30.06 341 ALA B C 1
ATOM 6031 O O . ALA B 1 342 ? 73.397 7.599 -40.342 1.00 31.79 341 ALA B O 1
ATOM 6033 N N . GLY B 1 343 ? 72.994 6.320 -42.137 1.00 25.58 342 GLY B N 1
ATOM 6034 C CA . GLY B 1 343 ? 71.591 6.174 -41.784 1.00 26.17 342 GLY B CA 1
ATOM 6035 C C . GLY B 1 343 ? 70.607 6.943 -42.653 1.00 24.18 342 GLY B C 1
ATOM 6036 O O . GLY B 1 343 ? 69.430 7.085 -42.306 1.00 26.07 342 GLY B O 1
ATOM 6037 N N . ALA B 1 344 ? 71.065 7.431 -43.796 1.00 22.88 343 ALA B N 1
ATOM 6038 C CA . ALA B 1 344 ? 70.155 8.091 -44.733 1.00 25.04 343 ALA B CA 1
ATOM 6039 C C . ALA B 1 344 ? 69.174 7.095 -45.372 1.00 23.78 343 ALA B C 1
ATOM 6040 O O . ALA B 1 344 ? 69.557 5.970 -45.714 1.00 22.41 343 ALA B O 1
ATOM 6042 N N . VAL B 1 345 ? 67.918 7.513 -45.541 1.00 22.68 344 VAL B N 1
ATOM 6043 C CA . VAL B 1 345 ? 66.902 6.677 -46.181 1.00 26.05 344 VAL B CA 1
ATOM 6044 C C . VAL B 1 345 ? 66.643 7.078 -47.640 1.00 26.20 344 VAL B C 1
ATOM 6045 O O . VAL B 1 345 ? 66.360 6.224 -48.485 1.00 25.85 344 VAL B O 1
ATOM 6049 N N . GLY B 1 346 ? 66.752 8.372 -47.930 1.00 24.92 345 GLY B N 1
ATOM 6050 C CA . GLY B 1 346 ? 66.533 8.880 -49.273 1.00 25.62 345 GLY B CA 1
ATOM 6051 C C . GLY B 1 346 ? 66.142 10.352 -49.344 1.00 30.36 345 GLY B C 1
ATOM 6052 O O . GLY B 1 346 ? 66.034 11.048 -48.315 1.00 29.42 345 GLY B O 1
ATOM 6053 N N . ARG B 1 347 ? 65.951 10.826 -50.573 1.00 28.48 346 ARG B N 1
ATOM 6054 C CA . ARG B 1 347 ? 65.401 12.152 -50.851 1.00 28.57 346 ARG B CA 1
ATOM 6055 C C . ARG B 1 347 ? 64.083 11.908 -51.572 1.00 27.12 346 ARG B C 1
ATOM 6056 O O . ARG B 1 347 ? 63.956 10.919 -52.304 1.00 24.60 346 ARG B O 1
ATOM 6064 N N . PRO B 1 348 ? 63.086 12.791 -51.365 1.00 30.30 347 PRO B N 1
ATOM 6065 C CA . PRO B 1 348 ? 61.807 12.586 -52.067 1.00 28.07 347 PRO B CA 1
ATOM 6066 C C . PRO B 1 348 ? 61.923 12.753 -53.579 1.00 24.19 347 PRO B C 1
ATOM 6067 O O . PRO B 1 348 ? 62.846 13.405 -54.071 1.00 26.78 347 PRO B O 1
ATOM 6071 N N . TYR B 1 349 ? 60.992 12.157 -54.314 1.00 28.53 348 TYR B N 1
ATOM 6072 C CA . TYR B 1 349 ? 60.921 12.369 -55.758 1.00 25.79 348 TYR B CA 1
ATOM 6073 C C . TYR B 1 349 ? 60.319 13.746 -55.988 1.00 26.61 348 TYR B C 1
ATOM 6074 O O . TYR B 1 349 ? 59.560 14.242 -55.132 1.00 25.52 348 TYR B O 1
ATOM 6083 N N . PRO B 1 350 ? 60.655 14.381 -57.127 1.00 25.73 349 PRO B N 1
ATOM 6084 C CA . PRO B 1 350 ? 60.030 15.677 -57.417 1.00 27.81 349 PRO B CA 1
ATOM 6085 C C . PRO B 1 350 ? 58.510 15.534 -57.497 1.00 29.75 349 PRO B C 1
ATOM 6086 O O . PRO B 1 350 ? 58.018 14.630 -58.180 1.00 32.65 349 PRO B O 1
ATOM 6090 N N . GLY B 1 351 ? 57.774 16.391 -56.794 1.00 28.59 350 GLY B N 1
ATOM 6091 C CA . GLY B 1 351 ? 56.324 16.318 -56.816 1.00 29.50 350 GLY B CA 1
ATOM 6092 C C . GLY B 1 351 ? 55.765 15.564 -55.623 1.00 31.44 350 GLY B C 1
ATOM 6093 O O . GLY B 1 351 ? 54.556 15.584 -55.382 1.00 31.59 350 GLY B O 1
ATOM 6094 N N . VAL B 1 352 ? 56.640 14.897 -54.869 1.00 29.63 351 VAL B N 1
ATOM 6095 C CA . VAL B 1 352 ? 56.208 14.224 -53.653 1.00 28.20 351 VAL B CA 1
ATOM 6096 C C . VAL B 1 352 ? 56.484 15.149 -52.473 1.00 28.81 351 VAL B C 1
ATOM 6097 O O . VAL B 1 352 ? 57.628 15.570 -52.260 1.00 27.33 351 VAL B O 1
ATOM 6101 N N . ASP B 1 353 ? 55.439 15.481 -51.721 1.00 25.49 352 ASP B N 1
ATOM 6102 C CA . ASP B 1 353 ? 55.582 16.400 -50.585 1.00 31.20 352 ASP B CA 1
ATOM 6103 C C . ASP B 1 353 ? 55.921 15.679 -49.264 1.00 28.79 352 ASP B C 1
ATOM 6104 O O . ASP B 1 353 ? 55.263 14.693 -48.896 1.00 26.13 352 ASP B O 1
ATOM 6109 N N . VAL B 1 354 ? 56.942 16.185 -48.567 1.00 26.64 353 VAL B N 1
ATOM 6110 C CA . VAL B 1 354 ? 57.397 15.636 -47.286 1.00 27.70 353 VAL B CA 1
ATOM 6111 C C . VAL B 1 354 ? 57.313 16.706 -46.200 1.00 30.87 353 VAL B C 1
ATOM 6112 O O . VAL B 1 354 ? 57.488 17.892 -46.482 1.00 34.12 353 VAL B O 1
ATOM 6116 N N . TYR B 1 355 ? 57.058 16.288 -44.961 1.00 29.15 354 TYR B N 1
ATOM 6117 C CA . TYR B 1 355 ? 56.816 17.204 -43.843 1.00 25.84 354 TYR B CA 1
ATOM 6118 C C . TYR B 1 355 ? 57.123 16.499 -42.524 1.00 26.43 354 TYR B C 1
ATOM 6119 O O . TYR B 1 355 ? 56.463 15.511 -42.179 1.00 26.31 354 TYR B O 1
ATOM 6128 N N . LEU B 1 356 ? 58.120 16.984 -41.794 1.00 27.44 355 LEU B N 1
ATOM 6129 C CA . LEU B 1 356 ? 58.404 16.458 -40.456 1.00 26.46 355 LEU B CA 1
ATOM 6130 C C . LEU B 1 356 ? 57.618 17.247 -39.402 1.00 27.76 355 LEU B C 1
ATOM 6131 O O . LEU B 1 356 ? 57.824 18.454 -39.225 1.00 28.07 355 LEU B O 1
ATOM 6136 N N . ALA B 1 357 ? 56.696 16.559 -38.731 1.00 25.54 356 ALA B N 1
ATOM 6137 C CA . ALA B 1 357 ? 55.943 17.122 -37.616 1.00 28.53 356 ALA B CA 1
ATOM 6138 C C . ALA B 1 357 ? 56.680 16.902 -36.280 1.00 28.61 356 ALA B C 1
ATOM 6139 O O . ALA B 1 357 ? 56.867 15.761 -35.837 1.00 26.51 356 ALA B O 1
ATOM 6141 N N . ALA B 1 358 ? 57.080 17.990 -35.631 1.00 31.82 357 ALA B N 1
ATOM 6142 C CA . ALA B 1 358 ? 57.792 17.888 -34.349 1.00 38.04 357 ALA B CA 1
ATOM 6143 C C . ALA B 1 358 ? 57.008 17.077 -33.310 1.00 38.21 357 ALA B C 1
ATOM 6144 O O . ALA B 1 358 ? 57.592 16.254 -32.591 1.00 38.91 357 ALA B O 1
ATOM 6146 N N . THR B 1 359 ? 55.691 17.295 -33.257 1.00 34.09 358 THR B N 1
ATOM 6147 C CA . THR B 1 359 ? 54.822 16.634 -32.284 1.00 33.61 358 THR B CA 1
ATOM 6148 C C . THR B 1 359 ? 53.830 15.675 -32.946 1.00 34.96 358 THR B C 1
ATOM 6149 O O . THR B 1 359 ? 53.317 15.953 -34.029 1.00 36.30 358 THR B O 1
ATOM 6153 N N . ASP B 1 360 ? 53.570 14.538 -32.309 1.00 35.45 359 ASP B N 1
ATOM 6154 C CA . ASP B 1 360 ? 52.558 13.628 -32.819 1.00 38.62 359 ASP B CA 1
ATOM 6155 C C . ASP B 1 360 ? 51.173 14.172 -32.492 1.00 42.14 359 ASP B C 1
ATOM 6156 O O . ASP B 1 360 ? 50.995 14.829 -31.465 1.00 44.28 359 ASP B O 1
ATOM 6161 N N . GLY B 1 361 ? 50.200 13.927 -33.372 1.00 42.27 360 GLY B N 1
ATOM 6162 C CA . GLY B 1 361 ? 48.893 14.558 -33.244 1.00 44.66 360 GLY B CA 1
ATOM 6163 C C . GLY B 1 361 ? 48.699 15.777 -34.148 1.00 44.46 360 GLY B C 1
ATOM 6164 O O . GLY B 1 361 ? 47.713 15.866 -34.880 1.00 42.50 360 GLY B O 1
ATOM 6165 N N . ILE B 1 362 ? 49.627 16.731 -34.083 1.00 42.41 361 ILE B N 1
ATOM 6166 C CA . ILE B 1 362 ? 49.637 17.860 -35.011 1.00 41.68 361 ILE B CA 1
ATOM 6167 C C . ILE B 1 362 ? 50.241 17.406 -36.340 1.00 42.93 361 ILE B C 1
ATOM 6168 O O . ILE B 1 362 ? 51.460 17.191 -36.429 1.00 39.88 361 ILE B O 1
ATOM 6173 N N . GLY B 1 363 ? 49.368 17.243 -37.329 1.00 40.67 362 GLY B N 1
ATOM 6174 C CA . GLY B 1 363 ? 49.726 16.944 -38.702 1.00 36.22 362 GLY B CA 1
ATOM 6175 C C . GLY B 1 363 ? 49.930 18.191 -39.543 1.00 38.96 362 GLY B C 1
ATOM 6176 O O . GLY B 1 363 ? 49.790 19.312 -39.049 1.00 39.89 362 GLY B O 1
ATOM 6177 N N . PRO B 1 364 ? 50.200 17.997 -40.827 1.00 35.27 363 PRO B N 1
ATOM 6178 C CA . PRO B 1 364 ? 50.392 19.123 -41.741 1.00 38.36 363 PRO B CA 1
ATOM 6179 C C . PRO B 1 364 ? 49.121 19.961 -41.806 1.00 36.80 363 PRO B C 1
ATOM 6180 O O . PRO B 1 364 ? 49.191 21.185 -41.895 1.00 41.46 363 PRO B O 1
ATOM 6184 N N . THR B 1 365 ? 47.972 19.297 -41.776 1.00 35.15 364 THR B N 1
ATOM 6185 C CA . THR B 1 365 ? 46.691 19.975 -41.908 1.00 43.74 364 THR B CA 1
ATOM 6186 C C . THR B 1 365 ? 46.423 20.884 -40.714 1.00 49.18 364 THR B C 1
ATOM 6187 O O . THR B 1 365 ? 45.857 21.967 -40.858 1.00 52.12 364 THR B O 1
ATOM 6191 N N . ALA B 1 366 ? 46.817 20.422 -39.535 1.00 47.92 365 ALA B N 1
ATOM 6192 C CA . ALA B 1 366 ? 46.405 21.036 -38.275 1.00 50.48 365 ALA B CA 1
ATOM 6193 C C . ALA B 1 366 ? 46.655 22.544 -38.229 1.00 55.04 365 ALA B C 1
ATOM 6194 O O . ALA B 1 366 ? 47.563 23.061 -38.884 1.00 51.19 365 ALA B O 1
ATOM 6196 N N . PRO B 1 367 ? 45.762 23.269 -37.420 1.00 58.88 366 PRO B N 1
ATOM 6197 C CA . PRO B 1 367 ? 45.898 24.732 -37.565 1.00 59.66 366 PRO B CA 1
ATOM 6198 C C . PRO B 1 367 ? 47.251 25.304 -37.149 1.00 59.12 366 PRO B C 1
ATOM 6199 O O . PRO B 1 367 ? 47.881 24.841 -36.199 1.00 58.10 366 PRO B O 1
ATOM 6203 N N . GLY B 1 368 ? 47.680 26.321 -37.890 1.00 57.20 367 GLY B N 1
ATOM 6204 C CA . GLY B 1 368 ? 48.990 26.923 -37.738 1.00 53.67 367 GLY B CA 1
ATOM 6205 C C . GLY B 1 368 ? 50.063 25.873 -37.542 1.00 53.73 367 GLY B C 1
ATOM 6206 O O . GLY B 1 368 ? 51.011 26.081 -36.782 1.00 50.66 367 GLY B O 1
ATOM 6207 N N . ALA B 1 369 ? 49.911 24.745 -38.238 1.00 52.24 368 ALA B N 1
ATOM 6208 C CA . ALA B 1 369 ? 50.839 23.618 -38.135 1.00 51.10 368 ALA B CA 1
ATOM 6209 C C . ALA B 1 369 ? 52.300 24.041 -38.300 1.00 50.14 368 ALA B C 1
ATOM 6210 O O . ALA B 1 369 ? 53.218 23.338 -37.873 1.00 46.43 368 ALA B O 1
ATOM 6212 N N . GLY B 1 370 ? 52.508 25.196 -38.919 1.00 49.55 369 GLY B N 1
ATOM 6213 C CA . GLY B 1 370 ? 53.851 25.675 -39.171 1.00 49.65 369 GLY B CA 1
ATOM 6214 C C . GLY B 1 370 ? 54.424 24.868 -40.313 1.00 48.51 369 GLY B C 1
ATOM 6215 O O . GLY B 1 370 ? 53.801 23.910 -40.769 1.00 49.08 369 GLY B O 1
ATOM 6216 N N . PRO B 1 371 ? 55.611 25.246 -40.793 1.00 44.37 370 PRO B N 1
ATOM 6217 C CA . PRO B 1 371 ? 56.153 24.447 -41.890 1.00 43.83 370 PRO B CA 1
ATOM 6218 C C . PRO B 1 371 ? 56.836 23.198 -41.319 1.00 39.48 370 PRO B C 1
ATOM 6219 O O . PRO B 1 371 ? 56.841 23.024 -40.092 1.00 33.10 370 PRO B O 1
ATOM 6223 N N . SER B 1 372 ? 57.383 22.345 -42.189 1.00 34.03 371 SER B N 1
ATOM 6224 C CA . SER B 1 372 ? 58.114 21.158 -41.751 1.00 30.47 371 SER B CA 1
ATOM 6225 C C . SER B 1 372 ? 59.307 21.481 -40.849 1.00 34.73 371 SER B C 1
ATOM 6226 O O . SER B 1 372 ? 60.073 22.425 -41.104 1.00 34.75 371 SER B O 1
ATOM 6229 N N . ALA B 1 373 ? 59.467 20.685 -39.795 1.00 31.19 372 ALA B N 1
ATOM 6230 C CA . ALA B 1 373 ? 60.672 20.754 -38.980 1.00 29.97 372 ALA B CA 1
ATOM 6231 C C . ALA B 1 373 ? 61.788 19.997 -39.685 1.00 30.27 372 ALA B C 1
ATOM 6232 O O . ALA B 1 373 ? 61.553 19.355 -40.702 1.00 28.15 372 ALA B O 1
ATOM 6234 N N . SER B 1 374 ? 63.000 20.064 -39.141 1.00 29.27 373 SER B N 1
ATOM 6235 C CA . SER B 1 374 ? 64.105 19.274 -39.657 1.00 29.50 373 SER B CA 1
ATOM 6236 C C . SER B 1 374 ? 64.246 17.946 -38.902 1.00 29.06 373 SER B C 1
ATOM 6237 O O . SER B 1 374 ? 65.131 17.161 -39.205 1.00 27.51 373 SER B O 1
ATOM 6240 N N . PHE B 1 375 ? 63.366 17.701 -37.931 1.00 30.30 374 PHE B N 1
ATOM 6241 C CA . PHE B 1 375 ? 63.341 16.448 -37.173 1.00 26.29 374 PHE B CA 1
ATOM 6242 C C . PHE B 1 375 ? 61.926 16.144 -36.694 1.00 27.28 374 PHE B C 1
ATOM 6243 O O . PHE B 1 375 ? 61.243 17.030 -36.175 1.00 27.05 374 PHE B O 1
ATOM 6251 N N . GLY B 1 376 ? 61.480 14.899 -36.850 1.00 25.91 375 GLY B N 1
ATOM 6252 C CA . GLY B 1 376 ? 60.135 14.538 -36.422 1.00 26.14 375 GLY B CA 1
ATOM 6253 C C . GLY B 1 376 ? 59.467 13.400 -37.182 1.00 25.49 375 GLY B C 1
ATOM 6254 O O . GLY B 1 376 ? 60.127 12.711 -37.962 1.00 22.54 375 GLY B O 1
ATOM 6255 N N . THR B 1 377 ? 58.165 13.196 -36.951 1.00 23.02 376 THR B N 1
ATOM 6256 C CA . THR B 1 377 ? 57.444 12.081 -37.579 1.00 24.29 376 THR B CA 1
ATOM 6257 C C . THR B 1 377 ? 57.158 12.361 -39.063 1.00 26.22 376 THR B C 1
ATOM 6258 O O . THR B 1 377 ? 56.589 13.407 -39.422 1.00 23.52 376 THR B O 1
ATOM 6262 N N . LEU B 1 378 ? 57.543 11.424 -39.926 1.00 24.90 377 LEU B N 1
ATOM 6263 C CA . LEU B 1 378 ? 57.476 11.650 -41.360 1.00 21.36 377 LEU B CA 1
ATOM 6264 C C . LEU B 1 378 ? 56.052 11.563 -41.920 1.00 23.34 377 LEU B C 1
ATOM 6265 O O . LEU B 1 378 ? 55.389 10.527 -41.800 1.00 26.15 377 LEU B O 1
ATOM 6270 N N . TRP B 1 379 ? 55.575 12.656 -42.514 1.00 21.11 378 TRP B N 1
ATOM 6271 C CA . TRP B 1 379 ? 54.295 12.648 -43.221 1.00 23.73 378 TRP B CA 1
ATOM 6272 C C . TRP B 1 379 ? 54.561 12.751 -44.722 1.00 23.14 378 TRP B C 1
ATOM 6273 O O . TRP B 1 379 ? 55.451 13.499 -45.155 1.00 22.96 378 TRP B O 1
ATOM 6284 N N . ILE B 1 380 ? 53.798 12.019 -45.530 1.00 24.43 379 ILE B N 1
ATOM 6285 C CA . ILE B 1 380 ? 53.994 12.097 -46.988 1.00 24.12 379 ILE B CA 1
ATOM 6286 C C . ILE B 1 380 ? 52.745 12.434 -47.837 1.00 22.22 379 ILE B C 1
ATOM 6287 O O . ILE B 1 380 ? 51.666 11.851 -47.662 1.00 22.31 379 ILE B O 1
ATOM 6292 N N . LYS B 1 381 ? 52.907 13.404 -48.737 1.00 24.07 380 LYS B N 1
ATOM 6293 C CA . LYS B 1 381 ? 51.903 13.710 -49.749 1.00 25.11 380 LYS B CA 1
ATOM 6294 C C . LYS B 1 381 ? 52.429 13.321 -51.122 1.00 23.89 380 LYS B C 1
ATOM 6295 O O . LYS B 1 381 ? 53.241 14.015 -51.727 1.00 24.38 380 LYS B O 1
ATOM 6301 N N . SER B 1 382 ? 51.947 12.187 -51.597 1.00 22.49 381 SER B N 1
ATOM 6302 C CA . SER B 1 382 ? 52.475 11.556 -52.793 1.00 23.60 381 SER B CA 1
ATOM 6303 C C . SER B 1 382 ? 51.296 11.130 -53.652 1.00 20.96 381 SER B C 1
ATOM 6304 O O . SER B 1 382 ? 50.292 10.647 -53.132 1.00 23.59 381 SER B O 1
ATOM 6307 N N . PRO B 1 383 ? 51.399 11.318 -54.971 1.00 23.61 382 PRO B N 1
ATOM 6308 C CA . PRO B 1 383 ? 50.345 10.810 -55.866 1.00 22.16 382 PRO B CA 1
ATOM 6309 C C . PRO B 1 383 ? 50.198 9.275 -55.845 1.00 23.75 382 PRO B C 1
ATOM 6310 O O . PRO B 1 383 ? 49.211 8.743 -56.364 1.00 20.27 382 PRO B O 1
ATOM 6314 N N . ALA B 1 384 ? 51.161 8.566 -55.252 1.00 24.27 383 ALA B N 1
ATOM 6315 C CA . ALA B 1 384 ? 51.029 7.109 -55.075 1.00 22.53 383 ALA B CA 1
ATOM 6316 C C . ALA B 1 384 ? 50.351 6.665 -53.758 1.00 24.65 383 ALA B C 1
ATOM 6317 O O . ALA B 1 384 ? 50.217 5.460 -53.505 1.00 22.11 383 ALA B O 1
ATOM 6319 N N . ASN B 1 385 ? 49.918 7.620 -52.935 1.00 22.59 384 ASN B N 1
ATOM 6320 C CA . ASN B 1 385 ? 49.334 7.308 -51.619 1.00 21.91 384 ASN B CA 1
ATOM 6321 C C . ASN B 1 385 ? 48.071 6.426 -51.638 1.00 20.84 384 ASN B C 1
ATOM 6322 O O . ASN B 1 385 ? 47.246 6.559 -52.537 1.00 20.25 384 ASN B O 1
ATOM 6335 N N . LEU B 1 387 ? 44.324 4.787 -50.711 1.00 21.85 386 LEU B N 1
ATOM 6336 C CA . LEU B 1 387 ? 42.993 5.393 -50.556 1.00 22.78 386 LEU B CA 1
ATOM 6337 C C . LEU B 1 387 ? 42.490 5.291 -49.117 1.00 24.68 386 LEU B C 1
ATOM 6338 O O . LEU B 1 387 ? 41.534 5.973 -48.722 1.00 23.46 386 LEU B O 1
ATOM 6343 N N . GLY B 1 388 ? 43.129 4.421 -48.337 1.00 26.25 387 GLY B N 1
ATOM 6344 C CA . GLY B 1 388 ? 42.749 4.219 -46.954 1.00 24.61 387 GLY B CA 1
ATOM 6345 C C . GLY B 1 388 ? 42.732 2.752 -46.595 1.00 27.10 387 GLY B C 1
ATOM 6346 O O . GLY B 1 388 ? 42.935 1.892 -47.467 1.00 24.44 387 GLY B O 1
ATOM 6347 N N . TYR B 1 389 ? 42.534 2.469 -45.310 1.00 27.98 388 TYR B N 1
ATOM 6348 C CA . TYR B 1 389 ? 42.432 1.097 -44.812 1.00 32.91 388 TYR B CA 1
ATOM 6349 C C . TYR B 1 389 ? 41.008 0.585 -44.977 1.00 35.18 388 TYR B C 1
ATOM 6350 O O . TYR B 1 389 ? 40.050 1.265 -44.580 1.00 38.08 388 TYR B O 1
ATOM 6359 N N . TRP B 1 390 ? 40.865 -0.625 -45.508 1.00 33.55 389 TRP B N 1
ATOM 6360 C CA . TRP B 1 390 ? 39.543 -1.201 -45.765 1.00 35.36 389 TRP B CA 1
ATOM 6361 C C . TRP B 1 390 ? 38.659 -1.445 -44.530 1.00 35.82 389 TRP B C 1
ATOM 6362 O O . TRP B 1 390 ? 39.030 -2.209 -43.634 1.00 36.86 389 TRP B O 1
ATOM 6373 N N . ASN B 1 391 ? 37.473 -0.830 -44.532 1.00 39.85 390 ASN B N 1
ATOM 6374 C CA . ASN B 1 391 ? 36.504 -0.898 -43.424 1.00 37.80 390 ASN B CA 1
ATOM 6375 C C . ASN B 1 391 ? 37.081 -0.460 -42.079 1.00 38.69 390 ASN B C 1
ATOM 6376 O O . ASN B 1 391 ? 36.742 -1.023 -41.029 1.00 39.00 390 ASN B O 1
ATOM 6381 N N . ASN B 1 392 ? 37.957 0.544 -42.138 1.00 39.48 391 ASN B N 1
ATOM 6382 C CA . ASN B 1 392 ? 38.606 1.122 -40.967 1.00 37.54 391 ASN B CA 1
ATOM 6383 C C . ASN B 1 392 ? 38.614 2.641 -41.026 1.00 38.74 391 ASN B C 1
ATOM 6384 O O . ASN B 1 392 ? 39.679 3.244 -41.154 1.00 35.59 391 ASN B O 1
ATOM 6389 N N . PRO B 1 393 ? 37.429 3.266 -40.914 1.00 39.59 392 PRO B N 1
ATOM 6390 C CA . PRO B 1 393 ? 37.320 4.726 -41.039 1.00 39.89 392 PRO B CA 1
ATOM 6391 C C . PRO B 1 393 ? 38.071 5.458 -39.931 1.00 39.00 392 PRO B C 1
ATOM 6392 O O . PRO B 1 393 ? 38.700 6.480 -40.204 1.00 38.07 392 PRO B O 1
ATOM 6396 N N . GLU B 1 394 ? 38.014 4.944 -38.704 1.00 40.78 393 GLU B N 1
ATOM 6397 C CA . GLU B 1 394 ? 38.662 5.621 -37.582 1.00 42.09 393 GLU B CA 1
ATOM 6398 C C . GLU B 1 394 ? 40.199 5.613 -37.699 1.00 40.24 393 GLU B C 1
ATOM 6399 O O . GLU B 1 394 ? 40.831 6.668 -37.584 1.00 41.00 393 GLU B O 1
ATOM 6405 N N . ARG B 1 395 ? 40.799 4.456 -37.963 1.00 36.60 394 ARG B N 1
ATOM 6406 C CA . ARG B 1 395 ? 42.254 4.408 -38.149 1.00 38.55 394 ARG B CA 1
ATOM 6407 C C . ARG B 1 395 ? 42.665 5.207 -39.393 1.00 36.61 394 ARG B C 1
ATOM 6408 O O . ARG B 1 395 ? 43.634 5.968 -39.345 1.00 35.46 394 ARG B O 1
ATOM 6416 N N . THR B 1 396 ? 41.905 5.053 -40.484 1.00 35.31 395 THR B N 1
ATOM 6417 C CA . THR B 1 396 ? 42.161 5.775 -41.739 1.00 31.21 395 THR B CA 1
ATOM 6418 C C . THR B 1 396 ? 42.141 7.286 -41.540 1.00 33.20 395 THR B C 1
ATOM 6419 O O . THR B 1 396 ? 43.039 7.988 -42.004 1.00 31.04 395 THR B O 1
ATOM 6423 N N . ALA B 1 397 ? 41.122 7.789 -40.846 1.00 32.89 396 ALA B N 1
ATOM 6424 C CA . ALA B 1 397 ? 40.990 9.227 -40.610 1.00 35.39 396 ALA B CA 1
ATOM 6425 C C . ALA B 1 397 ? 42.180 9.848 -39.877 1.00 35.28 396 ALA B C 1
ATOM 6426 O O . ALA B 1 397 ? 42.424 11.052 -40.004 1.00 36.40 396 ALA B O 1
ATOM 6428 N N . GLU B 1 398 ? 42.913 9.040 -39.112 1.00 35.15 397 GLU B N 1
ATOM 6429 C CA . GLU B 1 398 ? 44.085 9.533 -38.377 1.00 36.17 397 GLU B CA 1
ATOM 6430 C C . GLU B 1 398 ? 45.425 9.383 -39.104 1.00 34.72 397 GLU B C 1
ATOM 6431 O O . GLU B 1 398 ? 46.379 10.108 -38.806 1.00 35.74 397 GLU B O 1
ATOM 6437 N N . VAL B 1 399 ? 45.503 8.442 -40.040 1.00 32.22 398 VAL B N 1
ATOM 6438 C CA . VAL B 1 399 ? 46.746 8.200 -40.780 1.00 30.50 398 VAL B CA 1
ATOM 6439 C C . VAL B 1 399 ? 46.763 8.989 -42.099 1.00 30.04 398 VAL B C 1
ATOM 6440 O O . VAL B 1 399 ? 47.829 9.414 -42.556 1.00 25.33 398 VAL B O 1
ATOM 6444 N N . LEU B 1 400 ? 45.585 9.198 -42.699 1.00 32.08 399 LEU B N 1
ATOM 6445 C CA . LEU B 1 400 ? 45.492 9.915 -43.989 1.00 29.56 399 LEU B CA 1
ATOM 6446 C C . LEU B 1 400 ? 44.544 11.113 -43.948 1.00 28.72 399 LEU B C 1
ATOM 6447 O O . LEU B 1 400 ? 43.331 10.972 -43.775 1.00 27.73 399 LEU B O 1
ATOM 6452 N N . ILE B 1 401 ? 45.131 12.292 -44.117 1.00 24.59 400 ILE B N 1
ATOM 6453 C CA . ILE B 1 401 ? 44.429 13.545 -43.969 1.00 29.34 400 ILE B CA 1
ATOM 6454 C C . ILE B 1 401 ? 44.838 14.469 -45.123 1.00 29.40 400 ILE B C 1
ATOM 6455 O O . ILE B 1 401 ? 46.025 14.814 -45.284 1.00 26.87 400 ILE B O 1
ATOM 6460 N N . ASP B 1 402 ? 43.850 14.851 -45.931 1.00 33.64 401 ASP B N 1
ATOM 6461 C CA . ASP B 1 402 ? 44.059 15.733 -47.084 1.00 33.10 401 ASP B CA 1
ATOM 6462 C C . ASP B 1 402 ? 45.180 15.243 -47.999 1.00 32.29 401 ASP B C 1
ATOM 6463 O O . ASP B 1 402 ? 46.044 16.024 -48.403 1.00 31.75 401 ASP B O 1
ATOM 6468 N N . GLY B 1 403 ? 45.184 13.955 -48.317 1.00 30.36 402 GLY B N 1
ATOM 6469 C CA . GLY B 1 403 ? 46.250 13.421 -49.141 1.00 30.63 402 GLY B CA 1
ATOM 6470 C C . GLY B 1 403 ? 47.542 13.107 -48.393 1.00 25.15 402 GLY B C 1
ATOM 6471 O O . GLY B 1 403 ? 48.387 12.392 -48.930 1.00 23.70 402 GLY B O 1
ATOM 6472 N N . TRP B 1 404 ? 47.705 13.612 -47.169 1.00 24.85 403 TRP B N 1
ATOM 6473 C CA . TRP B 1 404 ? 48.935 13.353 -46.395 1.00 25.88 403 TRP B CA 1
ATOM 6474 C C . TRP B 1 404 ? 48.891 12.022 -45.622 1.00 27.20 403 TRP B C 1
ATOM 6475 O O . TRP B 1 404 ? 47.891 11.679 -44.974 1.00 26.13 403 TRP B O 1
ATOM 6486 N N . VAL B 1 405 ? 49.981 11.267 -45.686 1.00 27.46 404 VAL B N 1
ATOM 6487 C CA . VAL B 1 405 ? 50.038 10.008 -44.967 1.00 23.10 404 VAL B CA 1
ATOM 6488 C C . VAL B 1 405 ? 51.096 10.081 -43.892 1.00 23.27 404 VAL B C 1
ATOM 6489 O O . VAL B 1 405 ? 52.221 10.507 -44.139 1.00 23.33 404 VAL B O 1
ATOM 6493 N N . ASN B 1 406 ? 50.713 9.682 -42.687 1.00 25.77 405 ASN B N 1
ATOM 6494 C CA . ASN B 1 406 ? 51.658 9.500 -41.597 1.00 24.64 405 ASN B CA 1
ATOM 6495 C C . ASN B 1 406 ? 52.402 8.159 -41.739 1.00 22.89 405 ASN B C 1
ATOM 6496 O O . ASN B 1 406 ? 51.808 7.085 -41.620 1.00 26.08 405 ASN B O 1
ATOM 6501 N N . THR B 1 407 ? 53.702 8.214 -42.001 1.00 23.38 406 THR B N 1
ATOM 6502 C CA . THR B 1 407 ? 54.491 6.988 -42.094 1.00 25.24 406 THR B CA 1
ATOM 6503 C C . THR B 1 407 ? 54.708 6.380 -40.718 1.00 27.31 406 THR B C 1
ATOM 6504 O O . THR B 1 407 ? 55.032 5.203 -40.601 1.00 26.60 406 THR B O 1
ATOM 6508 N N . GLY B 1 408 ? 54.576 7.203 -39.682 1.00 24.50 407 GLY B N 1
ATOM 6509 C CA . GLY B 1 408 ? 54.910 6.777 -38.334 1.00 30.80 407 GLY B CA 1
ATOM 6510 C C . GLY B 1 408 ? 56.405 6.775 -38.049 1.00 28.86 407 GLY B C 1
ATOM 6511 O O . GLY B 1 408 ? 56.814 6.711 -36.889 1.00 30.29 407 GLY B O 1
ATOM 6512 N N . ASP B 1 409 ? 57.224 6.839 -39.096 1.00 25.30 408 ASP B N 1
ATOM 6513 C CA . ASP B 1 409 ? 58.669 6.801 -38.913 1.00 31.30 408 ASP B CA 1
ATOM 6514 C C . ASP B 1 409 ? 59.244 8.079 -38.323 1.00 29.44 408 ASP B C 1
ATOM 6515 O O . ASP B 1 409 ? 58.697 9.160 -38.500 1.00 28.34 408 ASP B O 1
ATOM 6520 N N . LEU B 1 410 ? 60.372 7.953 -37.640 1.00 31.49 409 LEU B N 1
ATOM 6521 C CA . LEU B 1 410 ? 60.999 9.103 -37.010 1.00 26.91 409 LEU B CA 1
ATOM 6522 C C . LEU B 1 410 ? 62.276 9.462 -37.761 1.00 27.93 409 LEU B C 1
ATOM 6523 O O . LEU B 1 410 ? 63.200 8.652 -37.860 1.00 30.72 409 LEU B O 1
ATOM 6528 N N . LEU B 1 411 ? 62.331 10.681 -38.291 1.00 24.74 410 LEU B N 1
ATOM 6529 C CA . LEU B 1 411 ? 63.456 11.074 -39.117 1.00 27.91 410 LEU B CA 1
ATOM 6530 C C . LEU B 1 411 ? 63.963 12.507 -38.881 1.00 26.78 410 LEU B C 1
ATOM 6531 O O . LEU B 1 411 ? 63.296 13.345 -38.261 1.00 24.49 410 LEU B O 1
ATOM 6536 N N . GLU B 1 412 ? 65.167 12.748 -39.390 1.00 28.09 411 GLU B N 1
ATOM 6537 C CA . GLU B 1 412 ? 65.803 14.057 -39.397 1.00 27.89 411 GLU B CA 1
ATOM 6538 C C . GLU B 1 412 ? 66.176 14.410 -40.833 1.00 28.66 411 GLU B C 1
ATOM 6539 O O . GLU B 1 412 ? 66.746 13.595 -41.561 1.00 26.86 411 GLU B O 1
ATOM 6545 N N . ARG B 1 413 ? 65.834 15.628 -41.231 1.00 29.03 412 ARG B N 1
ATOM 6546 C CA . ARG B 1 413 ? 66.161 16.174 -42.540 1.00 31.08 412 ARG B CA 1
ATOM 6547 C C . ARG B 1 413 ? 67.488 16.909 -42.417 1.00 31.84 412 ARG B C 1
ATOM 6548 O O . ARG B 1 413 ? 67.610 17.892 -41.671 1.00 31.76 412 ARG B O 1
ATOM 6556 N N . ARG B 1 414 ? 68.506 16.437 -43.114 1.00 31.86 413 ARG B N 1
ATOM 6557 C CA . ARG B 1 414 ? 69.803 17.059 -42.920 1.00 32.59 413 ARG B CA 1
ATOM 6558 C C . ARG B 1 414 ? 70.062 18.211 -43.871 1.00 36.37 413 ARG B C 1
ATOM 6559 O O . ARG B 1 414 ? 69.251 18.527 -44.739 1.00 36.78 413 ARG B O 1
ATOM 6567 N N . GLU B 1 415 ? 71.199 18.850 -43.643 1.00 38.11 414 GLU B N 1
ATOM 6568 C CA . GLU B 1 415 ? 71.706 19.941 -44.446 1.00 40.16 414 GLU B CA 1
ATOM 6569 C C . GLU B 1 415 ? 71.683 19.606 -45.950 1.00 42.47 414 GLU B C 1
ATOM 6570 O O . GLU B 1 415 ? 71.281 20.429 -46.781 1.00 40.39 414 GLU B O 1
ATOM 6576 N N . ASP B 1 416 ? 72.074 18.379 -46.287 1.00 40.84 415 ASP B N 1
ATOM 6577 C CA . ASP B 1 416 ? 72.142 17.933 -47.677 1.00 37.02 415 ASP B CA 1
ATOM 6578 C C . ASP B 1 416 ? 70.786 17.566 -48.304 1.00 35.85 415 ASP B C 1
ATOM 6579 O O . ASP B 1 416 ? 70.732 17.071 -49.435 1.00 33.63 415 ASP B O 1
ATOM 6584 N N . GLY B 1 417 ? 69.696 17.790 -47.577 1.00 34.65 416 GLY B N 1
ATOM 6585 C CA . GLY B 1 417 ? 68.379 17.515 -48.122 1.00 33.07 416 GLY B CA 1
ATOM 6586 C C . GLY B 1 417 ? 67.951 16.055 -48.056 1.00 33.74 416 GLY B C 1
ATOM 6587 O O . GLY B 1 417 ? 66.827 15.719 -48.441 1.00 31.53 416 GLY B O 1
ATOM 6588 N N . PHE B 1 418 ? 68.830 15.178 -47.576 1.00 31.05 417 PHE B N 1
ATOM 6589 C CA . PHE B 1 418 ? 68.453 13.782 -47.381 1.00 30.70 417 PHE B CA 1
ATOM 6590 C C . PHE B 1 418 ? 67.798 13.585 -46.009 1.00 29.66 417 PHE B C 1
ATOM 6591 O O . PHE B 1 418 ? 67.980 14.412 -45.112 1.00 30.30 417 PHE B O 1
ATOM 6599 N N . PHE B 1 419 ? 67.030 12.503 -45.858 1.00 30.90 418 PHE B N 1
ATOM 6600 C CA . PHE B 1 419 ? 66.423 12.124 -44.567 1.00 29.05 418 PHE B CA 1
ATOM 6601 C C . PHE B 1 419 ? 67.192 10.964 -43.934 1.00 28.66 418 PHE B C 1
ATOM 6602 O O . PHE B 1 419 ? 67.554 10.001 -44.620 1.00 28.63 418 PHE B O 1
ATOM 6610 N N . TYR B 1 420 ? 67.449 11.068 -42.630 1.00 27.85 419 TYR B N 1
ATOM 6611 C CA . TYR B 1 420 ? 68.269 10.088 -41.916 1.00 27.93 419 TYR B CA 1
ATOM 6612 C C . TYR B 1 420 ? 67.488 9.418 -40.793 1.00 33.42 419 TYR B C 1
ATOM 6613 O O . TYR B 1 420 ? 66.585 10.025 -40.190 1.00 29.20 419 TYR B O 1
ATOM 6622 N N . ILE B 1 421 ? 67.883 8.179 -40.504 1.00 28.18 420 ILE B N 1
ATOM 6623 C CA . ILE B 1 421 ? 67.184 7.288 -39.593 1.00 29.53 420 ILE B CA 1
ATOM 6624 C C . ILE B 1 421 ? 67.619 7.566 -38.151 1.00 32.63 420 ILE B C 1
ATOM 6625 O O . ILE B 1 421 ? 66.889 7.280 -37.203 1.00 33.27 420 ILE B O 1
ATOM 6630 N N . LYS B 1 422 ? 68.797 8.168 -37.997 1.00 33.83 421 LYS B N 1
ATOM 6631 C CA . LYS B 1 422 ? 69.357 8.433 -36.670 1.00 32.90 421 LYS B CA 1
ATOM 6632 C C . LYS B 1 422 ? 69.960 9.827 -36.575 1.00 34.79 421 LYS B C 1
ATOM 6633 O O . LYS B 1 422 ? 69.844 10.628 -37.503 1.00 37.64 421 LYS B O 1
ATOM 6639 N N . GLY B 1 423 ? 70.588 10.119 -35.441 1.00 40.45 422 GLY B N 1
ATOM 6640 C CA . GLY B 1 423 ? 71.187 11.422 -35.216 1.00 39.19 422 GLY B CA 1
ATOM 6641 C C . GLY B 1 423 ? 72.668 11.351 -35.491 1.00 42.27 422 GLY B C 1
ATOM 6642 O O . GLY B 1 423 ? 73.216 10.258 -35.639 1.00 44.09 422 GLY B O 1
ATOM 6643 N N . ARG B 1 424 ? 73.319 12.507 -35.567 1.00 47.41 423 ARG B N 1
ATOM 6644 C CA . ARG B 1 424 ? 74.758 12.532 -35.824 1.00 53.94 423 ARG B CA 1
ATOM 6645 C C . ARG B 1 424 ? 75.530 11.794 -34.717 1.00 55.49 423 ARG B C 1
ATOM 6646 O O . ARG B 1 424 ? 75.196 11.899 -33.529 1.00 53.98 423 ARG B O 1
ATOM 6654 N N . SER B 1 425 ? 76.509 10.991 -35.118 1.00 55.60 424 SER B N 1
ATOM 6655 C CA . SER B 1 425 ? 77.146 10.059 -34.196 1.00 57.86 424 SER B CA 1
ATOM 6656 C C . SER B 1 425 ? 77.946 10.727 -33.085 1.00 61.82 424 SER B C 1
ATOM 6657 O O . SER B 1 425 ? 78.741 11.633 -33.328 1.00 62.50 424 SER B O 1
ATOM 6660 N N . SER B 1 426 ? 77.729 10.253 -31.863 1.00 62.93 425 SER B N 1
ATOM 6661 C CA . SER B 1 426 ? 78.561 10.607 -30.725 1.00 60.01 425 SER B CA 1
ATOM 6662 C C . SER B 1 426 ? 79.971 10.066 -30.931 1.00 58.32 425 SER B C 1
ATOM 6663 O O . SER B 1 426 ? 80.958 10.717 -30.591 1.00 57.04 425 SER B O 1
ATOM 6666 N N . GLU B 1 427 ? 80.054 8.852 -31.467 1.00 54.21 426 GLU B N 1
ATOM 6667 C CA . GLU B 1 427 ? 81.328 8.163 -31.636 1.00 55.13 426 GLU B CA 1
ATOM 6668 C C . GLU B 1 427 ? 81.723 7.488 -30.326 1.00 52.39 426 GLU B C 1
ATOM 6669 O O . GLU B 1 427 ? 82.789 6.884 -30.217 1.00 49.80 426 GLU B O 1
ATOM 6679 N N . ILE B 1 429 ? 79.890 4.977 -27.210 1.00 47.34 428 ILE B N 1
ATOM 6680 C CA . ILE B 1 429 ? 78.725 4.210 -26.801 1.00 43.23 428 ILE B CA 1
ATOM 6681 C C . ILE B 1 429 ? 78.386 4.668 -25.375 1.00 44.34 428 ILE B C 1
ATOM 6682 O O . ILE B 1 429 ? 79.223 4.542 -24.475 1.00 42.94 428 ILE B O 1
ATOM 6687 N N . ILE B 1 430 ? 77.194 5.237 -25.173 1.00 40.08 429 ILE B N 1
ATOM 6688 C CA . ILE B 1 430 ? 76.767 5.637 -23.829 1.00 40.75 429 ILE B CA 1
ATOM 6689 C C . ILE B 1 430 ? 75.886 4.557 -23.196 1.00 39.88 429 ILE B C 1
ATOM 6690 O O . ILE B 1 430 ? 74.697 4.443 -23.518 1.00 42.64 429 ILE B O 1
ATOM 6695 N N . CYS B 1 431 ? 76.476 3.756 -22.310 1.00 37.49 430 CYS B N 1
ATOM 6696 C CA . CYS B 1 431 ? 75.732 2.703 -21.616 1.00 39.11 430 CYS B CA 1
ATOM 6697 C C . CYS B 1 431 ? 75.407 3.094 -20.180 1.00 41.66 430 CYS B C 1
ATOM 6698 O O . CYS B 1 431 ? 76.306 3.150 -19.335 1.00 40.89 430 CYS B O 1
ATOM 6701 N N . GLY B 1 432 ? 74.127 3.342 -19.905 1.00 41.00 431 GLY B N 1
ATOM 6702 C CA . GLY B 1 432 ? 73.693 3.787 -18.590 1.00 40.71 431 GLY B CA 1
ATOM 6703 C C . GLY B 1 432 ? 74.481 4.990 -18.110 1.00 39.64 431 GLY B C 1
ATOM 6704 O O . GLY B 1 432 ? 74.927 5.038 -16.963 1.00 41.60 431 GLY B O 1
ATOM 6705 N N . GLY B 1 433 ? 74.683 5.953 -19.002 1.00 42.15 432 GLY B N 1
ATOM 6706 C CA . GLY B 1 433 ? 75.384 7.171 -18.644 1.00 43.98 432 GLY B CA 1
ATOM 6707 C C . GLY B 1 433 ? 76.902 7.118 -18.693 1.00 42.36 432 GLY B C 1
ATOM 6708 O O . GLY B 1 433 ? 77.563 8.147 -18.528 1.00 48.37 432 GLY B O 1
ATOM 6709 N N . VAL B 1 434 ? 77.460 5.934 -18.914 1.00 41.08 433 VAL B N 1
ATOM 6710 C CA . VAL B 1 434 ? 78.909 5.785 -18.992 1.00 44.32 433 VAL B CA 1
ATOM 6711 C C . VAL B 1 434 ? 79.378 5.838 -20.446 1.00 43.54 433 VAL B C 1
ATOM 6712 O O . VAL B 1 434 ? 78.821 5.160 -21.312 1.00 43.53 433 VAL B O 1
ATOM 6716 N N . ASN B 1 435 ? 80.400 6.646 -20.711 1.00 44.99 434 ASN B N 1
ATOM 6717 C CA . ASN B 1 435 ? 80.989 6.716 -22.044 1.00 45.13 434 ASN B CA 1
ATOM 6718 C C . ASN B 1 435 ? 82.035 5.619 -22.245 1.00 45.43 434 ASN B C 1
ATOM 6719 O O . ASN B 1 435 ? 82.871 5.369 -21.372 1.00 44.52 434 ASN B O 1
ATOM 6724 N N . ILE B 1 436 ? 81.962 4.952 -23.391 1.00 41.50 435 ILE B N 1
ATOM 6725 C CA . ILE B 1 436 ? 82.837 3.829 -23.683 1.00 42.50 435 ILE B CA 1
ATOM 6726 C C . ILE B 1 436 ? 83.561 4.151 -24.978 1.00 42.46 435 ILE B C 1
ATOM 6727 O O . ILE B 1 436 ? 82.949 4.688 -25.907 1.00 44.01 435 ILE B O 1
ATOM 6732 N N . ALA B 1 437 ? 84.852 3.839 -25.051 1.00 38.27 436 ALA B N 1
ATOM 6733 C CA . ALA B 1 437 ? 85.621 4.142 -26.255 1.00 35.86 436 ALA B CA 1
ATOM 6734 C C . ALA B 1 437 ? 85.744 2.915 -27.128 1.00 36.28 436 ALA B C 1
ATOM 6735 O O . ALA B 1 437 ? 86.369 1.922 -26.746 1.00 35.98 436 ALA B O 1
ATOM 6737 N N . PRO B 1 438 ? 85.140 2.982 -28.313 1.00 34.35 437 PRO B N 1
ATOM 6738 C CA . PRO B 1 438 ? 85.203 1.886 -29.282 1.00 35.41 437 PRO B CA 1
ATOM 6739 C C . PRO B 1 438 ? 86.649 1.506 -29.617 1.00 35.67 437 PRO B C 1
ATOM 6740 O O . PRO B 1 438 ? 86.937 0.321 -29.800 1.00 34.68 437 PRO B O 1
ATOM 6744 N N . ASP B 1 439 ? 87.540 2.490 -29.699 1.00 35.94 438 ASP B N 1
ATOM 6745 C CA . ASP B 1 439 ? 88.940 2.207 -29.957 1.00 38.85 438 ASP B CA 1
ATOM 6746 C C . ASP B 1 439 ? 89.497 1.434 -28.766 1.00 41.51 438 ASP B C 1
ATOM 6747 O O . ASP B 1 439 ? 90.127 0.387 -28.951 1.00 37.56 438 ASP B O 1
ATOM 6752 N N . GLU B 1 440 ? 89.247 1.938 -27.552 1.00 41.08 439 GLU B N 1
ATOM 6753 C CA . GLU B 1 440 ? 89.683 1.257 -26.329 1.00 36.79 439 GLU B CA 1
ATOM 6754 C C . GLU B 1 440 ? 89.204 -0.208 -26.294 1.00 38.93 439 GLU B C 1
ATOM 6755 O O . GLU B 1 440 ? 90.000 -1.116 -26.037 1.00 37.26 439 GLU B O 1
ATOM 6761 N N . VAL B 1 441 ? 87.914 -0.436 -26.567 1.00 36.06 440 VAL B N 1
ATOM 6762 C CA . VAL B 1 441 ? 87.330 -1.785 -26.537 1.00 33.51 440 VAL B CA 1
ATOM 6763 C C . VAL B 1 441 ? 87.963 -2.745 -27.538 1.00 31.16 440 VAL B C 1
ATOM 6764 O O . VAL B 1 441 ? 88.259 -3.891 -27.212 1.00 33.15 440 VAL B O 1
ATOM 6768 N N . ASP B 1 442 ? 88.153 -2.280 -28.768 1.00 33.66 441 ASP B N 1
ATOM 6769 C CA . ASP B 1 442 ? 88.735 -3.120 -29.808 1.00 37.58 441 ASP B CA 1
ATOM 6770 C C . ASP B 1 442 ? 90.202 -3.423 -29.496 1.00 34.39 441 ASP B C 1
ATOM 6771 O O . ASP B 1 442 ? 90.685 -4.522 -29.761 1.00 31.46 441 ASP B O 1
ATOM 6776 N N . ARG B 1 443 ? 90.893 -2.427 -28.942 1.00 35.49 442 ARG B N 1
ATOM 6777 C CA . ARG B 1 443 ? 92.270 -2.570 -28.464 1.00 38.80 442 ARG B CA 1
ATOM 6778 C C . ARG B 1 443 ? 92.370 -3.787 -27.540 1.00 36.50 442 ARG B C 1
ATOM 6779 O O . ARG B 1 443 ? 93.217 -4.672 -27.754 1.00 36.07 442 ARG B O 1
ATOM 6787 N N . ILE B 1 444 ? 91.470 -3.850 -26.552 1.00 34.64 443 ILE B N 1
ATOM 6788 C CA . ILE B 1 444 ? 91.430 -4.960 -25.585 1.00 35.37 443 ILE B CA 1
ATOM 6789 C C . ILE B 1 444 ? 91.217 -6.319 -26.259 1.00 32.42 443 ILE B C 1
ATOM 6790 O O . ILE B 1 444 ? 91.963 -7.270 -26.014 1.00 34.29 443 ILE B O 1
ATOM 6795 N N . ALA B 1 445 ? 90.206 -6.416 -27.113 1.00 31.68 444 ALA B N 1
ATOM 6796 C CA . ALA B 1 445 ? 89.924 -7.681 -27.771 1.00 32.20 444 ALA B CA 1
ATOM 6797 C C . ALA B 1 445 ? 91.057 -8.097 -28.721 1.00 36.25 444 ALA B C 1
ATOM 6798 O O . ALA B 1 445 ? 91.346 -9.280 -28.867 1.00 35.66 444 ALA B O 1
ATOM 6800 N N . GLU B 1 446 ? 91.706 -7.133 -29.362 1.00 37.67 445 GLU B N 1
ATOM 6801 C CA . GLU B 1 446 ? 92.815 -7.476 -30.245 1.00 37.86 445 GLU B CA 1
ATOM 6802 C C . GLU B 1 446 ? 93.982 -8.051 -29.421 1.00 40.04 445 GLU B C 1
ATOM 6803 O O . GLU B 1 446 ? 94.716 -8.909 -29.904 1.00 39.82 445 GLU B O 1
ATOM 6809 N N . GLY B 1 447 ? 94.110 -7.617 -28.165 1.00 38.64 446 GLY B N 1
ATOM 6810 C CA . GLY B 1 447 ? 95.170 -8.088 -27.281 1.00 35.24 446 GLY B CA 1
ATOM 6811 C C . GLY B 1 447 ? 95.036 -9.503 -26.726 1.00 41.48 446 GLY B C 1
ATOM 6812 O O . GLY B 1 447 ? 95.891 -9.969 -25.957 1.00 41.49 446 GLY B O 1
ATOM 6813 N N . VAL B 1 448 ? 93.965 -10.192 -27.106 1.00 39.39 447 VAL B N 1
ATOM 6814 C CA . VAL B 1 448 ? 93.764 -11.579 -26.707 1.00 41.80 447 VAL B CA 1
ATOM 6815 C C . VAL B 1 448 ? 94.383 -12.486 -27.766 1.00 45.03 447 VAL B C 1
ATOM 6816 O O . VAL B 1 448 ? 94.081 -12.345 -28.962 1.00 45.08 447 VAL B O 1
ATOM 6820 N N . SER B 1 449 ? 95.255 -13.407 -27.350 1.00 45.79 448 SER B N 1
ATOM 6821 C CA . SER B 1 449 ? 95.859 -14.331 -28.321 1.00 51.60 448 SER B CA 1
ATOM 6822 C C . SER B 1 449 ? 94.778 -15.194 -28.991 1.00 49.64 448 SER B C 1
ATOM 6823 O O . SER B 1 449 ? 93.940 -15.792 -28.309 1.00 48.44 448 SER B O 1
ATOM 6826 N N . GLY B 1 450 ? 94.785 -15.229 -30.324 1.00 47.01 449 GLY B N 1
ATOM 6827 C CA . GLY B 1 450 ? 93.737 -15.905 -31.073 1.00 47.98 449 GLY B CA 1
ATOM 6828 C C . GLY B 1 450 ? 92.820 -14.940 -31.823 1.00 50.81 449 GLY B C 1
ATOM 6829 O O . GLY B 1 450 ? 91.946 -15.356 -32.600 1.00 47.40 449 GLY B O 1
ATOM 6830 N N . VAL B 1 451 ? 93.015 -13.645 -31.595 1.00 47.55 450 VAL B N 1
ATOM 6831 C CA . VAL B 1 451 ? 92.233 -12.632 -32.290 1.00 44.44 450 VAL B CA 1
ATOM 6832 C C . VAL B 1 451 ? 93.101 -11.838 -33.264 1.00 43.58 450 VAL B C 1
ATOM 6833 O O . VAL B 1 451 ? 94.022 -11.126 -32.860 1.00 45.70 450 VAL B O 1
ATOM 6837 N N . ARG B 1 452 ? 92.808 -11.980 -34.553 1.00 43.51 451 ARG B N 1
ATOM 6838 C CA . ARG B 1 452 ? 93.577 -11.297 -35.593 1.00 45.60 451 ARG B CA 1
ATOM 6839 C C . ARG B 1 452 ? 93.178 -9.828 -35.676 1.00 43.92 451 ARG B C 1
ATOM 6840 O O . ARG B 1 452 ? 94.038 -8.950 -35.863 1.00 36.68 451 ARG B O 1
ATOM 6842 N N . GLU B 1 453 ? 91.866 -9.588 -35.543 1.00 43.02 452 GLU B N 1
ATOM 6843 C CA . GLU B 1 453 ? 91.263 -8.241 -35.481 1.00 44.27 452 GLU B CA 1
ATOM 6844 C C . GLU B 1 453 ? 89.885 -8.263 -34.779 1.00 38.76 452 GLU B C 1
ATOM 6845 O O . GLU B 1 453 ? 89.181 -9.282 -34.797 1.00 37.31 452 GLU B O 1
ATOM 6851 N N . ALA B 1 454 ? 89.503 -7.138 -34.178 1.00 33.74 453 ALA B N 1
ATOM 6852 C CA . ALA B 1 454 ? 88.221 -7.034 -33.495 1.00 31.75 453 ALA B CA 1
ATOM 6853 C C . ALA B 1 454 ? 87.647 -5.653 -33.704 1.00 35.13 453 ALA B C 1
ATOM 6854 O O . ALA B 1 454 ? 88.397 -4.682 -33.857 1.00 34.43 453 ALA B O 1
ATOM 6856 N N . ALA B 1 455 ? 86.319 -5.558 -33.716 1.00 31.38 454 ALA B N 1
ATOM 6857 C CA . ALA B 1 455 ? 85.663 -4.250 -33.708 1.00 31.60 454 ALA B CA 1
ATOM 6858 C C . ALA B 1 455 ? 84.339 -4.289 -32.939 1.00 28.59 454 ALA B C 1
ATOM 6859 O O . ALA B 1 455 ? 83.547 -5.220 -33.076 1.00 26.66 454 ALA B O 1
ATOM 6861 N N . CYS B 1 456 ? 84.096 -3.288 -32.112 1.00 31.21 455 CYS B N 1
ATOM 6862 C CA . CYS B 1 456 ? 82.858 -3.289 -31.354 1.00 31.30 455 CYS B CA 1
ATOM 6863 C C . CYS B 1 456 ? 81.789 -2.508 -32.104 1.00 28.76 455 CYS B C 1
ATOM 6864 O O . CYS B 1 456 ? 82.077 -1.826 -33.101 1.00 22.66 455 CYS B O 1
ATOM 6867 N N . TYR B 1 457 ? 80.556 -2.626 -31.622 1.00 27.65 456 TYR B N 1
ATOM 6868 C CA . TYR B 1 457 ? 79.423 -1.951 -32.237 1.00 25.42 456 TYR B CA 1
ATOM 6869 C C . TYR B 1 457 ? 78.327 -1.743 -31.193 1.00 26.58 456 TYR B C 1
ATOM 6870 O O . TYR B 1 457 ? 78.244 -2.468 -30.207 1.00 26.09 456 TYR B O 1
ATOM 6879 N N . GLU B 1 458 ? 77.488 -0.748 -31.422 1.00 25.53 457 GLU B N 1
ATOM 6880 C CA . GLU B 1 458 ? 76.471 -0.346 -30.469 1.00 28.78 457 GLU B CA 1
ATOM 6881 C C . GLU B 1 458 ? 75.246 -1.236 -30.615 1.00 27.90 457 GLU B C 1
ATOM 6882 O O . GLU B 1 458 ? 74.746 -1.414 -31.718 1.00 32.39 457 GLU B O 1
ATOM 6888 N N . ILE B 1 459 ? 74.777 -1.825 -29.519 1.00 30.48 458 ILE B N 1
ATOM 6889 C CA . ILE B 1 459 ? 73.488 -2.514 -29.515 1.00 27.85 458 ILE B CA 1
ATOM 6890 C C . ILE B 1 459 ? 72.500 -1.667 -28.730 1.00 32.32 458 ILE B C 1
ATOM 6891 O O . ILE B 1 459 ? 72.627 -1.520 -27.507 1.00 28.03 458 ILE B O 1
ATOM 6896 N N . PRO B 1 460 ? 71.487 -1.127 -29.421 1.00 37.22 459 PRO B N 1
ATOM 6897 C CA . PRO B 1 460 ? 70.557 -0.259 -28.689 1.00 34.35 459 PRO B CA 1
ATOM 6898 C C . PRO B 1 460 ? 69.825 -1.032 -27.587 1.00 31.49 459 PRO B C 1
ATOM 6899 O O . PRO B 1 460 ? 69.539 -2.227 -27.733 1.00 29.18 459 PRO B O 1
ATOM 6903 N N . ASP B 1 461 ? 69.593 -0.365 -26.465 1.00 28.99 460 ASP B N 1
ATOM 6904 C CA . ASP B 1 461 ? 68.845 -0.973 -25.376 1.00 31.83 460 ASP B CA 1
ATOM 6905 C C . ASP B 1 461 ? 67.786 -0.001 -24.856 1.00 32.14 460 ASP B C 1
ATOM 6906 O O . ASP B 1 461 ? 68.059 1.189 -24.643 1.00 32.48 460 ASP B O 1
ATOM 6911 N N . GLU B 1 462 ? 66.575 -0.513 -24.678 1.00 27.79 461 GLU B N 1
ATOM 6912 C CA . GLU B 1 462 ? 65.487 0.262 -24.112 1.00 33.45 461 GLU B CA 1
ATOM 6913 C C . GLU B 1 462 ? 65.858 0.920 -22.766 1.00 33.25 461 GLU B C 1
ATOM 6914 O O . GLU B 1 462 ? 65.644 2.122 -22.577 1.00 33.15 461 GLU B O 1
ATOM 6920 N N . GLU B 1 463 ? 66.422 0.146 -21.838 1.00 30.94 462 GLU B N 1
ATOM 6921 C CA . GLU B 1 463 ? 66.640 0.646 -20.475 1.00 31.05 462 GLU B CA 1
ATOM 6922 C C . GLU B 1 463 ? 68.023 1.267 -20.170 1.00 30.80 462 GLU B C 1
ATOM 6923 O O . GLU B 1 463 ? 68.112 2.282 -19.462 1.00 29.47 462 GLU B O 1
ATOM 6929 N N . PHE B 1 464 ? 69.094 0.673 -20.693 1.00 25.64 463 PHE B N 1
ATOM 6930 C CA . PHE B 1 464 ? 70.431 1.206 -20.440 1.00 28.42 463 PHE B CA 1
ATOM 6931 C C . PHE B 1 464 ? 70.972 2.021 -21.618 1.00 30.22 463 PHE B C 1
ATOM 6932 O O . PHE B 1 464 ? 72.128 2.459 -21.616 1.00 31.72 463 PHE B O 1
ATOM 6940 N N . GLY B 1 465 ? 70.114 2.245 -22.610 1.00 33.71 464 GLY B N 1
ATOM 6941 C CA . GLY B 1 465 ? 70.462 3.069 -23.755 1.00 30.23 464 GLY B CA 1
ATOM 6942 C C . GLY B 1 465 ? 71.179 2.308 -24.855 1.00 33.66 464 GLY B C 1
ATOM 6943 O O . GLY B 1 465 ? 70.583 2.024 -25.905 1.00 35.18 464 GLY B O 1
ATOM 6944 N N . ALA B 1 466 ? 72.457 1.992 -24.626 1.00 32.07 465 ALA B N 1
ATOM 6945 C CA . ALA B 1 466 ? 73.247 1.185 -25.569 1.00 33.31 465 ALA B CA 1
ATOM 6946 C C . ALA B 1 466 ? 74.090 0.111 -24.876 1.00 36.08 465 ALA B C 1
ATOM 6947 O O . ALA B 1 466 ? 74.565 0.313 -23.759 1.00 37.96 465 ALA B O 1
ATOM 6949 N N . LEU B 1 467 ? 74.277 -1.031 -25.533 1.00 34.68 466 LEU B N 1
ATOM 6950 C CA . LEU B 1 467 ? 75.243 -2.027 -25.055 1.00 30.93 466 LEU B CA 1
ATOM 6951 C C . LEU B 1 467 ? 76.368 -2.170 -26.071 1.00 32.06 466 LEU B C 1
ATOM 6952 O O . LEU B 1 467 ? 76.235 -1.776 -27.245 1.00 29.27 466 LEU B O 1
ATOM 6957 N N . VAL B 1 468 ? 77.478 -2.738 -25.622 1.00 30.48 467 VAL B N 1
ATOM 6958 C CA . VAL B 1 468 ? 78.607 -2.946 -26.505 1.00 29.56 467 VAL B CA 1
ATOM 6959 C C . VAL B 1 468 ? 78.472 -4.334 -27.128 1.00 25.61 467 VAL B C 1
ATOM 6960 O O . VAL B 1 468 ? 78.315 -5.330 -26.423 1.00 22.56 467 VAL B O 1
ATOM 6964 N N . GLY B 1 469 ? 78.507 -4.394 -28.452 1.00 24.45 468 GLY B N 1
ATOM 6965 C CA . GLY B 1 469 ? 78.629 -5.666 -29.137 1.00 26.93 468 GLY B CA 1
ATOM 6966 C C . GLY B 1 469 ? 80.076 -5.815 -29.558 1.00 26.96 468 GLY B C 1
ATOM 6967 O O . GLY B 1 469 ? 80.744 -4.806 -29.756 1.00 26.03 468 GLY B O 1
ATOM 6968 N N . LEU B 1 470 ? 80.571 -7.045 -29.691 1.00 24.65 469 LEU B N 1
ATOM 6969 C CA . LEU B 1 470 ? 81.945 -7.235 -30.151 1.00 27.23 469 LEU B CA 1
ATOM 6970 C C . LEU B 1 470 ? 82.054 -8.247 -31.279 1.00 27.79 469 LEU B C 1
ATOM 6971 O O . LEU B 1 470 ? 81.757 -9.423 -31.084 1.00 30.57 469 LEU B O 1
ATOM 6976 N N . ALA B 1 471 ? 82.486 -7.785 -32.456 1.00 29.31 470 ALA B N 1
ATOM 6977 C CA . ALA B 1 471 ? 82.745 -8.675 -33.583 1.00 29.52 470 ALA B CA 1
ATOM 6978 C C . ALA B 1 471 ? 84.222 -9.020 -33.629 1.00 31.16 470 ALA B C 1
ATOM 6979 O O . ALA B 1 471 ? 85.078 -8.145 -33.525 1.00 32.61 470 ALA B O 1
ATOM 6981 N N . VAL B 1 472 ? 84.517 -10.300 -33.793 1.00 29.76 471 VAL B N 1
ATOM 6982 C CA . VAL B 1 472 ? 85.888 -10.780 -33.723 1.00 33.51 471 VAL B CA 1
ATOM 6983 C C . VAL B 1 472 ? 86.247 -11.535 -35.005 1.00 36.44 471 VAL B C 1
ATOM 6984 O O . VAL B 1 472 ? 85.488 -12.396 -35.459 1.00 35.79 471 VAL B O 1
ATOM 6988 N N . VAL B 1 473 ? 87.423 -11.265 -35.556 1.00 35.02 472 VAL B N 1
ATOM 6989 C CA . VAL B 1 473 ? 87.909 -12.075 -36.661 1.00 38.46 472 VAL B CA 1
ATOM 6990 C C . VAL B 1 473 ? 88.951 -13.041 -36.111 1.00 39.37 472 VAL B C 1
ATOM 6991 O O . VAL B 1 473 ? 89.984 -12.625 -35.590 1.00 40.65 472 VAL B O 1
ATOM 6995 N N . ALA B 1 474 ? 88.672 -14.334 -36.224 1.00 35.50 473 ALA B N 1
ATOM 6996 C CA . ALA B 1 474 ? 89.564 -15.350 -35.680 1.00 44.32 473 ALA B CA 1
ATOM 6997 C C . ALA B 1 474 ? 90.883 -15.414 -36.440 1.00 46.76 473 ALA B C 1
ATOM 6998 O O . ALA B 1 474 ? 90.910 -15.338 -37.667 1.00 45.39 473 ALA B O 1
ATOM 7000 N N . SER B 1 475 ? 91.974 -15.563 -35.699 1.00 50.33 474 SER B N 1
ATOM 7001 C CA . SER B 1 475 ? 93.292 -15.716 -36.298 1.00 51.62 474 SER B CA 1
ATOM 7002 C C . SER B 1 475 ? 93.349 -17.000 -37.117 1.00 55.22 474 SER B C 1
ATOM 7003 O O . SER B 1 475 ? 93.928 -17.037 -38.200 1.00 58.22 474 SER B O 1
ATOM 7005 N N . ALA B 1 476 ? 92.748 -18.055 -36.578 1.00 55.52 475 ALA B N 1
ATOM 7006 C CA . ALA B 1 476 ? 92.733 -19.360 -37.227 1.00 56.87 475 ALA B CA 1
ATOM 7007 C C . ALA B 1 476 ? 91.363 -20.018 -37.103 1.00 61.77 475 ALA B C 1
ATOM 7008 O O . ALA B 1 476 ? 90.590 -19.695 -36.202 1.00 57.72 475 ALA B O 1
ATOM 7010 N N . GLU B 1 477 ? 91.066 -20.937 -38.015 1.00 65.51 476 GLU B N 1
ATOM 7011 C CA . GLU B 1 477 ? 89.803 -21.660 -37.984 1.00 62.96 476 GLU B CA 1
ATOM 7012 C C . GLU B 1 477 ? 89.699 -22.501 -36.716 1.00 61.62 476 GLU B C 1
ATOM 7013 O O . GLU B 1 477 ? 90.686 -23.077 -36.260 1.00 59.34 476 GLU B O 1
ATOM 7015 N N . LEU B 1 478 ? 88.498 -22.560 -36.150 1.00 63.89 477 LEU B N 1
ATOM 7016 C CA . LEU B 1 478 ? 88.251 -23.300 -34.914 1.00 63.80 477 LEU B CA 1
ATOM 7017 C C . LEU B 1 478 ? 87.059 -24.213 -35.136 1.00 67.25 477 LEU B C 1
ATOM 7018 O O . LEU B 1 478 ? 86.103 -23.815 -35.809 1.00 67.80 477 LEU B O 1
ATOM 7020 N N . ASP B 1 479 ? 87.096 -25.420 -34.569 1.00 67.26 478 ASP B N 1
ATOM 7021 C CA . ASP B 1 479 ? 85.985 -26.366 -34.727 1.00 67.63 478 ASP B CA 1
ATOM 7022 C C . ASP B 1 479 ? 84.694 -25.728 -34.232 1.00 68.47 478 ASP B C 1
ATOM 7023 O O . ASP B 1 479 ? 84.736 -24.723 -33.515 1.00 68.44 478 ASP B O 1
ATOM 7028 N N . GLU B 1 480 ? 83.555 -26.348 -34.508 1.00 70.86 479 GLU B N 1
ATOM 7029 C CA . GLU B 1 480 ? 82.290 -25.753 -34.102 1.00 69.29 479 GLU B CA 1
ATOM 7030 C C . GLU B 1 480 ? 82.321 -25.598 -32.589 1.00 68.42 479 GLU B C 1
ATOM 7031 O O . GLU B 1 480 ? 81.862 -24.594 -32.045 1.00 67.51 479 GLU B O 1
ATOM 7037 N N . SER B 1 481 ? 82.872 -26.601 -31.919 1.00 71.02 480 SER B N 1
ATOM 7038 C CA . SER B 1 481 ? 83.175 -26.526 -30.497 1.00 67.05 480 SER B CA 1
ATOM 7039 C C . SER B 1 481 ? 84.243 -25.475 -30.191 1.00 66.47 480 SER B C 1
ATOM 7040 O O . SER B 1 481 ? 84.173 -24.775 -29.182 1.00 64.69 480 SER B O 1
ATOM 7043 N N . ALA B 1 482 ? 85.240 -25.396 -31.068 1.00 64.27 481 ALA B N 1
ATOM 7044 C CA . ALA B 1 482 ? 86.483 -24.657 -30.827 1.00 62.21 481 ALA B CA 1
ATOM 7045 C C . ALA B 1 482 ? 86.375 -23.145 -30.608 1.00 61.51 481 ALA B C 1
ATOM 7046 O O . ALA B 1 482 ? 87.094 -22.584 -29.781 1.00 54.29 481 ALA B O 1
ATOM 7048 N N . ALA B 1 483 ? 85.505 -22.481 -31.358 1.00 60.65 482 ALA B N 1
ATOM 7049 C CA . ALA B 1 483 ? 85.433 -21.023 -31.323 1.00 57.93 482 ALA B CA 1
ATOM 7050 C C . ALA B 1 483 ? 85.055 -20.478 -29.946 1.00 55.68 482 ALA B C 1
ATOM 7051 O O . ALA B 1 483 ? 85.574 -19.453 -29.506 1.00 53.09 482 ALA B O 1
ATOM 7053 N N . ARG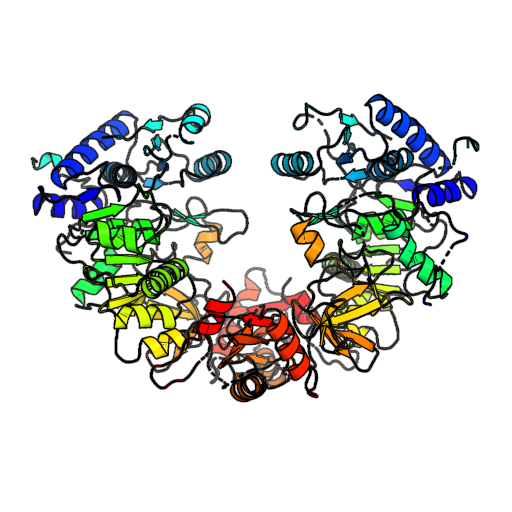 B 1 484 ? 84.136 -21.165 -29.282 1.00 55.45 483 ARG B N 1
ATOM 7054 C CA . ARG B 1 484 ? 83.560 -20.696 -28.028 1.00 53.29 483 ARG B CA 1
ATOM 7055 C C . ARG B 1 484 ? 84.594 -20.409 -26.924 1.00 53.36 483 ARG B C 1
ATOM 7056 O O . ARG B 1 484 ? 84.505 -19.392 -26.234 1.00 51.40 483 ARG B O 1
ATOM 7064 N N . ALA B 1 485 ? 85.584 -21.277 -26.766 1.00 51.21 484 ALA B N 1
ATOM 7065 C CA . ALA B 1 485 ? 86.636 -21.019 -25.789 1.00 51.14 484 ALA B CA 1
ATOM 7066 C C . ALA B 1 485 ? 87.290 -19.668 -26.068 1.00 48.36 484 ALA B C 1
ATOM 7067 O O . ALA B 1 485 ? 87.853 -19.044 -25.167 1.00 45.56 484 ALA B O 1
ATOM 7069 N N . LEU B 1 486 ? 87.215 -19.226 -27.325 1.00 51.28 485 LEU B N 1
ATOM 7070 C CA . LEU B 1 486 ? 87.642 -17.881 -27.683 1.00 47.86 485 LEU B CA 1
ATOM 7071 C C . LEU B 1 486 ? 86.638 -16.863 -27.144 1.00 40.95 485 LEU B C 1
ATOM 7072 O O . LEU B 1 486 ? 87.044 -15.839 -26.606 1.00 41.39 485 LEU B O 1
ATOM 7077 N N . LYS B 1 487 ? 85.340 -17.143 -27.276 1.00 43.26 486 LYS B N 1
ATOM 7078 C CA . LYS B 1 487 ? 84.325 -16.277 -26.665 1.00 40.25 486 LYS B CA 1
ATOM 7079 C C . LYS B 1 487 ? 84.534 -16.142 -25.150 1.00 38.32 486 LYS B C 1
ATOM 7080 O O . LYS B 1 487 ? 84.573 -15.022 -24.643 1.00 34.73 486 LYS B O 1
ATOM 7086 N N . HIS B 1 488 ? 84.687 -17.269 -24.440 1.00 40.60 487 HIS B N 1
ATOM 7087 C CA . HIS B 1 488 ? 84.972 -17.255 -22.987 1.00 38.85 487 HIS B CA 1
ATOM 7088 C C . HIS B 1 488 ? 86.264 -16.505 -22.657 1.00 36.57 487 HIS B C 1
ATOM 7089 O O . HIS B 1 488 ? 86.304 -15.709 -21.726 1.00 34.04 487 HIS B O 1
ATOM 7096 N N . THR B 1 489 ? 87.323 -16.769 -23.416 1.00 36.34 488 THR B N 1
ATOM 7097 C CA . THR B 1 489 ? 88.626 -16.156 -23.134 1.00 37.87 488 THR B CA 1
ATOM 7098 C C . THR B 1 489 ? 88.604 -14.639 -23.295 1.00 32.39 488 THR B C 1
ATOM 7099 O O . THR B 1 489 ? 89.197 -13.926 -22.488 1.00 34.05 488 THR B O 1
ATOM 7103 N N . ILE B 1 490 ? 87.917 -14.152 -24.329 1.00 33.13 489 ILE B N 1
ATOM 7104 C CA . ILE B 1 490 ? 87.695 -12.712 -24.487 1.00 34.78 489 ILE B CA 1
ATOM 7105 C C . ILE B 1 490 ? 86.807 -12.186 -23.354 1.00 29.76 489 ILE B C 1
ATOM 7106 O O . ILE B 1 490 ? 87.115 -11.149 -22.745 1.00 30.76 489 ILE B O 1
ATOM 7111 N N . ALA B 1 491 ? 85.707 -12.896 -23.084 1.00 28.38 490 ALA B N 1
ATOM 7112 C CA . ALA B 1 491 ? 84.788 -12.520 -22.010 1.00 31.99 490 ALA B CA 1
ATOM 7113 C C . ALA B 1 491 ? 85.552 -12.405 -20.699 1.00 29.01 490 ALA B C 1
ATOM 7114 O O . ALA B 1 491 ? 85.399 -11.414 -19.975 1.00 24.59 490 ALA B O 1
AT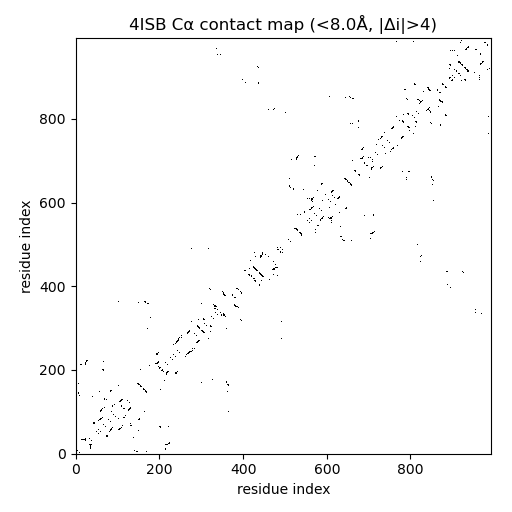OM 7116 N N . ALA B 1 492 ? 86.391 -13.403 -20.419 1.00 25.48 491 ALA B N 1
ATOM 7117 C CA . ALA B 1 492 ? 87.202 -13.409 -19.203 1.00 26.42 491 ALA B CA 1
ATOM 7118 C C . ALA B 1 492 ? 88.047 -12.152 -19.152 1.00 28.30 491 ALA B C 1
ATOM 7119 O O . ALA B 1 492 ? 87.987 -11.394 -18.175 1.00 26.62 491 ALA B O 1
ATOM 7121 N N . ARG B 1 493 ? 88.815 -11.919 -20.219 1.00 29.55 492 ARG B N 1
ATOM 7122 C CA . ARG B 1 493 ? 89.703 -10.760 -20.289 1.00 28.73 492 ARG B CA 1
ATOM 7123 C C . ARG B 1 493 ? 88.932 -9.485 -20.004 1.00 30.80 492 ARG B C 1
ATOM 7124 O O . ARG B 1 493 ? 89.359 -8.650 -19.205 1.00 34.31 492 ARG B O 1
ATOM 7132 N N . PHE B 1 494 ? 87.776 -9.344 -20.635 1.00 27.56 493 PHE B N 1
ATOM 7133 C CA . PHE B 1 494 ? 86.958 -8.173 -20.372 1.00 29.28 493 PHE B CA 1
ATOM 7134 C C . PHE B 1 494 ? 86.402 -8.158 -18.955 1.00 28.09 493 PHE B C 1
ATOM 7135 O O . PHE B 1 494 ? 86.276 -7.093 -18.364 1.00 26.72 493 PHE B O 1
ATOM 7143 N N . ARG B 1 495 ? 86.068 -9.323 -18.406 1.00 27.30 494 ARG B N 1
ATOM 7144 C CA . ARG B 1 495 ? 85.576 -9.381 -17.026 1.00 28.21 494 ARG B CA 1
ATOM 7145 C C . ARG B 1 495 ? 86.545 -8.687 -16.068 1.00 30.77 494 ARG B C 1
ATOM 7146 O O . ARG B 1 495 ? 86.124 -7.996 -15.132 1.00 32.05 494 ARG B O 1
ATOM 7154 N N . ARG B 1 496 ? 87.840 -8.847 -16.337 1.00 29.14 495 ARG B N 1
ATOM 7155 C CA . ARG B 1 496 ? 88.896 -8.386 -15.441 1.00 33.34 495 ARG B CA 1
ATOM 7156 C C . ARG B 1 496 ? 89.224 -6.872 -15.538 1.00 32.60 495 ARG B C 1
ATOM 7157 O O . ARG B 1 496 ? 90.170 -6.399 -14.904 1.00 30.95 495 ARG B O 1
ATOM 7165 N N . GLU B 1 497 ? 88.451 -6.116 -16.320 1.00 35.99 496 GLU B N 1
ATOM 7166 C CA . GLU B 1 497 ? 88.660 -4.659 -16.428 1.00 36.45 496 GLU B CA 1
ATOM 7167 C C . GLU B 1 497 ? 87.837 -3.867 -15.396 1.00 39.01 496 GLU B C 1
ATOM 7168 O O . GLU B 1 497 ? 86.798 -4.343 -14.917 1.00 39.84 496 GLU B O 1
ATOM 7174 N N . SER B 1 498 ? 88.302 -2.660 -15.070 1.00 38.53 497 SER B N 1
ATOM 7175 C CA . SER B 1 498 ? 87.725 -1.858 -13.989 1.00 39.96 497 SER B CA 1
ATOM 7176 C C . SER B 1 498 ? 86.239 -1.508 -14.153 1.00 46.00 497 SER B C 1
ATOM 7177 O O . SER B 1 498 ? 85.497 -1.543 -13.155 1.00 43.84 497 SER B O 1
ATOM 7180 N N . GLU B 1 499 ? 85.798 -1.213 -15.375 1.00 42.01 498 GLU B N 1
ATOM 7181 C CA . GLU B 1 499 ? 84.427 -0.748 -15.599 1.00 35.50 498 GLU B CA 1
ATOM 7182 C C . GLU B 1 499 ? 83.481 -1.831 -16.127 1.00 38.90 498 GLU B C 1
ATOM 7183 O O . GLU B 1 499 ? 83.733 -2.449 -17.162 1.00 38.50 498 GLU B O 1
ATOM 7189 N N . PRO B 1 500 ? 82.389 -2.054 -15.404 1.00 37.80 499 PRO B N 1
ATOM 7190 C CA . PRO B 1 500 ? 81.365 -3.030 -15.804 1.00 36.37 499 PRO B CA 1
ATOM 7191 C C . PRO B 1 500 ? 80.653 -2.681 -17.115 1.00 34.78 499 PRO B C 1
ATOM 7192 O O . PRO B 1 500 ? 80.374 -3.568 -17.919 1.00 32.58 499 PRO B O 1
ATOM 7204 N N . ALA B 1 502 ? 81.636 -1.089 -19.785 1.00 34.19 501 ALA B N 1
ATOM 7205 C CA . ALA B 1 502 ? 82.445 -1.213 -20.991 1.00 35.39 501 ALA B CA 1
ATOM 7206 C C . ALA B 1 502 ? 82.296 -2.575 -21.666 1.00 36.16 501 ALA B C 1
ATOM 7207 O O . ALA B 1 502 ? 82.321 -2.670 -22.892 1.00 38.93 501 ALA B O 1
ATOM 7209 N N . ARG B 1 503 ? 82.161 -3.627 -20.868 1.00 33.10 502 ARG B N 1
ATOM 7210 C CA . ARG B 1 503 ? 82.194 -4.989 -21.388 1.00 31.58 502 ARG B CA 1
ATOM 7211 C C . ARG B 1 503 ? 81.102 -5.334 -22.411 1.00 29.29 502 ARG B C 1
ATOM 7212 O O . ARG B 1 503 ? 79.934 -4.985 -22.258 1.00 30.98 502 ARG B O 1
ATOM 7220 N N . PRO B 1 504 ? 81.537 -6.042 -23.448 1.00 29.43 503 PRO B N 1
ATOM 7221 C CA . PRO B 1 504 ? 80.709 -6.592 -24.528 1.00 31.85 503 PRO B CA 1
ATOM 7222 C C . PRO B 1 504 ? 79.607 -7.480 -23.971 1.00 31.47 503 PRO B C 1
ATOM 7223 O O . PRO B 1 504 ? 79.934 -8.442 -23.261 1.00 28.73 503 PRO B O 1
ATOM 7227 N N . SER B 1 505 ? 78.344 -7.169 -24.283 1.00 28.10 504 SER B N 1
ATOM 7228 C CA . SER B 1 505 ? 77.216 -7.974 -23.813 1.00 28.38 504 SER B CA 1
ATOM 7229 C C . SER B 1 505 ? 77.034 -9.155 -24.745 1.00 29.27 504 SER B C 1
ATOM 7230 O O . SER B 1 505 ? 76.364 -10.138 -24.401 1.00 31.97 504 SER B O 1
ATOM 7233 N N . THR B 1 506 ? 77.624 -9.044 -25.933 1.00 25.53 505 THR B N 1
ATOM 7234 C CA . THR B 1 506 ? 77.545 -10.091 -26.943 1.00 27.97 505 THR B CA 1
ATOM 7235 C C . THR B 1 506 ? 78.864 -10.169 -27.724 1.00 30.68 505 THR B C 1
ATOM 7236 O O . THR B 1 506 ? 79.428 -9.144 -28.104 1.00 32.11 505 THR B O 1
ATOM 7240 N N . ILE B 1 507 ? 79.362 -11.385 -27.937 1.00 31.03 506 ILE B N 1
ATOM 7241 C CA . ILE B 1 507 ? 80.559 -11.607 -28.753 1.00 35.18 506 ILE B CA 1
ATOM 7242 C C . ILE B 1 507 ? 80.183 -12.515 -29.907 1.00 35.11 506 ILE B C 1
ATOM 7243 O O . ILE B 1 507 ? 79.687 -13.616 -29.679 1.00 39.84 506 ILE B O 1
ATOM 7248 N N . VAL B 1 508 ? 80.401 -12.054 -31.138 1.00 34.83 507 VAL B N 1
ATOM 7249 C CA . VAL B 1 508 ? 80.033 -12.822 -32.335 1.00 36.58 507 VAL B CA 1
ATOM 7250 C C . VAL B 1 508 ? 81.252 -12.999 -33.240 1.00 36.41 507 VAL B C 1
ATOM 7251 O O . VAL B 1 508 ? 82.131 -12.137 -33.290 1.00 33.71 507 VAL B O 1
ATOM 7255 N N . ILE B 1 509 ? 81.323 -14.122 -33.943 1.00 38.67 508 ILE B N 1
ATOM 7256 C CA . ILE B 1 509 ? 82.516 -14.413 -34.726 1.00 35.95 508 ILE B CA 1
ATOM 7257 C C . ILE B 1 509 ? 82.310 -14.139 -36.202 1.00 37.71 508 ILE B C 1
ATOM 7258 O O . ILE B 1 509 ? 81.402 -14.694 -36.823 1.00 35.78 508 ILE B O 1
ATOM 7263 N N . VAL B 1 510 ? 83.149 -13.270 -36.761 1.00 37.61 509 VAL B N 1
ATOM 7264 C CA . VAL B 1 510 ? 83.049 -12.930 -38.177 1.00 37.85 509 VAL B CA 1
ATOM 7265 C C . VAL B 1 510 ? 84.312 -13.290 -38.965 1.00 40.04 509 VAL B C 1
ATOM 7266 O O . VAL B 1 510 ? 85.435 -13.247 -38.457 1.00 40.99 509 VAL B O 1
ATOM 7270 N N . THR B 1 511 ? 84.108 -13.645 -40.223 1.00 39.37 510 THR B N 1
ATOM 7271 C CA . THR B 1 511 ? 85.203 -13.841 -41.151 1.00 41.55 510 THR B CA 1
ATOM 7272 C C . THR B 1 511 ? 85.584 -12.506 -41.785 1.00 44.43 510 THR B C 1
ATOM 7273 O O . THR B 1 511 ? 86.548 -12.434 -42.550 1.00 45.51 510 THR B O 1
ATOM 7277 N N . ASP B 1 512 ? 84.842 -11.451 -41.430 1.00 44.24 511 ASP B N 1
ATOM 7278 C CA . ASP B 1 512 ? 84.907 -10.172 -42.136 1.00 40.37 511 ASP B CA 1
ATOM 7279 C C . ASP B 1 512 ? 84.409 -8.986 -41.304 1.00 41.32 511 ASP B C 1
ATOM 7280 O O . ASP B 1 512 ? 83.276 -8.990 -40.811 1.00 43.98 511 ASP B O 1
ATOM 7285 N N . ILE B 1 513 ? 85.255 -7.967 -41.169 1.00 41.58 512 ILE B N 1
ATOM 7286 C CA . ILE B 1 513 ? 84.842 -6.676 -40.619 1.00 39.26 512 ILE B CA 1
ATOM 7287 C C . ILE B 1 513 ? 84.945 -5.615 -41.715 1.00 37.98 512 ILE B C 1
ATOM 7288 O O . ILE B 1 513 ? 86.040 -5.324 -42.229 1.00 35.85 512 ILE B O 1
ATOM 7293 N N . PRO B 1 514 ? 83.790 -5.056 -42.100 1.00 35.58 513 PRO B N 1
ATOM 7294 C CA . PRO B 1 514 ? 83.676 -4.080 -43.191 1.00 33.76 513 PRO B CA 1
ATOM 7295 C C . PRO B 1 514 ? 84.453 -2.811 -42.881 1.00 37.04 513 PRO B C 1
ATOM 7296 O O . PRO B 1 514 ? 84.351 -2.303 -41.755 1.00 34.65 513 PRO B O 1
ATOM 7300 N N . ARG B 1 515 ? 85.210 -2.315 -43.862 1.00 37.56 514 ARG B N 1
ATOM 7301 C CA . ARG B 1 515 ? 86.004 -1.098 -43.702 1.00 37.56 514 ARG B CA 1
ATOM 7302 C C . ARG B 1 515 ? 85.805 -0.114 -44.857 1.00 35.92 514 ARG B C 1
ATOM 7303 O O . ARG B 1 515 ? 85.638 -0.511 -46.015 1.00 32.11 514 ARG B O 1
ATOM 7311 N N . THR B 1 516 ? 85.825 1.173 -44.517 1.00 38.78 515 THR B N 1
ATOM 7312 C CA . THR B 1 516 ? 85.935 2.251 -45.493 1.00 43.54 515 THR B CA 1
ATOM 7313 C C . THR B 1 516 ? 87.232 2.105 -46.298 1.00 46.05 515 THR B C 1
ATOM 7314 O O . THR B 1 516 ? 88.144 1.373 -45.891 1.00 41.25 515 THR B O 1
ATOM 7318 N N . GLN B 1 517 ? 87.337 2.819 -47.421 1.00 51.36 516 GLN B N 1
ATOM 7319 C CA . GLN B 1 517 ? 88.561 2.773 -48.235 1.00 50.63 516 GLN B CA 1
ATOM 7320 C C . GLN B 1 517 ? 89.701 3.595 -47.628 1.00 50.71 516 GLN B C 1
ATOM 7321 O O . GLN B 1 517 ? 90.668 3.932 -48.315 1.00 52.26 516 GLN B O 1
ATOM 7327 N N . SER B 1 518 ? 89.569 3.922 -46.343 1.00 48.84 517 SER B N 1
ATOM 7328 C CA . SER B 1 518 ? 90.689 4.391 -45.534 1.00 47.68 517 SER B CA 1
ATOM 7329 C C . SER B 1 518 ? 91.086 3.232 -44.638 1.00 47.41 517 SER B C 1
ATOM 7330 O O . SER B 1 518 ? 92.272 3.033 -44.330 1.00 50.49 517 SER B O 1
ATOM 7333 N N . GLY B 1 519 ? 90.081 2.456 -44.238 1.00 45.13 518 GLY B N 1
ATOM 7334 C CA . GLY B 1 519 ? 90.300 1.297 -43.398 1.00 40.68 518 GLY B CA 1
ATOM 7335 C C . GLY B 1 519 ? 89.722 1.504 -42.018 1.00 41.81 518 GLY B C 1
ATOM 7336 O O . GLY B 1 519 ? 90.073 0.779 -41.079 1.00 40.37 518 GLY B O 1
ATOM 7337 N N . LYS B 1 520 ? 88.849 2.503 -41.883 1.00 41.15 519 LYS B N 1
ATOM 7338 C CA . LYS B 1 520 ? 88.077 2.646 -40.650 1.00 40.54 519 LYS B CA 1
ATOM 7339 C C . LYS B 1 520 ? 86.884 1.684 -40.673 1.00 37.29 519 LYS B C 1
ATOM 7340 O O . LYS B 1 520 ? 86.297 1.452 -41.738 1.00 38.35 519 LYS B O 1
ATOM 7346 N N . VAL B 1 521 ? 86.584 1.081 -39.531 1.00 31.99 520 VAL B N 1
ATOM 7347 C CA . VAL B 1 521 ? 85.508 0.108 -39.467 1.00 32.53 520 VAL B CA 1
ATOM 7348 C C . VAL B 1 521 ? 84.180 0.790 -39.739 1.00 31.27 520 VAL B C 1
ATOM 7349 O O . VAL B 1 521 ? 83.913 1.876 -39.227 1.00 24.53 520 VAL B O 1
ATOM 7361 N N . ARG B 1 523 ? 80.986 0.653 -38.573 1.00 23.21 522 ARG B N 1
ATOM 7362 C CA . ARG B 1 523 ? 80.343 0.035 -37.406 1.00 28.80 522 ARG B CA 1
ATOM 7363 C C . ARG B 1 523 ? 78.836 -0.267 -37.551 1.00 26.76 522 ARG B C 1
ATOM 7364 O O . ARG B 1 523 ? 78.307 -1.180 -36.901 1.00 23.75 522 ARG B O 1
ATOM 7372 N N . ALA B 1 524 ? 78.143 0.489 -38.394 1.00 25.05 523 ALA B N 1
ATOM 7373 C CA . ALA B 1 524 ? 76.717 0.218 -38.634 1.00 28.96 523 ALA B CA 1
ATOM 7374 C C . ALA B 1 524 ? 76.491 -1.024 -39.523 1.00 27.38 523 ALA B C 1
ATOM 7375 O O . ALA B 1 524 ? 75.597 -1.839 -39.258 1.00 26.02 523 ALA B O 1
ATOM 7377 N N . SER B 1 525 ? 77.317 -1.159 -40.566 1.00 29.83 524 SER B N 1
ATOM 7378 C CA . SER B 1 525 ? 77.294 -2.329 -41.455 1.00 31.35 524 SER B CA 1
ATOM 7379 C C . SER B 1 525 ? 77.650 -3.572 -40.667 1.00 29.64 524 SER B C 1
ATOM 7380 O O . SER B 1 525 ? 77.008 -4.624 -40.804 1.00 29.25 524 SER B O 1
ATOM 7383 N N . LEU B 1 526 ? 78.670 -3.442 -39.822 1.00 28.54 525 LEU B N 1
ATOM 7384 C CA . LEU B 1 526 ? 79.066 -4.537 -38.948 1.00 27.69 525 LEU B CA 1
ATOM 7385 C C . LEU B 1 526 ? 77.954 -4.887 -37.967 1.00 27.22 525 LEU B C 1
ATOM 7386 O O . LEU B 1 526 ? 77.682 -6.053 -37.755 1.00 28.38 525 LEU B O 1
ATOM 7391 N N . ALA B 1 527 ? 77.301 -3.874 -37.388 1.00 28.83 526 ALA B N 1
ATOM 7392 C CA . ALA B 1 527 ? 76.216 -4.097 -36.423 1.00 29.85 526 ALA B CA 1
ATOM 7393 C C . ALA B 1 527 ? 74.968 -4.761 -37.029 1.00 35.22 526 ALA B C 1
ATOM 7394 O O . ALA B 1 527 ? 74.120 -5.280 -36.294 1.00 34.40 526 ALA B O 1
ATOM 7396 N N . ALA B 1 528 ? 74.858 -4.724 -38.352 1.00 32.05 527 ALA B N 1
ATOM 7397 C CA . ALA B 1 528 ? 73.760 -5.387 -39.038 1.00 31.89 527 ALA B CA 1
ATOM 7398 C C . ALA B 1 528 ? 74.167 -6.819 -39.342 1.00 30.83 527 ALA B C 1
ATOM 7399 O O . ALA B 1 528 ? 73.424 -7.758 -39.069 1.00 38.91 527 ALA B O 1
ATOM 7401 N N . ALA B 1 529 ? 75.359 -6.976 -39.904 1.00 28.99 528 ALA B N 1
ATOM 7402 C CA . ALA B 1 529 ? 75.895 -8.295 -40.203 1.00 32.36 528 ALA B CA 1
ATOM 7403 C C . ALA B 1 529 ? 76.109 -9.112 -38.933 1.00 39.26 528 ALA B C 1
ATOM 7404 O O . ALA B 1 529 ? 75.826 -10.308 -38.902 1.00 42.83 528 ALA B O 1
ATOM 7406 N N . ALA B 1 530 ? 76.614 -8.463 -37.889 1.00 35.98 529 ALA B N 1
ATOM 7407 C CA . ALA B 1 530 ? 76.890 -9.142 -36.628 1.00 35.42 529 ALA B CA 1
ATOM 7408 C C . ALA B 1 530 ? 75.625 -9.691 -35.974 1.00 42.04 529 ALA B C 1
ATOM 7409 O O . ALA B 1 530 ? 75.619 -10.808 -35.460 1.00 45.29 529 ALA B O 1
ATOM 7411 N N . THR B 1 531 ? 74.557 -8.901 -35.987 1.00 40.17 530 THR B N 1
ATOM 7412 C CA . THR B 1 531 ? 73.302 -9.324 -35.376 1.00 42.42 530 THR B CA 1
ATOM 7413 C C . THR B 1 531 ? 72.714 -10.554 -36.065 1.00 50.52 530 THR B C 1
ATOM 7414 O O . THR B 1 531 ? 72.198 -11.456 -35.406 1.00 53.50 530 THR B O 1
ATOM 7418 N N . ALA B 1 532 ? 72.794 -10.587 -37.392 1.00 48.96 531 ALA B N 1
ATOM 7419 C CA . ALA B 1 532 ? 72.264 -11.705 -38.160 1.00 48.13 531 ALA B CA 1
ATOM 7420 C C . ALA B 1 532 ? 73.204 -12.905 -38.110 1.00 47.10 531 ALA B C 1
ATOM 7421 O O . ALA B 1 532 ? 73.427 -13.488 -37.050 1.00 49.18 531 ALA B O 1
#

B-factor: mean 30.84, std 10.32, range [9.75, 123.25]

Radius of gyration: 32.16 Å; Cα contacts (8 Å, |Δi|>4): 2180; chains: 2; bounding box: 67×75×94 Å

CATH classification: 3.40.50.12780 (+1 more: 3.30.300.30)

Nearest PDB structures (foldseek):
  4isb-assembly1_B  TM=9.665E-01  e=1.623E-92  Mycobacterium tuberculosis H37Rv
  4ir7-assembly1_A-2  TM=9.567E-01  e=5.764E-91  Mycobacterium tuberculosis H37Rv
  8weu-assembly1_A-2  TM=7.268E-01  e=4.542E-35  Amycolatopsis thermoflava N1165
  6h1b-assembly2_B  TM=6.712E-01  e=8.341E-31  Marinactinospora thermotolerans
  6sq8-assembly3_C  TM=6.740E-01  e=3.542E-29  Marinactinospora thermotolerans

Sequence (993 aa):
PQLPSTVLDRVFEQARQQPEAIALRRCDGTSALRYRELVAEVGGLAADLRAQSVSRGSRVLVISDNGPETYLSVLACAKLGAIAVADGNLPIAAIERFCQITDPAAALVAPGSKASSAVPEALHSIPVIAVDILDAASLAGNADQGSEDPLAIFTSGTTGEPKAVLLANRTFFAVPDILQKEGLNWVTWVVGETTYSPLPATHIGGLWWILTCLHGGLCVTGGENTTSLLEILTTNAVATTCLVPTLLSKLVSELKSANATVPSLRLVGYGGSRAIAADVRFIEATGVRTAQVYGLSETGCTALCLPTDDGSIVKIEAGAVGRPYPGVDVYLAATDGIGPTAPGAGPSASFGTLWIKSPANLGYWNNPERTAEVLIDGWVNTGDLLERREDGFFYIKGRSEIICGGVNIAPDEVDRIAEGVSGVREAACYEIPDEEFGALVGLAVVASAEAARALKHTIAARFRRESEPARPSTIVIVTDIPRTQSGKVRASLAAAATAKKFQAPQLPSTVLDRVFEQARQQPEAIALRRCDGTSALRYRELVAEVGGLAADLRAQSVSRGSRVLVISDNGPETYLSVLACAKLGAIAVADGNLPIAAIERFCQITDPAAALVAPGSKEALHSIPVIAVDILDAASLDQGSEDPLAIFTSPKAVLLANRTFFAVPDILQKEGLNWVTWVVGETTYSPLPATHIGGLWWILTCLHGGLCVTGGENTTSLLEILTTNAVATTCLVPTLLSKLVSELKSANATVPSLRLVGYGGSRAIAADVRFIEATGVRTAQVYGLSETGCTALCLPTDDGSIVKIEAGAVGRPYPGVDVYLAATDGIGPTAPGAGPSASFGTLWIKSPANLGYWNNPERTAEVLIDGWVNTGDLLERREDGFFYIKGRSSEIICGGVNIAPDEVDRIAEGVSGVREAACYEIPDEEFGALVGLAVVASAELDESAARALKHTIAARFRRESEPARPSTIVIVTDIPRTQSGKVRASLAAAATA

Foldseek 3Di:
DPAAQFLLLNLLVLCVVFVAFWLFAALVGPPIHGSVRLLVLLVVVLVVVVVLVAAAAAEEEEADLFGPLSVSVLSNCQQRNYEYEYYLPDQVVVVVVSCVQRVHQEYEYEPNSVVCVVVCVVVVPHHYYYGGDVDVVSSDGNVPAGNARWRYEWDPPDPPDTWAATFGRCLQCQQVVLCVVVVPVLDDADAAAEEEEPDGCRALQSVNVSSNNSNNYNYYTGDDPDPAPLCSCQVVLHAEYEEEQVSLVSNLVSCVVVVHASVSYEEYEYEDDQHQLLSVVSNVVSPYWYKHFYDDSQQSTGAFIQTDDVCSSVCSLQAWRHAGRPQKDKAFQADPPADPPHVPSDGHDQWHFIKIQGSSGNATRPCCPVRCRQPDPRIGGPRAIWGQDPVRTIGSDDDPCDFFQNDDARFVVLQVLLCVQAQFPGKGWEWDADPPGGTFIAMETEGDPDVCVVVQVVSQVSLVPDPPVSGHPYYHYDNDFRADPVGHGYSSRVVVRVD/DADDLDPDAFFLLLVLLVLCVVWVQFWQFFALVRPLTHGSQRLLVLLVVVLVVCVVLVAAAAAEEEEADLFGPLRVSNLSNCVVRNYEYEYHLVPDPVVSVVSCVQRVGQEYEYEPNNPPVPPVHHYHYGDGHPSVSNPAGNARWRYECPVPWAQTFGRVLQCQQVSLCVSVVHVLDDADAAAEEEEPDGCRALQSVSVSSNNSNNYNYHIGDDPDPQPVCSCQVVLHAEYEEEQVVLVRNQVVCVVVVDASPSYAEYEYEDDQHFLLSVVSNVVSVHKYKDFDDHSQLSTGQFIQTDDVCSSVCSLQAFRGAGRPNKDKAFQADQPLDPPHPPSDGHDQWHFIKIQGSSGNAIRPCCPVRCRQADPSIGGPRATWGQDPVRTIGNDDGDPCEQFQNDDAHQVVLFVQLCPQPQFVGKTWEWDADPPRGTAIAMETEGPDDAPPVGCVVSVVSSQVSQVPDDDVSDHPYYAYDNDFDADPVRHTYSSCVVVRVD

Solvent-accessible surface area: 40846 Å² total

Secondary structure (DSSP, 8-state):
--S-SSHHHHHHHHHHH-TTSEEEE-TTS-S-EEHHHHHHHHHHHHHHHHHTT--TT-EEEEEB-SSHHHHHHHHHHHHHT-EE--BTTS-HHHHHHHHHHH--SEEEE-TTT--TTHHHHHT-SS-EEE-----HHHH---TT--TTSB---EE-SSSS--EEEE-BHHHHHHHHHHHHHHT--SS---TT-EEE--S-TTSHHHHHHHHHH----EEE-S----S-HHHHHHHTT--EEEE-HHHHHHHHHHHHTTT---TT--EEEE-SS---HHHHHHHHHTT-EEEEEEEEGGGTEEEEEEES-TTHHHHHHHTEEEEEPTT-EEEEESSTT--TT-TT--SPPSEEEEEEE-TT--EETT-HHHHHHHEETTEEEEEEEEEE-TTS-EESS-----BBSS-B--HHHHHHHHHTSTTEEEEEEEEEEETTTEEEEEEEEEEP----HHHHHHHHHHHHSSS-----SEEEEES-----TTS---HHHHHHH--/--S----S-SSHHHHHHHHHHH-TTSEEEE-TTS-S-EEHHHHHHHHHHHHHHHHHTT--TT-EEEEEB-SSHHHHHHHHHHHHHT-EE--BTTS-HHHHHHHHHHH--SEEEE-TT------SS-EEE-----GGG----TTSB---EE--EEEE-BGGGGTHHHHHHHHTT--SS---TT-EEE--S-TTSHHHHHHHHHH----EEE-S--S-S-HHHHHHHHT--EEEE-HHHHHHHHHHHHHHT---TT--EEEE-SS---HHHHHHHHHTT-EEEEEEEETTTTEEEEEEES-TTHHHHHHHTEEEEEPTT-EEEEESSSS--SSSTT--S-BSEEEEEEE-TT--EETT-HHHHHHHEETTEEEEEEEEEE-TTS-EESSPPP---EETTEE--HHHHHHHHHTSTTEEEEEEEEEEETTTEEEEEEEEEESS---TTTTHHHHHHHHHHHHTSS----EEEEEEES-----TT----HHHHHHHH-